Protein AF-0000000074530455 (afdb_homodimer)

Structure (mmCIF, N/CA/C/O backbone):
data_AF-0000000074530455-model_v1
#
loop_
_entity.id
_entity.type
_entity.pdbx_description
1 polymer 'Cytoplasmic tRNA 2-thiolation protein 2'
#
loop_
_atom_site.group_PDB
_atom_site.id
_atom_site.type_symbol
_atom_site.label_atom_id
_atom_site.label_alt_id
_atom_site.label_comp_id
_atom_site.label_asym_id
_atom_site.label_entity_id
_atom_site.label_seq_id
_atom_site.pdbx_PDB_ins_code
_atom_site.Cartn_x
_atom_site.Cartn_y
_atom_site.Cartn_z
_atom_site.occupancy
_atom_site.B_iso_or_equiv
_atom_site.auth_seq_id
_atom_site.auth_comp_id
_atom_site.auth_asym_id
_atom_site.auth_atom_id
_atom_site.pdbx_PDB_model_num
ATOM 1 N N . MET A 1 1 ? -19.016 72.25 1.535 1 17.72 1 MET A N 1
ATOM 2 C CA . MET A 1 1 ? -19.047 72.75 2.885 1 17.72 1 MET A CA 1
ATOM 3 C C . MET A 1 1 ? -20.047 72 3.752 1 17.72 1 MET A C 1
ATOM 5 O O . MET A 1 1 ? -19.984 72.062 4.98 1 17.72 1 MET A O 1
ATOM 9 N N . SER A 1 2 ? -21.234 71.875 3.287 1 18.17 2 SER A N 1
ATOM 10 C CA . SER A 1 2 ? -22.469 72.062 4.035 1 18.17 2 SER A CA 1
ATOM 11 C C . SER A 1 2 ? -22.672 70.938 5.051 1 18.17 2 SER A C 1
ATOM 13 O O . SER A 1 2 ? -22.328 69.75 4.781 1 18.17 2 SER A O 1
ATOM 15 N N . SER A 1 3 ? -23.609 71 6.074 1 16.72 3 SER A N 1
ATOM 16 C CA . SER A 1 3 ? -23.766 71 7.523 1 16.72 3 SER A CA 1
ATOM 17 C C . SER A 1 3 ? -24.312 69.688 8.016 1 16.72 3 SER A C 1
ATOM 19 O O . SER A 1 3 ? -23.766 69.062 8.945 1 16.72 3 SER A O 1
ATOM 21 N N . ASP A 1 4 ? -25.703 69.375 8.023 1 17.3 4 ASP A N 1
ATOM 22 C CA . ASP A 1 4 ? -26.578 69.438 9.18 1 17.3 4 ASP A CA 1
ATOM 23 C C . ASP A 1 4 ? -26.625 68.125 9.93 1 17.3 4 ASP A C 1
ATOM 25 O O . ASP A 1 4 ? -26.438 67.062 9.328 1 17.3 4 ASP A O 1
ATOM 29 N N . ASN A 1 5 ? -27.234 67.938 11.188 1 17.58 5 ASN A N 1
ATOM 30 C CA . ASN A 1 5 ? -27.062 67.562 12.586 1 17.58 5 ASN A CA 1
ATOM 31 C C . ASN A 1 5 ? -27.609 66.125 12.859 1 17.58 5 ASN A C 1
ATOM 33 O O . ASN A 1 5 ? -28.281 65.562 12 1 17.58 5 ASN A O 1
ATOM 37 N N . ASN A 1 6 ? -28.562 65.875 14.047 1 16.3 6 ASN A N 1
ATOM 38 C CA . ASN A 1 6 ? -28.453 65.438 15.43 1 16.3 6 ASN A CA 1
ATOM 39 C C . ASN A 1 6 ? -29.312 64.188 15.688 1 16.3 6 ASN A C 1
ATOM 41 O O . ASN A 1 6 ? -29.094 63.438 16.656 1 16.3 6 ASN A O 1
ATOM 45 N N . ASN A 1 7 ? -30.547 63.906 15.156 1 16.56 7 ASN A N 1
ATOM 46 C CA . ASN A 1 7 ? -31.625 63.719 16.125 1 16.56 7 ASN A CA 1
ATOM 47 C C . ASN A 1 7 ? -31.547 62.375 16.812 1 16.56 7 ASN A C 1
ATOM 49 O O . ASN A 1 7 ? -30.984 61.406 16.266 1 16.56 7 ASN A O 1
ATOM 53 N N . ASN A 1 8 ? -32.406 61.969 18.016 1 15.85 8 ASN A N 1
ATOM 54 C CA . ASN A 1 8 ? -32.531 61.594 19.422 1 15.85 8 ASN A CA 1
ATOM 55 C C . ASN A 1 8 ? -33 60.156 19.578 1 15.85 8 ASN A C 1
ATOM 57 O O . ASN A 1 8 ? -32.594 59.469 20.5 1 15.85 8 ASN A O 1
ATOM 61 N N . ILE A 1 9 ? -34.094 59.594 18.875 1 17.72 9 ILE A N 1
ATOM 62 C CA . ILE A 1 9 ? -35.188 59.125 19.703 1 17.72 9 ILE A CA 1
ATOM 63 C C . ILE A 1 9 ? -34.781 57.812 20.359 1 17.72 9 ILE A C 1
ATOM 65 O O . ILE A 1 9 ? -34.062 57 19.781 1 17.72 9 ILE A O 1
ATOM 69 N N . SER A 1 10 ? -35.5 57.344 21.516 1 16.91 10 SER A N 1
ATOM 70 C CA . SER A 1 10 ? -35.562 56.75 22.844 1 16.91 10 SER A CA 1
ATOM 71 C C . SER A 1 10 ? -35.719 55.219 22.766 1 16.91 10 SER A C 1
ATOM 73 O O . SER A 1 10 ? -36.188 54.688 21.766 1 16.91 10 SER A O 1
ATOM 75 N N . CYS A 1 11 ? -35.406 54.344 23.938 1 17.41 11 CYS A N 1
ATOM 76 C CA . CYS A 1 11 ? -34.875 53.125 24.531 1 17.41 11 CYS A CA 1
ATOM 77 C C . CYS A 1 11 ? -35.969 52.156 24.859 1 17.41 11 CYS A C 1
ATOM 79 O O . CYS A 1 11 ? -35.719 51.094 25.422 1 17.41 11 CYS A O 1
ATOM 81 N N . SER A 1 12 ? -37.219 52.094 24.234 1 16.12 12 SER A N 1
ATOM 82 C CA . SER A 1 12 ? -38.219 51.625 25.188 1 16.12 12 SER A CA 1
ATOM 83 C C . SER A 1 12 ? -37.906 50.219 25.672 1 16.12 12 SER A C 1
ATOM 85 O O . SER A 1 12 ? -37.438 49.375 24.906 1 16.12 12 SER A O 1
ATOM 87 N N . ASP A 1 13 ? -38.188 49.719 27.094 1 15.91 13 ASP A N 1
ATOM 88 C CA . ASP A 1 13 ? -37.812 49.062 28.328 1 15.91 13 ASP A CA 1
ATOM 89 C C . ASP A 1 13 ? -38.344 47.625 28.359 1 15.91 13 ASP A C 1
ATOM 91 O O . ASP A 1 13 ? -37.656 46.719 28.844 1 15.91 13 ASP A O 1
ATOM 95 N N . SER A 1 14 ? -39.719 47.156 28.047 1 16.2 14 SER A N 1
ATOM 96 C CA . SER A 1 14 ? -40.5 46.562 29.125 1 16.2 14 SER A CA 1
ATOM 97 C C . SER A 1 14 ? -40.188 45.062 29.266 1 16.2 14 SER A C 1
ATOM 99 O O . SER A 1 14 ? -40.281 44.312 28.297 1 16.2 14 SER A O 1
ATOM 101 N N . CYS A 1 15 ? -39.5 44.406 30.438 1 16.7 15 CYS A N 1
ATOM 102 C CA . CYS A 1 15 ? -38.844 43.25 31.047 1 16.7 15 CYS A CA 1
ATOM 103 C C . CYS A 1 15 ? -39.844 42.219 31.531 1 16.7 15 CYS A C 1
ATOM 105 O O . CYS A 1 15 ? -39.469 41.188 32.094 1 16.7 15 CYS A O 1
ATOM 107 N N . ASP A 1 16 ? -41.219 42.156 31.266 1 15.82 16 ASP A N 1
ATOM 108 C CA . ASP A 1 16 ? -41.969 41.688 32.406 1 15.82 16 ASP A CA 1
ATOM 109 C C . ASP A 1 16 ? -41.688 40.219 32.719 1 15.82 16 ASP A C 1
ATOM 111 O O . ASP A 1 16 ? -41.906 39.344 31.844 1 15.82 16 ASP A O 1
ATOM 115 N N . CYS A 1 17 ? -41 39.656 33.906 1 16.2 17 CYS A N 1
ATOM 116 C CA . CYS A 1 17 ? -40.406 38.531 34.562 1 16.2 17 CYS A CA 1
ATOM 117 C C . CYS A 1 17 ? -41.469 37.625 35.219 1 16.2 17 CYS A C 1
ATOM 119 O O . CYS A 1 17 ? -41.125 36.594 35.812 1 16.2 17 CYS A O 1
ATOM 121 N N . HIS A 1 18 ? -42.781 37.719 35.156 1 15.94 18 HIS A N 1
ATOM 122 C CA . HIS A 1 18 ? -43.375 37.406 36.438 1 15.94 18 HIS A CA 1
ATOM 123 C C . HIS A 1 18 ? -43.125 35.969 36.844 1 15.94 18 HIS A C 1
ATOM 125 O O . HIS A 1 18 ? -43 35.094 36 1 15.94 18 HIS A O 1
ATOM 131 N N . HIS A 1 19 ? -42.906 35.594 38.281 1 16.12 19 HIS A N 1
ATOM 132 C CA . HIS A 1 19 ? -42.406 34.75 39.344 1 16.12 19 HIS A CA 1
ATOM 133 C C . HIS A 1 19 ? -43.406 33.656 39.688 1 16.12 19 HIS A C 1
ATOM 135 O O . HIS A 1 19 ? -43.094 32.719 40.406 1 16.12 19 HIS A O 1
ATOM 141 N N . GLN A 1 20 ? -44.719 33.531 39.25 1 15.1 20 GLN A N 1
ATOM 142 C CA . GLN A 1 20 ? -45.562 33.219 40.406 1 15.1 20 GLN A CA 1
ATOM 143 C C . GLN A 1 20 ? -45.219 31.859 41 1 15.1 20 GLN A C 1
ATOM 145 O O . GLN A 1 20 ? -44.781 30.969 40.281 1 15.1 20 GLN A O 1
ATOM 150 N N . ASN A 1 21 ? -45.5 31.656 42.406 1 15.41 21 ASN A N 1
ATOM 151 C CA . ASN A 1 21 ? -45.25 31.094 43.719 1 15.41 21 ASN A CA 1
ATOM 152 C C . ASN A 1 21 ? -45.781 29.672 43.844 1 15.41 21 ASN A C 1
ATOM 154 O O . ASN A 1 21 ? -45.062 28.75 44.188 1 15.41 21 ASN A O 1
ATOM 158 N N . SER A 1 22 ? -47.094 29.5 44.344 1 14.84 22 SER A N 1
ATOM 159 C CA . SER A 1 22 ? -47.344 29.047 45.719 1 14.84 22 SER A CA 1
ATOM 160 C C . SER A 1 22 ? -47.469 27.531 45.781 1 14.84 22 SER A C 1
ATOM 162 O O . SER A 1 22 ? -46.75 26.875 46.531 1 14.84 22 SER A O 1
ATOM 164 N N . GLY A 1 23 ? -48.75 27.031 46.219 1 14.63 23 GLY A N 1
ATOM 165 C CA . GLY A 1 23 ? -49.219 26.469 47.469 1 14.63 23 GLY A CA 1
ATOM 166 C C . GLY A 1 23 ? -49.188 24.953 47.5 1 14.63 23 GLY A C 1
ATOM 167 O O . GLY A 1 23 ? -48.875 24.312 46.469 1 14.63 23 GLY A O 1
ATOM 168 N N . GLY A 1 24 ? -50.406 24.297 47.969 1 14.81 24 GLY A N 1
ATOM 169 C CA . GLY A 1 24 ? -50.688 23.594 49.188 1 14.81 24 GLY A CA 1
ATOM 170 C C . GLY A 1 24 ? -50.688 22.078 49.062 1 14.81 24 GLY A C 1
ATOM 171 O O . GLY A 1 24 ? -49.938 21.391 49.75 1 14.81 24 GLY A O 1
ATOM 172 N N . ASN A 1 25 ? -51.875 21.438 48.656 1 15.11 25 ASN A N 1
ATOM 173 C CA . ASN A 1 25 ? -52.625 20.625 49.594 1 15.11 25 ASN A CA 1
ATOM 174 C C . ASN A 1 25 ? -52.188 19.156 49.531 1 15.11 25 ASN A C 1
ATOM 176 O O . ASN A 1 25 ? -51.719 18.688 48.5 1 15.11 25 ASN A O 1
ATOM 180 N N . SER A 1 26 ? -52.5 18.297 50.656 1 15.19 26 SER A N 1
ATOM 181 C CA . SER A 1 26 ? -52.094 17.281 51.625 1 15.19 26 SER A CA 1
ATOM 182 C C . SER A 1 26 ? -52.406 15.875 51.125 1 15.19 26 SER A C 1
ATOM 184 O O . SER A 1 26 ? -51.562 14.977 51.188 1 15.19 26 SER A O 1
ATOM 186 N N . GLU A 1 27 ? -53.75 15.523 50.844 1 14.72 27 GLU A N 1
ATOM 187 C CA . GLU A 1 27 ? -54.312 14.562 51.781 1 14.72 27 GLU A CA 1
ATOM 188 C C . GLU A 1 27 ? -53.875 13.141 51.438 1 14.72 27 GLU A C 1
ATOM 190 O O . GLU A 1 27 ? -53.344 12.43 52.281 1 14.72 27 GLU A O 1
ATOM 195 N N . GLU A 1 28 ? -54.938 12.289 50.969 1 15.6 28 GLU A N 1
ATOM 196 C CA . GLU A 1 28 ? -55.531 11.188 51.719 1 15.6 28 GLU A CA 1
ATOM 197 C C . GLU A 1 28 ? -54.812 9.875 51.438 1 15.6 28 GLU A C 1
ATOM 199 O O . GLU A 1 28 ? -54.25 9.688 50.344 1 15.6 28 GLU A O 1
ATOM 204 N N . VAL A 1 29 ? -54.969 8.93 52.375 1 15.63 29 VAL A N 1
ATOM 205 C CA . VAL A 1 29 ? -54.281 7.914 53.156 1 15.63 29 VAL A CA 1
ATOM 206 C C . VAL A 1 29 ? -54.281 6.586 52.406 1 15.63 29 VAL A C 1
ATOM 208 O O . VAL A 1 29 ? -53.219 5.969 52.219 1 15.63 29 VAL A O 1
ATOM 211 N N . GLN A 1 30 ? -55.5 5.906 52.188 1 15.43 30 GLN A N 1
ATOM 212 C CA . GLN A 1 30 ? -55.688 4.699 52.969 1 15.43 30 GLN A CA 1
ATOM 213 C C . GLN A 1 30 ? -55.125 3.475 52.25 1 15.43 30 GLN A C 1
ATOM 215 O O . GLN A 1 30 ? -55 3.461 51.031 1 15.43 30 GLN A O 1
ATOM 220 N N . SER A 1 31 ? -54.656 2.344 53.031 1 15.71 31 SER A N 1
ATOM 221 C CA . SER A 1 31 ? -53.781 1.204 53.188 1 15.71 31 SER A CA 1
ATOM 222 C C . SER A 1 31 ? -54.344 -0.036 52.5 1 15.71 31 SER A C 1
ATOM 224 O O . SER A 1 31 ? -53.656 -1.059 52.375 1 15.71 31 SER A O 1
ATOM 226 N N . SER A 1 32 ? -55.562 0.072 51.781 1 15.1 32 SER A N 1
ATOM 227 C CA . SER A 1 32 ? -56.312 -1.105 52.188 1 15.1 32 SER A CA 1
ATOM 228 C C . SER A 1 32 ? -55.594 -2.391 51.781 1 15.1 32 SER A C 1
ATOM 230 O O . SER A 1 32 ? -54.719 -2.379 50.938 1 15.1 32 SER A O 1
ATOM 232 N N . ASN A 1 33 ? -56.375 -3.609 52.062 1 15.75 33 ASN A N 1
ATOM 233 C CA . ASN A 1 33 ? -56.375 -4.934 52.688 1 15.75 33 ASN A CA 1
ATOM 234 C C . ASN A 1 33 ? -55.875 -6.004 51.688 1 15.75 33 ASN A C 1
ATOM 236 O O . ASN A 1 33 ? -55.938 -5.801 50.5 1 15.75 33 ASN A O 1
ATOM 240 N N . HIS A 1 34 ? -55.656 -7.277 52.25 1 16.09 34 HIS A N 1
ATOM 241 C CA . HIS A 1 34 ? -54.719 -8.383 52.312 1 16.09 34 HIS A CA 1
ATOM 242 C C . HIS A 1 34 ? -55 -9.422 51.219 1 16.09 34 HIS A C 1
ATOM 244 O O . HIS A 1 34 ? -54.094 -9.922 50.594 1 16.09 34 HIS A O 1
ATOM 250 N N . PRO A 1 35 ? -56.375 -9.789 50.906 1 15.79 35 PRO A N 1
ATOM 251 C CA . PRO A 1 35 ? -56.531 -11.203 51.281 1 15.79 35 PRO A CA 1
ATOM 252 C C . PRO A 1 35 ? -55.906 -12.156 50.25 1 15.79 35 PRO A C 1
ATOM 254 O O . PRO A 1 35 ? -55.656 -11.766 49.125 1 15.79 35 PRO A O 1
ATOM 257 N N . ALA A 1 36 ? -55.938 -13.578 50.656 1 17.23 36 ALA A N 1
ATOM 258 C CA . ALA A 1 36 ? -55.188 -14.852 50.656 1 17.23 36 ALA A CA 1
ATOM 259 C C . ALA A 1 36 ? -55.562 -15.664 49.406 1 17.23 36 ALA A C 1
ATOM 261 O O . ALA A 1 36 ? -54.969 -16.719 49.156 1 17.23 36 ALA A O 1
ATOM 262 N N . THR A 1 37 ? -56.344 -15.047 48.406 1 16.34 37 THR A N 1
ATOM 263 C CA . THR A 1 37 ? -57.188 -16.125 47.875 1 16.34 37 THR A CA 1
ATOM 264 C C . THR A 1 37 ? -56.344 -17.281 47.375 1 16.34 37 THR A C 1
ATOM 266 O O . THR A 1 37 ? -55.219 -17.062 46.875 1 16.34 37 THR A O 1
ATOM 269 N N . THR A 1 38 ? -57 -18.547 47.469 1 16.92 38 THR A N 1
ATOM 270 C CA . THR A 1 38 ? -56.844 -20 47.562 1 16.92 38 THR A CA 1
ATOM 271 C C . THR A 1 38 ? -56.312 -20.594 46.281 1 16.92 38 THR A C 1
ATOM 273 O O . THR A 1 38 ? -56.719 -20.172 45.188 1 16.92 38 THR A O 1
ATOM 276 N N . THR A 1 39 ? -55.156 -21.328 46.344 1 18.03 39 THR A N 1
ATOM 277 C CA . THR A 1 39 ? -54.156 -22.016 45.531 1 18.03 39 THR A CA 1
ATOM 278 C C . THR A 1 39 ? -54.781 -23.203 44.812 1 18.03 39 THR A C 1
ATOM 280 O O . THR A 1 39 ? -54.094 -23.922 44.094 1 18.03 39 THR A O 1
ATOM 283 N N . GLU A 1 40 ? -56.219 -23.156 44.5 1 17.75 40 GLU A N 1
ATOM 284 C CA . GLU A 1 40 ? -56.656 -24.531 44.344 1 17.75 40 GLU A CA 1
ATOM 285 C C . GLU A 1 40 ? -55.844 -25.25 43.25 1 17.75 40 GLU A C 1
ATOM 287 O O . GLU A 1 40 ? -55.594 -24.688 42.188 1 17.75 40 GLU A O 1
ATOM 292 N N . CYS A 1 41 ? -55.125 -26.375 43.688 1 18.31 41 CYS A N 1
ATOM 293 C CA . CYS A 1 41 ? -54.156 -27.359 43.219 1 18.31 41 CYS A CA 1
ATOM 294 C C . CYS A 1 41 ? -54.75 -28.234 42.125 1 18.31 41 CYS A C 1
ATOM 296 O O . CYS A 1 41 ? -55.125 -29.375 42.375 1 18.31 41 CYS A O 1
ATOM 298 N N . CYS A 1 42 ? -55.688 -27.688 41.219 1 17.42 42 CYS A N 1
ATOM 299 C CA . CYS A 1 42 ? -56.469 -28.719 40.562 1 17.42 42 CYS A CA 1
ATOM 300 C C . CYS A 1 42 ? -55.531 -29.75 39.906 1 17.42 42 CYS A C 1
ATOM 302 O O . CYS A 1 42 ? -54.594 -29.391 39.219 1 17.42 42 CYS A O 1
ATOM 304 N N . SER A 1 43 ? -55.5 -30.984 40.469 1 18.14 43 SER A N 1
ATOM 305 C CA . SER A 1 43 ? -54.812 -32.25 40.344 1 18.14 43 SER A CA 1
ATOM 306 C C . SER A 1 43 ? -54.906 -32.844 38.938 1 18.14 43 SER A C 1
ATOM 308 O O . SER A 1 43 ? -54.344 -33.906 38.656 1 18.14 43 SER A O 1
ATOM 310 N N . GLY A 1 44 ? -55.875 -32.344 38.062 1 18.5 44 GLY A N 1
ATOM 311 C CA . GLY A 1 44 ? -56.438 -33.375 37.219 1 18.5 44 GLY A CA 1
ATOM 312 C C . GLY A 1 44 ? -55.406 -34.094 36.375 1 18.5 44 GLY A C 1
ATOM 313 O O . GLY A 1 44 ? -54.438 -33.5 35.938 1 18.5 44 GLY A O 1
ATOM 314 N N . ASN A 1 45 ? -55.312 -35.5 36.469 1 19.8 45 ASN A N 1
ATOM 315 C CA . ASN A 1 45 ? -54.5 -36.656 36.094 1 19.8 45 ASN A CA 1
ATOM 316 C C . ASN A 1 45 ? -54.406 -36.844 34.594 1 19.8 45 ASN A C 1
ATOM 318 O O . ASN A 1 45 ? -53.875 -37.812 34.094 1 19.8 45 ASN A O 1
ATOM 322 N N . ASN A 1 46 ? -55.125 -35.969 33.75 1 19.69 46 ASN A N 1
ATOM 323 C CA . ASN A 1 46 ? -55.5 -36.656 32.5 1 19.69 46 ASN A CA 1
ATOM 324 C C . ASN A 1 46 ? -54.281 -37.125 31.734 1 19.69 46 ASN A C 1
ATOM 326 O O . ASN A 1 46 ? -53.281 -36.438 31.672 1 19.69 46 ASN A O 1
ATOM 330 N N . HIS A 1 47 ? -54.156 -38.469 31.5 1 21.88 47 HIS A N 1
ATOM 331 C CA . HIS A 1 47 ? -53.219 -39.438 30.938 1 21.88 47 HIS A CA 1
ATOM 332 C C . HIS A 1 47 ? -52.906 -39.094 29.484 1 21.88 47 HIS A C 1
ATOM 334 O O . HIS A 1 47 ? -52.281 -39.906 28.781 1 21.88 47 HIS A O 1
ATOM 340 N N . CYS A 1 48 ? -52.719 -37.75 29.125 1 19.78 48 CYS A N 1
ATOM 341 C CA . CYS A 1 48 ? -52.719 -37.594 27.672 1 19.78 48 CYS A CA 1
ATOM 342 C C . CYS A 1 48 ? -51.594 -38.406 27.031 1 19.78 48 CYS A C 1
ATOM 344 O O . CYS A 1 48 ? -50.438 -38.344 27.469 1 19.78 48 CYS A O 1
ATOM 346 N N . ASP A 1 49 ? -51.969 -39.5 26.406 1 22.47 49 ASP A N 1
ATOM 347 C CA . ASP A 1 49 ? -51.281 -40.562 25.672 1 22.47 49 ASP A CA 1
ATOM 348 C C . ASP A 1 49 ? -50.375 -39.938 24.594 1 22.47 49 ASP A C 1
ATOM 350 O O . ASP A 1 49 ? -50.844 -39.344 23.641 1 22.47 49 ASP A O 1
ATOM 354 N N . ASN A 1 50 ? -49.281 -39.156 24.969 1 20.67 50 ASN A N 1
ATOM 355 C CA . ASN A 1 50 ? -48.438 -38.406 24.031 1 20.67 50 ASN A CA 1
ATOM 356 C C . ASN A 1 50 ? -47.688 -39.344 23.094 1 20.67 50 ASN A C 1
ATOM 358 O O . ASN A 1 50 ? -46.656 -39.906 23.469 1 20.67 50 ASN A O 1
ATOM 362 N N . SER A 1 51 ? -48.406 -40.219 22.375 1 23.72 51 SER A N 1
ATOM 363 C CA . SER A 1 51 ? -47.688 -41.094 21.438 1 23.72 51 SER A CA 1
ATOM 364 C C . SER A 1 51 ? -46.781 -40.281 20.531 1 23.72 51 SER A C 1
ATOM 366 O O . SER A 1 51 ? -47.25 -39.469 19.734 1 23.72 51 SER A O 1
ATOM 368 N N . THR A 1 52 ? -45.625 -39.844 21.047 1 23.77 52 THR A N 1
ATOM 369 C CA . THR A 1 52 ? -44.656 -39 20.344 1 23.77 52 THR A CA 1
ATOM 370 C C . THR A 1 52 ? -44.125 -39.719 19.109 1 23.77 52 THR A C 1
ATOM 372 O O . THR A 1 52 ? -43.469 -40.75 19.203 1 23.77 52 THR A O 1
ATOM 375 N N . THR A 1 53 ? -45 -39.812 18.062 1 26.06 53 THR A N 1
ATOM 376 C CA . THR A 1 53 ? -44.531 -40.344 16.781 1 26.06 53 THR A CA 1
ATOM 377 C C . THR A 1 53 ? -43.219 -39.656 16.359 1 26.06 53 THR A C 1
ATOM 379 O O . THR A 1 53 ? -43.125 -38.438 16.391 1 26.06 53 THR A O 1
ATOM 382 N N . THR A 1 54 ? -42.125 -40.375 16.438 1 25.02 54 THR A N 1
ATOM 383 C CA . THR A 1 54 ? -40.719 -40.031 16.125 1 25.02 54 THR A CA 1
ATOM 384 C C . THR A 1 54 ? -40.594 -39.562 14.688 1 25.02 54 THR A C 1
ATOM 386 O O . THR A 1 54 ? -40.625 -40.344 13.75 1 25.02 54 THR A O 1
ATOM 389 N N . THR A 1 55 ? -41.406 -38.5 14.32 1 25.64 55 THR A N 1
ATOM 390 C CA . THR A 1 55 ? -41.281 -38.062 12.922 1 25.64 55 THR A CA 1
ATOM 391 C C . THR A 1 55 ? -39.844 -37.688 12.602 1 25.64 55 THR A C 1
ATOM 393 O O . THR A 1 55 ? -39.25 -36.844 13.305 1 25.64 55 THR A O 1
ATOM 396 N N . LYS A 1 56 ? -39.094 -38.562 11.805 1 30.05 56 LYS A N 1
ATOM 397 C CA . LYS A 1 56 ? -37.75 -38.406 11.25 1 30.05 56 LYS A CA 1
ATOM 398 C C . LYS A 1 56 ? -37.594 -37.031 10.625 1 30.05 56 LYS A C 1
ATOM 400 O O . LYS A 1 56 ? -38.375 -36.594 9.781 1 30.05 56 LYS A O 1
ATOM 405 N N . PRO A 1 57 ? -36.969 -36.062 11.352 1 26.25 57 PRO A N 1
ATOM 406 C CA . PRO A 1 57 ? -36.906 -34.719 10.789 1 26.25 57 PRO A CA 1
ATOM 407 C C . PRO A 1 57 ? -36.375 -34.719 9.359 1 26.25 57 PRO A C 1
ATOM 409 O O . PRO A 1 57 ? -35.406 -35.406 9.055 1 26.25 57 PRO A O 1
ATOM 412 N N . LYS A 1 58 ? -37.281 -34.469 8.359 1 27.69 58 LYS A N 1
ATOM 413 C CA . LYS A 1 58 ? -36.969 -34.219 6.949 1 27.69 58 LYS A CA 1
ATOM 414 C C . LYS A 1 58 ? -35.719 -33.344 6.805 1 27.69 58 LYS A C 1
ATOM 416 O O . LYS A 1 58 ? -35.5 -32.438 7.605 1 27.69 58 LYS A O 1
ATOM 421 N N . LYS A 1 59 ? -34.938 -33.812 5.883 1 30.88 59 LYS A N 1
ATOM 422 C CA . LYS A 1 59 ? -33.719 -33.281 5.277 1 30.88 59 LYS A CA 1
ATOM 423 C C . LYS A 1 59 ? -33.906 -31.828 4.883 1 30.88 59 LYS A C 1
ATOM 425 O O . LYS A 1 59 ? -34.875 -31.469 4.203 1 30.88 59 LYS A O 1
ATOM 430 N N . ASN A 1 60 ? -33.344 -30.953 5.746 1 30.58 60 ASN A N 1
ATOM 431 C CA . ASN A 1 60 ? -33.281 -29.5 5.699 1 30.58 60 ASN A CA 1
ATOM 432 C C . ASN A 1 60 ? -33.156 -28.984 4.27 1 30.58 60 ASN A C 1
ATOM 434 O O . ASN A 1 60 ? -32.094 -29.141 3.637 1 30.58 60 ASN A O 1
ATOM 438 N N . GLN A 1 61 ? -34.281 -29.188 3.473 1 32.38 61 GLN A N 1
ATOM 439 C CA . GLN A 1 61 ? -34.25 -28.625 2.125 1 32.38 61 GLN A CA 1
ATOM 440 C C . GLN A 1 61 ? -33.844 -27.156 2.143 1 32.38 61 GLN A C 1
ATOM 442 O O . GLN A 1 61 ? -34.25 -26.406 3.041 1 32.38 61 GLN A O 1
ATOM 447 N N . PRO A 1 62 ? -32.781 -26.844 1.407 1 37.19 62 PRO A N 1
ATOM 448 C CA . PRO A 1 62 ? -32.344 -25.438 1.363 1 37.19 62 PRO A CA 1
ATOM 449 C C . PRO A 1 62 ? -33.5 -24.484 1.069 1 37.19 62 PRO A C 1
ATOM 451 O O . PRO A 1 62 ? -34.438 -24.859 0.398 1 37.19 62 PRO A O 1
ATOM 454 N N . PRO A 1 63 ? -33.844 -23.609 1.87 1 39.12 63 PRO A N 1
ATOM 455 C CA . PRO A 1 63 ? -34.969 -22.703 1.707 1 39.12 63 PRO A CA 1
ATOM 456 C C . PRO A 1 63 ? -35.125 -22.203 0.272 1 39.12 63 PRO A C 1
ATOM 458 O O . PRO A 1 63 ? -34.125 -22.062 -0.448 1 39.12 63 PRO A O 1
ATOM 461 N N . LYS A 1 64 ? -36.406 -22.25 -0.232 1 37.09 64 LYS A N 1
ATOM 462 C CA . LYS A 1 64 ? -36.906 -21.891 -1.556 1 37.09 64 LYS A CA 1
ATOM 463 C C . LYS A 1 64 ? -36.625 -20.422 -1.862 1 37.09 64 LYS A C 1
ATOM 465 O O . LYS A 1 64 ? -36.656 -19.578 -0.966 1 37.09 64 LYS A O 1
ATOM 470 N N . LYS A 1 65 ? -36.344 -20.094 -3.164 1 42.97 65 LYS A N 1
ATOM 471 C CA . LYS A 1 65 ? -36.125 -18.828 -3.867 1 42.97 65 LYS A CA 1
ATOM 472 C C . LYS A 1 65 ? -37.312 -17.906 -3.73 1 42.97 65 LYS A C 1
ATOM 474 O O . LYS A 1 65 ? -38.438 -18.312 -3.969 1 42.97 65 LYS A O 1
ATOM 479 N N . PRO A 1 66 ? -37.25 -16.828 -3.059 1 44.84 66 PRO A N 1
ATOM 480 C CA . PRO A 1 66 ? -38.469 -16 -3.15 1 44.84 66 PRO A CA 1
ATOM 481 C C . PRO A 1 66 ? -38.969 -15.844 -4.586 1 44.84 66 PRO A C 1
ATOM 483 O O . PRO A 1 66 ? -38.156 -15.914 -5.527 1 44.84 66 PRO A O 1
ATOM 486 N N . SER A 1 67 ? -40.312 -15.734 -4.855 1 44.53 67 SER A N 1
ATOM 487 C CA . SER A 1 67 ? -40.969 -15.695 -6.148 1 44.53 67 SER A CA 1
ATOM 488 C C . SER A 1 67 ? -40.594 -14.445 -6.934 1 44.53 67 SER A C 1
ATOM 490 O O . SER A 1 67 ? -40.094 -13.477 -6.363 1 44.53 67 SER A O 1
ATOM 492 N N . LYS A 1 68 ? -40.75 -14.367 -8.352 1 44.53 68 LYS A N 1
ATOM 493 C CA . LYS A 1 68 ? -40.5 -13.258 -9.266 1 44.53 68 LYS A CA 1
ATOM 494 C C . LYS A 1 68 ? -41.25 -12.008 -8.828 1 44.53 68 LYS A C 1
ATOM 496 O O . LYS A 1 68 ? -40.719 -10.891 -8.953 1 44.53 68 LYS A O 1
ATOM 501 N N . GLU A 1 69 ? -42.469 -12.234 -8.352 1 50 69 GLU A N 1
ATOM 502 C CA . GLU A 1 69 ? -43.375 -11.133 -8.023 1 50 69 GLU A CA 1
ATOM 503 C C . GLU A 1 69 ? -42.875 -10.375 -6.789 1 50 69 GLU A C 1
ATOM 505 O O . GLU A 1 69 ? -42.938 -9.141 -6.742 1 50 69 GLU A O 1
ATOM 510 N N . GLU A 1 70 ? -42.375 -11.055 -5.781 1 48.41 70 GLU A N 1
ATOM 511 C CA . GLU A 1 70 ? -41.906 -10.414 -4.555 1 48.41 70 GLU A CA 1
ATOM 512 C C . GLU A 1 70 ? -40.562 -9.711 -4.781 1 48.41 70 GLU A C 1
ATOM 514 O O . GLU A 1 70 ? -40.281 -8.68 -4.172 1 48.41 70 GLU A O 1
ATOM 519 N N . ARG A 1 71 ? -39.844 -10.227 -5.844 1 43.72 71 ARG A N 1
ATOM 520 C CA . ARG A 1 71 ? -38.562 -9.641 -6.27 1 43.72 71 ARG A CA 1
ATOM 521 C C . ARG A 1 71 ? -38.812 -8.359 -7.07 1 43.72 71 ARG A C 1
ATOM 523 O O . ARG A 1 71 ? -38.094 -7.375 -6.898 1 43.72 71 ARG A O 1
ATOM 530 N N . GLU A 1 72 ? -39.781 -8.312 -7.934 1 49.12 72 GLU A N 1
ATOM 531 C CA . GLU A 1 72 ? -40.156 -7.152 -8.742 1 49.12 72 GLU A CA 1
ATOM 532 C C . GLU A 1 72 ? -40.75 -6.043 -7.879 1 49.12 72 GLU A C 1
ATOM 534 O O . GLU A 1 72 ? -40.5 -4.863 -8.109 1 49.12 72 GLU A O 1
ATOM 539 N N . ALA A 1 73 ? -41.594 -6.367 -6.887 1 45.22 73 ALA A N 1
ATOM 540 C CA . ALA A 1 73 ? -42.188 -5.387 -5.988 1 45.22 73 ALA A CA 1
ATOM 541 C C . ALA A 1 73 ? -41.125 -4.73 -5.105 1 45.22 73 ALA A C 1
ATOM 543 O O . ALA A 1 73 ? -41.156 -3.523 -4.859 1 45.22 73 ALA A O 1
ATOM 544 N N . ALA A 1 74 ? -40.062 -5.469 -4.695 1 40.72 74 ALA A N 1
ATOM 545 C CA . ALA A 1 74 ? -38.969 -4.914 -3.893 1 40.72 74 ALA A CA 1
ATOM 546 C C . ALA A 1 74 ? -38.094 -3.994 -4.73 1 40.72 74 ALA A C 1
ATOM 548 O O . ALA A 1 74 ? -37.625 -2.957 -4.246 1 40.72 74 ALA A O 1
ATOM 549 N N . LYS A 1 75 ? -37.969 -4.281 -6.066 1 40.31 75 LYS A N 1
ATOM 550 C CA . LYS A 1 75 ? -37.312 -3.4 -7.023 1 40.31 75 LYS A CA 1
ATOM 551 C C . LYS A 1 75 ? -38.094 -2.119 -7.238 1 40.31 75 LYS A C 1
ATOM 553 O O . LYS A 1 75 ? -37.531 -1.038 -7.379 1 40.31 75 LYS A O 1
ATOM 558 N N . GLN A 1 76 ? -39.344 -2.195 -7.461 1 40.66 76 GLN A N 1
ATOM 559 C CA . GLN A 1 76 ? -40.188 -1.058 -7.77 1 40.66 76 GLN A CA 1
ATOM 560 C C . GLN A 1 76 ? -40.312 -0.103 -6.586 1 40.66 76 GLN A C 1
ATOM 562 O O . GLN A 1 76 ? -40.438 1.106 -6.766 1 40.66 76 GLN A O 1
ATOM 567 N N . GLN A 1 77 ? -40.469 -0.563 -5.34 1 36.5 77 GLN A N 1
ATOM 568 C CA . GLN A 1 77 ? -40.5 0.335 -4.191 1 36.5 77 GLN A CA 1
ATOM 569 C C . GLN A 1 77 ? -39.125 0.995 -3.988 1 36.5 77 GLN A C 1
ATOM 571 O O . GLN A 1 77 ? -39.031 2.102 -3.453 1 36.5 77 GLN A O 1
ATOM 576 N N . ALA A 1 78 ? -38.031 0.334 -4.41 1 37 78 ALA A N 1
ATOM 577 C CA . ALA A 1 78 ? -36.688 0.927 -4.32 1 37 78 ALA A CA 1
ATOM 578 C C . ALA A 1 78 ? -36.531 2.051 -5.34 1 37 78 ALA A C 1
ATOM 580 O O . ALA A 1 78 ? -35.781 3.002 -5.102 1 37 78 ALA A O 1
ATOM 581 N N . VAL A 1 79 ? -37.125 2.014 -6.582 1 37.88 79 VAL A N 1
ATOM 582 C CA . VAL A 1 79 ? -37 2.996 -7.652 1 37.88 79 VAL A CA 1
ATOM 583 C C . VAL A 1 79 ? -37.875 4.223 -7.332 1 37.88 79 VAL A C 1
ATOM 585 O O . VAL A 1 79 ? -37.688 5.281 -7.934 1 37.88 79 VAL A O 1
ATOM 588 N N . LYS A 1 80 ? -39.031 4.137 -6.934 1 36.31 80 LYS A N 1
ATOM 589 C CA . LYS A 1 80 ? -39.875 5.32 -6.918 1 36.31 80 LYS A CA 1
ATOM 590 C C . LYS A 1 80 ? -39.344 6.355 -5.918 1 36.31 80 LYS A C 1
ATOM 592 O O . LYS A 1 80 ? -39.906 7.461 -5.832 1 36.31 80 LYS A O 1
ATOM 597 N N . GLY A 1 81 ? -38.688 6.039 -4.793 1 34.72 81 GLY A N 1
ATOM 598 C CA . GLY A 1 81 ? -38.312 7.102 -3.881 1 34.72 81 GLY A CA 1
ATOM 599 C C . GLY A 1 81 ? -37.031 7.809 -4.301 1 34.72 81 GLY A C 1
ATOM 600 O O . GLY A 1 81 ? -36.344 7.363 -5.223 1 34.72 81 GLY A O 1
ATOM 601 N N . GLN A 1 82 ? -36.562 9.117 -3.721 1 37.59 82 GLN A N 1
ATOM 602 C CA . GLN A 1 82 ? -35.406 9.977 -3.953 1 37.59 82 GLN A CA 1
ATOM 603 C C . GLN A 1 82 ? -34.125 9.148 -4.105 1 37.59 82 GLN A C 1
ATOM 605 O O . GLN A 1 82 ? -34 8.094 -3.486 1 37.59 82 GLN A O 1
ATOM 610 N N . PRO A 1 83 ? -33.375 9.438 -5.152 1 41.44 83 PRO A N 1
ATOM 611 C CA . PRO A 1 83 ? -32.125 8.727 -5.387 1 41.44 83 PRO A CA 1
ATOM 612 C C . PRO A 1 83 ? -31.391 8.352 -4.094 1 41.44 83 PRO A C 1
ATOM 614 O O . PRO A 1 83 ? -31.156 9.219 -3.246 1 41.44 83 PRO A O 1
ATOM 617 N N . ALA A 1 84 ? -31.656 7.34 -3.57 1 45.06 84 ALA A N 1
ATOM 618 C CA . ALA A 1 84 ? -31.031 6.812 -2.361 1 45.06 84 ALA A CA 1
ATOM 619 C C . ALA A 1 84 ? -29.5 6.898 -2.451 1 45.06 84 ALA A C 1
ATOM 621 O O . ALA A 1 84 ? -28.922 6.578 -3.49 1 45.06 84 ALA A O 1
ATOM 622 N N . ILE A 1 85 ? -28.891 7.953 -1.837 1 50.53 85 ILE A N 1
ATOM 623 C CA . ILE A 1 85 ? -27.453 8.164 -1.699 1 50.53 85 ILE A CA 1
ATOM 624 C C . ILE A 1 85 ? -26.812 6.973 -0.989 1 50.53 85 ILE A C 1
ATOM 626 O O . ILE A 1 85 ? -27.438 6.371 -0.104 1 50.53 85 ILE A O 1
ATOM 630 N N . LYS A 1 86 ? -25.891 6.469 -1.533 1 51.75 86 LYS A N 1
ATOM 631 C CA . LYS A 1 86 ? -25.188 5.355 -0.893 1 51.75 86 LYS A CA 1
ATOM 632 C C . LYS A 1 86 ? -24.562 5.793 0.426 1 51.75 86 LYS A C 1
ATOM 634 O O . LYS A 1 86 ? -23.797 6.758 0.462 1 51.75 86 LYS A O 1
ATOM 639 N N . GLY A 1 87 ? -25.062 5.387 1.52 1 48.06 87 GLY A N 1
ATOM 640 C CA . GLY A 1 87 ? -24.516 5.695 2.826 1 48.06 87 GLY A CA 1
ATOM 641 C C . GLY A 1 87 ? -23.172 5.023 3.082 1 48.06 87 GLY A C 1
ATOM 642 O O . GLY A 1 87 ? -22.547 4.512 2.156 1 48.06 87 GLY A O 1
ATOM 643 N N . ARG A 1 88 ? -22.578 5.082 4.27 1 48.62 88 ARG A N 1
ATOM 644 C CA . ARG A 1 88 ? -21.266 4.621 4.707 1 48.62 88 ARG A CA 1
ATOM 645 C C . ARG A 1 88 ? -21.062 3.146 4.371 1 48.62 88 ARG A C 1
ATOM 647 O O . ARG A 1 88 ? -19.938 2.719 4.086 1 48.62 88 ARG A O 1
ATOM 654 N N . ARG A 1 89 ? -22.125 2.465 4.402 1 52.12 89 ARG A N 1
ATOM 655 C CA . ARG A 1 89 ? -21.969 1.041 4.121 1 52.12 89 ARG A CA 1
ATOM 656 C C . ARG A 1 89 ? -22.547 0.685 2.756 1 52.12 89 ARG A C 1
ATOM 658 O O . ARG A 1 89 ? -22.828 -0.482 2.482 1 52.12 89 ARG A O 1
ATOM 665 N N . GLY A 1 90 ? -22.766 1.807 1.988 1 55.88 90 GLY A N 1
ATOM 666 C CA . GLY A 1 90 ? -23.25 1.564 0.639 1 55.88 90 GLY A CA 1
ATOM 667 C C . GLY A 1 90 ? -24.766 1.444 0.562 1 55.88 90 GLY A C 1
ATOM 668 O O . GLY A 1 90 ? -25.312 1.2 -0.511 1 55.88 90 GLY A O 1
ATOM 669 N N . VAL A 1 91 ? -25.422 1.621 1.702 1 57.09 91 VAL A N 1
ATOM 670 C CA . VAL A 1 91 ? -26.875 1.5 1.745 1 57.09 91 VAL A CA 1
ATOM 671 C C . VAL A 1 91 ? -27.516 2.826 1.341 1 57.09 91 VAL A C 1
ATOM 673 O O . VAL A 1 91 ? -27.078 3.893 1.774 1 57.09 91 VAL A O 1
ATOM 676 N N . PRO A 1 92 ? -28.375 2.723 0.473 1 66.88 92 PRO A N 1
ATOM 677 C CA . PRO A 1 92 ? -29.062 3.963 0.096 1 66.88 92 PRO A CA 1
ATOM 678 C C . PRO A 1 92 ? -29.812 4.598 1.261 1 66.88 92 PRO A C 1
ATOM 680 O O . PRO A 1 92 ? -30.484 3.895 2.025 1 66.88 92 PRO A O 1
ATOM 683 N N . VAL A 1 93 ? -29.516 5.793 1.554 1 77.25 93 VAL A N 1
ATOM 684 C CA . VAL A 1 93 ? -30.188 6.531 2.623 1 77.25 93 VAL A CA 1
ATOM 685 C C . VAL A 1 93 ? -30.703 7.867 2.086 1 77.25 93 VAL A C 1
ATOM 687 O O . VAL A 1 93 ? -30.203 8.367 1.075 1 77.25 93 VAL A O 1
ATOM 690 N N . ASP A 1 94 ? -31.812 8.289 2.682 1 84.06 94 ASP A N 1
ATOM 691 C CA . ASP A 1 94 ? -32.312 9.609 2.301 1 84.06 94 ASP A CA 1
ATOM 692 C C . ASP A 1 94 ? -31.422 10.711 2.887 1 84.06 94 ASP A C 1
ATOM 694 O O . ASP A 1 94 ? -30.562 10.438 3.734 1 84.06 94 ASP A O 1
ATOM 698 N N . LYS A 1 95 ? -31.734 11.953 2.447 1 88.69 95 LYS A N 1
ATOM 699 C CA . LYS A 1 95 ? -30.906 13.109 2.805 1 88.69 95 LYS A CA 1
ATOM 700 C C . LYS A 1 95 ? -30.891 1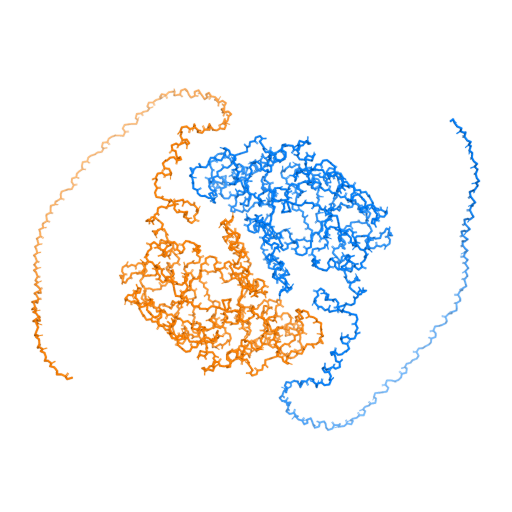3.32 4.316 1 88.69 95 LYS A C 1
ATOM 702 O O . LYS A 1 95 ? -29.812 13.469 4.91 1 88.69 95 LYS A O 1
ATOM 707 N N . GLN A 1 96 ? -32 13.383 4.895 1 91.25 96 GLN A N 1
ATOM 708 C CA . GLN A 1 96 ? -32.094 13.648 6.328 1 91.25 96 GLN A CA 1
ATOM 709 C C . GLN A 1 96 ? -31.375 12.578 7.137 1 91.25 96 GLN A C 1
ATOM 711 O O . GLN A 1 96 ? -30.641 12.891 8.07 1 91.25 96 GLN A O 1
ATOM 716 N N . THR A 1 97 ? -31.609 11.406 6.773 1 90.12 97 THR A N 1
ATOM 717 C CA . THR A 1 97 ? -30.953 10.297 7.457 1 90.12 97 THR A CA 1
ATOM 718 C C . THR A 1 97 ? -29.438 10.367 7.266 1 90.12 97 THR A C 1
ATOM 720 O O . THR A 1 97 ? -28.672 10.07 8.188 1 90.12 97 THR A O 1
ATOM 723 N N . PHE A 1 98 ? -29.078 10.773 6.113 1 91.12 98 PHE A N 1
ATOM 724 C CA . PHE A 1 98 ? -27.656 10.906 5.812 1 91.12 98 PHE A CA 1
ATOM 725 C C . PHE A 1 98 ? -27 11.953 6.703 1 91.12 98 PHE A C 1
ATOM 727 O O . PHE A 1 98 ? -25.969 11.695 7.332 1 91.12 98 PHE A O 1
ATOM 734 N N . ILE A 1 99 ? -27.609 13.055 6.766 1 93.94 99 ILE A N 1
ATOM 735 C CA . ILE A 1 99 ? -27.062 14.164 7.551 1 93.94 99 ILE A CA 1
ATOM 736 C C . ILE A 1 99 ? -27.031 13.781 9.031 1 93.94 99 ILE A C 1
ATOM 738 O O . ILE A 1 99 ? -26.031 13.984 9.703 1 93.94 99 ILE A O 1
ATOM 742 N N . GLN A 1 100 ? -28.031 13.125 9.477 1 92.62 100 GLN A N 1
ATOM 743 C CA . GLN A 1 100 ? -28.125 12.75 10.883 1 92.62 100 GLN A CA 1
ATOM 744 C C . GLN A 1 100 ? -27.094 11.688 11.234 1 92.62 100 GLN A C 1
ATOM 746 O O . GLN A 1 100 ? -26.5 11.727 12.32 1 92.62 100 GLN A O 1
ATOM 751 N N . SER A 1 101 ? -26.906 10.805 10.328 1 91.75 101 SER A N 1
ATOM 752 C CA . SER A 1 101 ? -25.922 9.758 10.562 1 91.75 101 SER A CA 1
ATOM 753 C C . SER A 1 101 ? -24.516 10.328 10.625 1 91.75 101 SER A C 1
ATOM 755 O O . SER A 1 101 ? -23.688 9.891 11.43 1 91.75 101 SER A O 1
ATOM 757 N N . ASN A 1 102 ? -24.234 11.312 9.797 1 94 102 ASN A N 1
ATOM 758 C CA . ASN A 1 102 ? -22.922 11.961 9.812 1 94 102 ASN A CA 1
ATOM 759 C C . ASN A 1 102 ? -22.719 12.758 11.094 1 94 102 ASN A C 1
ATOM 761 O O . ASN A 1 102 ? -21.641 12.727 11.688 1 94 102 ASN A O 1
ATOM 765 N N . HIS A 1 103 ? -23.766 13.438 11.547 1 94.88 103 HIS A N 1
ATOM 766 C CA . HIS A 1 103 ? -23.688 14.164 12.805 1 94.88 103 HIS A CA 1
ATOM 767 C C . HIS A 1 103 ? -23.422 13.227 13.977 1 94.88 103 HIS A C 1
ATOM 769 O O . HIS A 1 103 ? -22.578 13.523 14.836 1 94.88 103 HIS A O 1
ATOM 775 N N . LYS A 1 104 ? -24.094 12.156 13.922 1 93.25 104 LYS A N 1
ATOM 776 C CA . LYS A 1 104 ? -23.938 11.18 14.992 1 93.25 104 LYS A CA 1
ATOM 777 C C . LYS A 1 104 ? -22.516 10.648 15.039 1 93.25 104 LYS A C 1
ATOM 779 O O . LYS A 1 104 ? -21.906 10.586 16.109 1 93.25 104 LYS A O 1
ATOM 784 N N . GLN A 1 105 ? -22.016 10.281 13.891 1 93.88 105 GLN A N 1
ATOM 785 C CA . GLN A 1 105 ? -20.656 9.758 13.828 1 93.88 105 GLN A CA 1
ATOM 786 C C . GLN A 1 105 ? -19.625 10.797 14.273 1 93.88 105 GLN A C 1
ATOM 788 O O . GLN A 1 105 ? -18.672 10.477 14.992 1 93.88 105 GLN A O 1
ATOM 793 N N . PHE A 1 106 ? -19.828 12.023 13.867 1 95.88 106 PHE A N 1
ATOM 794 C CA . PHE A 1 106 ? -18.938 13.109 14.234 1 95.88 106 PHE A CA 1
ATOM 795 C C . PHE A 1 106 ? -18.922 13.328 15.742 1 95.88 106 PHE A C 1
ATOM 797 O O . PHE A 1 106 ? -17.859 13.484 16.359 1 95.88 106 PHE A O 1
ATOM 804 N N . LYS A 1 107 ? -20.047 13.25 16.312 1 93.69 107 LYS A N 1
ATOM 805 C CA . LYS A 1 107 ? -20.188 13.43 17.766 1 93.69 107 LYS A CA 1
ATOM 806 C C . LYS A 1 107 ? -19.547 12.273 18.531 1 93.69 107 LYS A C 1
ATOM 808 O O . LYS A 1 107 ? -18.906 12.484 19.562 1 93.69 107 LYS A O 1
ATOM 813 N N . ILE A 1 108 ? -19.672 11.125 17.984 1 92.94 108 ILE A N 1
ATOM 814 C CA . ILE A 1 108 ? -19.062 9.953 18.594 1 92.94 108 ILE A CA 1
ATOM 815 C C . ILE A 1 108 ? -17.531 10.102 18.578 1 92.94 108 ILE A C 1
ATOM 817 O O . ILE A 1 108 ? -16.875 9.812 19.578 1 92.94 108 ILE A O 1
ATOM 821 N N . ASN A 1 109 ? -17.031 10.617 17.516 1 94.5 109 ASN A N 1
ATOM 822 C CA . ASN A 1 109 ? -15.578 10.773 17.375 1 94.5 109 ASN A CA 1
ATOM 823 C C . ASN A 1 109 ? -15.031 11.805 18.359 1 94.5 109 ASN A C 1
ATOM 825 O O . ASN A 1 109 ? -13.883 11.688 18.797 1 94.5 109 ASN A O 1
ATOM 829 N N . LEU A 1 110 ? -15.805 12.773 18.688 1 94.19 110 LEU A N 1
ATOM 830 C CA . LEU A 1 110 ? -15.312 13.859 19.531 1 94.19 110 LEU A CA 1
ATOM 831 C C . LEU A 1 110 ? -15.734 13.672 20.984 1 94.19 110 LEU A C 1
ATOM 833 O O . LEU A 1 110 ? -15.266 14.383 21.875 1 94.19 110 LEU A O 1
ATOM 837 N N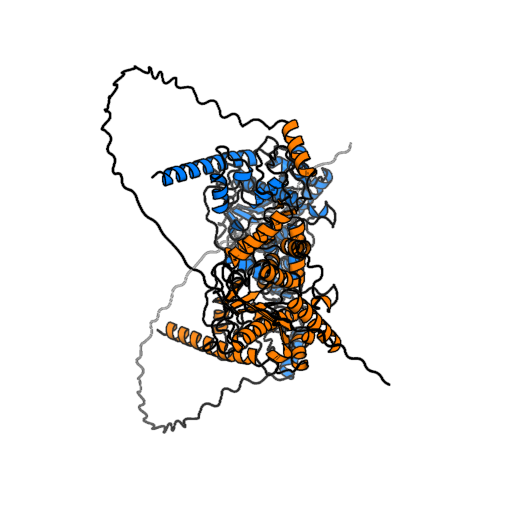 . ASN A 1 111 ? -16.5 12.672 21.172 1 86.75 111 ASN A N 1
ATOM 838 C CA . ASN A 1 111 ? -17.062 12.477 22.516 1 86.75 111 ASN A CA 1
ATOM 839 C C . ASN A 1 111 ? -15.961 12.281 23.547 1 86.75 111 ASN A C 1
ATOM 841 O O . ASN A 1 111 ? -15.062 11.453 23.375 1 86.75 111 ASN A O 1
ATOM 845 N N . GLU A 1 112 ? -15.977 13.031 24.578 1 85.62 112 GLU A N 1
ATOM 846 C CA . GLU A 1 112 ? -15.117 12.969 25.75 1 85.62 112 GLU A CA 1
ATOM 847 C C . GLU A 1 112 ? -13.664 13.266 25.391 1 85.62 112 GLU A C 1
ATOM 849 O O . GLU A 1 112 ? -12.75 12.977 26.172 1 85.62 112 GLU A O 1
ATOM 854 N N . LYS A 1 113 ? -13.469 13.859 24.234 1 91 113 LYS A N 1
ATOM 855 C CA . LYS A 1 113 ? -12.102 14.172 23.844 1 91 113 LYS A CA 1
ATOM 856 C C . LYS A 1 113 ? -11.75 15.625 24.141 1 91 113 LYS A C 1
ATOM 858 O O . LYS A 1 113 ? -10.578 15.977 24.25 1 91 113 LYS A O 1
ATOM 863 N N . ILE A 1 114 ? -12.797 16.422 24.172 1 91.94 114 ILE A N 1
ATOM 864 C CA . ILE A 1 114 ? -12.617 17.844 24.438 1 91.94 114 ILE A CA 1
ATOM 865 C C . ILE A 1 114 ? -13.422 18.25 25.672 1 91.94 114 ILE A C 1
ATOM 867 O O . ILE A 1 114 ? -14.602 17.922 25.781 1 91.94 114 ILE A O 1
ATOM 871 N N . ALA A 1 115 ? -12.711 18.891 26.547 1 87.75 115 ALA A N 1
ATOM 872 C CA . ALA A 1 115 ? -13.375 19.328 27.766 1 87.75 115 ALA A CA 1
ATOM 873 C C . ALA A 1 115 ? -14.328 20.484 27.5 1 87.75 115 ALA A C 1
ATOM 875 O O . ALA A 1 115 ? -14.086 21.297 26.609 1 87.75 115 ALA A O 1
ATOM 876 N N . LYS A 1 116 ? -15.328 20.531 28.375 1 87.69 116 LYS A N 1
ATOM 877 C CA . LYS A 1 116 ? -16.312 21.609 28.266 1 87.69 116 LYS A CA 1
ATOM 878 C C . LYS A 1 116 ? -15.656 22.969 28.484 1 87.69 116 LYS A C 1
ATOM 880 O O . LYS A 1 116 ? -14.867 23.141 29.406 1 87.69 116 LYS A O 1
ATOM 885 N N . GLY A 1 117 ? -15.906 23.812 27.547 1 86.88 117 GLY A N 1
ATOM 886 C CA . GLY A 1 117 ? -15.438 25.188 27.703 1 86.88 117 GLY A CA 1
ATOM 887 C C . GLY A 1 117 ? -14.062 25.406 27.094 1 86.88 117 GLY A C 1
ATOM 888 O O . GLY A 1 117 ? -13.633 26.562 26.953 1 86.88 117 GLY A O 1
ATOM 889 N N . ASP A 1 118 ? -13.398 24.375 26.719 1 90.06 118 ASP A N 1
ATOM 890 C CA . ASP A 1 118 ? -12.078 24.516 26.109 1 90.06 118 ASP A CA 1
ATOM 891 C C . ASP A 1 118 ? -12.172 25.219 24.75 1 90.06 118 ASP A C 1
ATOM 893 O O . ASP A 1 118 ? -13.227 25.219 24.125 1 90.06 118 ASP A O 1
ATOM 897 N N . THR A 1 119 ? -11.125 25.922 24.469 1 94.5 119 THR A N 1
ATOM 898 C CA . THR A 1 119 ? -10.977 26.453 23.125 1 94.5 119 THR A CA 1
ATOM 899 C C . THR A 1 119 ? -9.969 25.641 22.312 1 94.5 119 THR A C 1
ATOM 901 O O . THR A 1 119 ? -8.797 25.547 22.688 1 94.5 119 THR A O 1
ATOM 904 N N . VAL A 1 120 ? -10.477 25.094 21.281 1 96.44 120 VAL A N 1
ATOM 905 C CA . VAL A 1 120 ? -9.625 24.203 20.5 1 96.44 120 VAL A CA 1
ATOM 906 C C . VAL A 1 120 ? -9.188 24.906 19.203 1 96.44 120 VAL A C 1
ATOM 908 O O . VAL A 1 120 ? -9.867 25.812 18.734 1 96.44 120 VAL A O 1
ATOM 911 N N . LEU A 1 121 ? -7.992 24.547 18.734 1 98.44 121 LEU A N 1
ATOM 912 C CA . LEU A 1 121 ? -7.48 25.062 17.484 1 98.44 121 LEU A CA 1
ATOM 913 C C . LEU A 1 121 ? -7.945 24.188 16.312 1 98.44 121 LEU A C 1
ATOM 915 O O . LEU A 1 121 ? -7.742 22.984 16.312 1 98.44 121 LEU A O 1
ATOM 919 N N . VAL A 1 122 ? -8.602 24.781 15.328 1 98.31 122 VAL A N 1
ATOM 920 C CA . VAL A 1 122 ? -9.086 24.078 14.148 1 98.31 122 VAL A CA 1
ATOM 921 C C . VAL A 1 122 ? -8.258 24.484 12.93 1 98.31 122 VAL A C 1
ATOM 923 O O . VAL A 1 122 ? -8.242 25.672 12.555 1 98.31 122 VAL A O 1
ATOM 926 N N . CYS A 1 123 ? -7.586 23.516 12.352 1 98.44 123 CYS A N 1
ATOM 927 C CA . CYS A 1 123 ? -6.805 23.797 11.156 1 98.44 123 CYS A CA 1
ATOM 928 C C . CYS A 1 123 ? -7.699 23.875 9.922 1 98.44 123 CYS A C 1
ATOM 930 O O . CYS A 1 123 ? -8.414 22.922 9.609 1 98.44 123 CYS A O 1
ATOM 932 N N . PHE A 1 124 ? -7.641 25.031 9.258 1 97.56 124 PHE A N 1
ATOM 933 C CA . PHE A 1 124 ? -8.461 25.266 8.078 1 97.56 124 PHE A CA 1
ATOM 934 C C . PHE A 1 124 ? -7.582 25.578 6.867 1 97.56 124 PHE A C 1
ATOM 936 O O . PHE A 1 124 ? -6.887 26.609 6.844 1 97.56 124 PHE A O 1
ATOM 943 N N . SER A 1 125 ? -7.621 24.703 5.859 1 95.12 125 SER A N 1
ATOM 944 C CA . SER A 1 125 ? -6.777 24.859 4.68 1 95.12 125 SER A CA 1
ATOM 945 C C . SER A 1 125 ? -7.559 25.469 3.521 1 95.12 125 SER A C 1
ATOM 947 O O . SER A 1 125 ? -6.969 25.938 2.547 1 95.12 125 SER A O 1
ATOM 949 N N . GLY A 1 126 ? -8.883 25.547 3.602 1 93.5 126 GLY A N 1
ATOM 950 C CA . GLY A 1 126 ? -9.711 26.031 2.512 1 93.5 126 GLY A CA 1
ATOM 951 C C . GLY A 1 126 ? -10.266 24.938 1.634 1 93.5 126 GLY A C 1
ATOM 952 O O . GLY A 1 126 ? -11.25 25.141 0.916 1 93.5 126 GLY A O 1
ATOM 953 N N . GLY A 1 127 ? -9.703 23.766 1.716 1 93 127 GLY A N 1
ATOM 954 C CA . GLY A 1 127 ? -10.133 22.656 0.874 1 93 127 GLY A CA 1
ATOM 955 C C . GLY A 1 127 ? -11.391 21.984 1.374 1 93 127 GLY A C 1
ATOM 956 O O . GLY A 1 127 ? -11.992 22.422 2.359 1 93 127 GLY A O 1
ATOM 957 N N . MET A 1 128 ? -11.781 20.969 0.707 1 94.12 128 MET A N 1
ATOM 958 C CA . MET A 1 128 ? -13.047 20.281 0.961 1 94.12 128 MET A CA 1
ATOM 959 C C . MET A 1 128 ? -13.055 19.672 2.355 1 94.12 128 MET A C 1
ATOM 961 O O . MET A 1 128 ? -14.039 19.797 3.086 1 94.12 128 MET A O 1
ATOM 965 N N . ASN A 1 129 ? -11.969 19.062 2.756 1 95.56 129 ASN A N 1
ATOM 966 C CA . ASN A 1 129 ? -11.914 18.359 4.027 1 95.56 129 ASN A CA 1
ATOM 967 C C . ASN A 1 129 ? -11.977 19.312 5.211 1 95.56 129 ASN A C 1
ATOM 969 O O . ASN A 1 129 ? -12.758 19.109 6.141 1 95.56 129 ASN A O 1
ATOM 973 N N . SER A 1 130 ? -11.148 20.328 5.195 1 96.88 130 SER A N 1
ATOM 974 C CA . SER A 1 130 ? -11.148 21.297 6.293 1 96.88 130 SER A CA 1
ATOM 975 C C . SER A 1 130 ? -12.461 22.062 6.348 1 96.88 130 SER A C 1
ATOM 977 O O . SER A 1 130 ? -12.945 22.406 7.43 1 96.88 130 SER A O 1
ATOM 979 N N . THR A 1 131 ? -13.055 22.297 5.18 1 96.94 131 THR A N 1
ATOM 980 C CA . THR A 1 131 ? -14.367 22.938 5.121 1 96.94 131 THR A CA 1
ATOM 981 C C . THR A 1 131 ? -15.438 22.047 5.746 1 96.94 131 THR A C 1
ATOM 983 O O . THR A 1 131 ? -16.297 22.531 6.473 1 96.94 131 THR A O 1
ATOM 986 N N . SER A 1 132 ? -15.336 20.766 5.441 1 97.38 132 SER A N 1
ATOM 987 C CA . SER A 1 132 ? -16.281 19.828 6.027 1 97.38 132 SER A CA 1
ATOM 988 C C . SER A 1 132 ? -16.156 19.781 7.547 1 97.38 132 SER A C 1
ATOM 990 O O . SER A 1 132 ? -17.172 19.719 8.258 1 97.38 132 SER A O 1
ATOM 992 N N . LEU A 1 133 ? -14.953 19.797 8.023 1 97.88 133 LEU A N 1
ATOM 993 C CA . LEU A 1 133 ? -14.719 19.828 9.461 1 97.88 133 LEU A CA 1
ATOM 994 C C . LEU A 1 133 ? -15.344 21.062 10.102 1 97.88 133 LEU A C 1
ATOM 996 O O . LEU A 1 133 ? -16.047 20.953 11.102 1 97.88 133 LEU A O 1
ATOM 1000 N N . ALA A 1 134 ? -15.109 22.203 9.508 1 96.81 134 ALA A N 1
ATOM 1001 C CA . ALA A 1 134 ? -15.672 23.453 10.016 1 96.81 134 ALA A CA 1
ATOM 1002 C C . ALA A 1 134 ? -17.203 23.406 10.008 1 96.81 134 ALA A C 1
ATOM 1004 O O . ALA A 1 134 ? -17.844 23.844 10.961 1 96.81 134 ALA A O 1
ATOM 1005 N N . ASN A 1 135 ? -17.734 22.891 8.938 1 96.62 135 ASN A N 1
ATOM 1006 C CA . ASN A 1 135 ? -19.188 22.797 8.781 1 96.62 135 ASN A CA 1
ATOM 1007 C C . ASN A 1 135 ? -19.797 21.859 9.82 1 96.62 135 ASN A C 1
ATOM 1009 O O . ASN A 1 135 ? -20.859 22.156 10.383 1 96.62 135 ASN A O 1
ATOM 1013 N N . LEU A 1 136 ? -19.172 20.734 10.039 1 97.06 136 LEU A N 1
ATOM 1014 C CA . LEU A 1 136 ? -19.625 19.766 11.039 1 97.06 136 LEU A CA 1
ATOM 1015 C C . LEU A 1 136 ? -19.562 20.375 12.438 1 97.06 136 LEU A C 1
ATOM 1017 O O . LEU A 1 136 ? -20.453 20.156 13.258 1 97.06 136 LEU A O 1
ATOM 1021 N N . LEU A 1 137 ? -18.5 21.094 12.727 1 96.12 137 LEU A N 1
ATOM 1022 C CA . LEU A 1 137 ? -18.375 21.781 14.016 1 96.12 137 LEU A CA 1
ATOM 1023 C C . LEU A 1 137 ? -19.531 22.766 14.211 1 96.12 137 LEU A C 1
ATOM 1025 O O . LEU A 1 137 ? -20.156 22.781 15.266 1 96.12 137 LEU A O 1
ATOM 1029 N N . HIS A 1 138 ? -19.828 23.5 13.188 1 94.81 138 HIS A N 1
ATOM 1030 C CA . HIS A 1 138 ? -20.875 24.516 13.234 1 94.81 138 HIS A CA 1
ATOM 1031 C C . HIS A 1 138 ? -22.234 23.875 13.523 1 94.81 138 HIS A C 1
ATOM 1033 O O . HIS A 1 138 ? -23.016 24.406 14.305 1 94.81 138 HIS A O 1
ATOM 1039 N N . ASN A 1 139 ? -22.469 22.703 12.93 1 93.88 139 ASN A N 1
ATOM 1040 C CA . ASN A 1 139 ? -23.781 22.078 13.008 1 93.88 139 ASN A CA 1
ATOM 1041 C C . ASN A 1 139 ? -23.906 21.188 14.242 1 93.88 139 ASN A C 1
ATOM 1043 O O . ASN A 1 139 ? -25.016 20.906 14.703 1 93.88 139 ASN A O 1
ATOM 1047 N N . CYS A 1 140 ? -22.766 20.75 14.734 1 93.44 140 CYS A N 1
ATOM 1048 C CA . CYS A 1 140 ? -22.859 19.703 15.758 1 93.44 140 CYS A CA 1
ATOM 1049 C C . CYS A 1 140 ? -22.438 20.25 17.125 1 93.44 140 CYS A C 1
ATOM 1051 O O . CYS A 1 140 ? -22.734 19.641 18.156 1 93.44 140 CYS A O 1
ATOM 1053 N N . VAL A 1 141 ? -21.781 21.359 17.156 1 88.88 141 VAL A N 1
ATOM 1054 C CA . VAL A 1 141 ? -21.281 21.906 18.422 1 88.88 141 VAL A CA 1
ATOM 1055 C C . VAL A 1 141 ? -22.094 23.141 18.797 1 88.88 141 VAL A C 1
ATOM 1057 O O . VAL A 1 141 ? -22.344 24 17.953 1 88.88 141 VAL A O 1
ATOM 1060 N N . SER A 1 142 ? -22.688 23.031 19.859 1 73.19 142 SER A N 1
ATOM 1061 C CA . SER A 1 142 ? -23.625 24.078 20.266 1 73.19 142 SER A CA 1
ATOM 1062 C C . SER A 1 142 ? -22.984 25.016 21.281 1 73.19 142 SER A C 1
ATOM 1064 O O . SER A 1 142 ? -22.219 24.594 22.141 1 73.19 142 SER A O 1
ATOM 1066 N N . PRO A 1 143 ? -23.391 26.203 21.047 1 68.25 143 PRO A N 1
ATOM 1067 C CA . PRO A 1 143 ? -22.969 27.125 22.109 1 68.25 143 PRO A CA 1
ATOM 1068 C C . PRO A 1 143 ? -23.734 26.922 23.406 1 68.25 143 PRO A C 1
ATOM 1070 O O . PRO A 1 143 ? -23.297 27.391 24.469 1 68.25 143 PRO A O 1
ATOM 1073 N N . ASN A 1 144 ? -24.75 26.078 23.281 1 67.69 144 ASN A N 1
ATOM 1074 C CA . ASN A 1 144 ? -25.547 25.781 24.453 1 67.69 144 ASN A CA 1
ATOM 1075 C C . ASN A 1 144 ? -24.797 24.859 25.422 1 67.69 144 ASN A C 1
ATOM 1077 O O . ASN A 1 144 ? -24.453 23.734 25.078 1 67.69 144 ASN A O 1
ATOM 1081 N N . PRO A 1 145 ? -24.641 25.312 26.578 1 69.69 145 PRO A N 1
ATOM 1082 C CA . PRO A 1 145 ? -23.844 24.578 27.562 1 69.69 145 PRO A CA 1
ATOM 1083 C C . PRO A 1 145 ? -24.453 23.219 27.906 1 69.69 145 PRO A C 1
ATOM 1085 O O . PRO A 1 145 ? -23.766 22.328 28.422 1 69.69 145 PRO A O 1
ATOM 1088 N N . ASN A 1 146 ? -25.641 23.078 27.562 1 71 146 ASN A N 1
ATOM 1089 C CA . ASN A 1 146 ? -26.297 21.828 27.922 1 71 146 ASN A CA 1
ATOM 1090 C C . ASN A 1 146 ? -26.047 20.75 26.875 1 71 146 ASN A C 1
ATOM 1092 O O . ASN A 1 146 ? -26.359 19.578 27.109 1 71 146 ASN A O 1
ATOM 1096 N N . TRP A 1 147 ? -25.359 21.234 25.938 1 74.69 147 TRP A N 1
ATOM 1097 C CA . TRP A 1 147 ? -25.031 20.25 24.922 1 74.69 147 TRP A CA 1
ATOM 1098 C C . TRP A 1 147 ? -23.812 19.422 25.344 1 74.69 147 TRP A C 1
ATOM 1100 O O . TRP A 1 147 ? -22.969 19.891 26.094 1 74.69 147 TRP A O 1
ATOM 1110 N N . LYS A 1 148 ? -23.797 18.281 24.875 1 75.5 148 LYS A N 1
ATOM 1111 C CA . LYS A 1 148 ? -22.688 17.375 25.156 1 75.5 148 LYS A CA 1
ATOM 1112 C C . LYS A 1 148 ? -21.391 17.906 24.578 1 75.5 148 LYS A C 1
ATOM 1114 O O . LYS A 1 148 ? -20.344 17.828 25.234 1 75.5 148 LYS A O 1
ATOM 1119 N N . LEU A 1 149 ? -21.5 18.438 23.453 1 83.06 149 LEU A N 1
ATOM 1120 C CA . LEU A 1 149 ? -20.344 19.078 22.812 1 83.06 149 LEU A CA 1
ATOM 1121 C C . LEU A 1 149 ? -20.438 20.594 22.953 1 83.06 149 LEU A C 1
ATOM 1123 O O . LEU A 1 149 ? -21.156 21.25 22.188 1 83.06 149 LEU A O 1
ATOM 1127 N N . HIS A 1 150 ? -19.734 21 24.047 1 86.75 150 HIS A N 1
ATOM 1128 C CA . HIS A 1 150 ? -19.75 22.438 24.328 1 86.75 150 HIS A CA 1
ATOM 1129 C C . HIS A 1 150 ? -18.344 22.984 24.5 1 86.75 150 HIS A C 1
ATOM 1131 O O . HIS A 1 150 ? -17.797 22.984 25.594 1 86.75 150 HIS A O 1
ATOM 1137 N N . PHE A 1 151 ? -17.766 23.359 23.438 1 91.88 151 PHE A N 1
ATOM 1138 C CA . PHE A 1 151 ? -16.438 24 23.422 1 91.88 151 PHE A CA 1
ATOM 1139 C C . PHE A 1 151 ? -16.359 25.062 22.344 1 91.88 151 PHE A C 1
ATOM 1141 O O . PHE A 1 151 ? -17.266 25.188 21.516 1 91.88 151 PHE A O 1
ATOM 1148 N N . LYS A 1 152 ? -15.414 25.844 22.422 1 93 152 LYS A N 1
ATOM 1149 C CA . LYS A 1 152 ? -15.156 26.875 21.422 1 93 152 LYS A CA 1
ATOM 1150 C C . LYS A 1 152 ? -13.969 26.5 20.531 1 93 152 LYS A C 1
ATOM 1152 O O . LYS A 1 152 ? -13.25 25.547 20.828 1 93 152 LYS A O 1
ATOM 1157 N N . TRP A 1 153 ? -13.93 27.141 19.406 1 95.81 153 TRP A N 1
ATOM 1158 C CA . TRP A 1 153 ? -12.766 26.875 18.562 1 95.81 153 TRP A CA 1
ATOM 1159 C C . TRP A 1 153 ? -12.312 28.141 17.859 1 95.81 153 TRP A C 1
ATOM 1161 O O . TRP A 1 153 ? -13.07 29.109 17.75 1 95.81 153 TRP A O 1
ATOM 1171 N N . GLU A 1 154 ? -11.07 28.219 17.594 1 97.38 154 GLU A N 1
ATOM 1172 C CA . GLU A 1 154 ? -10.445 29.219 16.719 1 97.38 154 GLU A CA 1
ATOM 1173 C C . GLU A 1 154 ? -9.773 28.562 15.523 1 97.38 154 GLU A C 1
ATOM 1175 O O . GLU A 1 154 ? -9.336 27.422 15.602 1 97.38 154 GLU A O 1
ATOM 1180 N N . TYR A 1 155 ? -9.758 29.328 14.391 1 98.12 155 TYR A N 1
ATOM 1181 C CA . TYR A 1 155 ? -9.219 28.766 13.164 1 98.12 155 TYR A CA 1
ATOM 1182 C C . TYR A 1 155 ? -7.758 29.156 12.977 1 98.12 155 TYR A C 1
ATOM 1184 O O . TYR A 1 155 ? -7.344 30.25 13.375 1 98.12 155 TYR A O 1
ATOM 1192 N N . LEU A 1 156 ? -7 28.25 12.438 1 98.62 156 LEU A N 1
ATOM 1193 C CA . LEU A 1 156 ? -5.648 28.547 11.969 1 98.62 156 LEU A CA 1
ATOM 1194 C C . LEU A 1 156 ? -5.508 28.219 10.484 1 98.62 156 LEU A C 1
ATOM 1196 O O . LEU A 1 156 ? -5.844 27.109 10.055 1 98.62 156 LEU A O 1
ATOM 1200 N N . PHE A 1 157 ? -5.145 29.172 9.727 1 98.12 157 PHE A N 1
ATOM 1201 C CA . PHE A 1 157 ? -4.77 29 8.328 1 98.12 157 PHE A CA 1
ATOM 1202 C C . PHE A 1 157 ? -3.273 29.219 8.141 1 98.12 157 PHE A C 1
ATOM 1204 O O . PHE A 1 157 ? -2.768 30.312 8.391 1 98.12 157 PHE A O 1
ATOM 1211 N N . VAL A 1 158 ? -2.564 28.141 7.77 1 97.5 158 VAL A N 1
ATOM 1212 C CA . VAL A 1 158 ? -1.15 28.266 7.43 1 97.5 158 VAL A CA 1
ATOM 1213 C C . VAL A 1 158 ? -1 28.578 5.945 1 97.5 158 VAL A C 1
ATOM 1215 O O . VAL A 1 158 ? -1.246 27.734 5.09 1 97.5 158 VAL A O 1
ATOM 1218 N N . ASP A 1 159 ? -0.579 29.766 5.668 1 96 159 ASP A N 1
ATOM 1219 C CA . ASP A 1 159 ? -0.445 30.25 4.301 1 96 159 ASP A CA 1
ATOM 1220 C C . ASP A 1 159 ? 0.823 29.719 3.645 1 96 159 ASP A C 1
ATOM 1222 O O . ASP A 1 159 ? 1.933 30.109 4.004 1 96 159 ASP A O 1
ATOM 1226 N N . VAL A 1 160 ? 0.656 28.875 2.66 1 93.69 160 VAL A N 1
ATOM 1227 C CA . VAL A 1 160 ? 1.778 28.234 1.975 1 93.69 160 VAL A CA 1
ATOM 1228 C C . VAL A 1 160 ? 2.057 28.969 0.659 1 93.69 160 VAL A C 1
ATOM 1230 O O . VAL A 1 160 ? 3.002 28.625 -0.055 1 93.69 160 VAL A O 1
ATOM 1233 N N . THR A 1 161 ? 1.285 29.984 0.326 1 91.75 161 THR A N 1
ATOM 1234 C CA . THR A 1 161 ? 1.303 30.594 -1.001 1 91.75 161 THR A CA 1
ATOM 1235 C C . THR A 1 161 ? 2.613 31.344 -1.237 1 91.75 161 THR A C 1
ATOM 1237 O O . THR A 1 161 ? 3.033 31.516 -2.383 1 91.75 161 THR A O 1
ATOM 1240 N N . GLY A 1 162 ? 3.234 31.781 -0.187 1 89.75 162 GLY A N 1
ATOM 1241 C CA . GLY A 1 162 ? 4.551 32.375 -0.333 1 89.75 162 GLY A CA 1
ATOM 1242 C C . GLY A 1 162 ? 5.57 31.453 -0.947 1 89.75 162 GLY A C 1
ATOM 1243 O O . GLY A 1 162 ? 6.398 31.859 -1.761 1 89.75 162 GLY A O 1
ATOM 1244 N N . ALA A 1 163 ? 5.48 30.234 -0.535 1 89.19 163 ALA A N 1
ATOM 1245 C CA . ALA A 1 163 ? 6.387 29.219 -1.066 1 89.19 163 ALA A CA 1
ATOM 1246 C C . ALA A 1 163 ? 6.074 28.906 -2.527 1 89.19 163 ALA A C 1
ATOM 1248 O O . ALA A 1 163 ? 6.953 28.5 -3.285 1 89.19 163 ALA A O 1
ATOM 1249 N N . LEU A 1 164 ? 4.879 29.125 -2.924 1 87.62 164 LEU A N 1
ATOM 1250 C CA . LEU A 1 164 ? 4.434 28.734 -4.258 1 87.62 164 LEU A CA 1
ATOM 1251 C C . LEU A 1 164 ? 4.621 29.875 -5.25 1 87.62 164 LEU A C 1
ATOM 1253 O O . LEU A 1 164 ? 4.312 29.719 -6.434 1 87.62 164 LEU A O 1
ATOM 1257 N N . GLY A 1 165 ? 5.035 30.984 -4.828 1 82.38 165 GLY A N 1
ATOM 1258 C CA . GLY A 1 165 ? 5.422 32.062 -5.719 1 82.38 165 GLY A CA 1
ATOM 1259 C C . GLY A 1 165 ? 4.273 33 -6.059 1 82.38 165 GLY A C 1
ATOM 1260 O O . GLY A 1 165 ? 4.32 33.719 -7.059 1 82.38 165 GLY A O 1
ATOM 1261 N N . LEU A 1 166 ? 3.227 32.906 -5.336 1 86.94 166 LEU A N 1
ATOM 1262 C CA . LEU A 1 166 ? 2.143 33.875 -5.551 1 86.94 166 LEU A CA 1
ATOM 1263 C C . LEU A 1 166 ? 2.564 35.281 -5.145 1 86.94 166 LEU A C 1
ATOM 1265 O O . LEU A 1 166 ? 3.33 35.438 -4.191 1 8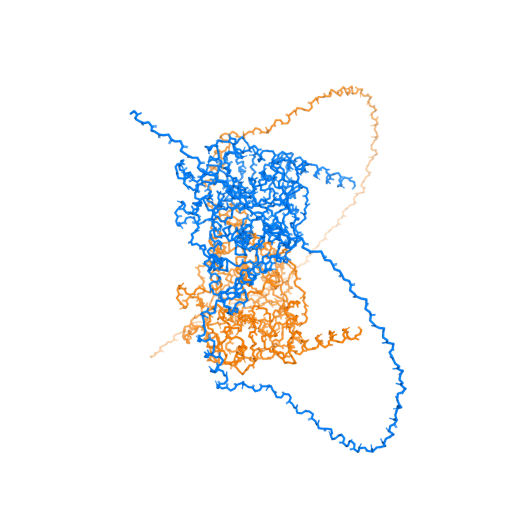6.94 166 LEU A O 1
ATOM 1269 N N . ASN A 1 167 ? 2.002 36.219 -5.852 1 89.38 167 ASN A N 1
ATOM 1270 C CA . ASN A 1 167 ? 2.314 37.594 -5.504 1 89.38 167 ASN A CA 1
ATOM 1271 C C . ASN A 1 167 ? 1.46 38.094 -4.34 1 89.38 167 ASN A C 1
ATOM 1273 O O . ASN A 1 167 ? 0.57 37.375 -3.871 1 89.38 167 ASN A O 1
ATOM 1277 N N . SER A 1 168 ? 1.771 39.281 -3.881 1 91.25 168 SER A N 1
ATOM 1278 C CA . SER A 1 168 ? 1.15 39.812 -2.678 1 91.25 168 SER A CA 1
ATOM 1279 C C . SER A 1 168 ? -0.359 39.969 -2.848 1 91.25 168 SER A C 1
ATOM 1281 O O . SER A 1 168 ? -1.12 39.719 -1.913 1 91.25 168 SER A O 1
ATOM 1283 N N . GLU A 1 169 ? -0.84 40.344 -4.008 1 93.94 169 GLU A N 1
ATOM 1284 C CA . GLU A 1 169 ? -2.268 40.531 -4.258 1 93.94 169 GLU A CA 1
ATOM 1285 C C . GLU A 1 169 ? -3.002 39.188 -4.25 1 93.94 169 GLU A C 1
ATOM 1287 O O . GLU A 1 169 ? -4.086 39.094 -3.676 1 93.94 169 GLU A O 1
ATOM 1292 N N . GLU A 1 170 ? -2.406 38.25 -4.934 1 92.56 170 GLU A N 1
ATOM 1293 C CA . GLU A 1 170 ? -2.988 36.938 -4.973 1 92.56 170 GLU A CA 1
ATOM 1294 C C . GLU A 1 170 ? -3.053 36.312 -3.578 1 92.56 170 GLU A C 1
ATOM 1296 O O . GLU A 1 170 ? -4.051 35.688 -3.213 1 92.56 170 GLU A O 1
ATOM 1301 N N . ARG A 1 171 ? -2.002 36.5 -2.859 1 94 171 ARG A N 1
ATOM 1302 C CA . ARG A 1 171 ? -1.937 35.969 -1.5 1 94 171 ARG A CA 1
ATOM 1303 C C . ARG A 1 171 ? -3.004 36.594 -0.614 1 94 171 ARG A C 1
ATOM 1305 O O . ARG A 1 171 ? -3.688 35.906 0.137 1 94 171 ARG A O 1
ATOM 1312 N N . GLU A 1 172 ? -3.139 37.875 -0.758 1 95 172 GLU A N 1
ATOM 1313 C CA . GLU A 1 172 ? -4.133 38.562 0.055 1 95 172 GLU A CA 1
ATOM 1314 C C . GLU A 1 172 ? -5.551 38.156 -0.336 1 95 172 GLU A C 1
ATOM 1316 O O . GLU A 1 172 ? -6.441 38.094 0.515 1 95 172 GLU A O 1
ATOM 1321 N N . SER A 1 173 ? -5.766 37.938 -1.581 1 95.19 173 SER A N 1
ATOM 1322 C CA . SER A 1 173 ? -7.066 37.469 -2.037 1 95.19 173 SER A CA 1
ATOM 1323 C C . SER A 1 173 ? -7.434 36.156 -1.387 1 95.19 173 SER A C 1
ATOM 1325 O O . SER A 1 173 ? -8.57 35.938 -0.944 1 95.19 173 SER A O 1
ATOM 1327 N N . VAL A 1 174 ? -6.473 35.219 -1.35 1 94.56 174 VAL A N 1
ATOM 1328 C CA . VAL A 1 174 ? -6.699 33.938 -0.721 1 94.56 174 VAL A CA 1
ATOM 1329 C C . VAL A 1 174 ? -6.98 34.125 0.768 1 94.56 174 VAL A C 1
ATOM 1331 O O . VAL A 1 174 ? -7.918 33.531 1.308 1 94.56 174 VAL A O 1
ATOM 1334 N N . ARG A 1 175 ? -6.211 35 1.423 1 96.25 175 ARG A N 1
ATOM 1335 C CA . ARG A 1 175 ? -6.379 35.281 2.848 1 96.25 175 ARG A CA 1
ATOM 1336 C C . ARG A 1 175 ? -7.766 35.844 3.141 1 96.25 175 ARG A C 1
ATOM 1338 O O . ARG A 1 175 ? -8.406 35.438 4.121 1 96.25 175 ARG A O 1
ATOM 1345 N N . GLN A 1 176 ? -8.188 36.625 2.281 1 96.56 176 GLN A N 1
ATOM 1346 C CA . GLN A 1 176 ? -9.492 37.25 2.463 1 96.56 176 GLN A CA 1
ATOM 1347 C C . GLN A 1 176 ? -10.609 36.219 2.291 1 96.56 176 GLN A C 1
ATOM 1349 O O . GLN A 1 176 ? -11.594 36.25 3.033 1 96.56 176 GLN A O 1
ATOM 1354 N N . GLN A 1 177 ? -10.484 35.406 1.311 1 95.5 177 GLN A N 1
ATOM 1355 C CA . GLN A 1 177 ? -11.477 34.375 1.098 1 95.5 177 GLN A CA 1
ATOM 1356 C C . GLN A 1 177 ? -11.578 33.438 2.309 1 95.5 177 GLN A C 1
ATOM 1358 O O . GLN A 1 177 ? -12.672 33.062 2.707 1 95.5 177 GLN A O 1
ATOM 1363 N N . VAL A 1 178 ? -10.445 33.125 2.848 1 96 178 VAL A N 1
ATOM 1364 C CA . VAL A 1 178 ? -10.398 32.25 4.023 1 96 178 VAL A CA 1
ATOM 1365 C C . VAL A 1 178 ? -11.062 32.969 5.207 1 96 178 VAL A C 1
ATOM 1367 O O . VAL A 1 178 ? -11.867 32.344 5.922 1 96 178 VAL A O 1
ATOM 1370 N N . ARG A 1 179 ? -10.75 34.25 5.414 1 95.94 179 ARG A N 1
ATOM 1371 C CA . ARG A 1 179 ? -11.359 35.031 6.484 1 95.94 179 ARG A CA 1
ATOM 1372 C C . ARG A 1 179 ? -12.875 35.094 6.324 1 95.94 179 ARG A C 1
ATOM 1374 O O . ARG A 1 179 ? -13.609 34.875 7.285 1 95.94 179 ARG A O 1
ATOM 1381 N N . ASP A 1 180 ? -13.273 35.344 5.125 1 95.06 180 ASP A N 1
ATOM 1382 C CA . ASP A 1 180 ? -14.695 35.469 4.848 1 95.06 180 ASP A CA 1
ATOM 1383 C C . ASP A 1 180 ? -15.438 34.156 5.152 1 95.06 180 ASP A C 1
ATOM 1385 O O . ASP A 1 180 ? -16.516 34.188 5.754 1 95.06 180 ASP A O 1
ATOM 1389 N N . PHE A 1 181 ? -14.867 33.125 4.734 1 94.56 181 PHE A N 1
ATOM 1390 C CA . PHE A 1 181 ? -15.516 31.844 4.949 1 94.56 181 PHE A CA 1
ATOM 1391 C C . PHE A 1 181 ? -15.664 31.547 6.441 1 94.56 181 PHE A C 1
ATOM 1393 O O . PHE A 1 181 ? -16.766 31.25 6.91 1 94.56 181 PHE A O 1
ATOM 1400 N N . CYS A 1 182 ? -14.562 31.656 7.211 1 93.94 182 CYS A N 1
ATOM 1401 C CA . CYS A 1 182 ? -14.547 31.297 8.617 1 93.94 182 CYS A CA 1
ATOM 1402 C C . CYS A 1 182 ? -15.414 32.219 9.445 1 93.94 182 CYS A C 1
ATOM 1404 O O . CYS A 1 182 ? -16.094 31.797 10.383 1 93.94 182 CYS A O 1
ATOM 1406 N N . THR A 1 183 ? -15.414 33.469 9.07 1 92.69 183 THR A N 1
ATOM 1407 C CA . THR A 1 183 ? -16.172 34.469 9.828 1 92.69 183 THR A CA 1
ATOM 1408 C C . THR A 1 183 ? -17.672 34.312 9.547 1 92.69 183 THR A C 1
ATOM 1410 O O . THR A 1 183 ? -18.5 34.562 10.43 1 92.69 183 THR A O 1
ATOM 1413 N N . ASN A 1 184 ? -18.016 33.875 8.398 1 91.56 184 ASN A N 1
ATOM 1414 C CA . ASN A 1 184 ? -19.422 33.812 8 1 91.56 184 ASN A CA 1
ATOM 1415 C C . ASN A 1 184 ? -20.062 32.469 8.406 1 91.56 184 ASN A C 1
ATOM 1417 O O . ASN A 1 184 ? -21.281 32.375 8.5 1 91.56 184 ASN A O 1
ATOM 1421 N N . LEU A 1 185 ? -19.25 31.5 8.586 1 92.06 185 LEU A N 1
ATOM 1422 C CA . LEU A 1 185 ? -19.797 30.172 8.859 1 92.06 185 LEU A CA 1
ATOM 1423 C C . LEU A 1 185 ? -20.422 30.125 10.25 1 92.06 185 LEU A C 1
ATOM 1425 O O . LEU A 1 185 ? -21.516 29.562 10.422 1 92.06 185 LEU A O 1
ATOM 1429 N N . ASP A 1 186 ? -19.672 30.625 11.195 1 87.56 186 ASP A N 1
ATOM 1430 C CA . ASP A 1 186 ? -20.125 30.562 12.578 1 87.56 186 ASP A CA 1
ATOM 1431 C C . ASP A 1 186 ? -19.875 31.891 13.305 1 87.56 186 ASP A C 1
ATOM 1433 O O . ASP A 1 186 ? -18.734 32.281 13.508 1 87.56 186 ASP A O 1
ATOM 1437 N N . GLU A 1 187 ? -20.891 32.5 13.859 1 85.06 187 GLU A N 1
ATOM 1438 C CA . GLU A 1 187 ? -20.797 33.812 14.484 1 85.06 187 GLU A CA 1
ATOM 1439 C C . GLU A 1 187 ? -20.141 33.75 15.859 1 85.06 187 GLU A C 1
ATOM 1441 O O . GLU A 1 187 ? -19.5 34.688 16.312 1 85.06 187 GLU A O 1
ATOM 1446 N N . SER A 1 188 ? -20.328 32.625 16.484 1 85.94 188 SER A N 1
ATOM 1447 C CA . SER A 1 188 ? -19.812 32.469 17.828 1 85.94 188 SER A CA 1
ATOM 1448 C C . SER A 1 188 ? -18.328 32.094 17.812 1 85.94 188 SER A C 1
ATOM 1450 O O . SER A 1 188 ? -17.609 32.344 18.797 1 85.94 188 SER A O 1
ATOM 1452 N N . ASN A 1 189 ? -17.891 31.484 16.812 1 88.81 189 ASN A N 1
ATOM 1453 C CA . ASN A 1 189 ? -16.516 31.047 16.625 1 88.81 189 ASN A CA 1
ATOM 1454 C C . ASN A 1 189 ? -15.93 31.578 15.32 1 88.81 189 ASN A C 1
ATOM 1456 O O . ASN A 1 189 ? -15.883 30.844 14.32 1 88.81 189 ASN A O 1
ATOM 1460 N N . ASN A 1 190 ? -15.453 32.812 15.398 1 86 190 ASN A N 1
ATOM 1461 C CA . ASN A 1 190 ? -15.094 33.438 14.141 1 86 190 ASN A CA 1
ATOM 1462 C C . ASN A 1 190 ? -13.664 33.969 14.18 1 86 190 ASN A C 1
ATOM 1464 O O . ASN A 1 190 ? -13.281 34.781 13.32 1 86 190 ASN A O 1
ATOM 1468 N N . ILE A 1 191 ? -12.906 33.594 15.227 1 95 191 ILE A N 1
ATOM 1469 C CA . ILE A 1 191 ? -11.516 34.031 15.305 1 95 191 ILE A CA 1
ATOM 1470 C C . ILE A 1 191 ? -10.664 33.188 14.359 1 95 191 ILE A C 1
ATOM 1472 O O . ILE A 1 191 ? -10.688 31.938 14.422 1 95 191 ILE A O 1
ATOM 1476 N N . ILE A 1 192 ? -9.977 33.875 13.477 1 97 192 ILE A N 1
ATOM 1477 C CA . ILE A 1 192 ? -9.117 33.188 12.523 1 97 192 ILE A CA 1
ATOM 1478 C C . ILE A 1 192 ? -7.703 33.75 12.602 1 97 192 ILE A C 1
ATOM 1480 O O . ILE A 1 192 ? -7.516 34.969 12.617 1 97 192 ILE A O 1
ATOM 1484 N N . HIS A 1 193 ? -6.734 32.875 12.805 1 98.25 193 HIS A N 1
ATOM 1485 C CA . HIS A 1 193 ? -5.316 33.219 12.75 1 98.25 193 HIS A CA 1
ATOM 1486 C C . HIS A 1 193 ? -4.707 32.812 11.406 1 98.25 193 HIS A C 1
ATOM 1488 O O . HIS A 1 193 ? -4.812 31.672 10.984 1 98.25 193 HIS A O 1
ATOM 1494 N N . ILE A 1 194 ? -4.156 33.781 10.703 1 97.5 194 ILE A N 1
ATOM 1495 C CA . ILE A 1 194 ? -3.455 33.531 9.445 1 97.5 194 ILE A CA 1
ATOM 1496 C C . ILE A 1 194 ? -1.95 33.656 9.656 1 97.5 194 ILE A C 1
ATOM 1498 O O . ILE A 1 194 ? -1.474 34.719 10.086 1 97.5 194 ILE A O 1
ATOM 1502 N N . ARG A 1 195 ? -1.216 32.594 9.484 1 97.31 195 ARG A N 1
ATOM 1503 C CA . ARG A 1 195 ? 0.237 32.562 9.625 1 97.31 195 ARG A CA 1
ATOM 1504 C C . ARG A 1 195 ? 0.897 32.031 8.367 1 97.31 195 ARG A C 1
ATOM 1506 O O . ARG A 1 195 ? 0.379 31.109 7.734 1 97.31 195 ARG A O 1
ATOM 1513 N N . SER A 1 196 ? 1.995 32.625 8.008 1 96.75 196 SER A N 1
ATOM 1514 C CA . SER A 1 196 ? 2.723 32.156 6.836 1 96.75 196 SER A CA 1
ATOM 1515 C C . SER A 1 196 ? 3.953 31.344 7.246 1 96.75 196 SER A C 1
ATOM 1517 O O . SER A 1 196 ? 4.516 31.562 8.32 1 96.75 196 SER A O 1
ATOM 1519 N N . ILE A 1 197 ? 4.414 30.453 6.406 1 96.88 197 ILE A N 1
ATOM 1520 C CA . ILE A 1 197 ? 5.574 29.625 6.691 1 96.88 197 ILE A CA 1
ATOM 1521 C C . ILE A 1 197 ? 6.812 30.5 6.855 1 96.88 197 ILE A C 1
ATOM 1523 O O . ILE A 1 197 ? 7.613 30.297 7.773 1 96.88 197 ILE A O 1
ATOM 1527 N N . GLU A 1 198 ? 6.992 31.5 5.98 1 96.44 198 GLU A N 1
ATOM 1528 C CA . GLU A 1 198 ? 8.172 32.344 6.02 1 96.44 198 GLU A CA 1
ATOM 1529 C C . GLU A 1 198 ? 8.25 33.125 7.328 1 96.44 198 GLU A C 1
ATOM 1531 O O . GLU A 1 198 ? 9.336 33.344 7.863 1 96.44 198 GLU A O 1
ATOM 1536 N N . ASP A 1 199 ? 7.117 33.469 7.836 1 96.19 199 ASP A N 1
ATOM 1537 C CA . ASP A 1 199 ? 7.094 34.25 9.086 1 96.19 199 ASP A CA 1
ATOM 1538 C C . ASP A 1 199 ? 7.371 33.344 10.281 1 96.19 199 ASP A C 1
ATOM 1540 O O . ASP A 1 199 ? 8.047 33.75 11.234 1 96.19 199 ASP A O 1
ATOM 1544 N N . MET A 1 200 ? 6.91 32.125 10.203 1 96.88 200 MET A N 1
ATOM 1545 C CA . MET A 1 200 ? 6.961 31.234 11.359 1 96.88 200 MET A CA 1
ATOM 1546 C C . MET A 1 200 ? 8.289 30.5 11.422 1 96.88 200 MET A C 1
ATOM 1548 O O . MET A 1 200 ? 8.789 30.188 12.508 1 96.88 200 MET A O 1
ATOM 1552 N N . LEU A 1 201 ? 8.875 30.203 10.234 1 96.75 201 LEU A N 1
ATOM 1553 C CA . LEU A 1 201 ? 10 29.281 10.242 1 96.75 201 LEU A CA 1
ATOM 1554 C C . LEU A 1 201 ? 11.242 29.906 9.625 1 96.75 201 LEU A C 1
ATOM 1556 O O . LEU A 1 201 ? 12.344 29.375 9.773 1 96.75 201 LEU A O 1
ATOM 1560 N N . PHE A 1 202 ? 11.078 31.062 8.977 1 96.62 202 PHE A N 1
ATOM 1561 C CA . PHE A 1 202 ? 12.203 31.656 8.273 1 96.62 202 PHE A CA 1
ATOM 1562 C C . PHE A 1 202 ? 12.359 33.125 8.641 1 96.62 202 PHE A C 1
ATOM 1564 O O . PHE A 1 202 ? 12.852 33.938 7.836 1 96.62 202 PHE A O 1
ATOM 1571 N N . ASP A 1 203 ? 11.875 33.531 9.773 1 94.38 203 ASP A N 1
ATOM 1572 C CA . ASP A 1 203 ? 12.008 34.875 10.312 1 94.38 203 ASP A CA 1
ATOM 1573 C C . ASP A 1 203 ? 11.555 35.938 9.289 1 94.38 203 ASP A C 1
ATOM 1575 O O . ASP A 1 203 ? 12.18 36.969 9.148 1 94.38 203 ASP A O 1
ATOM 1579 N N . GLY A 1 204 ? 10.609 35.531 8.508 1 94.5 204 GLY A N 1
ATOM 1580 C CA . GLY A 1 204 ? 10.008 36.469 7.566 1 94.5 204 GLY A CA 1
ATOM 1581 C C . GLY A 1 204 ? 10.727 36.5 6.23 1 94.5 204 GLY A C 1
ATOM 1582 O O . GLY A 1 204 ? 10.328 37.25 5.332 1 94.5 204 GLY A O 1
ATOM 1583 N N . ASP A 1 205 ? 11.781 35.75 6.059 1 95 205 ASP A N 1
ATOM 1584 C CA . ASP A 1 205 ? 12.586 35.75 4.844 1 95 205 ASP A CA 1
ATOM 1585 C C . ASP A 1 205 ? 12 34.781 3.801 1 95 205 ASP A C 1
ATOM 1587 O O . ASP A 1 205 ? 12.398 33.625 3.729 1 95 205 ASP A O 1
ATOM 1591 N N . GLU A 1 206 ? 11.195 35.312 2.936 1 94.12 206 GLU A N 1
ATOM 1592 C CA . GLU A 1 206 ? 10.508 34.531 1.92 1 94.12 206 GLU A CA 1
ATOM 1593 C C . GLU A 1 206 ? 11.5 33.938 0.925 1 94.12 206 GLU A C 1
ATOM 1595 O O . GLU A 1 206 ? 11.336 32.781 0.487 1 94.12 206 GLU A O 1
ATOM 1600 N N . GLN A 1 207 ? 12.469 34.688 0.558 1 93.75 207 GLN A N 1
ATOM 1601 C CA . GLN A 1 207 ? 13.453 34.219 -0.417 1 93.75 207 GLN A CA 1
ATOM 1602 C C . GLN A 1 207 ? 14.266 33.031 0.139 1 93.75 207 GLN A C 1
ATOM 1604 O O . GLN A 1 207 ? 14.547 32.062 -0.575 1 93.75 207 GLN A O 1
ATOM 1609 N N . ARG A 1 208 ? 14.648 33.188 1.354 1 94.25 208 ARG A N 1
ATOM 1610 C CA . ARG A 1 208 ? 15.391 32.094 1.989 1 94.25 208 ARG A CA 1
ATOM 1611 C C . ARG A 1 208 ? 14.562 30.828 2.018 1 94.25 208 ARG A C 1
ATOM 1613 O O . ARG A 1 208 ? 15.094 29.734 1.799 1 94.25 208 ARG A O 1
ATOM 1620 N N . MET A 1 209 ? 13.32 30.953 2.318 1 95.31 209 MET A N 1
ATOM 1621 C CA . MET A 1 209 ? 12.406 29.812 2.311 1 95.31 209 MET A CA 1
ATOM 1622 C C . MET A 1 209 ? 12.359 29.172 0.93 1 95.31 209 MET A C 1
ATOM 1624 O O . MET A 1 209 ? 12.5 27.953 0.803 1 95.31 209 MET A O 1
ATOM 1628 N N . LYS A 1 210 ? 12.188 30 -0.088 1 93 210 LYS A N 1
ATOM 1629 C CA . LYS A 1 210 ? 12.094 29.5 -1.459 1 93 210 LYS A CA 1
ATOM 1630 C C . LYS A 1 210 ? 13.391 28.812 -1.887 1 93 210 LYS A C 1
ATOM 1632 O O . LYS A 1 210 ? 13.359 27.781 -2.559 1 93 210 LYS A O 1
ATOM 1637 N N . ASP A 1 211 ? 14.492 29.406 -1.479 1 92.06 211 ASP A N 1
ATOM 1638 C CA . ASP A 1 211 ? 15.789 28.812 -1.808 1 92.06 211 ASP A CA 1
ATOM 1639 C C . ASP A 1 211 ? 15.945 27.438 -1.157 1 92.06 211 ASP A C 1
ATOM 1641 O O . ASP A 1 211 ? 16.438 26.5 -1.791 1 92.06 211 ASP A O 1
ATOM 1645 N N . PHE A 1 212 ? 15.523 27.359 0.045 1 92.44 212 PHE A N 1
ATOM 1646 C CA . PHE A 1 212 ? 15.648 26.094 0.765 1 92.44 212 PHE A CA 1
ATOM 1647 C C . PHE A 1 212 ? 14.766 25.031 0.136 1 92.44 212 PHE A C 1
ATOM 1649 O O . PHE A 1 212 ? 15.203 23.891 -0.058 1 92.44 212 PHE A O 1
ATOM 1656 N N . ILE A 1 213 ? 13.594 25.375 -0.233 1 91.06 213 ILE A N 1
ATOM 1657 C CA . ILE A 1 213 ? 12.625 24.406 -0.733 1 91.06 213 ILE A CA 1
ATOM 1658 C C . ILE A 1 213 ? 12.961 24.031 -2.176 1 91.06 213 ILE A C 1
ATOM 1660 O O . ILE A 1 213 ? 12.984 22.844 -2.529 1 91.06 213 ILE A O 1
ATOM 1664 N N . PHE A 1 214 ? 13.289 25 -3.039 1 88.31 214 PHE A N 1
ATOM 1665 C CA . PHE A 1 214 ? 13.258 24.75 -4.477 1 88.31 214 PHE A CA 1
ATOM 1666 C C . PHE A 1 214 ? 14.672 24.719 -5.051 1 88.31 214 PHE A C 1
ATOM 1668 O O . PHE A 1 214 ? 14.898 24.156 -6.125 1 88.31 214 PHE A O 1
ATOM 1675 N N . ARG A 1 215 ? 15.633 25.312 -4.387 1 84.44 215 ARG A N 1
ATOM 1676 C CA . ARG A 1 215 ? 16.984 25.328 -4.938 1 84.44 215 ARG A CA 1
ATOM 1677 C C . ARG A 1 215 ? 17.844 24.234 -4.328 1 84.44 215 ARG A C 1
ATOM 1679 O O . ARG A 1 215 ? 18.703 23.672 -5 1 84.44 215 ARG A O 1
ATOM 1686 N N . GLN A 1 216 ? 17.562 23.984 -3.137 1 81 216 GLN A N 1
ATOM 1687 C CA . GLN A 1 216 ? 18.375 23 -2.432 1 81 216 GLN A CA 1
ATOM 1688 C C . GLN A 1 216 ? 18.047 21.578 -2.871 1 81 216 GLN A C 1
ATOM 1690 O O . GLN A 1 216 ? 18.875 20.688 -2.785 1 81 216 GLN A O 1
ATOM 1695 N N . PHE A 1 217 ? 16.828 21.359 -3.326 1 81.56 217 PHE A N 1
ATOM 1696 C CA . PHE A 1 217 ? 16.375 20.031 -3.705 1 81.56 217 PHE A CA 1
ATOM 1697 C C . PHE A 1 217 ? 15.883 20.016 -5.145 1 81.56 217 PHE A C 1
ATOM 1699 O O . PHE A 1 217 ? 15.383 21.016 -5.645 1 81.56 217 PHE A O 1
ATOM 1706 N N . ASN A 1 218 ? 15.922 18.812 -5.812 1 75.81 218 ASN A N 1
ATOM 1707 C CA . ASN A 1 218 ? 15.758 18.781 -7.266 1 75.81 218 ASN A CA 1
ATOM 1708 C C . ASN A 1 218 ? 14.477 18.078 -7.672 1 75.81 218 ASN A C 1
ATOM 1710 O O . ASN A 1 218 ? 14.164 17.969 -8.859 1 75.81 218 ASN A O 1
ATOM 1714 N N . THR A 1 219 ? 13.695 17.594 -6.781 1 78.88 219 THR A N 1
ATOM 1715 C CA . THR A 1 219 ? 12.5 16.859 -7.203 1 78.88 219 THR A CA 1
ATOM 1716 C C . THR A 1 219 ? 11.242 17.469 -6.59 1 78.88 219 THR A C 1
ATOM 1718 O O . THR A 1 219 ? 11.266 17.938 -5.449 1 78.88 219 THR A O 1
ATOM 1721 N N . MET A 1 220 ? 10.164 17.438 -7.328 1 83.69 220 MET A N 1
ATOM 1722 C CA . MET A 1 220 ? 8.875 18 -6.914 1 83.69 220 MET A CA 1
ATOM 1723 C C . MET A 1 220 ? 8.336 17.25 -5.699 1 83.69 220 MET A C 1
ATOM 1725 O O . MET A 1 220 ? 7.672 17.844 -4.848 1 83.69 220 MET A O 1
ATOM 1729 N N . SER A 1 221 ? 8.617 15.969 -5.645 1 85.12 221 SER A N 1
ATOM 1730 C CA . SER A 1 221 ? 8.156 15.18 -4.508 1 85.12 221 SER A CA 1
ATOM 1731 C C . SER A 1 221 ? 8.773 15.672 -3.205 1 85.12 221 SER A C 1
ATOM 1733 O O . SER A 1 221 ? 8.109 15.711 -2.17 1 85.12 221 SER A O 1
ATOM 1735 N N . VAL A 1 222 ? 10.016 16.047 -3.309 1 88 222 VAL A N 1
ATOM 1736 C CA . VAL A 1 222 ? 10.703 16.547 -2.119 1 88 222 VAL A CA 1
ATOM 1737 C C . VAL A 1 222 ? 10.164 17.922 -1.745 1 88 222 VAL A C 1
ATOM 1739 O O . VAL A 1 222 ? 9.984 18.234 -0.564 1 88 222 VAL A O 1
ATOM 1742 N N . HIS A 1 223 ? 9.914 18.75 -2.742 1 90.19 223 HIS A N 1
ATOM 1743 C CA . HIS A 1 223 ? 9.336 20.062 -2.482 1 90.19 223 HIS A CA 1
ATOM 1744 C C . HIS A 1 223 ? 8.016 19.938 -1.736 1 90.19 223 HIS A C 1
ATOM 1746 O O . HIS A 1 223 ? 7.801 20.625 -0.729 1 90.19 223 HIS A O 1
ATOM 1752 N N . GLU A 1 224 ? 7.207 19.078 -2.262 1 90.94 224 GLU A N 1
ATOM 1753 C CA . GLU A 1 224 ? 5.898 18.859 -1.644 1 90.94 224 GLU A CA 1
ATOM 1754 C C . GLU A 1 224 ? 6.043 18.312 -0.225 1 90.94 224 GLU A C 1
ATOM 1756 O O . GLU A 1 224 ? 5.309 18.719 0.678 1 90.94 224 GLU A O 1
ATOM 1761 N N . ASP A 1 225 ? 6.945 17.469 -0.074 1 91.69 225 ASP A N 1
ATOM 1762 C CA . ASP A 1 225 ? 7.184 16.859 1.231 1 91.69 225 ASP A CA 1
ATOM 1763 C C . ASP A 1 225 ? 7.68 17.891 2.238 1 91.69 225 ASP A C 1
ATOM 1765 O O . ASP A 1 225 ? 7.227 17.922 3.383 1 91.69 225 ASP A O 1
ATOM 1769 N N . LEU A 1 226 ? 8.578 18.75 1.831 1 93.44 226 LEU A N 1
ATOM 1770 C CA . LEU A 1 226 ? 9.117 19.797 2.691 1 93.44 226 LEU A CA 1
ATOM 1771 C C . LEU A 1 226 ? 8.023 20.766 3.115 1 93.44 226 LEU A C 1
ATOM 1773 O O . LEU A 1 226 ? 7.926 21.125 4.289 1 93.44 226 LEU A O 1
ATOM 1777 N N . ILE A 1 227 ? 7.215 21.141 2.191 1 94.19 227 ILE A N 1
ATOM 1778 C CA . ILE A 1 227 ? 6.133 22.078 2.486 1 94.19 227 ILE A CA 1
ATOM 1779 C C . ILE A 1 227 ? 5.164 21.438 3.484 1 94.19 227 ILE A C 1
ATOM 1781 O O . ILE A 1 227 ? 4.75 22.094 4.449 1 94.19 227 ILE A O 1
ATOM 1785 N N . SER A 1 228 ? 4.836 20.188 3.23 1 94.25 228 SER A N 1
ATOM 1786 C CA . SER A 1 228 ? 3.936 19.469 4.129 1 94.25 228 SER A CA 1
ATOM 1787 C C . SER A 1 228 ? 4.504 19.406 5.543 1 94.25 228 SER A C 1
ATOM 1789 O O . SER A 1 228 ? 3.781 19.609 6.52 1 94.25 228 SER A O 1
ATOM 1791 N N . GLN A 1 229 ? 5.773 19.156 5.664 1 95.12 229 GLN A N 1
ATOM 1792 C CA . GLN A 1 229 ? 6.43 19.109 6.965 1 95.12 229 GLN A CA 1
ATOM 1793 C C . GLN A 1 229 ? 6.441 20.469 7.633 1 95.12 229 GLN A C 1
ATOM 1795 O O . GLN A 1 229 ? 6.254 20.578 8.844 1 95.12 229 GLN A O 1
ATOM 1800 N N . MET A 1 230 ? 6.648 21.469 6.871 1 96.75 230 MET A N 1
ATOM 1801 C CA . MET A 1 230 ? 6.688 22.812 7.406 1 96.75 230 MET A CA 1
ATOM 1802 C C . MET A 1 230 ? 5.316 23.25 7.918 1 96.75 230 MET A C 1
ATOM 1804 O O . MET A 1 230 ? 5.215 23.922 8.938 1 96.75 230 MET A O 1
ATOM 1808 N N . VAL A 1 231 ? 4.277 22.859 7.188 1 96.75 231 VAL A N 1
ATOM 1809 C CA . VAL A 1 231 ? 2.926 23.156 7.637 1 96.75 231 VAL A CA 1
ATOM 1810 C C . VAL A 1 231 ? 2.672 22.516 8.992 1 96.75 231 VAL A C 1
ATOM 1812 O O . VAL A 1 231 ? 2.17 23.156 9.914 1 96.75 231 VAL A O 1
ATOM 1815 N N . LYS A 1 232 ? 3.045 21.281 9.141 1 96.31 232 LYS A N 1
ATOM 1816 C CA . LYS A 1 232 ? 2.883 20.578 10.414 1 96.31 232 LYS A CA 1
ATOM 1817 C C . LYS A 1 232 ? 3.66 21.266 11.523 1 96.31 232 LYS A C 1
ATOM 1819 O O . LYS A 1 232 ? 3.164 21.406 12.648 1 96.31 232 LYS A O 1
ATOM 1824 N N . THR A 1 233 ? 4.828 21.672 11.172 1 96.56 233 THR A N 1
ATOM 1825 C CA . THR A 1 233 ? 5.684 22.359 12.141 1 96.56 233 THR A CA 1
ATOM 1826 C C . THR A 1 233 ? 5.074 23.688 12.555 1 96.56 233 THR A C 1
ATOM 1828 O O . THR A 1 233 ? 5.109 24.062 13.727 1 96.56 233 THR A O 1
ATOM 1831 N N . CYS A 1 234 ? 4.52 24.391 11.586 1 97.75 234 CYS A N 1
ATOM 1832 C CA . CYS A 1 234 ? 3.875 25.672 11.867 1 97.75 234 CYS A CA 1
ATOM 1833 C C . CYS A 1 234 ? 2.678 25.484 12.797 1 97.75 234 CYS A C 1
ATOM 1835 O O . CYS A 1 234 ? 2.479 26.281 13.719 1 97.75 234 CYS A O 1
ATOM 1837 N N . ILE A 1 235 ? 1.898 24.469 12.555 1 98.12 235 ILE A N 1
ATOM 1838 C CA . ILE A 1 235 ? 0.725 24.188 13.375 1 98.12 235 ILE A CA 1
ATOM 1839 C C . ILE A 1 235 ? 1.155 23.922 14.812 1 98.12 235 ILE A C 1
ATOM 1841 O O . ILE A 1 235 ? 0.597 24.5 15.758 1 98.12 235 ILE A O 1
ATOM 1845 N N . TYR A 1 236 ? 2.162 23.141 14.961 1 97.56 236 TYR A N 1
ATOM 1846 C CA . TYR A 1 236 ? 2.662 22.797 16.297 1 97.56 236 TYR A CA 1
ATOM 1847 C C . TYR A 1 236 ? 3.189 24.047 17 1 97.56 236 TYR A C 1
ATOM 1849 O O . TYR A 1 236 ? 2.838 24.312 18.156 1 97.56 236 TYR A O 1
ATOM 1857 N N . LYS A 1 237 ? 4.043 24.75 16.297 1 96.88 237 LYS A N 1
ATOM 1858 C CA . LYS A 1 237 ? 4.637 25.953 16.875 1 96.88 237 LYS A CA 1
ATOM 1859 C C . LYS A 1 237 ? 3.559 26.938 17.344 1 96.88 237 LYS A C 1
ATOM 1861 O O . LYS A 1 237 ? 3.639 27.469 18.438 1 96.88 237 LYS A O 1
ATOM 1866 N N . PHE A 1 238 ? 2.555 27.141 16.516 1 98 238 PHE A N 1
ATOM 1867 C CA . PHE A 1 238 ? 1.479 28.062 16.844 1 98 238 PHE A CA 1
ATOM 1868 C C . PHE A 1 238 ? 0.696 27.578 18.062 1 98 238 PHE A C 1
ATOM 1870 O O . PHE A 1 238 ? 0.379 28.359 18.953 1 98 238 PHE A O 1
ATOM 1877 N N . ALA A 1 239 ? 0.321 26.297 18.062 1 98.12 239 ALA A N 1
ATOM 1878 C CA . ALA A 1 239 ? -0.443 25.719 19.156 1 98.12 239 ALA A CA 1
ATOM 1879 C C . ALA A 1 239 ? 0.3 25.875 20.484 1 98.12 239 ALA A C 1
ATOM 1881 O O . ALA A 1 239 ? -0.306 26.203 21.516 1 98.12 239 ALA A O 1
ATOM 1882 N N . VAL A 1 240 ? 1.613 25.703 20.453 1 96.56 240 VAL A N 1
ATOM 1883 C CA . VAL A 1 240 ? 2.443 25.828 21.641 1 96.56 240 VAL A CA 1
ATOM 1884 C C . VAL A 1 240 ? 2.482 27.281 22.094 1 96.56 240 VAL A C 1
ATOM 1886 O O . VAL A 1 240 ? 2.26 27.578 23.266 1 96.56 240 VAL A O 1
ATOM 1889 N N . GLU A 1 241 ? 2.775 28.156 21.141 1 95.75 241 GLU A N 1
ATOM 1890 C CA . GLU A 1 241 ? 2.922 29.578 21.438 1 95.75 241 GLU A CA 1
ATOM 1891 C C . GLU A 1 241 ? 1.633 30.156 22.016 1 95.75 241 GLU A C 1
ATOM 1893 O O . GLU A 1 241 ? 1.672 31.031 22.891 1 95.75 241 GLU A O 1
ATOM 1898 N N . LYS A 1 242 ? 0.508 29.672 21.531 1 96.62 242 LYS A N 1
ATOM 1899 C CA . LYS A 1 242 ? -0.774 30.234 21.953 1 96.62 242 LYS A CA 1
ATOM 1900 C C . LYS A 1 242 ? -1.446 29.344 23 1 96.62 242 LYS A C 1
ATOM 1902 O O . LYS A 1 242 ? -2.576 29.609 23.406 1 96.62 242 LYS A O 1
ATOM 1907 N N . ASN A 1 243 ? -0.845 28.281 23.453 1 95.25 243 ASN A N 1
ATOM 1908 C CA . ASN A 1 243 ? -1.225 27.391 24.547 1 95.25 243 ASN A CA 1
ATOM 1909 C C . ASN A 1 243 ? -2.531 26.672 24.25 1 95.25 243 ASN A C 1
ATOM 1911 O O . ASN A 1 243 ? -3.424 26.625 25.109 1 95.25 243 ASN A O 1
ATOM 1915 N N . PHE A 1 244 ? -2.74 26.266 23.062 1 97.31 244 PHE A N 1
ATOM 1916 C CA . PHE A 1 244 ? -3.832 25.359 22.75 1 97.31 244 PHE A CA 1
ATOM 1917 C C . PHE A 1 244 ? -3.5 23.938 23.219 1 97.31 244 PHE A C 1
ATOM 1919 O O . PHE A 1 244 ? -2.373 23.469 23.047 1 97.31 244 PHE A O 1
ATOM 1926 N N . LYS A 1 245 ? -4.449 23.25 23.734 1 96.06 245 LYS A N 1
ATOM 1927 C CA . LYS A 1 245 ? -4.234 21.875 24.188 1 96.06 245 LYS A CA 1
ATOM 1928 C C . LYS A 1 245 ? -4.633 20.859 23.125 1 96.06 245 LYS A C 1
ATOM 1930 O O . LYS A 1 245 ? -4.09 19.766 23.078 1 96.06 245 LYS A O 1
ATOM 1935 N N . GLN A 1 246 ? -5.566 21.297 22.328 1 97.44 246 GLN A N 1
ATOM 1936 C CA . GLN A 1 246 ? -6.082 20.406 21.281 1 97.44 246 GLN A CA 1
ATOM 1937 C C . GLN A 1 246 ? -6.074 21.094 19.922 1 97.44 246 GLN A C 1
ATOM 1939 O O . GLN A 1 246 ? -6.367 22.281 19.828 1 97.44 246 GLN A O 1
ATOM 1944 N N . VAL A 1 247 ? -5.695 20.312 18.938 1 98.44 247 VAL A N 1
ATOM 1945 C CA . VAL A 1 247 ? -5.711 20.766 17.547 1 98.44 247 VAL A CA 1
ATOM 1946 C C . VAL A 1 247 ? -6.566 19.812 16.703 1 98.44 247 VAL A C 1
ATOM 1948 O O . VAL A 1 247 ? -6.348 18.594 16.719 1 98.44 247 VAL A O 1
ATOM 1951 N N . LEU A 1 248 ? -7.582 20.312 16.016 1 98.44 248 LEU A N 1
ATOM 1952 C CA . LEU A 1 248 ? -8.414 19.516 15.133 1 98.44 248 LEU A CA 1
ATOM 1953 C C . LEU A 1 248 ? -7.961 19.656 13.68 1 98.44 248 LEU A C 1
ATOM 1955 O O . LEU A 1 248 ? -7.719 20.766 13.211 1 98.44 248 LEU A O 1
ATOM 1959 N N . THR A 1 249 ? -7.777 18.547 13.031 1 98.12 249 THR A N 1
ATOM 1960 C CA . THR A 1 249 ? -7.418 18.547 11.617 1 98.12 249 THR A CA 1
ATOM 1961 C C . THR A 1 249 ? -8.461 17.797 10.797 1 98.12 249 THR A C 1
ATOM 1963 O O . THR A 1 249 ? -9.211 16.969 11.336 1 98.12 249 THR A O 1
ATOM 1966 N N . GLY A 1 250 ? -8.531 18.125 9.508 1 97.56 250 GLY A N 1
ATOM 1967 C CA . GLY A 1 250 ? -9.625 17.641 8.68 1 97.56 250 GLY A CA 1
ATOM 1968 C C . GLY A 1 250 ? -9.234 16.484 7.785 1 97.56 250 GLY A C 1
ATOM 1969 O O . GLY A 1 250 ? -9.719 16.375 6.656 1 97.56 250 GLY A O 1
ATOM 1970 N N . GLU A 1 251 ? -8.391 15.602 8.188 1 96.69 251 GLU A N 1
ATOM 1971 C CA . GLU A 1 251 ? -8 14.461 7.363 1 96.69 251 GLU A CA 1
ATOM 1972 C C . GLU A 1 251 ? -9.125 13.438 7.281 1 96.69 251 GLU A C 1
ATOM 1974 O O . GLU A 1 251 ? -9.57 12.914 8.305 1 96.69 251 GLU A O 1
ATOM 1979 N N . SER A 1 252 ? -9.609 13.18 6.074 1 96.69 252 SER A N 1
ATOM 1980 C CA . SER A 1 252 ? -10.594 12.141 5.82 1 96.69 252 SER A CA 1
ATOM 1981 C C . SER A 1 252 ? -9.93 10.773 5.688 1 96.69 252 SER A C 1
ATOM 1983 O O . SER A 1 252 ? -8.703 10.664 5.715 1 96.69 252 SER A O 1
ATOM 1985 N N . ALA A 1 253 ? -10.758 9.766 5.535 1 95.38 253 ALA A N 1
ATOM 1986 C CA . ALA A 1 253 ? -10.234 8.414 5.312 1 95.38 253 ALA A CA 1
ATOM 1987 C C . ALA A 1 253 ? -9.414 8.352 4.031 1 95.38 253 ALA A C 1
ATOM 1989 O O . ALA A 1 253 ? -8.352 7.719 3.998 1 95.38 253 ALA A O 1
ATOM 1990 N N . ASN A 1 254 ? -9.906 9 2.986 1 94.06 254 ASN A N 1
ATOM 1991 C CA . ASN A 1 254 ? -9.164 9.055 1.73 1 94.06 254 ASN A CA 1
ATOM 1992 C C . ASN A 1 254 ? -7.801 9.719 1.91 1 94.06 254 ASN A C 1
ATOM 1994 O O . ASN A 1 254 ? -6.789 9.211 1.431 1 94.06 254 ASN A O 1
ATOM 1998 N N . HIS A 1 255 ? -7.887 10.766 2.586 1 95.31 255 HIS A N 1
ATOM 1999 C CA . HIS A 1 255 ? -6.656 11.516 2.812 1 95.31 255 HIS A CA 1
ATOM 2000 C C . HIS A 1 255 ? -5.652 10.695 3.617 1 95.31 255 HIS A C 1
ATOM 2002 O O . HIS A 1 255 ? -4.453 10.727 3.34 1 95.31 255 HIS A O 1
ATOM 2008 N N . MET A 1 256 ? -6.137 10.062 4.555 1 96.19 256 MET A N 1
ATOM 2009 C CA . MET A 1 256 ? -5.266 9.227 5.375 1 96.19 256 MET A CA 1
ATOM 2010 C C . MET A 1 256 ? -4.66 8.094 4.551 1 96.19 256 MET A C 1
ATOM 2012 O O . MET A 1 256 ? -3.469 7.805 4.668 1 96.19 256 MET A O 1
ATOM 2016 N N . ALA A 1 257 ? -5.477 7.465 3.752 1 94.5 257 ALA A N 1
ATOM 2017 C CA . ALA A 1 257 ? -4.984 6.387 2.896 1 94.5 257 ALA A CA 1
ATOM 2018 C C . ALA A 1 257 ? -3.902 6.895 1.944 1 94.5 257 ALA A C 1
ATOM 2020 O O . ALA A 1 257 ? -2.879 6.234 1.752 1 94.5 257 ALA A O 1
ATOM 2021 N N . ILE A 1 258 ? -4.133 8.055 1.378 1 94 258 ILE A N 1
ATOM 2022 C CA . ILE A 1 258 ? -3.172 8.672 0.472 1 94 258 ILE A CA 1
ATOM 2023 C C . ILE A 1 258 ? -1.874 8.969 1.221 1 94 258 ILE A C 1
ATOM 2025 O O . ILE A 1 258 ? -0.784 8.656 0.734 1 94 258 ILE A O 1
ATOM 2029 N N . ASN A 1 259 ? -2.027 9.492 2.363 1 95.12 259 ASN A N 1
ATOM 2030 C CA . ASN A 1 259 ? -0.854 9.867 3.146 1 95.12 259 ASN A CA 1
ATOM 2031 C C . ASN A 1 259 ? -0.035 8.648 3.549 1 95.12 259 ASN A C 1
ATOM 2033 O O . ASN A 1 259 ? 1.191 8.648 3.424 1 95.12 259 ASN A O 1
ATOM 2037 N N . VAL A 1 260 ? -0.675 7.641 4.02 1 94.5 260 VAL A N 1
ATOM 2038 C CA . VAL A 1 260 ? 0.057 6.484 4.523 1 94.5 260 VAL A CA 1
ATOM 2039 C C . VAL A 1 260 ? 0.769 5.781 3.371 1 94.5 260 VAL A C 1
ATOM 2041 O O . VAL A 1 260 ? 1.925 5.371 3.504 1 94.5 260 VAL A O 1
ATOM 2044 N N . LEU A 1 261 ? 0.095 5.652 2.258 1 91.81 261 LEU A N 1
ATOM 2045 C CA . LEU A 1 261 ? 0.741 5.02 1.112 1 91.81 261 LEU A CA 1
ATOM 2046 C C . LEU A 1 261 ? 1.892 5.879 0.597 1 91.81 261 LEU A C 1
ATOM 2048 O O . LEU A 1 261 ? 2.908 5.352 0.139 1 91.81 261 LEU A O 1
ATOM 2052 N N . SER A 1 262 ? 1.721 7.164 0.626 1 92 262 SER A N 1
ATOM 2053 C CA . SER A 1 262 ? 2.793 8.07 0.236 1 92 262 SER A CA 1
ATOM 2054 C C . SER A 1 262 ? 3.998 7.938 1.159 1 92 262 SER A C 1
ATOM 2056 O O . SER A 1 262 ? 5.137 7.859 0.694 1 92 262 SER A O 1
ATOM 2058 N N . GLU A 1 263 ? 3.732 7.883 2.447 1 93.62 263 GLU A N 1
ATOM 2059 C CA . GLU A 1 263 ? 4.809 7.758 3.426 1 93.62 263 GLU A CA 1
ATOM 2060 C C . GLU A 1 263 ? 5.566 6.445 3.25 1 93.62 263 GLU A C 1
ATOM 2062 O O . GLU A 1 263 ? 6.793 6.414 3.326 1 93.62 263 GLU A O 1
ATOM 2067 N N . ILE A 1 264 ? 4.844 5.438 3.037 1 90.75 264 ILE A N 1
ATOM 2068 C CA . ILE A 1 264 ? 5.465 4.141 2.803 1 90.75 264 ILE A CA 1
ATOM 2069 C C . ILE A 1 264 ? 6.359 4.215 1.567 1 90.75 264 ILE A C 1
ATOM 2071 O O . ILE A 1 264 ? 7.5 3.74 1.589 1 90.75 264 ILE A O 1
ATOM 2075 N N . SER A 1 265 ? 5.844 4.832 0.559 1 87.38 265 SER A N 1
ATOM 2076 C CA . SER A 1 265 ? 6.582 4.957 -0.693 1 87.38 265 SER A CA 1
ATOM 2077 C C . SER A 1 265 ? 7.848 5.793 -0.508 1 87.38 265 SER A C 1
ATOM 2079 O O . SER A 1 265 ? 8.859 5.559 -1.175 1 87.38 265 SER A O 1
ATOM 2081 N N . LYS A 1 266 ? 7.766 6.684 0.393 1 87.31 266 LYS A N 1
ATOM 2082 C CA . LYS A 1 266 ? 8.898 7.562 0.656 1 87.31 266 LYS A CA 1
ATOM 2083 C C . LYS A 1 266 ? 9.891 6.918 1.623 1 87.31 266 LYS A C 1
ATOM 2085 O O . LYS A 1 266 ? 10.977 7.445 1.849 1 87.31 266 LYS A O 1
ATOM 2090 N N . GLY A 1 267 ? 9.492 5.875 2.24 1 86.56 267 GLY A N 1
ATOM 2091 C CA . GLY A 1 267 ? 10.391 5.156 3.133 1 86.56 267 GLY A CA 1
ATOM 2092 C C . GLY A 1 267 ? 10.109 5.434 4.602 1 86.56 267 GLY A C 1
ATOM 2093 O O . GLY A 1 267 ? 10.961 5.176 5.453 1 86.56 267 GLY A O 1
ATOM 2094 N N . ARG A 1 268 ? 8.977 5.945 4.898 1 91.69 268 ARG A N 1
ATOM 2095 C CA . ARG A 1 268 ? 8.617 6.25 6.281 1 91.69 268 ARG A CA 1
ATOM 2096 C C . ARG A 1 268 ? 7.504 5.328 6.773 1 91.69 268 ARG A C 1
ATOM 2098 O O . ARG A 1 268 ? 6.648 5.742 7.559 1 91.69 268 ARG A O 1
ATOM 2105 N N . GLY A 1 269 ? 7.578 4.133 6.355 1 90.31 269 GLY A N 1
ATOM 2106 C CA . GLY A 1 269 ? 6.559 3.158 6.715 1 90.31 269 GLY A CA 1
ATOM 2107 C C . GLY A 1 269 ? 6.508 2.875 8.203 1 90.31 269 GLY A C 1
ATOM 2108 O O . GLY A 1 269 ? 5.461 2.494 8.734 1 90.31 269 GLY A O 1
ATOM 2109 N N . TYR A 1 270 ? 7.559 3.17 8.945 1 90.69 270 TYR A N 1
ATOM 2110 C CA . TYR A 1 270 ? 7.668 2.846 10.367 1 90.69 270 TYR A CA 1
ATOM 2111 C C . TYR A 1 270 ? 6.645 3.627 11.18 1 90.69 270 TYR A C 1
ATOM 2113 O O . TYR A 1 270 ? 6.078 3.102 12.148 1 90.69 270 TYR A O 1
ATOM 2121 N N . ILE A 1 271 ? 6.297 4.785 10.773 1 93.31 271 ILE A N 1
ATOM 2122 C CA . ILE A 1 271 ? 5.531 5.68 11.633 1 93.31 271 ILE A CA 1
ATOM 2123 C C . ILE A 1 271 ? 4.066 5.684 11.195 1 93.31 271 ILE A C 1
ATOM 2125 O O . ILE A 1 271 ? 3.219 6.289 11.859 1 93.31 271 ILE A O 1
ATOM 2129 N N . VAL A 1 272 ? 3.658 5 10.148 1 94.12 272 VAL A N 1
ATOM 2130 C CA . VAL A 1 272 ? 2.365 5.164 9.492 1 94.12 272 VAL A CA 1
ATOM 2131 C C . VAL A 1 272 ? 1.247 4.73 10.438 1 94.12 272 VAL A C 1
ATOM 2133 O O . VAL A 1 272 ? 0.152 5.297 10.414 1 94.12 272 VAL A O 1
ATOM 2136 N N . PRO A 1 273 ? 1.467 3.744 11.375 1 93.31 273 PRO A N 1
ATOM 2137 C CA . PRO A 1 273 ? 0.373 3.402 12.289 1 93.31 273 PRO A CA 1
ATOM 2138 C C . PRO A 1 273 ? -0.037 4.57 13.18 1 93.31 273 PRO A C 1
ATOM 2140 O O . PRO A 1 273 ? -1.192 4.652 13.602 1 93.31 273 PRO A O 1
ATOM 2143 N N . LEU A 1 274 ? 0.857 5.457 13.406 1 94.12 274 LEU A N 1
ATOM 2144 C CA . LEU A 1 274 ? 0.589 6.605 14.266 1 94.12 274 LEU A CA 1
ATOM 2145 C C . LEU A 1 274 ? -0.103 7.719 13.492 1 94.12 274 LEU A C 1
ATOM 2147 O O . LEU A 1 274 ? -0.642 8.656 14.086 1 94.12 274 LEU A O 1
ATOM 2151 N N . GLN A 1 275 ? -0.166 7.574 12.195 1 94.19 275 GLN A N 1
ATOM 2152 C CA . GLN A 1 275 ? -0.671 8.648 11.352 1 94.19 275 GLN A CA 1
ATOM 2153 C C . GLN A 1 275 ? -2.15 8.453 11.031 1 94.19 275 GLN A C 1
ATOM 2155 O O . GLN A 1 275 ? -2.771 9.305 10.398 1 94.19 275 GLN A O 1
ATOM 2160 N N . ILE A 1 276 ? -2.764 7.344 11.531 1 95.69 276 ILE A N 1
ATOM 2161 C CA . ILE A 1 276 ? -4.152 7.086 11.164 1 95.69 276 ILE A CA 1
ATOM 2162 C C . ILE A 1 276 ? -5.016 7.047 12.422 1 95.69 276 ILE A C 1
ATOM 2164 O O . ILE A 1 276 ? -6.191 6.672 12.367 1 95.69 276 ILE A O 1
ATOM 2168 N N . VAL A 1 277 ? -4.484 7.402 13.57 1 95.44 277 VAL A N 1
ATOM 2169 C CA . VAL A 1 277 ? -5.207 7.336 14.836 1 95.44 277 VAL A CA 1
ATOM 2170 C C . VAL A 1 277 ? -6.09 8.57 14.992 1 95.44 277 VAL A C 1
ATOM 2172 O O . VAL A 1 277 ? -5.852 9.602 14.359 1 95.44 277 VAL A O 1
ATOM 2175 N N . LEU A 1 278 ? -7.137 8.445 15.797 1 96.75 278 LEU A N 1
ATOM 2176 C CA . LEU A 1 278 ? -8.039 9.555 16.094 1 96.75 278 LEU A CA 1
ATOM 2177 C C . LEU A 1 278 ? -7.324 10.633 16.906 1 96.75 278 LEU A C 1
ATOM 2179 O O . LEU A 1 278 ? -7.434 11.82 16.594 1 96.75 278 LEU A O 1
ATOM 2183 N N . GLU A 1 279 ? -6.637 10.242 17.906 1 96.88 279 GLU A N 1
ATOM 2184 C CA . GLU A 1 279 ? -5.832 11.133 18.734 1 96.88 279 GLU A CA 1
ATOM 2185 C C . GLU A 1 279 ? -4.344 10.891 18.516 1 96.88 279 GLU A C 1
ATOM 2187 O O . GLU A 1 279 ? -3.85 9.781 18.719 1 96.88 279 GLU A O 1
ATOM 2192 N N . ASP A 1 280 ? -3.717 11.891 18.109 1 95.75 280 ASP A N 1
ATOM 2193 C CA . ASP A 1 280 ? -2.299 11.828 17.766 1 95.75 280 ASP A CA 1
ATOM 2194 C C . ASP A 1 280 ? -1.48 12.758 18.656 1 95.75 280 ASP A C 1
ATOM 2196 O O . ASP A 1 280 ? -1.687 13.977 18.656 1 95.75 280 ASP A O 1
ATOM 2200 N N . LYS A 1 281 ? -0.487 12.281 19.391 1 94.44 281 LYS A N 1
ATOM 2201 C CA . LYS A 1 281 ? 0.382 13.07 20.266 1 94.44 281 LYS A CA 1
ATOM 2202 C C . LYS A 1 281 ? 1.839 12.977 19.812 1 94.44 281 LYS A C 1
ATOM 2204 O O . LYS A 1 281 ? 2.752 13.273 20.594 1 94.44 281 LYS A O 1
ATOM 2209 N N . THR A 1 282 ? 1.989 12.602 18.547 1 93.06 282 THR A N 1
ATOM 2210 C CA . THR A 1 282 ? 3.322 12.266 18.047 1 93.06 282 THR A CA 1
ATOM 2211 C C . THR A 1 282 ? 4.18 13.523 17.906 1 93.06 282 THR A C 1
ATOM 2213 O O . THR A 1 282 ? 5.41 13.445 17.922 1 93.06 282 THR A O 1
ATOM 2216 N N . MET A 1 283 ? 3.613 14.68 17.828 1 93.31 283 MET A N 1
ATOM 2217 C CA . MET A 1 283 ? 4.371 15.914 17.625 1 93.31 283 MET A CA 1
ATOM 2218 C C . MET A 1 283 ? 4.977 16.391 18.938 1 93.31 283 MET A C 1
ATOM 2220 O O . MET A 1 283 ? 5.848 17.266 18.938 1 93.31 283 MET A O 1
ATOM 2224 N N . ASN A 1 284 ? 4.512 15.812 20 1 93.5 284 ASN A N 1
ATOM 2225 C CA . ASN A 1 284 ? 5.043 16.25 21.281 1 93.5 284 ASN A CA 1
ATOM 2226 C C . ASN A 1 284 ? 6.508 15.852 21.453 1 93.5 284 ASN A C 1
ATOM 2228 O O . ASN A 1 284 ? 6.91 14.766 21.031 1 93.5 284 ASN A O 1
ATOM 2232 N N . ASN A 1 285 ? 7.32 16.719 21.984 1 90.12 285 ASN A N 1
ATOM 2233 C CA . ASN A 1 285 ? 8.734 16.531 22.281 1 90.12 285 ASN A CA 1
ATOM 2234 C C . ASN A 1 285 ? 9.578 16.484 21 1 90.12 285 ASN A C 1
ATOM 2236 O O . ASN A 1 285 ? 10.625 15.844 20.969 1 90.12 285 ASN A O 1
ATOM 2240 N N . VAL A 1 286 ? 9.055 17.062 19.938 1 91.69 286 VAL A N 1
ATOM 2241 C CA . VAL A 1 286 ? 9.875 17.172 18.734 1 91.69 286 VAL A CA 1
ATOM 2242 C C . VAL A 1 286 ? 11.086 18.047 19.016 1 91.69 286 VAL A C 1
ATOM 2244 O O . VAL A 1 286 ? 10.984 19.047 19.719 1 91.69 286 VAL A O 1
ATOM 2247 N N . PRO A 1 287 ? 12.203 17.734 18.438 1 91.19 287 PRO A N 1
ATOM 2248 C CA . PRO A 1 287 ? 13.445 18.422 18.781 1 91.19 287 PRO A CA 1
ATOM 2249 C C . PRO A 1 287 ? 13.547 19.812 18.125 1 91.19 287 PRO A C 1
ATOM 2251 O O . PRO A 1 287 ? 14.43 20.594 18.484 1 91.19 287 PRO A O 1
ATOM 2254 N N . SER A 1 288 ? 12.68 20.125 17.266 1 88.88 288 SER A N 1
ATOM 2255 C CA . SER A 1 288 ? 12.734 21.391 16.531 1 88.88 288 SER A CA 1
ATOM 2256 C C . SER A 1 288 ? 12.523 22.578 17.469 1 88.88 288 SER A C 1
ATOM 2258 O O . SER A 1 288 ? 12.938 23.688 17.156 1 88.88 288 SER A O 1
ATOM 2260 N N . PHE A 1 289 ? 11.867 22.312 18.672 1 90.38 289 PHE A N 1
ATOM 2261 C CA . PHE A 1 289 ? 11.531 23.406 19.562 1 90.38 289 PHE A CA 1
ATOM 2262 C C . PHE A 1 289 ? 11.961 23.094 20.984 1 90.38 289 PHE A C 1
ATOM 2264 O O . PHE A 1 289 ? 13.148 22.891 21.25 1 90.38 289 PHE A O 1
ATOM 2271 N N . ASN A 1 290 ? 11.047 23.234 21.859 1 87.94 290 ASN A N 1
ATOM 2272 C CA . ASN A 1 290 ? 11.445 23 23.25 1 87.94 290 ASN A CA 1
ATOM 2273 C C . ASN A 1 290 ? 10.766 21.766 23.828 1 87.94 290 ASN A C 1
ATOM 2275 O O . ASN A 1 290 ? 9.836 21.875 24.625 1 87.94 290 ASN A O 1
ATOM 2279 N N . PRO A 1 291 ? 11.352 20.594 23.578 1 85.06 291 PRO A N 1
ATOM 2280 C CA . PRO A 1 291 ? 10.703 19.328 23.953 1 85.06 291 PRO A CA 1
ATOM 2281 C C . PRO A 1 291 ? 10.5 19.188 25.469 1 85.06 291 PRO A C 1
ATOM 2283 O O . PRO A 1 291 ? 9.516 18.594 25.906 1 85.06 291 PRO A O 1
ATOM 2286 N N . GLU A 1 292 ? 11.281 19.75 26.234 1 83.81 292 GLU A N 1
ATOM 2287 C CA . GLU A 1 292 ? 11.188 19.578 27.672 1 83.81 292 GLU A CA 1
ATOM 2288 C C . GLU A 1 292 ? 10.156 20.516 28.281 1 83.81 292 GLU A C 1
ATOM 2290 O O . GLU A 1 292 ? 9.562 20.219 29.328 1 83.81 292 GLU A O 1
ATOM 2295 N N . THR A 1 293 ? 9.883 21.594 27.594 1 88.81 293 THR A N 1
ATOM 2296 C CA . THR A 1 293 ? 9.062 22.625 28.234 1 88.81 293 THR A CA 1
ATOM 2297 C C . THR A 1 293 ? 7.758 22.828 27.469 1 88.81 293 THR A C 1
ATOM 2299 O O . THR A 1 293 ? 6.797 23.375 28 1 88.81 293 THR A O 1
ATOM 2302 N N . ASP A 1 294 ? 7.66 22.391 26.281 1 91.19 294 ASP A N 1
ATOM 2303 C CA . ASP A 1 294 ? 6.453 22.562 25.484 1 91.19 294 ASP A CA 1
ATOM 2304 C C . ASP A 1 294 ? 5.273 21.812 26.094 1 91.19 294 ASP A C 1
ATOM 2306 O O . ASP A 1 294 ? 5.434 20.719 26.625 1 91.19 294 ASP A O 1
ATOM 2310 N N . PRO A 1 295 ? 4.152 22.484 26.141 1 92.88 295 PRO A N 1
ATOM 2311 C CA . PRO A 1 295 ? 2.965 21.766 26.625 1 92.88 295 PRO A CA 1
ATOM 2312 C C . PRO A 1 295 ? 2.57 20.594 25.719 1 92.88 295 PRO A C 1
ATOM 2314 O O . PRO A 1 295 ? 2.943 20.578 24.547 1 92.88 295 PRO A O 1
ATOM 2317 N N . VAL A 1 296 ? 1.801 19.734 26.312 1 94.44 296 VAL A N 1
ATOM 2318 C CA . VAL A 1 296 ? 1.332 18.578 25.562 1 94.44 296 VAL A CA 1
ATOM 2319 C C . VAL A 1 296 ? 0.167 18.984 24.656 1 94.44 296 VAL A C 1
ATOM 2321 O O . VAL A 1 296 ? -0.804 19.578 25.125 1 94.44 296 VAL A O 1
ATOM 2324 N N . ILE A 1 297 ? 0.351 18.719 23.406 1 96.5 297 ILE A N 1
ATOM 2325 C CA . ILE A 1 297 ? -0.689 19.016 22.438 1 96.5 297 ILE A CA 1
ATOM 2326 C C . ILE A 1 297 ? -1.248 17.719 21.859 1 96.5 297 ILE A C 1
ATOM 2328 O O . ILE A 1 297 ? -0.49 16.812 21.484 1 96.5 297 ILE A O 1
ATOM 2332 N N . THR A 1 298 ? -2.574 17.594 21.812 1 97.5 298 THR A N 1
ATOM 2333 C CA . THR A 1 298 ? -3.24 16.438 21.219 1 97.5 298 THR A CA 1
ATOM 2334 C C . THR A 1 298 ? -3.893 16.812 19.891 1 97.5 298 THR A C 1
ATOM 2336 O O . THR A 1 298 ? -4.758 17.688 19.844 1 97.5 298 THR A O 1
ATOM 2339 N N . TYR A 1 299 ? -3.463 16.172 18.844 1 98 299 TYR A N 1
ATOM 2340 C CA . TYR A 1 299 ? -4.129 16.312 17.547 1 98 299 TYR A CA 1
ATOM 2341 C C . TYR A 1 299 ? -5.301 15.344 17.438 1 98 299 TYR A C 1
ATOM 2343 O O . TYR A 1 299 ? -5.176 14.172 17.766 1 98 299 TYR A O 1
ATOM 2351 N N . ILE A 1 300 ? -6.426 15.852 17.062 1 98.12 300 ILE A N 1
ATOM 2352 C CA . ILE A 1 300 ? -7.617 15.023 16.891 1 98.12 300 ILE A CA 1
ATOM 2353 C C . ILE A 1 300 ? -8.102 15.094 15.453 1 98.12 300 ILE A C 1
ATOM 2355 O O . ILE A 1 300 ? -8.172 16.172 14.867 1 98.12 300 ILE A O 1
ATOM 2359 N N . ARG A 1 301 ? -8.406 13.93 14.891 1 97.69 301 ARG A N 1
ATOM 2360 C CA . ARG A 1 301 ? -8.906 13.836 13.523 1 97.69 301 ARG A CA 1
ATOM 2361 C C . ARG A 1 301 ? -10.352 13.352 13.508 1 97.69 301 ARG A C 1
ATOM 2363 O O . ARG A 1 301 ? -10.633 12.211 13.133 1 97.69 301 ARG A O 1
ATOM 2370 N N . PRO A 1 302 ? -11.242 14.266 13.664 1 97.12 302 PRO A N 1
ATOM 2371 C CA . PRO A 1 302 ? -12.625 13.836 13.883 1 97.12 302 PRO A CA 1
ATOM 2372 C C . PRO A 1 302 ? -13.289 13.32 12.602 1 97.12 302 PRO A C 1
ATOM 2374 O O . PRO A 1 302 ? -14.312 12.633 12.672 1 97.12 302 PRO A O 1
ATOM 2377 N N . VAL A 1 303 ? -12.742 13.648 11.453 1 97.38 303 VAL A N 1
ATOM 2378 C CA . VAL A 1 303 ? -13.414 13.242 10.219 1 97.38 303 VAL A CA 1
ATOM 2379 C C . VAL A 1 303 ? -12.664 12.078 9.578 1 97.38 303 VAL A C 1
ATOM 2381 O O . VAL A 1 303 ? -12.891 11.75 8.414 1 97.38 303 VAL A O 1
ATOM 2384 N N . ARG A 1 304 ? -11.82 11.398 10.312 1 95.69 304 ARG A N 1
ATOM 2385 C CA . ARG A 1 304 ? -10.969 10.336 9.781 1 95.69 304 ARG A CA 1
ATOM 2386 C C . ARG A 1 304 ? -11.805 9.156 9.297 1 95.69 304 ARG A C 1
ATOM 2388 O O . ARG A 1 304 ? -11.352 8.375 8.461 1 95.69 304 ARG A O 1
ATOM 2395 N N . SER A 1 305 ? -13.023 8.992 9.852 1 92.94 305 SER A N 1
ATOM 2396 C CA . SER A 1 305 ? -13.867 7.848 9.523 1 92.94 305 SER A CA 1
ATOM 2397 C C . SER A 1 305 ? -14.742 8.133 8.305 1 92.94 305 SER A C 1
ATOM 2399 O O . SER A 1 305 ? -15.469 7.262 7.828 1 92.94 305 SER A O 1
ATOM 2401 N N . PHE A 1 306 ? -14.648 9.336 7.77 1 94.62 306 PHE A N 1
ATOM 2402 C CA . PHE A 1 306 ? -15.492 9.742 6.652 1 94.62 306 PHE A CA 1
ATOM 2403 C C . PHE A 1 306 ? -14.742 9.609 5.332 1 94.62 306 PHE A C 1
ATOM 2405 O O . PHE A 1 306 ? -13.555 9.93 5.254 1 94.62 306 PHE A O 1
ATOM 2412 N N . LEU A 1 307 ? -15.461 9.125 4.324 1 91.5 307 LEU A N 1
ATOM 2413 C CA . LEU A 1 307 ? -14.922 9.156 2.971 1 91.5 307 LEU A CA 1
ATOM 2414 C C . LEU A 1 307 ? -15.039 10.555 2.369 1 91.5 307 LEU A C 1
ATOM 2416 O O . LEU A 1 307 ? -15.922 11.328 2.75 1 91.5 307 LEU A O 1
ATOM 2420 N N . SER A 1 308 ? -14.172 10.867 1.417 1 91.75 308 SER A N 1
ATOM 2421 C CA . SER A 1 308 ? -14.188 12.172 0.767 1 91.75 308 SER A CA 1
ATOM 2422 C C . SER A 1 308 ? -15.523 12.445 0.093 1 91.75 308 SER A C 1
ATOM 2424 O O . SER A 1 308 ? -16.016 13.57 0.119 1 91.75 308 SER A O 1
ATOM 2426 N N . ASN A 1 309 ? -16.094 11.43 -0.49 1 88.12 309 ASN A N 1
ATOM 2427 C CA . ASN A 1 309 ? -17.375 11.609 -1.157 1 88.12 309 ASN A CA 1
ATOM 2428 C C . ASN A 1 309 ? -18.5 11.891 -0.156 1 88.12 309 ASN A C 1
ATOM 2430 O O . ASN A 1 309 ? -19.406 12.664 -0.444 1 88.12 309 ASN A O 1
ATOM 2434 N N . GLU A 1 310 ? -18.406 11.242 0.963 1 90.56 310 GLU A N 1
ATOM 2435 C CA . GLU A 1 310 ? -19.375 11.508 2.025 1 90.56 310 GLU A CA 1
ATOM 2436 C C . GLU A 1 310 ? -19.297 12.953 2.504 1 90.56 310 GLU A C 1
ATOM 2438 O O . GLU A 1 310 ? -20.312 13.617 2.699 1 90.56 310 GLU A O 1
ATOM 2443 N N . LEU A 1 311 ? -18.109 13.453 2.646 1 95.19 311 LEU A N 1
ATOM 2444 C CA . LEU A 1 311 ? -17.891 14.82 3.109 1 95.19 311 LEU A CA 1
ATOM 2445 C C . LEU A 1 311 ? -18.359 15.82 2.061 1 95.19 311 LEU A C 1
ATOM 2447 O O . LEU A 1 311 ? -18.953 16.844 2.396 1 95.19 311 LEU A O 1
ATOM 2451 N N . ALA A 1 312 ? -18.109 15.531 0.834 1 93.75 312 ALA A N 1
ATOM 2452 C CA . ALA A 1 312 ? -18.547 16.391 -0.252 1 93.75 312 ALA A CA 1
ATOM 2453 C C . ALA A 1 312 ? -20.078 16.469 -0.298 1 93.75 312 ALA A C 1
ATOM 2455 O O . ALA A 1 312 ? -20.641 17.562 -0.462 1 93.75 312 ALA A O 1
ATOM 2456 N N . MET A 1 313 ? -20.703 15.359 -0.162 1 92.81 313 MET A N 1
ATOM 2457 C CA . MET A 1 313 ? -22.156 15.297 -0.16 1 92.81 313 MET A CA 1
ATOM 2458 C C . MET A 1 313 ? -22.734 16.031 1.048 1 92.81 313 MET A C 1
ATOM 2460 O O . MET A 1 313 ? -23.75 16.734 0.937 1 92.81 313 MET A O 1
ATOM 2464 N N . TYR A 1 314 ? -22.094 15.766 2.146 1 94.94 314 TYR A N 1
ATOM 2465 C CA . TYR A 1 314 ? -22.531 16.469 3.352 1 94.94 314 TYR A CA 1
ATOM 2466 C C . TYR A 1 314 ? -22.484 17.969 3.154 1 94.94 314 TYR A C 1
ATOM 2468 O O . TYR A 1 314 ? -23.453 18.672 3.463 1 94.94 314 TYR A O 1
ATOM 2476 N N . ASN A 1 315 ? -21.375 18.5 2.666 1 96.25 315 ASN A N 1
ATOM 2477 C CA . ASN A 1 315 ? -21.234 19.922 2.398 1 96.25 315 ASN A CA 1
ATOM 2478 C C . ASN A 1 315 ? -22.297 20.422 1.43 1 96.25 315 ASN A C 1
ATOM 2480 O O . ASN A 1 315 ? -22.922 21.453 1.671 1 96.25 315 ASN A O 1
ATOM 2484 N N . HIS A 1 316 ? -22.531 19.703 0.442 1 94.06 316 HIS A N 1
ATOM 2485 C CA . HIS A 1 316 ? -23.516 20.078 -0.568 1 94.06 316 HIS A CA 1
ATOM 2486 C C . HIS A 1 316 ? -24.922 20.172 0.032 1 94.06 316 HIS A C 1
ATOM 2488 O O . HIS A 1 316 ? -25.609 21.156 -0.172 1 94.06 316 HIS A O 1
ATOM 2494 N N . TRP A 1 317 ? -25.281 19.234 0.781 1 94.12 317 TRP A N 1
ATOM 2495 C CA . TRP A 1 317 ? -26.641 19.141 1.316 1 94.12 317 TRP A CA 1
ATOM 2496 C C . TRP A 1 317 ? -26.844 20.125 2.455 1 94.12 317 TRP A C 1
ATOM 2498 O O . TRP A 1 317 ? -27.984 20.469 2.791 1 94.12 317 TRP A O 1
ATOM 2508 N N . THR A 1 318 ? -25.797 20.469 3.047 1 94.69 318 THR A N 1
ATOM 2509 C CA . THR A 1 318 ? -25.922 21.438 4.145 1 94.69 318 THR A CA 1
ATOM 2510 C C . THR A 1 318 ? -25.656 22.859 3.652 1 94.69 318 THR A C 1
ATOM 2512 O O . THR A 1 318 ? -25.531 23.781 4.457 1 94.69 318 THR A O 1
ATOM 2515 N N . GLY A 1 319 ? -25.438 23.047 2.361 1 92.75 319 GLY A N 1
ATOM 2516 C CA . GLY A 1 319 ? -25.516 24.375 1.778 1 92.75 319 GLY A CA 1
ATOM 2517 C C . GLY A 1 319 ? -24.141 24.953 1.474 1 92.75 319 GLY A C 1
ATOM 2518 O O . GLY A 1 319 ? -24.031 26.125 1.113 1 92.75 319 GLY A O 1
ATOM 2519 N N . ILE A 1 320 ? -23.078 24.234 1.688 1 93.75 320 ILE A N 1
ATOM 2520 C CA . ILE A 1 320 ? -21.75 24.719 1.306 1 93.75 320 ILE A CA 1
ATOM 2521 C C . ILE A 1 320 ? -21.562 24.578 -0.203 1 93.75 320 ILE A C 1
ATOM 2523 O O . ILE A 1 320 ? -21.594 23.469 -0.733 1 93.75 320 ILE A O 1
ATOM 2527 N N . LYS A 1 321 ? -21.359 25.641 -0.904 1 84.88 321 LYS A N 1
ATOM 2528 C CA . LYS A 1 321 ? -21.359 25.609 -2.363 1 84.88 321 LYS A CA 1
ATOM 2529 C C . LYS A 1 321 ? -19.953 25.797 -2.93 1 84.88 321 LYS A C 1
ATOM 2531 O O . LYS A 1 321 ? -19.688 25.422 -4.07 1 84.88 321 LYS A O 1
ATOM 2536 N N . LYS A 1 322 ? -19.125 26.422 -2.16 1 87.88 322 LYS A N 1
ATOM 2537 C CA . LYS A 1 322 ? -17.797 26.734 -2.699 1 87.88 322 LYS A CA 1
ATOM 2538 C C . LYS A 1 322 ? -16.719 26.531 -1.642 1 87.88 322 LYS A C 1
ATOM 2540 O O . LYS A 1 322 ? -16.969 26.734 -0.45 1 87.88 322 LYS A O 1
ATOM 2545 N N . TYR A 1 323 ? -15.648 26.078 -2.186 1 90.19 323 TYR A N 1
ATOM 2546 C CA . TYR A 1 323 ? -14.445 25.969 -1.366 1 90.19 323 TYR A CA 1
ATOM 2547 C C . TYR A 1 323 ? -13.438 27.047 -1.722 1 90.19 323 TYR A C 1
ATOM 2549 O O . TYR A 1 323 ? -13.531 27.672 -2.781 1 90.19 323 TYR A O 1
ATOM 2557 N N . VAL A 1 324 ? -12.562 27.297 -0.79 1 87.38 324 VAL A N 1
ATOM 2558 C CA . VAL A 1 324 ? -11.477 28.234 -1.086 1 87.38 324 VAL A CA 1
ATOM 2559 C C . VAL A 1 324 ? -10.391 27.516 -1.884 1 87.38 324 VAL A C 1
ATOM 2561 O O . VAL A 1 324 ? -9.906 26.453 -1.475 1 87.38 324 VAL A O 1
ATOM 2564 N N . PHE A 1 325 ? -10.109 28.016 -2.973 1 82.88 325 PHE A N 1
ATOM 2565 C CA . PHE A 1 325 ? -9.078 27.406 -3.803 1 82.88 325 PHE A CA 1
ATOM 2566 C C . PHE A 1 325 ? -7.699 27.938 -3.432 1 82.88 325 PHE A C 1
ATOM 2568 O O . PHE A 1 325 ? -7.418 29.125 -3.621 1 82.88 325 PHE A O 1
ATOM 2575 N N . VAL A 1 326 ? -6.953 27.156 -2.883 1 80.25 326 VAL A N 1
ATOM 2576 C CA . VAL A 1 326 ? -5.566 27.5 -2.586 1 80.25 326 VAL A CA 1
ATOM 2577 C C . VAL A 1 326 ? -4.633 26.703 -3.492 1 80.25 326 VAL A C 1
ATOM 2579 O O . VAL A 1 326 ? -4.688 25.469 -3.523 1 80.25 326 VAL A O 1
ATOM 2582 N N . LYS A 1 327 ? -3.867 27.344 -4.266 1 75.31 327 LYS A N 1
ATOM 2583 C CA . LYS A 1 327 ? -2.938 26.688 -5.184 1 75.31 327 LYS A CA 1
ATOM 2584 C C . LYS A 1 327 ? -1.965 25.781 -4.434 1 75.31 327 LYS A C 1
ATOM 2586 O O . LYS A 1 327 ? -1.521 26.125 -3.332 1 75.31 327 LYS A O 1
ATOM 2591 N N . ASN A 1 328 ? -1.821 24.562 -4.969 1 73.44 328 ASN A N 1
ATOM 2592 C CA . ASN A 1 328 ? -0.816 23.656 -4.418 1 73.44 328 ASN A CA 1
ATOM 2593 C C . ASN A 1 328 ? 0.309 23.391 -5.414 1 73.44 328 ASN A C 1
ATOM 2595 O O . ASN A 1 328 ? 0.277 23.891 -6.539 1 73.44 328 ASN A O 1
ATOM 2599 N N . LEU A 1 329 ? 1.398 22.859 -4.992 1 70.12 329 LEU A N 1
ATOM 2600 C CA . LEU A 1 329 ? 2.578 22.609 -5.816 1 70.12 329 LEU A CA 1
ATOM 2601 C C . LEU A 1 329 ? 2.197 21.922 -7.117 1 70.12 329 LEU A C 1
ATOM 2603 O O . LEU A 1 329 ? 2.771 22.203 -8.172 1 70.12 329 LEU A O 1
ATOM 2607 N N . THR A 1 330 ? 1.288 21.016 -7.078 1 59.09 330 THR A N 1
ATOM 2608 C CA . THR A 1 330 ? 0.961 20.219 -8.258 1 59.09 330 THR A CA 1
ATOM 2609 C C . THR A 1 330 ? 0.244 21.078 -9.297 1 59.09 330 THR A C 1
ATOM 2611 O O . THR A 1 330 ? 0.364 20.828 -10.5 1 59.09 330 THR A O 1
ATOM 2614 N N . THR A 1 331 ? -0.481 21.953 -8.875 1 50.66 331 THR A N 1
ATOM 2615 C CA . THR A 1 331 ? -1.195 22.797 -9.82 1 50.66 331 THR A CA 1
ATOM 2616 C C . THR A 1 331 ? -0.228 23.719 -10.547 1 50.66 331 THR A C 1
ATOM 2618 O O . THR A 1 331 ? -0.518 24.188 -11.656 1 50.66 331 THR A O 1
ATOM 2621 N N . LYS A 1 332 ? 0.839 24.062 -9.969 1 47.97 332 LYS A N 1
ATOM 2622 C CA . LYS A 1 332 ? 1.815 24.969 -10.562 1 47.97 332 LYS A CA 1
ATOM 2623 C C . LYS A 1 332 ? 2.641 24.266 -11.633 1 47.97 332 LYS A C 1
ATOM 2625 O O . LYS A 1 332 ? 2.924 24.844 -12.68 1 47.97 332 LYS A O 1
ATOM 2630 N N . ALA A 1 333 ? 3.389 23.062 -11.258 1 48.31 333 ALA A N 1
ATOM 2631 C CA . ALA A 1 333 ? 4.43 22.438 -12.078 1 48.31 333 ALA A CA 1
ATOM 2632 C C . ALA A 1 333 ? 3.832 21.797 -13.328 1 48.31 333 ALA A C 1
ATOM 2634 O O . ALA A 1 333 ? 4.555 21.469 -14.266 1 48.31 333 ALA A O 1
ATOM 2635 N N . GLY A 1 334 ? 2.648 22.125 -13.875 1 45.28 334 GLY A N 1
ATOM 2636 C CA . GLY A 1 334 ? 2.031 21.469 -15.016 1 45.28 334 GLY A CA 1
ATOM 2637 C C . GLY A 1 334 ? 1.852 19.969 -14.805 1 45.28 334 GLY A C 1
ATOM 2638 O O . GLY A 1 334 ? 2.422 19.391 -13.875 1 45.28 334 GLY A O 1
ATOM 2639 N N . ALA A 1 335 ? 0.872 19.188 -15.609 1 42.34 335 ALA A N 1
ATOM 2640 C CA . ALA A 1 335 ? 0.313 17.844 -15.594 1 42.34 335 ALA A CA 1
ATOM 2641 C C . ALA A 1 335 ? 1.417 16.797 -15.492 1 42.34 335 ALA A C 1
ATOM 2643 O O . ALA A 1 335 ? 1.165 15.648 -15.094 1 42.34 335 ALA A O 1
ATOM 2644 N N . ARG A 1 336 ? 2.568 17.094 -15.984 1 44.59 336 ARG A N 1
ATOM 2645 C CA . ARG A 1 336 ? 3.416 15.969 -16.391 1 44.59 336 ARG A CA 1
ATOM 2646 C C . ARG A 1 336 ? 4.238 15.461 -15.203 1 44.59 336 ARG A C 1
ATOM 2648 O O . ARG A 1 336 ? 4.789 14.359 -15.25 1 44.59 336 ARG A O 1
ATOM 2655 N N . GLN A 1 337 ? 4.852 16.391 -14.32 1 55.03 337 GLN A N 1
ATOM 2656 C CA . GLN A 1 337 ? 5.762 15.812 -13.336 1 55.03 337 GLN A CA 1
ATOM 2657 C C . GLN A 1 337 ? 5.043 15.516 -12.031 1 55.03 337 GLN A C 1
ATOM 2659 O O . GLN A 1 337 ? 4.609 16.438 -11.328 1 55.03 337 GLN A O 1
ATOM 2664 N N . SER A 1 338 ? 4.543 14.273 -11.898 1 69.94 338 SER A N 1
ATOM 2665 C CA . SER A 1 338 ? 3.648 13.922 -10.805 1 69.94 338 SER A CA 1
ATOM 2666 C C . SER A 1 338 ? 4.43 13.609 -9.531 1 69.94 338 SER A C 1
ATOM 2668 O O . SER A 1 338 ? 5.605 13.242 -9.586 1 69.94 338 SER A O 1
ATOM 2670 N N . THR A 1 339 ? 4.141 14.344 -8.414 1 83.25 339 THR A N 1
ATOM 2671 C CA . THR A 1 339 ? 4.641 14.031 -7.086 1 83.25 339 THR A CA 1
ATOM 2672 C C . THR A 1 339 ? 4.137 12.664 -6.629 1 83.25 339 THR A C 1
ATOM 2674 O O . THR A 1 339 ? 3.182 12.125 -7.195 1 83.25 339 THR A O 1
ATOM 2677 N N . ILE A 1 340 ? 4.875 12.094 -5.723 1 86 340 ILE A N 1
ATOM 2678 C CA . ILE A 1 340 ? 4.457 10.828 -5.141 1 86 340 ILE A CA 1
ATOM 2679 C C . ILE A 1 340 ? 3.033 10.945 -4.602 1 86 340 ILE A C 1
ATOM 2681 O O . ILE A 1 340 ? 2.191 10.086 -4.852 1 86 340 ILE A O 1
ATOM 2685 N N . ASN A 1 341 ? 2.738 12.031 -3.959 1 87.75 341 ASN A N 1
ATOM 2686 C CA . ASN A 1 341 ? 1.407 12.234 -3.396 1 87.75 341 ASN A CA 1
ATOM 2687 C C . ASN A 1 341 ? 0.336 12.258 -4.484 1 87.75 341 ASN A C 1
ATOM 2689 O O . ASN A 1 341 ? -0.736 11.672 -4.316 1 87.75 341 ASN A O 1
ATOM 2693 N N . ARG A 1 342 ? 0.665 12.906 -5.504 1 87 342 ARG A N 1
ATOM 2694 C CA . ARG A 1 342 ? -0.294 12.984 -6.602 1 87 342 ARG A CA 1
ATOM 2695 C C . ARG A 1 342 ? -0.496 11.625 -7.25 1 87 342 ARG A C 1
ATOM 2697 O O . ARG A 1 342 ? -1.62 11.258 -7.598 1 87 342 ARG A O 1
ATOM 2704 N N . LEU A 1 343 ? 0.587 10.938 -7.453 1 84.94 343 LEU A N 1
ATOM 2705 C CA . LEU A 1 343 ? 0.501 9.602 -8.031 1 84.94 343 LEU A CA 1
ATOM 2706 C C . LEU A 1 343 ? -0.346 8.68 -7.152 1 84.94 343 LEU A C 1
ATOM 2708 O O . LEU A 1 343 ? -1.194 7.945 -7.656 1 84.94 343 LEU A O 1
ATOM 2712 N N . VAL A 1 344 ? -0.16 8.773 -5.867 1 89.56 344 VAL A N 1
ATOM 2713 C CA . VAL A 1 344 ? -0.91 7.953 -4.922 1 89.56 344 VAL A CA 1
ATOM 2714 C C . VAL A 1 344 ? -2.379 8.367 -4.934 1 89.56 344 VAL A C 1
ATOM 2716 O O . VAL A 1 344 ? -3.271 7.52 -4.895 1 89.56 344 VAL A O 1
ATOM 2719 N N . GLU A 1 345 ? -2.584 9.617 -4.949 1 89.62 345 GLU A N 1
ATOM 2720 C CA . GLU A 1 345 ? -3.953 10.125 -4.988 1 89.62 345 GLU A CA 1
ATOM 2721 C C . GLU A 1 345 ? -4.695 9.609 -6.215 1 89.62 345 GLU A C 1
ATOM 2723 O O . GLU A 1 345 ? -5.844 9.172 -6.117 1 89.62 345 GLU A O 1
ATOM 2728 N N . ASP A 1 346 ? -4.055 9.695 -7.316 1 84.38 346 ASP A N 1
ATOM 2729 C CA . ASP A 1 346 ? -4.652 9.188 -8.547 1 84.38 346 ASP A CA 1
ATOM 2730 C C . ASP A 1 346 ? -4.918 7.691 -8.453 1 84.38 346 ASP A C 1
ATOM 2732 O O . ASP A 1 346 ? -5.969 7.215 -8.891 1 84.38 346 ASP A O 1
ATOM 2736 N N . PHE A 1 347 ? -4.008 7.055 -7.941 1 86 347 PHE A N 1
ATOM 2737 C CA . PHE A 1 347 ? -4.102 5.609 -7.781 1 86 347 PHE A CA 1
ATOM 2738 C C . PHE A 1 347 ? -5.301 5.238 -6.914 1 86 347 PHE A C 1
ATOM 2740 O O . PHE A 1 347 ? -6.121 4.406 -7.305 1 86 347 PHE A O 1
ATOM 2747 N N . ILE A 1 348 ? -5.438 5.863 -5.777 1 88.38 348 ILE A N 1
ATOM 2748 C CA . ILE A 1 348 ? -6.527 5.59 -4.848 1 88.38 348 ILE A CA 1
ATOM 2749 C C . ILE A 1 348 ? -7.859 5.965 -5.488 1 88.38 348 ILE A C 1
ATOM 2751 O O . ILE A 1 348 ? -8.844 5.238 -5.355 1 88.38 348 ILE A O 1
ATOM 2755 N N . SER A 1 349 ? -7.844 7.094 -6.152 1 85.25 349 SER A N 1
ATOM 2756 C CA . SER A 1 349 ? -9.07 7.535 -6.82 1 85.25 349 SER A CA 1
ATOM 2757 C C . SER A 1 349 ? -9.516 6.527 -7.871 1 85.25 349 SER A C 1
ATOM 2759 O O . SER A 1 349 ? -10.711 6.246 -7.996 1 85.25 349 SER A O 1
ATOM 2761 N N . MET A 1 350 ? -8.594 5.957 -8.586 1 82 350 MET A N 1
ATOM 2762 C CA . MET A 1 350 ? -8.898 4.98 -9.625 1 82 350 MET A CA 1
ATOM 2763 C C . MET A 1 350 ? -9.422 3.682 -9.016 1 82 350 MET A C 1
ATOM 2765 O O . MET A 1 350 ? -10.367 3.084 -9.539 1 82 350 MET A O 1
ATOM 2769 N N . LEU A 1 351 ? -8.789 3.27 -7.992 1 81.88 351 LEU A N 1
ATOM 2770 C CA . LEU A 1 351 ? -9.203 2.033 -7.336 1 81.88 351 LEU A CA 1
ATOM 2771 C C . LEU A 1 351 ? -10.609 2.174 -6.75 1 81.88 351 LEU A C 1
ATOM 2773 O O . LEU A 1 351 ? -11.414 1.244 -6.828 1 81.88 351 LEU A O 1
ATOM 2777 N N . GLN A 1 352 ? -10.852 3.297 -6.164 1 78.31 352 GLN A N 1
ATOM 2778 C CA . GLN A 1 352 ? -12.125 3.525 -5.48 1 78.31 352 GLN A CA 1
ATOM 2779 C C . GLN A 1 352 ? -13.289 3.51 -6.465 1 78.31 352 GLN A C 1
ATOM 2781 O O . GLN A 1 352 ? -14.43 3.229 -6.086 1 78.31 352 GLN A O 1
ATOM 2786 N N . LYS A 1 353 ? -13.062 3.877 -7.645 1 73.06 353 LYS A N 1
ATOM 2787 C CA . LYS A 1 353 ? -14.109 3.879 -8.656 1 73.06 353 LYS A CA 1
ATOM 2788 C C . LYS A 1 353 ? -14.703 2.482 -8.836 1 73.06 353 LYS A C 1
ATOM 2790 O O . LYS A 1 353 ? -15.922 2.326 -8.93 1 73.06 353 LYS A O 1
ATOM 2795 N N . ASP A 1 354 ? -13.891 1.523 -8.828 1 66.88 354 ASP A N 1
ATOM 2796 C CA . ASP A 1 354 ? -14.336 0.162 -9.102 1 66.88 354 ASP A CA 1
ATOM 2797 C C . ASP A 1 354 ? -14.438 -0.653 -7.812 1 66.88 354 ASP A C 1
ATOM 2799 O O . ASP A 1 354 ? -15.164 -1.65 -7.758 1 66.88 354 ASP A O 1
ATOM 2803 N N . PHE A 1 355 ? -13.719 -0.131 -6.824 1 72.75 355 PHE A N 1
ATOM 2804 C CA . PHE A 1 355 ? -13.68 -0.86 -5.562 1 72.75 355 PHE A CA 1
ATOM 2805 C C . PHE A 1 355 ? -13.828 0.092 -4.379 1 72.75 355 PHE A C 1
ATOM 2807 O O . PHE A 1 355 ? -12.844 0.39 -3.689 1 72.75 355 PHE A O 1
ATOM 2814 N N . PRO A 1 356 ? -14.992 0.417 -4.023 1 72.81 356 PRO A N 1
ATOM 2815 C CA . PRO A 1 356 ? -15.266 1.46 -3.033 1 72.81 356 PRO A CA 1
ATOM 2816 C C . PRO A 1 356 ? -14.727 1.112 -1.646 1 72.81 356 PRO A C 1
ATOM 2818 O O . PRO A 1 356 ? -14.523 2.004 -0.819 1 72.81 356 PRO A O 1
ATOM 2821 N N . SER A 1 357 ? -14.414 -0.109 -1.368 1 78.06 357 SER A N 1
ATOM 2822 C CA . SER A 1 357 ? -13.961 -0.481 -0.032 1 78.06 357 SER A CA 1
ATOM 2823 C C . SER A 1 357 ? -12.438 -0.448 0.068 1 78.06 357 SER A C 1
ATOM 2825 O O . SER A 1 357 ? -11.875 -0.754 1.12 1 78.06 357 SER A O 1
ATOM 2827 N N . THR A 1 358 ? -11.875 0.03 -0.957 1 82.81 358 THR A N 1
ATOM 2828 C CA . THR A 1 358 ? -10.422 -0.021 -1.033 1 82.81 358 THR A CA 1
ATOM 2829 C C . THR A 1 358 ? -9.789 0.819 0.074 1 82.81 358 THR A C 1
ATOM 2831 O O . THR A 1 358 ? -8.859 0.373 0.743 1 82.81 358 THR A O 1
ATOM 2834 N N . VAL A 1 359 ? -10.312 2.027 0.267 1 89.94 359 VAL A N 1
ATOM 2835 C CA . VAL A 1 359 ? -9.766 2.947 1.256 1 89.94 359 VAL A CA 1
ATOM 2836 C C . VAL A 1 359 ? -9.812 2.305 2.641 1 89.94 359 VAL A C 1
ATOM 2838 O O . VAL A 1 359 ? -8.797 2.262 3.346 1 89.94 359 VAL A O 1
ATOM 2841 N N . HIS A 1 360 ? -10.875 1.728 2.928 1 87.25 360 HIS A N 1
ATOM 2842 C CA . HIS A 1 360 ? -11.023 1.091 4.23 1 87.25 360 HIS A CA 1
ATOM 2843 C C . HIS A 1 360 ? -10.141 -0.144 4.348 1 87.25 360 HIS A C 1
ATOM 2845 O O . HIS A 1 360 ? -9.594 -0.424 5.414 1 87.25 360 HIS A O 1
ATOM 2851 N N . ALA A 1 361 ? -10.062 -0.846 3.297 1 86.31 361 ALA A N 1
ATOM 2852 C CA . ALA A 1 361 ? -9.203 -2.029 3.293 1 86.31 361 ALA A CA 1
ATOM 2853 C C . ALA A 1 361 ? -7.75 -1.656 3.582 1 86.31 361 ALA A C 1
ATOM 2855 O O . ALA A 1 361 ? -7.074 -2.324 4.367 1 86.31 361 ALA A O 1
ATOM 2856 N N . ILE A 1 362 ? -7.277 -0.598 2.979 1 89.19 362 ILE A N 1
ATOM 2857 C CA . ILE A 1 362 ? -5.918 -0.115 3.18 1 89.19 362 ILE A CA 1
ATOM 2858 C C . ILE A 1 362 ? -5.727 0.299 4.637 1 89.19 362 ILE A C 1
ATOM 2860 O O . ILE A 1 362 ? -4.777 -0.139 5.297 1 89.19 362 ILE A O 1
ATOM 2864 N N . LEU A 1 363 ? -6.637 1.073 5.141 1 92.38 363 LEU A N 1
ATOM 2865 C CA . LEU A 1 363 ? -6.5 1.602 6.496 1 92.38 363 LEU A CA 1
ATOM 2866 C C . LEU A 1 363 ? -6.594 0.483 7.527 1 92.38 363 LEU A C 1
ATOM 2868 O O . LEU A 1 363 ? -5.879 0.497 8.531 1 92.38 363 LEU A O 1
ATOM 2872 N N . ARG A 1 364 ? -7.422 -0.459 7.246 1 88.25 364 ARG A N 1
ATOM 2873 C CA . ARG A 1 364 ? -7.535 -1.6 8.148 1 88.25 364 ARG A CA 1
ATOM 2874 C C . ARG A 1 364 ? -6.234 -2.398 8.188 1 88.25 364 ARG A C 1
ATOM 2876 O O . ARG A 1 364 ? -5.852 -2.914 9.242 1 88.25 364 ARG A O 1
ATOM 2883 N N . THR A 1 365 ? -5.645 -2.57 7.074 1 88.88 365 THR A N 1
ATOM 2884 C CA . THR A 1 365 ? -4.363 -3.264 7.004 1 88.88 365 THR A CA 1
ATOM 2885 C C . THR A 1 365 ? -3.301 -2.518 7.809 1 88.88 365 THR A C 1
ATOM 2887 O O . THR A 1 365 ? -2.521 -3.133 8.539 1 88.88 365 THR A O 1
ATOM 2890 N N . ILE A 1 366 ? -3.281 -1.209 7.664 1 91.12 366 ILE A N 1
ATOM 2891 C CA . ILE A 1 366 ? -2.303 -0.381 8.359 1 91.12 366 ILE A CA 1
ATOM 2892 C C . ILE A 1 366 ? -2.523 -0.481 9.867 1 91.12 366 ILE A C 1
ATOM 2894 O O . ILE A 1 366 ? -1.564 -0.472 10.648 1 91.12 366 ILE A O 1
ATOM 2898 N N . GLU A 1 367 ? -3.76 -0.586 10.281 1 90.31 367 GLU A N 1
ATOM 2899 C CA . GLU A 1 367 ? -4.094 -0.688 11.695 1 90.31 367 GLU A CA 1
ATOM 2900 C C . GLU A 1 367 ? -3.494 -1.947 12.32 1 90.31 367 GLU A C 1
ATOM 2902 O O . GLU A 1 367 ? -3.312 -2.021 13.531 1 90.31 367 GLU A O 1
ATOM 2907 N N . LYS A 1 368 ? -3.139 -2.865 11.531 1 87.5 368 LYS A N 1
ATOM 2908 C CA . LYS A 1 368 ? -2.621 -4.141 12.023 1 87.5 368 LYS A CA 1
ATOM 2909 C C . LYS A 1 368 ? -1.099 -4.117 12.117 1 87.5 368 LYS A C 1
ATOM 2911 O O . LYS A 1 368 ? -0.489 -5.059 12.625 1 87.5 368 LYS A O 1
ATOM 2916 N N . LEU A 1 369 ? -0.53 -3.076 11.711 1 89 369 LEU A N 1
ATOM 2917 C CA . LEU A 1 369 ? 0.915 -2.924 11.844 1 89 369 LEU A CA 1
ATOM 2918 C C . LEU A 1 369 ? 1.304 -2.67 13.297 1 89 369 LEU A C 1
ATOM 2920 O O . LEU A 1 369 ? 0.525 -2.096 14.062 1 89 369 LEU A O 1
ATOM 2924 N N . LYS A 1 370 ? 2.516 -3.086 13.562 1 85.94 370 LYS A N 1
ATOM 2925 C CA . LYS A 1 370 ? 3.039 -2.816 14.906 1 85.94 370 LYS A CA 1
ATOM 2926 C C . LYS A 1 370 ? 3.195 -1.317 15.141 1 85.94 370 LYS A C 1
ATOM 2928 O O . LYS A 1 370 ? 3.723 -0.601 14.289 1 85.94 370 LYS A O 1
ATOM 2933 N N . VAL A 1 371 ? 2.711 -0.887 16.25 1 89.69 371 VAL A N 1
ATOM 2934 C CA . VAL A 1 371 ? 2.867 0.515 16.625 1 89.69 371 VAL A CA 1
ATOM 2935 C C . VAL A 1 371 ? 4.32 0.794 17 1 89.69 371 VAL A C 1
ATOM 2937 O O . VAL A 1 371 ? 4.93 0.048 17.766 1 89.69 371 VAL A O 1
ATOM 2940 N N . PRO A 1 372 ? 4.875 1.817 16.438 1 90 372 PRO A N 1
ATOM 2941 C CA . PRO A 1 372 ? 6.277 2.146 16.703 1 90 372 PRO A CA 1
ATOM 2942 C C . PRO A 1 372 ? 6.531 2.445 18.188 1 90 372 PRO A C 1
ATOM 2944 O O . PRO A 1 372 ? 5.672 3.016 18.859 1 90 372 PRO A O 1
ATOM 2947 N N . ASP A 1 373 ? 7.754 2.074 18.516 1 86.81 373 ASP A N 1
ATOM 2948 C CA . ASP A 1 373 ? 8.203 2.502 19.828 1 86.81 373 ASP A CA 1
ATOM 2949 C C . ASP A 1 373 ? 8.383 4.016 19.891 1 86.81 373 ASP A C 1
ATOM 2951 O O . ASP A 1 373 ? 8.93 4.617 18.953 1 86.81 373 ASP A O 1
ATOM 2955 N N . GLN A 1 374 ? 7.801 4.574 20.859 1 83.38 374 GLN A N 1
ATOM 2956 C CA . GLN A 1 374 ? 7.914 6.023 21 1 83.38 374 GLN A CA 1
ATOM 2957 C C . GLN A 1 374 ? 9.117 6.402 21.859 1 83.38 374 GLN A C 1
ATOM 2959 O O . GLN A 1 374 ? 8.961 6.879 22.984 1 83.38 374 GLN A O 1
ATOM 2964 N N . ASN A 1 375 ? 10.289 6.234 21.141 1 77.12 375 ASN A N 1
ATOM 2965 C CA . ASN A 1 375 ? 11.562 6.512 21.797 1 77.12 375 ASN A CA 1
ATOM 2966 C C . ASN A 1 375 ? 11.867 8.008 21.828 1 77.12 375 ASN A C 1
ATOM 2968 O O . ASN A 1 375 ? 11.133 8.805 21.234 1 77.12 375 ASN A O 1
ATOM 2972 N N . LYS A 1 376 ? 12.922 8.305 22.531 1 81.31 376 LYS A N 1
ATOM 2973 C CA . LYS A 1 376 ? 13.32 9.695 22.719 1 81.31 376 LYS A CA 1
ATOM 2974 C C . LYS A 1 376 ? 13.984 10.258 21.469 1 81.31 376 LYS A C 1
ATOM 2976 O O . LYS A 1 376 ? 13.938 11.461 21.219 1 81.31 376 LYS A O 1
ATOM 2981 N N . ILE A 1 377 ? 14.508 9.438 20.656 1 90.19 377 ILE A N 1
ATOM 2982 C CA . ILE A 1 377 ? 15.281 9.93 19.516 1 90.19 377 ILE A CA 1
ATOM 2983 C C . ILE A 1 377 ? 14.352 10.156 18.328 1 90.19 377 ILE A C 1
ATOM 2985 O O . ILE A 1 377 ? 13.633 9.242 17.922 1 90.19 377 ILE A O 1
ATOM 2989 N N . ARG A 1 378 ? 14.359 11.367 17.797 1 94.38 378 ARG A N 1
ATOM 2990 C CA . ARG A 1 378 ? 13.484 11.789 16.703 1 94.38 378 ARG A CA 1
ATOM 2991 C C . ARG A 1 378 ? 14.289 12.195 15.477 1 94.38 378 ARG A C 1
ATOM 2993 O O . ARG A 1 378 ? 15.453 12.586 15.594 1 94.38 378 ARG A O 1
ATOM 3000 N N . CYS A 1 379 ? 13.695 12.016 14.367 1 95.31 379 CYS A N 1
ATOM 3001 C CA . CYS A 1 379 ? 14.305 12.461 13.125 1 95.31 379 CYS A CA 1
ATOM 3002 C C . CYS A 1 379 ? 14.562 13.961 13.141 1 95.31 379 CYS A C 1
ATOM 3004 O O . CYS A 1 379 ? 13.688 14.742 13.516 1 95.31 379 CYS A O 1
ATOM 3006 N N . SER A 1 380 ? 15.688 14.422 12.664 1 94.5 380 SER A N 1
ATOM 3007 C CA . SER A 1 380 ? 16.109 15.82 12.703 1 94.5 380 SER A CA 1
ATOM 3008 C C . SER A 1 380 ? 15.32 16.656 11.703 1 94.5 380 SER A C 1
ATOM 3010 O O . SER A 1 380 ? 15.266 17.891 11.828 1 94.5 380 SER A O 1
ATOM 3012 N N . MET A 1 381 ? 14.703 16.016 10.758 1 94.38 381 MET A N 1
ATOM 3013 C CA . MET A 1 381 ? 14.031 16.75 9.695 1 94.38 381 MET A CA 1
ATOM 3014 C C . MET A 1 381 ? 12.523 16.766 9.898 1 94.38 381 MET A C 1
ATOM 3016 O O . MET A 1 381 ? 11.914 17.828 10 1 94.38 381 MET A O 1
ATOM 3020 N N . CYS A 1 382 ? 11.977 15.578 10.039 1 94.31 382 CYS A N 1
ATOM 3021 C CA . CYS A 1 382 ? 10.523 15.516 10.055 1 94.31 382 CYS A CA 1
ATOM 3022 C C . CYS A 1 382 ? 10 15.32 11.469 1 94.31 382 CYS A C 1
ATOM 3024 O O . CYS A 1 382 ? 8.789 15.422 11.711 1 94.31 382 CYS A O 1
ATOM 3026 N N . GLY A 1 383 ? 10.867 15.023 12.406 1 93.88 383 GLY A N 1
ATOM 3027 C CA . GLY A 1 383 ? 10.469 14.883 13.797 1 93.88 383 GLY A CA 1
ATOM 3028 C C . GLY A 1 383 ? 9.859 13.531 14.109 1 93.88 383 GLY A C 1
ATOM 3029 O O . GLY A 1 383 ? 9.406 13.289 15.234 1 93.88 383 GLY A O 1
ATOM 3030 N N . SER A 1 384 ? 9.875 12.555 13.195 1 93.69 384 SER A N 1
ATOM 3031 C CA . SER A 1 384 ? 9.297 11.234 13.422 1 93.69 384 SER A CA 1
ATOM 3032 C C . SER A 1 384 ? 10.195 10.375 14.305 1 93.69 384 SER A C 1
ATOM 3034 O O . SER A 1 384 ? 11.398 10.633 14.406 1 93.69 384 SER A O 1
ATOM 3036 N N . PHE A 1 385 ? 9.602 9.414 14.906 1 93.94 385 PHE A N 1
ATOM 3037 C CA . PHE A 1 385 ? 10.367 8.453 15.688 1 93.94 385 PHE A CA 1
ATOM 3038 C C . PHE A 1 385 ? 11.297 7.648 14.789 1 93.94 385 PHE A C 1
ATOM 3040 O O . PHE A 1 385 ? 10.93 7.277 13.672 1 93.94 385 PHE A O 1
ATOM 3047 N N . LEU A 1 386 ? 12.469 7.418 15.281 1 92.44 386 LEU A N 1
ATOM 3048 C CA . LEU A 1 386 ? 13.422 6.605 14.531 1 92.44 386 LEU A CA 1
ATOM 3049 C C . LEU A 1 386 ? 13.305 5.133 14.914 1 92.44 386 LEU A C 1
ATOM 3051 O O . LEU A 1 386 ? 13.117 4.809 16.094 1 92.44 386 LEU A O 1
ATOM 3055 N N . SER A 1 387 ? 13.367 4.301 13.891 1 88.25 387 SER A N 1
ATOM 3056 C CA . SER A 1 387 ? 13.344 2.859 14.117 1 88.25 387 SER A CA 1
ATOM 3057 C C . SER A 1 387 ? 14.703 2.355 14.609 1 88.25 387 SER A C 1
ATOM 3059 O O . SER A 1 387 ? 15.695 3.082 14.547 1 88.25 387 SER A O 1
ATOM 3061 N N . LYS A 1 388 ? 14.742 1.09 15.039 1 83.88 388 LYS A N 1
ATOM 3062 C CA . LYS A 1 388 ? 16 0.461 15.422 1 83.88 388 LYS A CA 1
ATOM 3063 C C . LYS A 1 388 ? 16.969 0.373 14.242 1 83.88 388 LYS A C 1
ATOM 3065 O O . LYS A 1 388 ? 18.172 0.505 14.406 1 83.88 388 LYS A O 1
ATOM 3070 N N . GLU A 1 389 ? 16.422 0.171 13.109 1 81.88 389 GLU A N 1
ATOM 3071 C CA . GLU A 1 389 ? 17.219 0.093 11.898 1 81.88 389 GLU A CA 1
ATOM 3072 C C . GLU A 1 389 ? 17.859 1.44 11.57 1 81.88 389 GLU A C 1
ATOM 3074 O O . GLU A 1 389 ? 19.016 1.498 11.125 1 81.88 389 GLU A O 1
ATOM 3079 N N . ASP A 1 390 ? 17.141 2.531 11.805 1 83.31 390 ASP A N 1
ATOM 3080 C CA . ASP A 1 390 ? 17.672 3.873 11.602 1 83.31 390 ASP A CA 1
ATOM 3081 C C . ASP A 1 390 ? 18.859 4.141 12.539 1 83.31 390 ASP A C 1
ATOM 3083 O O . ASP A 1 390 ? 19.828 4.773 12.148 1 83.31 390 ASP A O 1
ATOM 3087 N N . LEU A 1 391 ? 18.766 3.619 13.719 1 83.06 391 LEU A N 1
ATOM 3088 C CA . LEU A 1 391 ? 19.75 3.881 14.758 1 83.06 391 LEU A CA 1
ATOM 3089 C C . LEU A 1 391 ? 20.984 3.006 14.555 1 83.06 391 LEU A C 1
ATOM 3091 O O . LEU A 1 391 ? 22.094 3.404 14.914 1 83.06 391 LEU A O 1
ATOM 3095 N N . LYS A 1 392 ? 20.797 1.783 14.039 1 76 392 LYS A N 1
ATOM 3096 C CA . LYS A 1 392 ? 21.922 0.889 13.773 1 76 392 LYS A CA 1
ATOM 3097 C C . LYS A 1 392 ? 22.844 1.46 12.695 1 76 392 LYS A C 1
ATOM 3099 O O . LYS A 1 392 ? 24.062 1.317 12.766 1 76 392 LYS A O 1
ATOM 3104 N N . ASP A 1 393 ? 22.359 2.074 11.805 1 69 393 ASP A N 1
ATOM 3105 C CA . ASP A 1 393 ? 23.125 2.715 10.734 1 69 393 ASP A CA 1
ATOM 3106 C C . ASP A 1 393 ? 24.031 3.816 11.289 1 69 393 ASP A C 1
ATOM 3108 O O . ASP A 1 393 ? 25.141 4.027 10.797 1 69 393 ASP A O 1
ATOM 3112 N N . ALA A 1 394 ? 23.656 4.461 12.328 1 64.75 394 ALA A N 1
ATOM 3113 C CA . ALA A 1 394 ? 24.391 5.555 12.961 1 64.75 394 ALA A CA 1
ATOM 3114 C C . ALA A 1 394 ? 25.594 5.031 13.742 1 64.75 394 ALA A C 1
ATOM 3116 O O . ALA A 1 394 ? 26.625 5.691 13.812 1 64.75 394 ALA A O 1
ATOM 3117 N N . LYS A 1 395 ? 25.422 3.877 14.281 1 61.88 395 LYS A N 1
ATOM 3118 C CA . LYS A 1 395 ? 26.469 3.285 15.109 1 61.88 395 LYS A CA 1
ATOM 3119 C C . LYS A 1 395 ? 27.688 2.918 14.273 1 61.88 395 LYS A C 1
ATOM 3121 O O . LYS A 1 395 ? 28.828 2.959 14.766 1 61.88 395 LYS A O 1
ATOM 3126 N N . SER A 1 396 ? 27.359 2.465 13.117 1 58.06 396 SER A N 1
ATOM 3127 C CA . SER A 1 396 ? 28.453 1.965 12.281 1 58.06 396 SER A CA 1
ATOM 3128 C C . SER A 1 396 ? 29.312 3.107 11.742 1 58.06 396 SER A C 1
ATOM 3130 O O . SER A 1 396 ? 30.406 2.881 11.234 1 58.06 396 SER A O 1
ATOM 3132 N N . THR A 1 397 ? 28.688 4.191 11.773 1 55.94 397 THR A N 1
ATOM 3133 C CA . THR A 1 397 ? 29.422 5.312 11.188 1 55.94 397 THR A CA 1
ATOM 3134 C C . THR A 1 397 ? 30.25 6.027 12.25 1 55.94 397 THR A C 1
ATOM 3136 O O . THR A 1 397 ? 29.969 5.906 13.445 1 55.94 397 THR A O 1
ATOM 3139 N N . SER A 1 398 ? 31.375 6.711 11.805 1 53.72 398 SER A N 1
ATOM 3140 C CA . SER A 1 398 ? 32.469 7.418 12.477 1 53.72 398 SER A CA 1
ATOM 3141 C C . SER A 1 398 ? 31.922 8.398 13.516 1 53.72 398 SER A C 1
ATOM 3143 O O . SER A 1 398 ? 30.719 8.664 13.562 1 53.72 398 SER A O 1
ATOM 3145 N N . GLU A 1 399 ? 32.688 8.992 14.414 1 56.78 399 GLU A N 1
ATOM 3146 C CA . GLU A 1 399 ? 32.688 9.969 15.5 1 56.78 399 GLU A CA 1
ATOM 3147 C C . GLU A 1 399 ? 31.812 11.172 15.148 1 56.78 399 GLU A C 1
ATOM 3149 O O . GLU A 1 399 ? 31.219 11.797 16.031 1 56.78 399 GLU A O 1
ATOM 3154 N N . ASP A 1 400 ? 31.469 11.453 13.828 1 70.56 400 ASP A N 1
ATOM 3155 C CA . ASP A 1 400 ? 30.703 12.656 13.531 1 70.56 400 ASP A CA 1
ATOM 3156 C C . ASP A 1 400 ? 29.391 12.305 12.844 1 70.56 400 ASP A C 1
ATOM 3158 O O . ASP A 1 400 ? 29.375 11.891 11.68 1 70.56 400 ASP A O 1
ATOM 3162 N N . LEU A 1 401 ? 28.312 12.406 13.664 1 84.94 401 LEU A N 1
ATOM 3163 C CA . LEU A 1 401 ? 26.969 12.094 13.148 1 84.94 401 LEU A CA 1
ATOM 3164 C C . LEU A 1 401 ? 26.516 13.164 12.156 1 84.94 401 LEU A C 1
ATOM 3166 O O . LEU A 1 401 ? 26.328 14.328 12.531 1 84.94 401 LEU A O 1
ATOM 3170 N N . SER A 1 402 ? 26.438 12.82 10.906 1 87.62 402 SER A N 1
ATOM 3171 C CA . SER A 1 402 ? 25.938 13.719 9.867 1 87.62 402 SER A CA 1
ATOM 3172 C C . SER A 1 402 ? 24.438 13.93 10 1 87.62 402 SER A C 1
ATOM 3174 O O . SER A 1 402 ? 23.766 13.242 10.781 1 87.62 402 SER A O 1
ATOM 3176 N N . LEU A 1 403 ? 23.922 14.984 9.312 1 90.38 403 LEU A N 1
ATOM 3177 C CA . LEU A 1 403 ? 22.484 15.211 9.297 1 90.38 403 LEU A CA 1
ATOM 3178 C C . LEU A 1 403 ? 21.75 13.984 8.781 1 90.38 403 LEU A C 1
ATOM 3180 O O . LEU A 1 403 ? 20.719 13.594 9.336 1 90.38 403 LEU A O 1
ATOM 3184 N N . SER A 1 404 ? 22.297 13.359 7.719 1 88.88 404 SER A N 1
ATOM 3185 C CA . SER A 1 404 ? 21.656 12.195 7.113 1 88.88 404 SER A CA 1
ATOM 3186 C C . SER A 1 404 ? 21.578 11.039 8.102 1 88.88 404 SER A C 1
ATOM 3188 O O . SER A 1 404 ? 20.609 10.273 8.094 1 88.88 404 SER A O 1
ATOM 3190 N N . THR A 1 405 ? 22.531 10.938 8.969 1 87.75 405 THR A N 1
ATOM 3191 C CA . THR A 1 405 ? 22.547 9.844 9.938 1 87.75 405 THR A CA 1
ATOM 3192 C C . THR A 1 405 ? 21.531 10.086 11.047 1 87.75 405 THR A C 1
ATOM 3194 O O . THR A 1 405 ? 21.094 9.141 11.711 1 87.75 405 THR A O 1
ATOM 3197 N N . CYS A 1 406 ? 21.156 11.367 11.203 1 92 406 CYS A N 1
ATOM 3198 C CA . CYS A 1 406 ? 20.219 11.727 12.266 1 92 406 CYS A CA 1
ATOM 3199 C C . CYS A 1 406 ? 18.797 11.773 11.734 1 92 406 CYS A C 1
ATOM 3201 O O . CYS A 1 406 ? 17.922 12.367 12.359 1 92 406 CYS A O 1
ATOM 3203 N N . CYS A 1 407 ? 18.625 11.148 10.594 1 93.38 407 CYS A N 1
ATOM 3204 C CA . CYS A 1 407 ? 17.312 11.211 9.969 1 93.38 407 CYS A CA 1
ATOM 3205 C C . CYS A 1 407 ? 16.719 9.82 9.812 1 93.38 407 CYS A C 1
ATOM 3207 O O . CYS A 1 407 ? 17.438 8.82 9.844 1 93.38 407 CYS A O 1
ATOM 3209 N N . CYS A 1 408 ? 15.383 9.773 9.758 1 91.88 408 CYS A N 1
ATOM 3210 C CA . CYS A 1 408 ? 14.719 8.539 9.359 1 91.88 408 CYS A CA 1
ATOM 3211 C C . CYS A 1 408 ? 15.047 8.188 7.914 1 91.88 408 CYS A C 1
ATOM 3213 O O . CYS A 1 408 ? 15.586 9.008 7.176 1 91.88 408 CYS A O 1
ATOM 3215 N N . PHE A 1 409 ? 14.711 7.059 7.488 1 87.56 409 PHE A N 1
ATOM 3216 C CA . PHE A 1 409 ? 15.07 6.594 6.156 1 87.56 409 PHE A CA 1
ATOM 3217 C C . PHE A 1 409 ? 14.477 7.504 5.086 1 87.56 409 PHE A C 1
ATOM 3219 O O . PHE A 1 409 ? 15.125 7.805 4.086 1 87.56 409 PHE A O 1
ATOM 3226 N N . GLY A 1 410 ? 13.172 7.926 5.262 1 87.69 410 GLY A N 1
ATOM 3227 C CA . GLY A 1 410 ? 12.523 8.805 4.301 1 87.69 410 GLY A CA 1
ATOM 3228 C C . GLY A 1 410 ? 13.242 10.133 4.137 1 87.69 410 GLY A C 1
ATOM 3229 O O . GLY A 1 410 ? 13.461 10.594 3.012 1 87.69 410 GLY A O 1
ATOM 3230 N N . CYS A 1 411 ? 13.617 10.703 5.215 1 91.94 411 CYS A N 1
ATOM 3231 C CA . CYS A 1 411 ? 14.312 11.992 5.164 1 91.94 411 CYS A CA 1
ATOM 3232 C C . CYS A 1 411 ? 15.734 11.82 4.645 1 91.94 411 CYS A C 1
ATOM 3234 O O . CYS A 1 411 ? 16.25 12.703 3.963 1 91.94 411 CYS A O 1
ATOM 3236 N N . LYS A 1 412 ? 16.375 10.727 5.004 1 88.81 412 LYS A N 1
ATOM 3237 C CA . LYS A 1 412 ? 17.688 10.422 4.441 1 88.81 412 LYS A CA 1
ATOM 3238 C C . LYS A 1 412 ? 17.625 10.359 2.916 1 88.81 412 LYS A C 1
ATOM 3240 O O . LYS A 1 412 ? 18.5 10.898 2.236 1 88.81 412 LYS A O 1
ATOM 3245 N N . ARG A 1 413 ? 16.656 9.758 2.475 1 82.81 413 ARG A N 1
ATOM 3246 C CA . ARG A 1 413 ? 16.469 9.648 1.032 1 82.81 413 ARG A CA 1
ATOM 3247 C C . ARG A 1 413 ? 16.219 11.016 0.407 1 82.81 413 ARG A C 1
ATOM 3249 O O . ARG A 1 413 ? 16.75 11.32 -0.662 1 82.81 413 ARG A O 1
ATOM 3256 N N . MET A 1 414 ? 15.406 11.773 1.049 1 84.62 414 MET A N 1
ATOM 3257 C CA . MET A 1 414 ? 15.133 13.125 0.57 1 84.62 414 MET A CA 1
ATOM 3258 C C . MET A 1 414 ? 16.422 13.93 0.469 1 84.62 414 MET A C 1
ATOM 3260 O O . MET A 1 414 ? 16.625 14.68 -0.492 1 84.62 414 MET A O 1
ATOM 3264 N N . LEU A 1 415 ? 17.266 13.75 1.423 1 87.06 415 LEU A N 1
ATOM 3265 C CA . LEU A 1 415 ? 18.516 14.5 1.484 1 87.06 415 LEU A CA 1
ATOM 3266 C C . LEU A 1 415 ? 19.453 14.094 0.346 1 87.06 415 LEU A C 1
ATOM 3268 O O . LEU A 1 415 ? 20.312 14.875 -0.061 1 87.06 415 LEU A O 1
ATOM 3272 N N . THR A 1 416 ? 19.266 12.867 -0.156 1 79.5 416 THR A N 1
ATOM 3273 C CA . THR A 1 416 ? 20.109 12.43 -1.271 1 79.5 416 THR A CA 1
ATOM 3274 C C . THR A 1 416 ? 19.797 13.242 -2.525 1 79.5 416 THR A C 1
ATOM 3276 O O . THR A 1 416 ? 20.609 13.297 -3.451 1 79.5 416 THR A O 1
ATOM 3279 N N . TYR A 1 417 ? 18.641 13.883 -2.551 1 76.25 417 TYR A N 1
ATOM 3280 C CA . TYR A 1 417 ? 18.25 14.703 -3.693 1 76.25 417 TYR A CA 1
ATOM 3281 C C . TYR A 1 417 ? 18.719 16.141 -3.512 1 76.25 417 TYR A C 1
ATOM 3283 O O . TYR A 1 417 ? 18.375 17.016 -4.316 1 76.25 417 TYR A O 1
ATOM 3291 N N . SER A 1 418 ? 19.406 16.344 -2.479 1 75.19 418 SER A N 1
ATOM 3292 C CA . SER A 1 418 ? 19.906 17.688 -2.207 1 75.19 418 SER A CA 1
ATOM 3293 C C . SER A 1 418 ? 21.062 18.047 -3.133 1 75.19 418 SER A C 1
ATOM 3295 O O . SER A 1 418 ? 21.891 17.188 -3.461 1 75.19 418 SER A O 1
ATOM 3297 N N . ASN A 1 419 ? 20.938 19.141 -3.771 1 63.41 419 ASN A N 1
ATOM 3298 C CA . ASN A 1 419 ? 22 19.672 -4.625 1 63.41 419 ASN A CA 1
ATOM 3299 C C . ASN A 1 419 ? 23.203 20.125 -3.807 1 63.41 419 ASN A C 1
ATOM 3301 O O . ASN A 1 419 ? 24.172 20.672 -4.359 1 63.41 419 ASN A O 1
ATOM 3305 N N . SER A 1 420 ? 23.109 20.047 -2.516 1 54.31 420 SER A N 1
ATOM 3306 C CA . SER A 1 420 ? 24.141 20.672 -1.711 1 54.31 420 SER A CA 1
ATOM 3307 C C . SER A 1 420 ? 25.516 20.078 -2.02 1 54.31 420 SER A C 1
ATOM 3309 O O . SER A 1 420 ? 25.625 18.875 -2.316 1 54.31 420 SER A O 1
ATOM 3311 N N . GLN A 1 421 ? 26.422 20.906 -2.494 1 48.91 421 GLN A N 1
ATOM 3312 C CA . GLN A 1 421 ? 27.859 20.641 -2.602 1 48.91 421 GLN A CA 1
ATOM 3313 C C . GLN A 1 421 ? 28.344 19.781 -1.438 1 48.91 421 GLN A C 1
ATOM 3315 O O . GLN A 1 421 ? 29.453 19.234 -1.486 1 48.91 421 GLN A O 1
ATOM 3320 N N . ASN A 1 422 ? 27.547 19.781 -0.447 1 44.06 422 ASN A N 1
ATOM 3321 C CA . ASN A 1 422 ? 28.016 19.125 0.77 1 44.06 422 ASN A CA 1
ATOM 3322 C C . ASN A 1 422 ? 27.625 17.641 0.776 1 44.06 422 ASN A C 1
ATOM 3324 O O . ASN A 1 422 ? 27.422 17.047 1.84 1 44.06 422 ASN A O 1
ATOM 3328 N N . THR A 1 423 ? 27.156 17.312 -0.345 1 46.59 423 THR A N 1
ATOM 3329 C CA . THR A 1 423 ? 26.938 15.875 -0.493 1 46.59 423 THR A CA 1
ATOM 3330 C C . THR A 1 423 ? 28.266 15.148 -0.732 1 46.59 423 THR A C 1
ATOM 3332 O O . THR A 1 423 ? 29.016 15.492 -1.653 1 46.59 423 THR A O 1
ATOM 3335 N N . GLN A 1 424 ? 29.062 14.867 0.268 1 40.09 424 GLN A N 1
ATOM 3336 C CA . GLN A 1 424 ? 30.203 14 0.029 1 40.09 424 GLN A CA 1
ATOM 3337 C C . GLN A 1 424 ? 29.781 12.648 -0.518 1 40.09 424 GLN A C 1
ATOM 3339 O O . GLN A 1 424 ? 29.203 11.836 0.208 1 40.09 424 GLN A O 1
ATOM 3344 N N . SER A 1 425 ? 29.281 12.883 -1.706 1 37.16 425 SER A N 1
ATOM 3345 C CA . SER A 1 425 ? 28.969 11.586 -2.297 1 37.16 425 SER A CA 1
ATOM 3346 C C . SER A 1 425 ? 30.188 10.664 -2.275 1 37.16 425 SER A C 1
ATOM 3348 O O . SER A 1 425 ? 31.281 11.055 -2.707 1 37.16 425 SER A O 1
ATOM 3350 N N . ILE A 1 426 ? 30.547 10.086 -1.357 1 31.83 426 ILE A N 1
ATOM 3351 C CA . ILE A 1 426 ? 31.641 9.156 -1.644 1 31.83 426 ILE A CA 1
ATOM 3352 C C . ILE A 1 426 ? 31.469 8.578 -3.049 1 31.83 426 ILE A C 1
ATOM 3354 O O . ILE A 1 426 ? 32.438 8.523 -3.82 1 31.83 426 ILE A O 1
ATOM 3358 N N . GLY A 1 427 ? 30.953 7.535 -3.332 1 29.7 427 GLY A N 1
ATOM 3359 C CA . GLY A 1 427 ? 30.891 6.863 -4.621 1 29.7 427 GLY A CA 1
ATOM 3360 C C . GLY A 1 427 ? 29.812 7.426 -5.531 1 29.7 427 GLY A C 1
ATOM 3361 O O . GLY A 1 427 ? 28.828 8.008 -5.062 1 29.7 427 GLY A O 1
ATOM 3362 N N . LYS A 1 428 ? 30.234 8.164 -6.664 1 29.52 428 LYS A N 1
ATOM 3363 C CA . LYS A 1 428 ? 29.469 8.609 -7.828 1 29.52 428 LYS A CA 1
ATOM 3364 C C . LYS A 1 428 ? 28.234 7.73 -8.047 1 29.52 428 LYS A C 1
ATOM 3366 O O . LYS A 1 428 ? 27.844 7.48 -9.188 1 29.52 428 LYS A O 1
ATOM 3371 N N . VAL A 1 429 ? 27.953 6.895 -7.199 1 29.39 429 VAL A N 1
ATOM 3372 C CA . VAL A 1 429 ? 27 5.82 -7.465 1 29.39 429 VAL A CA 1
ATOM 3373 C C . VAL A 1 429 ? 25.594 6.391 -7.613 1 29.39 429 VAL A C 1
ATOM 3375 O O . VAL A 1 429 ? 25.25 7.395 -6.98 1 29.39 429 VAL A O 1
ATOM 3378 N N . ALA A 1 430 ? 24.781 6.082 -8.508 1 30.78 430 ALA A N 1
ATOM 3379 C CA . ALA A 1 430 ? 23.391 6.328 -8.898 1 30.78 430 ALA A CA 1
ATOM 3380 C C . ALA A 1 430 ? 22.547 6.715 -7.688 1 30.78 430 ALA A C 1
ATOM 3382 O O . ALA A 1 430 ? 22.938 6.457 -6.547 1 30.78 430 ALA A O 1
ATOM 3383 N N . ILE A 1 431 ? 21.266 7.152 -7.898 1 35.34 431 ILE A N 1
ATOM 3384 C CA . ILE A 1 431 ? 20.234 7.844 -7.117 1 35.34 431 ILE A CA 1
ATOM 3385 C C . ILE A 1 431 ? 20.266 7.34 -5.676 1 35.34 431 ILE A C 1
ATOM 3387 O O . ILE A 1 431 ? 20.141 8.133 -4.734 1 35.34 431 ILE A O 1
ATOM 3391 N N . THR A 1 432 ? 19.891 6.039 -5.375 1 41.12 432 THR A N 1
ATOM 3392 C CA . THR A 1 432 ? 19.641 5.66 -3.988 1 41.12 432 THR A CA 1
ATOM 3393 C C . THR A 1 432 ? 20.969 5.492 -3.236 1 41.12 432 THR A C 1
ATOM 3395 O O . THR A 1 432 ? 21.328 4.379 -2.85 1 41.12 432 THR A O 1
ATOM 3398 N N . ASP A 1 433 ? 21.922 6.113 -3.656 1 46.19 433 ASP A N 1
ATOM 3399 C CA . ASP A 1 433 ? 23.094 5.934 -2.809 1 46.19 433 ASP A CA 1
ATOM 3400 C C . ASP A 1 433 ? 22.812 6.402 -1.382 1 46.19 433 ASP A C 1
ATOM 3402 O O . ASP A 1 433 ? 22.891 7.598 -1.091 1 46.19 433 ASP A O 1
ATOM 3406 N N . LEU A 1 434 ? 22.031 5.613 -0.734 1 55.62 434 LEU A N 1
ATOM 3407 C CA . LEU A 1 434 ? 21.766 5.871 0.676 1 55.62 434 LEU A CA 1
ATOM 3408 C C . LEU A 1 434 ? 23.062 5.934 1.476 1 55.62 434 LEU A C 1
ATOM 3410 O O . LEU A 1 434 ? 23.031 6.09 2.697 1 55.62 434 LEU A O 1
ATOM 3414 N N . THR A 1 435 ? 24.172 5.871 0.627 1 57.72 435 THR A N 1
ATOM 3415 C CA . THR A 1 435 ? 25.438 5.879 1.366 1 57.72 435 THR A CA 1
ATOM 3416 C C . THR A 1 435 ? 25.984 7.297 1.468 1 57.72 435 THR A C 1
ATOM 3418 O O . THR A 1 435 ? 26.938 7.543 2.211 1 57.72 435 THR A O 1
ATOM 3421 N N . SER A 1 436 ? 25.375 8.188 0.689 1 63.75 436 SER A N 1
ATOM 3422 C CA . SER A 1 436 ? 25.875 9.555 0.768 1 63.75 436 SER A CA 1
ATOM 3423 C C . SER A 1 436 ? 25.438 10.234 2.062 1 63.75 436 SER A C 1
ATOM 3425 O O . SER A 1 436 ? 24.312 10.047 2.518 1 63.75 436 SER A O 1
ATOM 3427 N N . GLU A 1 437 ? 26.469 10.844 2.711 1 76.94 437 GLU A N 1
ATOM 3428 C CA . GLU A 1 437 ? 26.172 11.562 3.947 1 76.94 437 GLU A CA 1
ATOM 3429 C C . GLU A 1 437 ? 25.984 13.055 3.68 1 76.94 437 GLU A C 1
ATOM 3431 O O . GLU A 1 437 ? 26.703 13.656 2.893 1 76.94 437 GLU A O 1
ATOM 3436 N N . VAL A 1 438 ? 24.969 13.578 4.148 1 83.06 438 VAL A N 1
ATOM 3437 C CA . VAL A 1 438 ? 24.672 15.008 4.055 1 83.06 438 VAL A CA 1
ATOM 3438 C C . VAL A 1 438 ? 24.875 15.672 5.414 1 83.06 438 VAL A C 1
ATOM 3440 O O . VAL A 1 438 ? 24.359 15.195 6.426 1 83.06 438 VAL A O 1
ATOM 3443 N N . PHE A 1 439 ? 25.672 16.75 5.387 1 84.56 439 PHE A N 1
ATOM 3444 C CA . PHE A 1 439 ? 25.953 17.484 6.625 1 84.56 439 PHE A CA 1
ATOM 3445 C C . PHE A 1 439 ? 25.156 18.766 6.68 1 84.56 439 PHE A C 1
ATOM 3447 O O . PHE A 1 439 ? 24.828 19.359 5.641 1 84.56 439 PHE A O 1
ATOM 3454 N N . ILE A 1 440 ? 24.891 19.141 7.895 1 87.94 440 ILE A N 1
ATOM 3455 C CA . ILE A 1 440 ? 24.109 20.344 8.125 1 87.94 440 ILE A CA 1
ATOM 3456 C C . ILE A 1 440 ? 24.953 21.578 7.789 1 87.94 440 ILE A C 1
ATOM 3458 O O . ILE A 1 440 ? 26.172 21.578 7.973 1 87.94 440 ILE A O 1
ATOM 3462 N N . ASP A 1 441 ? 24.312 22.547 7.195 1 87.25 441 ASP A N 1
ATOM 3463 C CA . ASP A 1 441 ? 24.969 23.828 6.957 1 87.25 441 ASP A CA 1
ATOM 3464 C C . ASP A 1 441 ? 24.016 25 7.184 1 87.25 441 ASP A C 1
ATOM 3466 O O . ASP A 1 441 ? 22.922 24.812 7.711 1 87.25 441 ASP A O 1
ATOM 3470 N N . ASP A 1 442 ? 24.375 26.219 6.852 1 87.5 442 ASP A N 1
ATOM 3471 C CA . ASP A 1 442 ? 23.641 27.422 7.188 1 87.5 442 ASP A CA 1
ATOM 3472 C C . ASP A 1 442 ? 22.406 27.594 6.289 1 87.5 442 ASP A C 1
ATOM 3474 O O . ASP A 1 442 ? 21.531 28.406 6.57 1 87.5 442 ASP A O 1
ATOM 3478 N N . SER A 1 443 ? 22.297 26.766 5.293 1 87.69 443 SER A N 1
ATOM 3479 C CA . SER A 1 443 ? 21.156 26.875 4.41 1 87.69 443 SER A CA 1
ATOM 3480 C C . SER A 1 443 ? 19.906 26.266 5.051 1 87.69 443 SER A C 1
ATOM 3482 O O . SER A 1 443 ? 18.781 26.578 4.648 1 87.69 443 SER A O 1
ATOM 3484 N N . PHE A 1 444 ? 20.141 25.453 6.043 1 92.44 444 PHE A N 1
ATOM 3485 C CA . PHE A 1 444 ? 19 24.859 6.734 1 92.44 444 PHE A CA 1
ATOM 3486 C C . PHE A 1 444 ? 18.406 25.828 7.746 1 92.44 444 PHE A C 1
ATOM 3488 O O . PHE A 1 444 ? 19.125 26.547 8.422 1 92.44 444 PHE A O 1
ATOM 3495 N N . PRO A 1 445 ? 17.109 25.938 7.781 1 94.12 445 PRO A N 1
ATOM 3496 C CA . PRO A 1 445 ? 16.484 26.844 8.734 1 94.12 445 PRO A CA 1
ATOM 3497 C C . PRO A 1 445 ? 16.797 26.5 10.188 1 94.12 445 PRO A C 1
ATOM 3499 O O . PRO A 1 445 ? 17.188 25.359 10.477 1 94.12 445 PRO A O 1
ATOM 3502 N N . SER A 1 446 ? 16.609 27.438 11.055 1 93.94 446 SER A N 1
ATOM 3503 C CA . SER A 1 446 ? 17.031 27.328 12.453 1 93.94 446 SER A CA 1
ATOM 3504 C C . SER A 1 446 ? 16.344 26.156 13.148 1 93.94 446 SER A C 1
ATOM 3506 O O . SER A 1 446 ? 16.938 25.484 13.984 1 93.94 446 SER A O 1
ATOM 3508 N N . TYR A 1 447 ? 15.078 25.906 12.859 1 94.5 447 TYR A N 1
ATOM 3509 C CA . TYR A 1 447 ? 14.359 24.844 13.57 1 94.5 447 TYR A CA 1
ATOM 3510 C C . TYR A 1 447 ? 14.938 23.484 13.234 1 94.5 447 TYR A C 1
ATOM 3512 O O . TYR A 1 447 ? 14.938 22.578 14.078 1 94.5 447 TYR A O 1
ATOM 3520 N N . ILE A 1 448 ? 15.461 23.281 12.023 1 95.19 448 ILE A N 1
ATOM 3521 C CA . ILE A 1 448 ? 16.094 22.016 11.641 1 95.19 448 ILE A CA 1
ATOM 3522 C C . ILE A 1 448 ? 17.469 21.922 12.289 1 95.19 448 ILE A C 1
ATOM 3524 O O . ILE A 1 448 ? 17.891 20.844 12.711 1 95.19 448 ILE A O 1
ATOM 3528 N N . GLN A 1 449 ? 18.188 23.078 12.328 1 94.12 449 GLN A N 1
ATOM 3529 C CA . GLN A 1 449 ? 19.484 23.109 12.992 1 94.12 449 GLN A CA 1
ATOM 3530 C C . GLN A 1 449 ? 19.359 22.734 14.469 1 94.12 449 GLN A C 1
ATOM 3532 O O . GLN A 1 449 ? 20.172 21.969 14.984 1 94.12 449 GLN A O 1
ATOM 3537 N N . ASN A 1 450 ? 18.375 23.297 15.039 1 93.56 450 ASN A N 1
ATOM 3538 C CA . ASN A 1 450 ? 18.109 22.969 16.438 1 93.56 450 ASN A CA 1
ATOM 3539 C C . ASN A 1 450 ? 17.781 21.484 16.594 1 93.56 450 ASN A C 1
ATOM 3541 O O . ASN A 1 450 ? 18.266 20.844 17.531 1 93.56 450 ASN A O 1
ATOM 3545 N N . SER A 1 451 ? 16.953 21 15.711 1 95.44 451 SER A N 1
ATOM 3546 C CA . SER A 1 451 ? 16.547 19.609 15.742 1 95.44 451 SER A CA 1
ATOM 3547 C C . SER A 1 451 ? 17.75 18.672 15.602 1 95.44 451 SER A C 1
ATOM 3549 O O . SER A 1 451 ? 17.859 17.672 16.312 1 95.44 451 SER A O 1
ATOM 3551 N N . TYR A 1 452 ? 18.578 19.047 14.703 1 94.25 452 TYR A N 1
ATOM 3552 C CA . TYR A 1 452 ? 19.781 18.25 14.469 1 94.25 452 TYR A CA 1
ATOM 3553 C C . TYR A 1 452 ? 20.656 18.203 15.719 1 94.25 452 TYR A C 1
ATOM 3555 O O . TYR A 1 452 ? 21.156 17.141 16.094 1 94.25 452 TYR A O 1
ATOM 3563 N N . GLN A 1 453 ? 20.859 19.312 16.359 1 92.94 453 GLN A N 1
ATOM 3564 C CA . GLN A 1 453 ? 21.703 19.391 17.547 1 92.94 453 GLN A CA 1
ATOM 3565 C C . GLN A 1 453 ? 21.156 18.5 18.672 1 92.94 453 GLN A C 1
ATOM 3567 O O . GLN A 1 453 ? 21.906 17.781 19.328 1 92.94 453 GLN A O 1
ATOM 3572 N N . LEU A 1 454 ? 19.922 18.562 18.812 1 92.88 454 LEU A N 1
ATOM 3573 C CA . LEU A 1 454 ? 19.297 17.797 19.891 1 92.88 454 LEU A CA 1
ATOM 3574 C C . LEU A 1 454 ? 19.297 16.297 19.562 1 92.88 454 LEU A C 1
ATOM 3576 O O . LEU A 1 454 ? 19.609 15.477 20.438 1 92.88 454 LEU A O 1
ATOM 3580 N N . THR A 1 455 ? 18.922 15.938 18.359 1 93.19 455 THR A N 1
ATOM 3581 C CA . THR A 1 455 ? 18.906 14.539 17.938 1 93.19 455 THR A CA 1
ATOM 3582 C C . THR A 1 455 ? 20.312 13.938 18.016 1 93.19 455 THR A C 1
ATOM 3584 O O . THR A 1 455 ? 20.484 12.812 18.469 1 93.19 455 THR A O 1
ATOM 3587 N N . ARG A 1 456 ? 21.234 14.734 17.594 1 90.5 456 ARG A N 1
ATOM 3588 C CA . ARG A 1 456 ? 22.625 14.297 17.641 1 90.5 456 ARG A CA 1
ATOM 3589 C C . ARG A 1 456 ? 23.062 14.031 19.078 1 90.5 456 ARG A C 1
ATOM 3591 O O . ARG A 1 456 ? 23.734 13.031 19.359 1 90.5 456 ARG A O 1
ATOM 3598 N N . LYS A 1 457 ? 22.734 14.922 19.906 1 89.25 457 LYS A N 1
ATOM 3599 C CA . LYS A 1 457 ? 23.078 14.766 21.312 1 89.25 457 LYS A CA 1
ATOM 3600 C C . LYS A 1 457 ? 22.453 13.5 21.891 1 89.25 457 LYS A C 1
ATOM 3602 O O . LYS A 1 457 ? 23.125 12.734 22.578 1 89.25 457 LYS A O 1
ATOM 3607 N N . GLU A 1 458 ? 21.172 13.289 21.609 1 89 458 GLU A N 1
ATOM 3608 C CA . GLU A 1 458 ? 20.469 12.117 22.125 1 89 458 GLU A CA 1
ATOM 3609 C C . GLU A 1 458 ? 21.062 10.828 21.578 1 89 458 GLU A C 1
ATOM 3611 O O . GLU A 1 458 ? 21.172 9.828 22.281 1 89 458 GLU A O 1
ATOM 3616 N N . MET A 1 459 ? 21.344 10.836 20.312 1 88.31 459 MET A N 1
ATOM 3617 C CA . MET A 1 459 ? 21.922 9.656 19.672 1 88.31 459 MET A CA 1
ATOM 3618 C C . MET A 1 459 ? 23.281 9.328 20.25 1 88.31 459 MET A C 1
ATOM 3620 O O . MET A 1 459 ? 23.609 8.164 20.469 1 88.31 459 MET A O 1
ATOM 3624 N N . LYS A 1 460 ? 24.109 10.328 20.5 1 85 460 LYS A N 1
ATOM 3625 C CA . LYS A 1 460 ? 25.422 10.125 21.109 1 85 460 LYS A CA 1
ATOM 3626 C C . LYS A 1 460 ? 25.297 9.539 22.516 1 85 460 LYS A C 1
ATOM 3628 O O . LYS A 1 460 ? 26.094 8.68 22.906 1 85 460 LYS A O 1
ATOM 3633 N N . GLU A 1 461 ? 24.328 10.008 23.188 1 83.75 461 GLU A N 1
ATOM 3634 C CA . GLU A 1 461 ? 24.094 9.484 24.531 1 83.75 461 GLU A CA 1
ATOM 3635 C C . GLU A 1 461 ? 23.688 8.016 24.484 1 83.75 461 GLU A C 1
ATOM 3637 O O . GLU A 1 461 ? 24.109 7.219 25.312 1 83.75 461 GLU A O 1
ATOM 3642 N N . GLN A 1 462 ? 22.875 7.656 23.562 1 81.19 462 GLN A N 1
ATOM 3643 C CA . GLN A 1 462 ? 22.422 6.281 23.422 1 81.19 462 GLN A CA 1
ATOM 3644 C C . GLN A 1 462 ? 23.547 5.359 22.969 1 81.19 462 GLN A C 1
ATOM 3646 O O . GLN A 1 462 ? 23.641 4.211 23.422 1 81.19 462 GLN A O 1
ATOM 3651 N N . ILE A 1 463 ? 24.297 5.844 22.031 1 75.06 463 ILE A N 1
ATOM 3652 C CA . ILE A 1 463 ? 25.438 5.066 21.531 1 75.06 463 ILE A CA 1
ATOM 3653 C C . ILE A 1 463 ? 26.438 4.84 22.656 1 75.06 463 ILE A C 1
ATOM 3655 O O . ILE A 1 463 ? 26.984 3.746 22.797 1 75.06 463 ILE A O 1
ATOM 3659 N N . ALA A 1 464 ? 26.656 5.859 23.422 1 73.44 464 ALA A N 1
ATOM 3660 C CA . ALA A 1 464 ? 27.562 5.758 24.562 1 73.44 464 ALA A CA 1
ATOM 3661 C C . ALA A 1 464 ? 27.062 4.73 25.578 1 73.44 464 ALA A C 1
ATOM 3663 O O . ALA A 1 464 ? 27.859 3.986 26.156 1 73.44 464 ALA A O 1
ATOM 3664 N N . GLU A 1 465 ? 25.766 4.703 25.656 1 70.19 465 GLU A N 1
ATOM 3665 C CA . GLU A 1 465 ? 25.156 3.738 26.578 1 70.19 465 GLU A CA 1
ATOM 3666 C C . GLU A 1 465 ? 25.328 2.311 26.062 1 70.19 465 GLU A C 1
ATOM 3668 O O . GLU A 1 465 ? 25.547 1.387 26.844 1 70.19 465 GLU A O 1
ATOM 3673 N N . PHE A 1 466 ? 25.188 2.186 24.781 1 64.12 466 PHE A N 1
ATOM 3674 C CA . PHE A 1 466 ? 25.359 0.866 24.188 1 64.12 466 PHE A CA 1
ATOM 3675 C C . PHE A 1 466 ? 26.812 0.391 24.312 1 64.12 466 PHE A C 1
ATOM 3677 O O . PHE A 1 466 ? 27.047 -0.789 24.578 1 64.12 466 PHE A O 1
ATOM 3684 N N . LEU A 1 467 ? 27.688 1.28 24.062 1 55.03 467 LEU A N 1
ATOM 3685 C CA . LEU A 1 467 ? 29.094 0.945 24.188 1 55.03 467 LEU A CA 1
ATOM 3686 C C . LEU A 1 467 ? 29.453 0.614 25.641 1 55.03 467 LEU A C 1
ATOM 3688 O O . LEU A 1 467 ? 30.281 -0.254 25.891 1 55.03 467 LEU A O 1
ATOM 3692 N N . LEU A 1 468 ? 28.812 1.258 26.453 1 51.09 468 LEU A N 1
ATOM 3693 C CA . LEU A 1 468 ? 29.016 0.968 27.875 1 51.09 468 LEU A CA 1
ATOM 3694 C C . LEU A 1 468 ? 28.391 -0.373 28.25 1 51.09 468 LEU A C 1
ATOM 3696 O O . LEU A 1 468 ? 28.922 -1.102 29.078 1 51.09 468 LEU A O 1
ATOM 3700 N N . GLU A 1 469 ? 27.297 -0.639 27.656 1 52.03 469 GLU A N 1
ATOM 3701 C CA . GLU A 1 469 ? 26.656 -1.922 27.938 1 52.03 469 GLU A CA 1
ATOM 3702 C C . GLU A 1 469 ? 27.453 -3.078 27.344 1 52.03 469 GLU A C 1
ATOM 3704 O O . GLU A 1 469 ? 27.484 -4.172 27.906 1 52.03 469 GLU A O 1
ATOM 3709 N N . ASP A 1 470 ? 27.953 -2.945 26.234 1 47.38 470 ASP A N 1
ATOM 3710 C CA . ASP A 1 470 ? 28.781 -3.98 25.625 1 47.38 470 ASP A CA 1
ATOM 3711 C C . ASP A 1 470 ? 30.078 -4.164 26.422 1 47.38 470 ASP A C 1
ATOM 3713 O O . ASP A 1 470 ? 30.672 -5.242 26.391 1 47.38 470 ASP A O 1
ATOM 3717 N N . THR A 1 471 ? 30.531 -3.201 27.078 1 41.19 471 THR A N 1
ATOM 3718 C CA . THR A 1 471 ? 31.734 -3.326 27.891 1 41.19 471 THR A CA 1
ATOM 3719 C C . THR A 1 471 ? 31.391 -3.93 29.25 1 41.19 471 THR A C 1
ATOM 3721 O O . THR A 1 471 ? 32.281 -4.379 29.984 1 41.19 471 THR A O 1
ATOM 3724 N N . GLU A 1 472 ? 30.234 -3.902 29.625 1 36.78 472 GLU A N 1
ATOM 3725 C CA . GLU A 1 472 ? 29.953 -4.625 30.859 1 36.78 472 GLU A CA 1
ATOM 3726 C C . GLU A 1 472 ? 29.562 -6.074 30.578 1 36.78 472 GLU A C 1
ATOM 3728 O O . GLU A 1 472 ? 28.797 -6.348 29.656 1 36.78 472 GLU A O 1
ATOM 3733 N N . MET B 1 1 ? 9.984 -40.438 -58 1 16.47 1 MET B N 1
ATOM 3734 C CA . MET B 1 1 ? 10.742 -41.594 -58.469 1 16.47 1 MET B CA 1
ATOM 3735 C C . MET B 1 1 ? 11.766 -42 -57.406 1 16.47 1 MET B C 1
ATOM 3737 O O . MET B 1 1 ? 12.008 -41.281 -56.438 1 16.47 1 MET B O 1
ATOM 3741 N N . SER B 1 2 ? 13.047 -42.188 -57.844 1 16.33 2 SER B N 1
ATOM 3742 C CA . SER B 1 2 ? 14.07 -43.25 -57.875 1 16.33 2 SER B CA 1
ATOM 3743 C C . SER B 1 2 ? 14.93 -43.188 -56.594 1 16.33 2 SER B C 1
ATOM 3745 O O . SER B 1 2 ? 15.078 -44.188 -55.906 1 16.33 2 SER B O 1
ATOM 3747 N N . SER B 1 3 ? 16.219 -42.844 -56.781 1 16.53 3 SER B N 1
ATOM 3748 C CA . SER B 1 3 ? 17.422 -43.656 -56.656 1 16.53 3 SER B CA 1
ATOM 3749 C C . SER B 1 3 ? 17.938 -43.656 -55.219 1 16.53 3 SER B C 1
ATOM 3751 O O . SER B 1 3 ? 17.609 -42.75 -54.438 1 16.53 3 SER B O 1
ATOM 3753 N N . ASP B 1 4 ? 19.297 -43.969 -54.906 1 16.08 4 ASP B N 1
ATOM 3754 C CA . ASP B 1 4 ? 20.156 -45.062 -54.469 1 16.08 4 ASP B CA 1
ATOM 3755 C C . ASP B 1 4 ? 20.828 -44.781 -53.125 1 16.08 4 ASP B C 1
ATOM 3757 O O . ASP B 1 4 ? 20.797 -45.594 -52.219 1 16.08 4 ASP B O 1
ATOM 3761 N N . ASN B 1 5 ? 22 -44.062 -53.094 1 16.11 5 ASN B N 1
ATOM 3762 C CA . ASN B 1 5 ? 23.266 -44.75 -52.781 1 16.11 5 ASN B CA 1
ATOM 3763 C C . ASN B 1 5 ? 23.5 -44.812 -51.281 1 16.11 5 ASN B C 1
ATOM 3765 O O . ASN B 1 5 ? 22.938 -44.031 -50.5 1 16.11 5 ASN B O 1
ATOM 3769 N N . ASN B 1 6 ? 24.734 -45.406 -50.625 1 16.12 6 ASN B N 1
ATOM 3770 C CA . ASN B 1 6 ? 25.359 -46.5 -49.906 1 16.12 6 ASN B CA 1
ATOM 3771 C C . ASN B 1 6 ? 25.938 -46.062 -48.562 1 16.12 6 ASN B C 1
ATOM 3773 O O . ASN B 1 6 ? 25.75 -46.719 -47.562 1 16.12 6 ASN B O 1
ATOM 3777 N N . ASN B 1 7 ? 26.938 -45.062 -48.438 1 16.55 7 ASN B N 1
ATOM 3778 C CA . ASN B 1 7 ? 28.25 -45.5 -47.938 1 16.55 7 ASN B CA 1
ATOM 3779 C C . ASN B 1 7 ? 28.25 -45.656 -46.438 1 16.55 7 ASN B C 1
ATOM 3781 O O . ASN B 1 7 ? 27.5 -44.938 -45.719 1 16.55 7 ASN B O 1
ATOM 3785 N N . ASN B 1 8 ? 29.234 -46.5 -45.656 1 16.11 8 ASN B N 1
ATOM 3786 C CA . ASN B 1 8 ? 29.609 -47.531 -44.656 1 16.11 8 ASN B CA 1
ATOM 3787 C C . ASN B 1 8 ? 30.281 -46.906 -43.469 1 16.11 8 ASN B C 1
ATOM 3789 O O . ASN B 1 8 ? 30.562 -47.594 -42.469 1 16.11 8 ASN B O 1
ATOM 3793 N N . ILE B 1 9 ? 30.656 -45.594 -43.312 1 17.75 9 ILE B N 1
ATOM 3794 C CA . ILE B 1 9 ? 31.969 -45.469 -42.688 1 17.75 9 ILE B CA 1
ATOM 3795 C C . ILE B 1 9 ? 31.938 -46.031 -41.281 1 17.75 9 ILE B C 1
ATOM 3797 O O . ILE B 1 9 ? 30.953 -45.844 -40.562 1 17.75 9 ILE B O 1
ATOM 3801 N N . SER B 1 10 ? 33.156 -46.5 -40.688 1 16.33 10 SER B N 1
ATOM 3802 C CA . SER B 1 10 ? 33.906 -47.438 -39.875 1 16.33 10 SER B CA 1
ATOM 3803 C C . SER B 1 10 ? 33.906 -47 -38.406 1 16.33 10 SER B C 1
ATOM 3805 O O . SER B 1 10 ? 33.969 -45.812 -38.094 1 16.33 10 SER B O 1
ATOM 3807 N N . CYS B 1 11 ? 33.688 -47.969 -37.281 1 17.69 11 CYS B N 1
ATOM 3808 C CA . CYS B 1 11 ? 33.375 -48.219 -35.875 1 17.69 11 CYS B CA 1
ATOM 3809 C C . CYS B 1 11 ? 34.625 -48.156 -35.031 1 17.69 11 CYS B C 1
ATOM 3811 O O . CYS B 1 11 ? 34.594 -48.438 -33.844 1 17.69 11 CYS B O 1
ATOM 3813 N N . SER B 1 12 ? 35.812 -47.5 -35.531 1 15.23 12 SER B N 1
ATOM 3814 C CA . SER B 1 12 ? 36.938 -48.219 -34.969 1 15.23 12 SER B CA 1
ATOM 3815 C C . SER B 1 12 ? 36.844 -48.281 -33.438 1 15.23 12 SER B C 1
ATOM 3817 O O . SER B 1 12 ? 36.156 -47.469 -32.812 1 15.23 12 SER B O 1
ATOM 3819 N N . ASP B 1 13 ? 38.094 -48.75 -32.688 1 15.57 13 ASP B N 1
ATOM 3820 C CA . ASP B 1 13 ? 38.594 -49.844 -31.844 1 15.57 13 ASP B CA 1
ATOM 3821 C C . ASP B 1 13 ? 38.625 -49.438 -30.375 1 15.57 13 ASP B C 1
ATOM 3823 O O . ASP B 1 13 ? 37.969 -50.094 -29.547 1 15.57 13 ASP B O 1
ATOM 3827 N N . SER B 1 14 ? 39.938 -49.031 -29.75 1 15.66 14 SER B N 1
ATOM 3828 C CA . SER B 1 14 ? 40.781 -49.812 -28.859 1 15.66 14 SER B CA 1
ATOM 3829 C C . SER B 1 14 ? 40.469 -49.5 -27.406 1 15.66 14 SER B C 1
ATOM 3831 O O . SER B 1 14 ? 40.125 -48.375 -27.062 1 15.66 14 SER B O 1
ATOM 3833 N N . CYS B 1 15 ? 40.688 -50.5 -26.312 1 16.55 15 CYS B N 1
ATOM 3834 C CA . CYS B 1 15 ? 40.344 -51.125 -25.016 1 16.55 15 CYS B CA 1
ATOM 3835 C C . CYS B 1 15 ? 41.188 -50.5 -23.906 1 16.55 15 CYS B C 1
ATOM 3837 O O . CYS B 1 15 ? 40.781 -50.5 -22.75 1 16.55 15 CYS B O 1
ATOM 3839 N N . ASP B 1 16 ? 42.469 -49.906 -24 1 15.36 16 ASP B N 1
ATOM 3840 C CA . ASP B 1 16 ? 43.438 -50.562 -23.156 1 15.36 16 ASP B CA 1
ATOM 3841 C C . ASP B 1 16 ? 43.312 -50.125 -21.703 1 15.36 16 ASP B C 1
ATOM 3843 O O . ASP B 1 16 ? 43.156 -48.938 -21.422 1 15.36 16 ASP B O 1
ATOM 3847 N N . CYS B 1 17 ? 43.25 -51.094 -20.547 1 16.38 17 CYS B N 1
ATOM 3848 C CA . CYS B 1 17 ? 43 -51.344 -19.141 1 16.38 17 CYS B CA 1
ATOM 3849 C C . CYS B 1 17 ? 44.188 -50.938 -18.281 1 16.38 17 CYS B C 1
ATOM 3851 O O . CYS B 1 17 ? 44.125 -51 -17.062 1 16.38 17 CYS B O 1
ATOM 3853 N N . HIS B 1 18 ? 45.438 -50.562 -18.797 1 15.27 18 HIS B N 1
ATOM 3854 C CA . HIS B 1 18 ? 46.5 -51.25 -18.062 1 15.27 18 HIS B CA 1
ATOM 3855 C C . HIS B 1 18 ? 46.5 -50.844 -16.594 1 15.27 18 HIS B C 1
ATOM 3857 O O . HIS B 1 18 ? 45.938 -49.781 -16.234 1 15.27 18 HIS B O 1
ATOM 3863 N N . HIS B 1 19 ? 47.625 -51.406 -15.805 1 15.15 19 HIS B N 1
ATOM 3864 C CA . HIS B 1 19 ? 48.094 -52.125 -14.641 1 15.15 19 HIS B CA 1
ATOM 3865 C C . HIS B 1 19 ? 48.594 -51.188 -13.547 1 15.15 19 HIS B C 1
ATOM 3867 O O . HIS B 1 19 ? 48.219 -51.344 -12.383 1 15.15 19 HIS B O 1
ATOM 3873 N N . GLN B 1 20 ? 49.781 -50.344 -13.688 1 14.38 20 GLN B N 1
ATOM 3874 C CA . GLN B 1 20 ? 50.969 -50.781 -12.984 1 14.38 20 GLN B CA 1
ATOM 3875 C C . GLN B 1 20 ? 50.938 -50.375 -11.516 1 14.38 20 GLN B C 1
ATOM 3877 O O . GLN B 1 20 ? 50.219 -49.469 -11.148 1 14.38 20 GLN B O 1
ATOM 3882 N N . ASN B 1 21 ? 52.25 -50.562 -10.828 1 14.55 21 ASN B N 1
ATOM 3883 C CA . ASN B 1 21 ? 52.938 -51.219 -9.734 1 14.55 21 ASN B CA 1
ATOM 3884 C C . ASN B 1 21 ? 53.156 -50.281 -8.562 1 14.55 21 ASN B C 1
ATOM 3886 O O . ASN B 1 21 ? 52.781 -50.594 -7.426 1 14.55 21 ASN B O 1
ATOM 3890 N N . SER B 1 22 ? 54.469 -49.594 -8.461 1 14.31 22 SER B N 1
ATOM 3891 C CA . SER B 1 22 ? 55.5 -50.062 -7.547 1 14.31 22 SER B CA 1
ATOM 3892 C C . SER B 1 22 ? 55.438 -49.312 -6.219 1 14.31 22 SER B C 1
ATOM 3894 O O . SER B 1 22 ? 54.688 -48.344 -6.074 1 14.31 22 SER B O 1
ATOM 3896 N N . GLY B 1 23 ? 56.719 -48.688 -5.816 1 14.22 23 GLY B N 1
ATOM 3897 C CA . GLY B 1 23 ? 57.719 -49.031 -4.832 1 14.22 23 GLY B CA 1
ATOM 3898 C C . GLY B 1 23 ? 57.594 -48.25 -3.543 1 14.22 23 GLY B C 1
ATOM 3899 O O . GLY B 1 23 ? 56.781 -47.344 -3.439 1 14.22 23 GLY B O 1
ATOM 3900 N N . GLY B 1 24 ? 58.844 -47.688 -3.043 1 14.48 24 GLY B N 1
ATOM 3901 C CA . GLY B 1 24 ? 59.719 -48.062 -1.931 1 14.48 24 GLY B CA 1
ATOM 3902 C C . GLY B 1 24 ? 59.531 -47.188 -0.712 1 14.48 24 GLY B C 1
ATOM 3903 O O . GLY B 1 24 ? 58.625 -47.375 0.082 1 14.48 24 GLY B O 1
ATOM 3904 N N . ASN B 1 25 ? 60.594 -46.281 -0.455 1 14.77 25 ASN B N 1
ATOM 3905 C CA . ASN B 1 25 ? 61.594 -46.438 0.594 1 14.77 25 ASN B CA 1
ATOM 3906 C C . ASN B 1 25 ? 61.25 -45.625 1.839 1 14.77 25 ASN B C 1
ATOM 3908 O O . ASN B 1 25 ? 60.438 -44.719 1.773 1 14.77 25 ASN B O 1
ATOM 3912 N N . SER B 1 26 ? 62.344 -45.344 2.682 1 14.62 26 SER B N 1
ATOM 3913 C CA . SER B 1 26 ? 62.812 -45.688 4.027 1 14.62 26 SER B CA 1
ATOM 3914 C C . SER B 1 26 ? 62.531 -44.531 4.992 1 14.62 26 SER B C 1
ATOM 3916 O O . SER B 1 26 ? 61.906 -44.719 6.023 1 14.62 26 SER B O 1
ATOM 3918 N N . GLU B 1 27 ? 63.688 -43.719 5.324 1 14.46 27 GLU B N 1
ATOM 3919 C CA . GLU B 1 27 ? 64.438 -43.844 6.57 1 14.46 27 GLU B CA 1
ATOM 3920 C C . GLU B 1 27 ? 64 -42.781 7.578 1 14.46 27 GLU B C 1
ATOM 3922 O O . GLU B 1 27 ? 63.594 -43.094 8.695 1 14.46 27 GLU B O 1
ATOM 3927 N N . GLU B 1 28 ? 64.938 -41.75 7.793 1 15.27 28 GLU B N 1
ATOM 3928 C CA . GLU B 1 28 ? 65.75 -41.625 8.977 1 15.27 28 GLU B CA 1
ATOM 3929 C C . GLU B 1 28 ? 65.125 -40.719 10.023 1 15.27 28 GLU B C 1
ATOM 3931 O O . GLU B 1 28 ? 64.25 -39.906 9.703 1 15.27 28 GLU B O 1
ATOM 3936 N N . VAL B 1 29 ? 65.938 -40.406 11.062 1 15.24 29 VAL B N 1
ATOM 3937 C CA . VAL B 1 29 ? 66.062 -40.594 12.5 1 15.24 29 VAL B CA 1
ATOM 3938 C C . VAL B 1 29 ? 65.688 -39.281 13.227 1 15.24 29 VAL B C 1
ATOM 3940 O O . VAL B 1 29 ? 64.812 -39.281 14.117 1 15.24 29 VAL B O 1
ATOM 3943 N N . GLN B 1 30 ? 66.625 -38.25 13.297 1 14.73 30 GLN B N 1
ATOM 3944 C CA . GLN B 1 30 ? 67.312 -37.969 14.562 1 14.73 30 GLN B CA 1
ATOM 3945 C C . GLN B 1 30 ? 66.625 -36.844 15.305 1 14.73 30 GLN B C 1
ATOM 3947 O O . GLN B 1 30 ? 66.062 -35.969 14.688 1 14.73 30 GLN B O 1
ATOM 3952 N N . SER B 1 31 ? 66.625 -36.844 16.719 1 15.65 31 SER B N 1
ATOM 3953 C CA . SER B 1 31 ? 66 -36.469 17.969 1 15.65 31 SER B CA 1
ATOM 3954 C C . SER B 1 31 ? 66.375 -35.031 18.375 1 15.65 31 SER B C 1
ATOM 3956 O O . SER B 1 31 ? 65.812 -34.469 19.281 1 15.65 31 SER B O 1
ATOM 3958 N N . SER B 1 32 ? 67.312 -34.312 17.562 1 14.89 32 SER B N 1
ATOM 3959 C CA . SER B 1 32 ? 68.25 -33.719 18.469 1 14.89 32 SER B CA 1
ATOM 3960 C C . SER B 1 32 ? 67.562 -32.688 19.359 1 14.89 32 SER B C 1
ATOM 3962 O O . SER B 1 32 ? 66.5 -32.156 19.031 1 14.89 32 SER B O 1
ATOM 3964 N N . ASN B 1 33 ? 68.438 -32.031 20.297 1 15.19 33 ASN B N 1
ATOM 3965 C CA . ASN B 1 33 ? 68.688 -31.703 21.703 1 15.19 33 ASN B CA 1
ATOM 3966 C C . ASN B 1 33 ? 68.25 -30.281 22.031 1 15.19 33 ASN B C 1
ATOM 3968 O O . ASN B 1 33 ? 67.625 -30.047 23.047 1 15.19 33 ASN B O 1
ATOM 3972 N N . HIS B 1 34 ? 68.875 -29.188 21.344 1 15.57 34 HIS B N 1
ATOM 3973 C CA . HIS B 1 34 ? 69.688 -28.359 22.234 1 15.57 34 HIS B CA 1
ATOM 3974 C C . HIS B 1 34 ? 68.812 -27.422 23.062 1 15.57 34 HIS B C 1
ATOM 3976 O O . HIS B 1 34 ? 67.688 -27.094 22.672 1 15.57 34 HIS B O 1
ATOM 3982 N N . PRO B 1 35 ? 69.562 -26.5 23.922 1 15.95 35 PRO B N 1
ATOM 3983 C CA . PRO B 1 35 ? 69.625 -26.016 25.297 1 15.95 35 PRO B CA 1
ATOM 3984 C C . PRO B 1 35 ? 68.812 -24.734 25.5 1 15.95 35 PRO B C 1
ATOM 3986 O O . PRO B 1 35 ? 68.438 -24.078 24.516 1 15.95 35 PRO B O 1
ATOM 3989 N N . ALA B 1 36 ? 68.875 -24.172 26.828 1 16.84 36 ALA B N 1
ATOM 3990 C CA . ALA B 1 36 ? 68.125 -23.531 27.906 1 16.84 36 ALA B CA 1
ATOM 3991 C C . ALA B 1 36 ? 68.25 -22 27.797 1 16.84 36 ALA B C 1
ATOM 3993 O O . ALA B 1 36 ? 67.625 -21.281 28.578 1 16.84 36 ALA B O 1
ATOM 3994 N N . THR B 1 37 ? 68.688 -21.422 26.562 1 16.06 37 THR B N 1
ATOM 3995 C CA . THR B 1 37 ? 69.375 -20.188 26.969 1 16.06 37 THR B CA 1
ATOM 3996 C C . THR B 1 37 ? 68.438 -19.281 27.734 1 16.06 37 THR B C 1
ATOM 3998 O O . THR B 1 37 ? 67.25 -19.234 27.453 1 16.06 37 THR B O 1
ATOM 4001 N N . THR B 1 38 ? 69.062 -18.453 28.719 1 16.72 38 THR B N 1
ATOM 4002 C CA . THR B 1 38 ? 69 -17.75 29.984 1 16.72 38 THR B CA 1
ATOM 4003 C C . THR B 1 38 ? 68.188 -16.453 29.828 1 16.72 38 THR B C 1
ATOM 4005 O O . THR B 1 38 ? 68.125 -15.867 28.75 1 16.72 38 THR B O 1
ATOM 4008 N N . THR B 1 39 ? 67.438 -15.992 30.984 1 17.52 39 THR B N 1
ATOM 4009 C CA . THR B 1 39 ? 66.312 -15.242 31.531 1 17.52 39 THR B CA 1
ATOM 4010 C C . THR B 1 39 ? 66.688 -13.758 31.625 1 17.52 39 THR B C 1
ATOM 4012 O O . THR B 1 39 ? 65.812 -12.93 31.906 1 17.52 39 THR B O 1
ATOM 4015 N N . GLU B 1 40 ? 67.875 -13.195 31.031 1 17.92 40 GLU B N 1
ATOM 4016 C CA . GLU B 1 40 ? 68.312 -12.094 31.891 1 17.92 40 GLU B CA 1
ATOM 4017 C C . GLU B 1 40 ? 67.312 -10.953 31.891 1 17.92 40 GLU B C 1
ATOM 4019 O O . GLU B 1 40 ? 66.812 -10.578 30.844 1 17.92 40 GLU B O 1
ATOM 4024 N N . CYS B 1 41 ? 66.812 -10.57 33.156 1 18.25 41 CYS B N 1
ATOM 4025 C CA . CYS B 1 41 ? 65.75 -9.75 33.781 1 18.25 41 CYS B CA 1
ATOM 4026 C C . CYS B 1 41 ? 66.125 -8.273 33.656 1 18.25 41 CYS B C 1
ATOM 4028 O O . CYS B 1 41 ? 66.625 -7.672 34.594 1 18.25 41 CYS B O 1
ATOM 4030 N N . CYS B 1 42 ? 66.75 -7.766 32.5 1 17.38 42 CYS B N 1
ATOM 4031 C CA . CYS B 1 42 ? 67.375 -6.465 32.719 1 17.38 42 CYS B CA 1
ATOM 4032 C C . CYS B 1 42 ? 66.375 -5.449 33.219 1 17.38 42 CYS B C 1
ATOM 4034 O O . CYS B 1 42 ? 65.25 -5.328 32.656 1 17.38 42 CYS B O 1
ATOM 4036 N N . SER B 1 43 ? 66.438 -5.02 34.469 1 18.5 43 SER B N 1
ATOM 4037 C CA . SER B 1 43 ? 65.75 -4.211 35.469 1 18.5 43 SER B CA 1
ATOM 4038 C C . SER B 1 43 ? 65.625 -2.754 35.031 1 18.5 43 SER B C 1
ATOM 4040 O O . SER B 1 43 ? 65.125 -1.905 35.781 1 18.5 43 SER B O 1
ATOM 4042 N N . GLY B 1 44 ? 66.25 -2.303 33.844 1 18.39 44 GLY B N 1
ATOM 4043 C CA . GLY B 1 44 ? 66.625 -0.909 33.906 1 18.39 44 GLY B CA 1
ATOM 4044 C C . GLY B 1 44 ? 65.5 0.039 34.188 1 18.39 44 GLY B C 1
ATOM 4045 O O . GLY B 1 44 ? 64.375 -0.218 33.781 1 18.39 44 GLY B O 1
ATOM 4046 N N . ASN B 1 45 ? 65.562 0.957 35.219 1 20.11 45 ASN B N 1
ATOM 4047 C CA . ASN B 1 45 ? 64.875 1.899 36.094 1 20.11 45 ASN B CA 1
ATOM 4048 C C . ASN B 1 45 ? 64.375 3.104 35.312 1 20.11 45 ASN B C 1
ATOM 4050 O O . ASN B 1 45 ? 63.875 4.062 35.906 1 20.11 45 ASN B O 1
ATOM 4054 N N . ASN B 1 46 ? 64.625 3.229 33.969 1 19.53 46 ASN B N 1
ATOM 4055 C CA . ASN B 1 46 ? 64.625 4.629 33.562 1 19.53 46 ASN B CA 1
ATOM 4056 C C . ASN B 1 46 ? 63.312 5.336 33.812 1 19.53 46 ASN B C 1
ATOM 4058 O O . ASN B 1 46 ? 62.25 4.746 33.625 1 19.53 46 ASN B O 1
ATOM 4062 N N . HIS B 1 47 ? 63.344 6.402 34.688 1 22.2 47 HIS B N 1
ATOM 4063 C CA . HIS B 1 47 ? 62.469 7.352 35.312 1 22.2 47 HIS B CA 1
ATOM 4064 C C . HIS B 1 47 ? 61.656 8.133 34.281 1 22.2 47 HIS B C 1
ATOM 4066 O O . HIS B 1 47 ? 62.188 9.016 33.625 1 22.2 47 HIS B O 1
ATOM 4072 N N . CYS B 1 48 ? 60.875 7.434 33.406 1 19.53 48 CYS B N 1
ATOM 4073 C CA . CYS B 1 48 ? 60.188 8.188 32.344 1 19.53 48 CYS B CA 1
ATOM 4074 C C . CYS B 1 48 ? 59.25 9.227 32.938 1 19.53 48 CYS B C 1
ATOM 4076 O O . CYS B 1 48 ? 58.375 8.891 33.75 1 19.53 48 CYS B O 1
ATOM 4078 N N . ASP B 1 49 ? 59.844 10.43 33.188 1 22.52 49 ASP B N 1
ATOM 4079 C CA . ASP B 1 49 ? 59.156 11.641 33.656 1 22.52 49 ASP B CA 1
ATOM 4080 C C . ASP B 1 49 ? 57.906 11.906 32.875 1 22.52 49 ASP B C 1
ATOM 4082 O O . ASP B 1 49 ? 57.938 12.062 31.641 1 22.52 49 ASP B O 1
ATOM 4086 N N . ASN B 1 50 ? 56.75 11.195 33.156 1 20.84 50 ASN B N 1
ATOM 4087 C CA . ASN B 1 50 ? 55.469 11.234 32.469 1 20.84 50 ASN B CA 1
ATOM 4088 C C . ASN B 1 50 ? 54.812 12.602 32.625 1 20.84 50 ASN B C 1
ATOM 4090 O O . ASN B 1 50 ? 54.156 12.875 33.625 1 20.84 50 ASN B O 1
ATOM 4094 N N . SER B 1 51 ? 55.625 13.703 32.406 1 23.44 51 SER B N 1
ATOM 4095 C CA . SER B 1 51 ? 54.906 14.969 32.562 1 23.44 51 SER B CA 1
ATOM 4096 C C . SER B 1 51 ? 53.656 14.984 31.688 1 23.44 51 SER B C 1
ATOM 4098 O O . SER B 1 51 ? 53.719 14.828 30.469 1 23.44 51 SER B O 1
ATOM 4100 N N . THR B 1 52 ? 52.531 14.492 32.219 1 23.83 52 THR B N 1
ATOM 4101 C CA . THR B 1 52 ? 51.219 14.375 31.641 1 23.83 52 THR B CA 1
ATOM 4102 C C . THR B 1 52 ? 50.688 15.75 31.234 1 23.83 52 THR B C 1
ATOM 4104 O O . THR B 1 52 ? 50.344 16.562 32.094 1 23.83 52 THR B O 1
ATOM 4107 N N . THR B 1 53 ? 51.438 16.484 30.359 1 25.53 53 THR B N 1
ATOM 4108 C CA . THR B 1 53 ? 50.844 17.766 29.938 1 25.53 53 THR B CA 1
ATOM 4109 C C . THR B 1 53 ? 49.438 17.562 29.438 1 25.53 53 THR B C 1
ATOM 4111 O O . THR B 1 53 ? 49.156 16.688 28.609 1 25.53 53 THR B O 1
ATOM 4114 N N . THR B 1 54 ? 48.438 17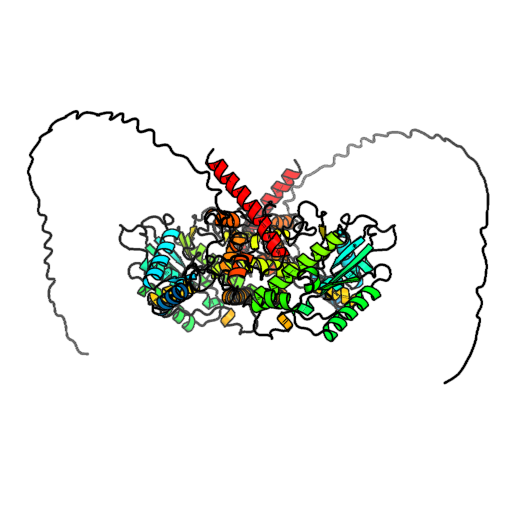.984 30.266 1 24.53 54 THR B N 1
ATOM 4115 C CA . THR B 1 54 ? 47 17.969 30.078 1 24.53 54 THR B CA 1
ATOM 4116 C C . THR B 1 54 ? 46.625 18.703 28.781 1 24.53 54 THR B C 1
ATOM 4118 O O . THR B 1 54 ? 46.656 19.922 28.719 1 24.53 54 THR B O 1
ATOM 4121 N N . THR B 1 55 ? 47.219 18.266 27.625 1 25.38 55 THR B N 1
ATOM 4122 C CA . THR B 1 55 ? 46.875 19.016 26.422 1 25.38 55 THR B CA 1
ATOM 4123 C C . THR B 1 55 ? 45.344 19 26.203 1 25.38 55 THR B C 1
ATOM 4125 O O . THR B 1 55 ? 44.719 17.953 26.25 1 25.38 55 THR B O 1
ATOM 4128 N N . LYS B 1 56 ? 44.688 20.25 26.422 1 28.39 56 LYS B N 1
ATOM 4129 C CA . LYS B 1 56 ? 43.281 20.547 26.188 1 28.39 56 LYS B CA 1
ATOM 4130 C C . LYS B 1 56 ? 42.812 20.047 24.812 1 28.39 56 LYS B C 1
ATOM 4132 O O . LYS B 1 56 ? 43.469 20.297 23.797 1 28.39 56 LYS B O 1
ATOM 4137 N N . PRO B 1 57 ? 42.031 18.938 24.781 1 26.36 57 PRO B N 1
ATOM 4138 C CA . PRO B 1 57 ? 41.656 18.359 23.5 1 26.36 57 PRO B CA 1
ATOM 4139 C C . PRO B 1 57 ? 41.156 19.391 22.5 1 26.36 57 PRO B C 1
ATOM 4141 O O . PRO B 1 57 ? 40.375 20.281 22.875 1 26.36 57 PRO B O 1
ATOM 4144 N N . LYS B 1 58 ? 41.969 19.703 21.484 1 29.33 58 LYS B N 1
ATOM 4145 C CA . LYS B 1 58 ? 41.625 20.562 20.344 1 29.33 58 LYS B CA 1
ATOM 4146 C C . LYS B 1 58 ? 40.219 20.297 19.875 1 29.33 58 LYS B C 1
ATOM 4148 O O . LYS B 1 58 ? 39.781 19.141 19.734 1 29.33 58 LYS B O 1
ATOM 4153 N N . LYS B 1 59 ? 39.406 21.359 20.016 1 29.88 59 LYS B N 1
ATOM 4154 C CA . LYS B 1 59 ? 38.062 21.562 19.469 1 29.88 59 LYS B CA 1
ATOM 4155 C C . LYS B 1 59 ? 37.938 20.984 18.062 1 29.88 59 LYS B C 1
ATOM 4157 O O . LYS B 1 59 ? 38.719 21.281 17.188 1 29.88 59 LYS B O 1
ATOM 4162 N N . ASN B 1 60 ? 37.375 19.75 18 1 29.67 60 ASN B N 1
ATOM 4163 C CA . ASN B 1 60 ? 37.125 18.875 16.875 1 29.67 60 ASN B CA 1
ATOM 4164 C C . ASN B 1 60 ? 36.656 19.641 15.641 1 29.67 60 ASN B C 1
ATOM 4166 O O . ASN B 1 60 ? 35.531 20.156 15.609 1 29.67 60 ASN B O 1
ATOM 4170 N N . GLN B 1 61 ? 37.656 20.469 15.039 1 31 61 GLN B N 1
ATOM 4171 C CA . GLN B 1 61 ? 37.312 21.109 13.781 1 31 61 GLN B CA 1
ATOM 4172 C C . GLN B 1 61 ? 36.719 20.109 12.781 1 31 61 GLN B C 1
ATOM 4174 O O . GLN B 1 61 ? 37.156 18.969 12.719 1 31 61 GLN B O 1
ATOM 4179 N N . PRO B 1 62 ? 35.5 20.422 12.281 1 35.22 62 PRO B N 1
ATOM 4180 C CA . PRO B 1 62 ? 34.906 19.516 11.297 1 35.22 62 PRO B CA 1
ATOM 4181 C C . PRO B 1 62 ? 35.875 19.172 10.148 1 35.22 62 PRO B C 1
ATOM 4183 O O . PRO B 1 62 ? 36.719 19.984 9.805 1 35.22 62 PRO B O 1
ATOM 4186 N N . PRO B 1 63 ? 36.281 18.031 9.93 1 38.06 63 PRO B N 1
ATOM 4187 C CA . PRO B 1 63 ? 37.219 17.625 8.898 1 38.06 63 PRO B CA 1
ATOM 4188 C C . PRO B 1 63 ? 37.031 18.375 7.578 1 38.06 63 PRO B C 1
ATOM 4190 O O . PRO B 1 63 ? 35.906 18.781 7.258 1 38.06 63 PRO B O 1
ATOM 4193 N N . LYS B 1 64 ? 38.188 18.828 6.957 1 38.38 64 LYS B N 1
ATOM 4194 C CA . LYS B 1 64 ? 38.375 19.641 5.762 1 38.38 64 LYS B CA 1
ATOM 4195 C C . LYS B 1 64 ? 37.719 19 4.543 1 38.38 64 LYS B C 1
ATOM 4197 O O . LYS B 1 64 ? 37.781 17.781 4.375 1 38.38 64 LYS B O 1
ATOM 4202 N N . LYS B 1 65 ? 37.031 19.812 3.67 1 40.69 65 LYS B N 1
ATOM 4203 C CA . LYS B 1 65 ? 36.406 19.578 2.361 1 40.69 65 LYS B CA 1
ATOM 4204 C C . LYS B 1 65 ? 37.438 19 1.385 1 40.69 65 LYS B C 1
ATOM 4206 O O . LYS B 1 65 ? 38.531 19.531 1.251 1 40.69 65 LYS B O 1
ATOM 4211 N N . PRO B 1 66 ? 37.344 17.75 1.033 1 43.97 66 PRO B N 1
ATOM 4212 C CA . PRO B 1 66 ? 38.344 17.375 0.016 1 43.97 66 PRO B CA 1
ATOM 4213 C C . PRO B 1 66 ? 38.438 18.391 -1.123 1 43.97 66 PRO B C 1
ATOM 4215 O O . PRO B 1 66 ? 37.438 19.062 -1.421 1 43.97 66 PRO B O 1
ATOM 4218 N N . SER B 1 67 ? 39.656 18.641 -1.701 1 44.78 67 SER B N 1
ATOM 4219 C CA . SER B 1 67 ? 39.969 19.672 -2.699 1 44.78 67 SER B CA 1
ATOM 4220 C C . SER B 1 67 ? 39.219 19.406 -4.008 1 44.78 67 SER B C 1
ATOM 4222 O O . SER B 1 67 ? 38.781 18.281 -4.254 1 44.78 67 SER B O 1
ATOM 4224 N N . LYS B 1 68 ? 39 20.453 -4.934 1 44.94 68 LYS B N 1
ATOM 4225 C CA . LYS B 1 68 ? 38.375 20.422 -6.254 1 44.94 68 LYS B CA 1
ATOM 4226 C C . LYS B 1 68 ? 39.031 19.359 -7.137 1 44.94 68 LYS B C 1
ATOM 4228 O O . LYS B 1 68 ? 38.344 18.672 -7.902 1 44.94 68 LYS B O 1
ATOM 4233 N N . GLU B 1 69 ? 40.375 19.25 -7.07 1 51.06 69 GLU B N 1
ATOM 4234 C CA . GLU B 1 69 ? 41.156 18.359 -7.934 1 51.06 69 GLU B CA 1
ATOM 4235 C C . GLU B 1 69 ? 40.875 16.891 -7.609 1 51.06 69 GLU B C 1
ATOM 4237 O O . GLU B 1 69 ? 40.781 16.062 -8.516 1 51.06 69 GLU B O 1
ATOM 4242 N N . GLU B 1 70 ? 40.719 16.531 -6.363 1 48.72 70 GLU B N 1
ATOM 4243 C CA . GLU B 1 70 ? 40.469 15.141 -5.961 1 48.72 70 GLU B CA 1
ATOM 4244 C C . GLU B 1 70 ? 39.031 14.727 -6.266 1 48.72 70 GLU B C 1
ATOM 4246 O O . GLU B 1 70 ? 38.781 13.562 -6.598 1 48.72 70 GLU B O 1
ATOM 4251 N N . ARG B 1 71 ? 38.125 15.789 -6.32 1 43.62 71 ARG B N 1
ATOM 4252 C CA . ARG B 1 71 ? 36.719 15.609 -6.684 1 43.62 71 ARG B CA 1
ATOM 4253 C C . ARG B 1 71 ? 36.562 15.406 -8.188 1 43.62 71 ARG B C 1
ATOM 4255 O O . ARG B 1 71 ? 35.781 14.562 -8.625 1 43.62 71 ARG B O 1
ATOM 4262 N N . GLU B 1 72 ? 37.281 16.094 -9.047 1 49.84 72 GLU B N 1
ATOM 4263 C CA . GLU B 1 72 ? 37.25 15.984 -10.5 1 49.84 72 GLU B CA 1
ATOM 4264 C C . GLU B 1 72 ? 37.875 14.672 -10.969 1 49.84 72 GLU B C 1
ATOM 4266 O O . GLU B 1 72 ? 37.406 14.07 -11.938 1 49.84 72 GLU B O 1
ATOM 4271 N N . ALA B 1 73 ? 38.938 14.203 -10.336 1 44.5 73 ALA B N 1
ATOM 4272 C CA . ALA B 1 73 ? 39.594 12.945 -10.703 1 44.5 73 ALA B CA 1
ATOM 4273 C C . ALA B 1 73 ? 38.688 11.758 -10.383 1 44.5 73 ALA B C 1
ATOM 4275 O O . ALA B 1 73 ? 38.625 10.805 -11.164 1 44.5 73 ALA B O 1
ATOM 4276 N N . ALA B 1 74 ? 37.938 11.812 -9.297 1 40.19 74 ALA B N 1
ATOM 4277 C CA . ALA B 1 74 ? 37 10.742 -8.945 1 40.19 74 ALA B CA 1
ATOM 4278 C C . ALA B 1 74 ? 35.812 10.695 -9.914 1 40.19 74 ALA B C 1
ATOM 4280 O O . ALA B 1 74 ? 35.344 9.617 -10.281 1 40.19 74 ALA B O 1
ATOM 4281 N N . LYS B 1 75 ? 35.406 11.906 -10.516 1 39.78 75 LYS B N 1
ATOM 4282 C CA . LYS B 1 75 ? 34.438 12 -11.578 1 39.78 75 LYS B CA 1
ATOM 4283 C C . LYS B 1 75 ? 34.969 11.414 -12.883 1 39.78 75 LYS B C 1
ATOM 4285 O O . LYS B 1 75 ? 34.25 10.75 -13.625 1 39.78 75 LYS B O 1
ATOM 4290 N N . GLN B 1 76 ? 36.156 11.758 -13.297 1 40.25 76 GLN B N 1
ATOM 4291 C CA . GLN B 1 76 ? 36.719 11.336 -14.562 1 40.25 76 GLN B CA 1
ATOM 4292 C C . GLN B 1 76 ? 37 9.828 -14.57 1 40.25 76 GLN B C 1
ATOM 4294 O O . GLN B 1 76 ? 36.938 9.195 -15.625 1 40.25 76 GLN B O 1
ATOM 4299 N N . GLN B 1 77 ? 37.531 9.234 -13.539 1 36.03 77 GLN B N 1
ATOM 4300 C CA . GLN B 1 77 ? 37.719 7.793 -13.523 1 36.03 77 GLN B CA 1
ATOM 4301 C C . GLN B 1 77 ? 36.375 7.062 -13.531 1 36.03 77 GLN B C 1
ATOM 4303 O O . GLN B 1 77 ? 36.281 5.934 -14.016 1 36.03 77 GLN B O 1
ATOM 4308 N N . ALA B 1 78 ? 35.312 7.664 -12.977 1 37.31 78 ALA B N 1
ATOM 4309 C CA . ALA B 1 78 ? 33.969 7.086 -13.016 1 37.31 78 ALA B CA 1
ATOM 4310 C C . ALA B 1 78 ? 33.375 7.117 -14.43 1 37.31 78 ALA B C 1
ATOM 4312 O O . ALA B 1 78 ? 32.594 6.238 -14.805 1 37.31 78 ALA B O 1
ATOM 4313 N N . VAL B 1 79 ? 33.656 8.156 -15.328 1 37.75 79 VAL B N 1
ATOM 4314 C CA . VAL B 1 79 ? 33.156 8.32 -16.688 1 37.75 79 VAL B CA 1
ATOM 4315 C C . VAL B 1 79 ? 33.906 7.379 -17.641 1 37.75 79 VAL B C 1
ATOM 4317 O O . VAL B 1 79 ? 33.438 7.117 -18.75 1 37.75 79 VAL B O 1
ATOM 4320 N N . LYS B 1 80 ? 35.125 7.285 -17.641 1 35.78 80 LYS B N 1
ATOM 4321 C CA . LYS B 1 80 ? 35.781 6.59 -18.734 1 35.78 80 LYS B CA 1
ATOM 4322 C C . LYS B 1 80 ? 35.438 5.109 -18.75 1 35.78 80 LYS B C 1
ATOM 4324 O O . LYS B 1 80 ? 35.812 4.371 -19.656 1 35.78 80 LYS B O 1
ATOM 4329 N N . GLY B 1 81 ? 35.125 4.426 -17.641 1 34.66 81 GLY B N 1
ATOM 4330 C CA . GLY B 1 81 ? 34.844 3.006 -17.75 1 34.66 81 GLY B CA 1
ATOM 4331 C C . GLY B 1 81 ? 33.406 2.717 -18.203 1 34.66 81 GLY B C 1
ATOM 4332 O O . GLY B 1 81 ? 32.594 3.621 -18.25 1 34.66 81 GLY B O 1
ATOM 4333 N N . GLN B 1 82 ? 32.969 1.385 -18.703 1 37.44 82 GLN B N 1
ATOM 4334 C CA . GLN B 1 82 ? 31.688 0.873 -19.188 1 37.44 82 GLN B CA 1
ATOM 4335 C C . GLN B 1 82 ? 30.531 1.375 -18.328 1 37.44 82 GLN B C 1
ATOM 4337 O O . GLN B 1 82 ? 30.688 1.588 -17.125 1 37.44 82 GLN B O 1
ATOM 4342 N N . PRO B 1 83 ? 29.484 1.878 -18.984 1 41.78 83 PRO B N 1
ATOM 4343 C CA . PRO B 1 83 ? 28.312 2.373 -18.266 1 41.78 83 PRO B CA 1
ATOM 4344 C C . PRO B 1 83 ? 28.016 1.569 -17 1 41.78 83 PRO B C 1
ATOM 4346 O O . PRO B 1 83 ? 27.891 0.342 -17.047 1 41.78 83 PRO B O 1
ATOM 4349 N N . ALA B 1 84 ? 28.531 1.882 -15.977 1 45.41 84 ALA B N 1
ATOM 4350 C CA . ALA B 1 84 ? 28.297 1.26 -14.68 1 45.41 84 ALA B CA 1
ATOM 4351 C C . ALA B 1 84 ? 26.812 1.092 -14.398 1 45.41 84 ALA B C 1
ATOM 4353 O O . ALA B 1 84 ? 26.016 2 -14.664 1 45.41 84 ALA B O 1
ATOM 4354 N N . ILE B 1 85 ? 26.25 -0.143 -14.633 1 50.66 85 ILE B N 1
ATOM 4355 C CA . ILE B 1 85 ? 24.891 -0.552 -14.336 1 50.66 85 ILE B CA 1
ATOM 4356 C C . ILE B 1 85 ? 24.609 -0.387 -12.836 1 50.66 85 ILE B C 1
ATOM 4358 O O . ILE B 1 85 ? 25.516 -0.591 -12.016 1 50.66 85 ILE B O 1
ATOM 4362 N N . LYS B 1 86 ? 23.641 0.233 -12.555 1 51.72 86 LYS B N 1
ATOM 4363 C CA . LYS B 1 86 ? 23.266 0.392 -11.148 1 51.72 86 LYS B CA 1
ATOM 4364 C C . LYS B 1 86 ? 22.969 -0.957 -10.508 1 51.72 86 LYS B C 1
ATOM 4366 O O . LYS B 1 86 ? 22.109 -1.707 -11 1 51.72 86 LYS B O 1
ATOM 4371 N N . GLY B 1 87 ? 23.797 -1.441 -9.672 1 47.88 87 GLY B N 1
ATOM 4372 C CA . GLY B 1 87 ? 23.578 -2.691 -8.961 1 47.88 87 GLY B CA 1
ATOM 4373 C C . GLY B 1 87 ? 22.453 -2.607 -7.949 1 47.88 87 GLY B C 1
ATOM 4374 O O . GLY B 1 87 ? 21.656 -1.662 -7.969 1 47.88 87 GLY B O 1
ATOM 4375 N N . ARG B 1 88 ? 22.172 -3.602 -7.113 1 48.53 88 ARG B N 1
ATOM 4376 C CA . ARG B 1 88 ? 21.094 -3.785 -6.148 1 48.53 88 ARG B CA 1
ATOM 4377 C C . ARG B 1 88 ? 21 -2.596 -5.195 1 48.53 88 ARG B C 1
ATOM 4379 O O . ARG B 1 88 ? 19.922 -2.23 -4.758 1 48.53 88 ARG B O 1
ATOM 4386 N N . ARG B 1 89 ? 22.109 -2.057 -4.938 1 52 89 ARG B N 1
ATOM 4387 C CA . ARG B 1 89 ? 22.078 -0.943 -3.994 1 52 89 ARG B CA 1
ATOM 4388 C C . ARG B 1 89 ? 22.312 0.384 -4.707 1 52 89 ARG B C 1
ATOM 4390 O O . ARG B 1 89 ? 22.672 1.378 -4.07 1 52 89 ARG B O 1
ATOM 4397 N N . GLY B 1 90 ? 22.172 0.266 -6.074 1 55.88 90 GLY B N 1
ATOM 4398 C CA . GLY B 1 90 ? 22.312 1.497 -6.836 1 55.88 90 GLY B CA 1
ATOM 4399 C C . GLY B 1 90 ? 23.75 1.815 -7.191 1 55.88 90 GLY B C 1
ATOM 4400 O O . GLY B 1 90 ? 24.031 2.854 -7.793 1 55.88 90 GLY B O 1
ATOM 4401 N N . VAL B 1 91 ? 24.672 0.916 -6.812 1 56.94 91 VAL B N 1
ATOM 4402 C CA . VAL B 1 91 ? 26.094 1.139 -7.082 1 56.94 91 VAL B CA 1
ATOM 4403 C C . VAL B 1 91 ? 26.422 0.664 -8.492 1 56.94 91 VAL B C 1
ATOM 4405 O O . VAL B 1 91 ? 25.984 -0.408 -8.914 1 56.94 91 VAL B O 1
ATOM 4408 N N . PRO B 1 92 ? 27.016 1.486 -9.164 1 66.94 92 PRO B N 1
ATOM 4409 C CA . PRO B 1 92 ? 27.422 1.05 -10.508 1 66.94 92 PRO B CA 1
ATOM 4410 C C . PRO B 1 92 ? 28.375 -0.141 -10.477 1 66.94 92 PRO B C 1
ATOM 4412 O O . PRO B 1 92 ? 29.297 -0.173 -9.664 1 66.94 92 PRO B O 1
ATOM 4415 N N . VAL B 1 93 ? 28.031 -1.187 -11.125 1 77.5 93 VAL B N 1
ATOM 4416 C CA . VAL B 1 93 ? 28.859 -2.385 -11.211 1 77.5 93 VAL B CA 1
ATOM 4417 C C . VAL B 1 93 ? 29.047 -2.789 -12.672 1 77.5 93 VAL B C 1
ATOM 4419 O O . VAL B 1 93 ? 28.234 -2.416 -13.523 1 77.5 93 VAL B O 1
ATOM 4422 N N . ASP B 1 94 ? 30.203 -3.371 -12.93 1 83.94 94 ASP B N 1
ATOM 4423 C CA . ASP B 1 94 ? 30.406 -3.887 -14.281 1 83.94 94 ASP B CA 1
ATOM 4424 C C . ASP B 1 94 ? 29.578 -5.148 -14.516 1 83.94 94 ASP B C 1
ATOM 4426 O O . ASP B 1 94 ? 29.016 -5.715 -13.57 1 83.94 94 ASP B O 1
ATOM 4430 N N . LYS B 1 95 ? 29.609 -5.598 -15.797 1 88.56 95 LYS B N 1
ATOM 4431 C CA . LYS B 1 95 ? 28.781 -6.723 -16.234 1 88.56 95 LYS B CA 1
ATOM 4432 C C . LYS B 1 95 ? 29.125 -7.992 -15.461 1 88.56 95 LYS B C 1
ATOM 4434 O O . LYS B 1 95 ? 28.25 -8.672 -14.93 1 88.56 95 LYS B O 1
ATOM 4439 N N . GLN B 1 96 ? 30.344 -8.32 -15.445 1 91.06 96 GLN B N 1
ATOM 4440 C CA . GLN B 1 96 ? 30.781 -9.555 -14.805 1 91.06 96 GLN B CA 1
ATOM 4441 C C . GLN B 1 96 ? 30.438 -9.547 -13.32 1 91.06 96 GLN B C 1
ATOM 4443 O O . GLN B 1 96 ? 29.938 -10.539 -12.789 1 91.06 96 GLN B O 1
ATOM 4448 N N . THR B 1 97 ? 30.703 -8.484 -12.711 1 90 97 THR B N 1
ATOM 4449 C CA . THR B 1 97 ? 30.391 -8.359 -11.297 1 90 97 THR B CA 1
ATOM 4450 C C . THR B 1 97 ? 28.891 -8.445 -11.062 1 90 97 THR B C 1
ATOM 4452 O O . THR B 1 97 ? 28.438 -9.047 -10.086 1 90 97 THR B O 1
ATOM 4455 N N . PHE B 1 98 ? 28.188 -7.891 -11.977 1 91.12 98 PHE B N 1
ATOM 4456 C CA . PHE B 1 98 ? 26.734 -7.926 -11.883 1 91.12 98 PHE B CA 1
ATOM 4457 C C . PHE B 1 98 ? 26.219 -9.359 -11.961 1 91.12 98 PHE B C 1
ATOM 4459 O O . PHE B 1 98 ? 25.438 -9.789 -11.102 1 91.12 98 PHE B O 1
ATOM 4466 N N . ILE B 1 99 ? 26.672 -10.039 -12.898 1 93.81 99 ILE B N 1
ATOM 4467 C CA . ILE B 1 99 ? 26.234 -11.414 -13.117 1 93.81 99 ILE B CA 1
ATOM 4468 C C . ILE B 1 99 ? 26.641 -12.281 -11.922 1 93.81 99 ILE B C 1
ATOM 4470 O O . ILE B 1 99 ? 25.812 -13.039 -11.398 1 93.81 99 ILE B O 1
ATOM 4474 N N . GLN B 1 100 ? 27.797 -12.07 -11.43 1 92.44 100 GLN B N 1
ATOM 4475 C CA . GLN B 1 100 ? 28.297 -12.859 -10.312 1 92.44 100 GLN B CA 1
ATOM 4476 C C . GLN B 1 100 ? 27.531 -12.57 -9.031 1 92.44 100 GLN B C 1
ATOM 4478 O O . GLN B 1 100 ? 27.25 -13.477 -8.242 1 92.44 100 GLN B O 1
ATOM 4483 N N . SER B 1 101 ? 27.219 -11.336 -8.867 1 91.62 101 SER B N 1
ATOM 4484 C CA . SER B 1 101 ? 26.469 -10.953 -7.684 1 91.62 101 SER B CA 1
ATOM 4485 C C . SER B 1 101 ? 25.062 -11.547 -7.707 1 91.62 101 SER B C 1
ATOM 4487 O O . SER B 1 101 ? 24.547 -11.961 -6.668 1 91.62 101 SER B O 1
ATOM 4489 N N . ASN B 1 102 ? 24.453 -11.586 -8.875 1 93.94 102 ASN B N 1
ATOM 4490 C CA . ASN B 1 102 ? 23.125 -12.188 -9 1 93.94 102 ASN B CA 1
ATOM 4491 C C . ASN B 1 102 ? 23.172 -13.688 -8.766 1 93.94 102 ASN B C 1
ATOM 4493 O O . ASN B 1 102 ? 22.297 -14.242 -8.102 1 93.94 102 ASN B O 1
ATOM 4497 N N . HIS B 1 103 ? 24.219 -14.336 -9.273 1 94.81 103 HIS B N 1
ATOM 4498 C CA . HIS B 1 103 ? 24.391 -15.766 -9.031 1 94.81 103 HIS B CA 1
ATOM 4499 C C . HIS B 1 103 ? 24.547 -16.062 -7.547 1 94.81 103 HIS B C 1
ATOM 4501 O O . HIS B 1 103 ? 23.938 -17 -7.027 1 94.81 103 HIS B O 1
ATOM 4507 N N . LYS B 1 104 ? 25.312 -15.242 -6.961 1 93.06 104 LYS B N 1
ATOM 4508 C CA . LYS B 1 104 ? 25.562 -15.422 -5.531 1 93.06 104 LYS B CA 1
ATOM 4509 C C . LYS B 1 104 ? 24.281 -15.289 -4.727 1 93.06 104 LYS B C 1
ATOM 4511 O O . LYS B 1 104 ? 23.984 -16.125 -3.875 1 93.06 104 LYS B O 1
ATOM 4516 N N . GLN B 1 105 ? 23.531 -14.25 -5.02 1 93.81 105 GLN B N 1
ATOM 4517 C CA . GLN B 1 105 ? 22.281 -14.023 -4.305 1 93.81 105 GLN B CA 1
ATOM 4518 C C . GLN B 1 105 ? 21.297 -15.172 -4.547 1 93.81 105 GLN B C 1
ATOM 4520 O O . GLN B 1 105 ? 20.609 -15.617 -3.621 1 93.81 105 GLN B O 1
ATOM 4525 N N . PHE B 1 106 ? 21.219 -15.648 -5.762 1 95.81 106 PHE B N 1
ATOM 4526 C CA . PHE B 1 106 ? 20.328 -16.734 -6.121 1 95.81 106 PHE B CA 1
ATOM 4527 C C . PHE B 1 106 ? 20.703 -18.016 -5.359 1 95.81 106 PHE B C 1
ATOM 4529 O O . PHE B 1 106 ? 19.828 -18.688 -4.824 1 95.81 106 PHE B O 1
ATOM 4536 N N . LYS B 1 107 ? 21.938 -18.25 -5.254 1 93.44 107 LYS B N 1
ATOM 4537 C CA . LYS B 1 107 ? 22.422 -19.438 -4.551 1 93.44 107 LYS B CA 1
ATOM 4538 C C . LYS B 1 107 ? 22.156 -19.328 -3.051 1 93.44 107 LYS B C 1
ATOM 4540 O O . LYS B 1 107 ? 21.797 -20.312 -2.412 1 93.44 107 LYS B O 1
ATOM 4545 N N . ILE B 1 108 ? 22.281 -18.141 -2.551 1 92.94 108 ILE B N 1
ATOM 4546 C CA . ILE B 1 108 ? 21.984 -17.922 -1.139 1 92.94 108 ILE B CA 1
ATOM 4547 C C . ILE B 1 108 ? 20.516 -18.203 -0.857 1 92.94 108 ILE B C 1
ATOM 4549 O O . ILE B 1 108 ? 20.172 -18.844 0.139 1 92.94 108 ILE B O 1
ATOM 4553 N N . ASN B 1 109 ? 19.672 -17.797 -1.765 1 94.5 109 ASN B N 1
ATOM 4554 C CA . ASN B 1 109 ? 18.234 -17.969 -1.586 1 94.5 109 ASN B CA 1
ATOM 4555 C C . ASN B 1 109 ? 17.844 -19.438 -1.62 1 94.5 109 ASN B C 1
ATOM 4557 O O . ASN B 1 109 ? 16.875 -19.844 -0.962 1 94.5 109 ASN B O 1
ATOM 4561 N N . LEU B 1 110 ? 18.562 -20.234 -2.338 1 94.12 110 LEU B N 1
ATOM 4562 C CA . LEU B 1 110 ? 18.172 -21.625 -2.516 1 94.12 110 LEU B CA 1
ATOM 4563 C C . LEU B 1 110 ? 18.984 -22.531 -1.594 1 94.12 110 LEU B C 1
ATOM 4565 O O . LEU B 1 110 ? 18.672 -23.719 -1.46 1 94.12 110 LEU B O 1
ATOM 4569 N N . ASN B 1 111 ? 19.891 -21.938 -0.928 1 86.69 111 ASN B N 1
ATOM 4570 C CA . ASN B 1 111 ? 20.797 -22.75 -0.116 1 86.69 111 ASN B CA 1
ATOM 4571 C C . ASN B 1 111 ? 20.047 -23.531 0.952 1 86.69 111 ASN B C 1
ATOM 4573 O O . ASN B 1 111 ? 19.25 -22.969 1.699 1 86.69 111 ASN B O 1
ATOM 4577 N N . GLU B 1 112 ? 20.234 -24.797 1.008 1 85.69 112 GLU B N 1
ATOM 4578 C CA . GLU B 1 112 ? 19.734 -25.75 1.995 1 85.69 112 GLU B CA 1
ATOM 4579 C C . GLU B 1 112 ? 18.203 -25.844 1.934 1 85.69 112 GLU B C 1
ATOM 4581 O O . GLU B 1 112 ? 17.578 -26.359 2.863 1 85.69 112 GLU B O 1
ATOM 4586 N N . LYS B 1 113 ? 17.656 -25.406 0.834 1 90.88 113 LYS B N 1
ATOM 4587 C CA . LYS B 1 113 ? 16.203 -25.469 0.717 1 90.88 113 LYS B CA 1
ATOM 4588 C C . LYS B 1 113 ? 15.766 -26.688 -0.101 1 90.88 113 LYS B C 1
ATOM 4590 O O . LYS B 1 113 ? 14.633 -27.141 0.012 1 90.88 113 LYS B O 1
ATOM 4595 N N . ILE B 1 114 ? 16.672 -27.109 -0.954 1 91.81 114 ILE B N 1
ATOM 4596 C CA . ILE B 1 114 ? 16.406 -28.25 -1.814 1 91.81 114 ILE B CA 1
ATOM 4597 C C . ILE B 1 114 ? 17.438 -29.344 -1.579 1 91.81 114 ILE B C 1
ATOM 4599 O O . ILE B 1 114 ? 18.641 -29.062 -1.572 1 91.81 114 ILE B O 1
ATOM 4603 N N . ALA B 1 115 ? 16.938 -30.5 -1.325 1 87.81 115 ALA B N 1
ATOM 4604 C CA . ALA B 1 115 ? 17.844 -31.609 -1.08 1 87.81 115 ALA B CA 1
ATOM 4605 C C . ALA B 1 115 ? 18.547 -32.031 -2.365 1 87.81 115 ALA B C 1
ATOM 4607 O O . ALA B 1 115 ? 17.969 -31.953 -3.453 1 87.81 115 ALA B O 1
ATOM 4608 N N . LYS B 1 116 ? 19.719 -32.625 -2.127 1 87.75 116 LYS B N 1
ATOM 4609 C CA . LYS B 1 116 ? 20.5 -33.094 -3.26 1 87.75 116 LYS B CA 1
ATOM 4610 C C . LYS B 1 116 ? 19.766 -34.25 -3.977 1 87.75 116 LYS B C 1
ATOM 4612 O O . LYS B 1 116 ? 19.234 -35.156 -3.334 1 87.75 116 LYS B O 1
ATOM 4617 N N . GLY B 1 117 ? 19.656 -34.062 -5.238 1 87 117 GLY B N 1
ATOM 4618 C CA . GLY B 1 117 ? 19.078 -35.125 -6.047 1 87 117 GLY B CA 1
ATOM 4619 C C . GLY B 1 117 ? 17.578 -35 -6.227 1 87 117 GLY B C 1
ATOM 4620 O O . GLY B 1 117 ? 16.984 -35.688 -7.055 1 87 117 GLY B O 1
ATOM 4621 N N . ASP B 1 118 ? 16.953 -34.125 -5.512 1 90.06 118 ASP B N 1
ATOM 4622 C CA . ASP B 1 118 ? 15.516 -33.938 -5.637 1 90.06 118 ASP B CA 1
ATOM 4623 C C . ASP B 1 118 ? 15.156 -33.344 -7.004 1 90.06 118 ASP B C 1
ATOM 4625 O O . ASP B 1 118 ? 16 -32.75 -7.676 1 90.06 118 ASP B O 1
ATOM 4629 N N . THR B 1 119 ? 13.992 -33.719 -7.418 1 94.56 119 THR B N 1
ATOM 4630 C CA . THR B 1 119 ? 13.422 -33.094 -8.602 1 94.56 119 THR B CA 1
ATOM 4631 C C . THR B 1 119 ? 12.359 -32.062 -8.211 1 94.56 119 THR B C 1
ATOM 4633 O O . THR B 1 119 ? 11.336 -32.438 -7.613 1 94.56 119 THR B O 1
ATOM 4636 N N . VAL B 1 120 ? 12.633 -30.859 -8.57 1 96.44 120 VAL B N 1
ATOM 4637 C CA . VAL B 1 120 ? 11.719 -29.812 -8.156 1 96.44 120 VAL B CA 1
ATOM 4638 C C . VAL B 1 120 ? 10.875 -29.344 -9.344 1 96.44 120 VAL B C 1
ATOM 4640 O O . VAL B 1 120 ? 11.281 -29.516 -10.5 1 96.44 120 VAL B O 1
ATOM 4643 N N . LEU B 1 121 ? 9.656 -28.906 -9.047 1 98.44 121 LEU B N 1
ATOM 4644 C CA . LEU B 1 121 ? 8.773 -28.359 -10.07 1 98.44 121 LEU B CA 1
ATOM 4645 C C . LEU B 1 121 ? 9.016 -26.859 -10.258 1 98.44 121 LEU B C 1
ATOM 4647 O O . LEU B 1 121 ? 8.969 -26.094 -9.297 1 98.44 121 LEU B O 1
ATOM 4651 N N . VAL B 1 122 ? 9.312 -26.438 -11.469 1 98.31 122 VAL B N 1
ATOM 4652 C CA . VAL B 1 122 ? 9.555 -25.031 -11.789 1 98.31 122 VAL B CA 1
ATOM 4653 C C . VAL B 1 122 ? 8.391 -24.484 -12.617 1 98.31 122 VAL B C 1
ATOM 4655 O O . VAL B 1 122 ? 8.141 -24.969 -13.727 1 98.31 122 VAL B O 1
ATOM 4658 N N . CYS B 1 123 ? 7.719 -23.5 -12.07 1 98.44 123 CYS B N 1
ATOM 4659 C CA . CYS B 1 123 ? 6.621 -22.891 -12.805 1 98.44 123 CYS B CA 1
ATOM 4660 C C . CYS B 1 123 ? 7.145 -21.906 -13.852 1 98.44 123 CYS B C 1
ATOM 4662 O O . CYS B 1 123 ? 7.859 -20.953 -13.516 1 98.44 123 CYS B O 1
ATOM 4664 N N . PHE B 1 124 ? 6.766 -22.172 -15.094 1 97.62 124 PHE B N 1
ATOM 4665 C CA . PHE B 1 124 ? 7.203 -21.344 -16.203 1 97.62 124 PHE B CA 1
ATOM 4666 C C . PHE B 1 124 ? 6.008 -20.75 -16.953 1 97.62 124 PHE B C 1
ATOM 4668 O O . PHE B 1 124 ? 5.215 -21.469 -17.547 1 97.62 124 PHE B O 1
ATOM 4675 N N . SER B 1 125 ? 5.891 -19.406 -16.906 1 95.25 125 SER B N 1
ATOM 4676 C CA . SER B 1 125 ? 4.75 -18.734 -17.516 1 95.25 125 SER B CA 1
ATOM 4677 C C . SER B 1 125 ? 5.117 -18.172 -18.891 1 95.25 125 SER B C 1
ATOM 4679 O O . SER B 1 125 ? 4.234 -17.812 -19.672 1 95.25 125 SER B O 1
ATOM 4681 N N . GLY B 1 126 ? 6.402 -18.125 -19.234 1 93.56 126 GLY B N 1
ATOM 4682 C CA . GLY B 1 126 ? 6.844 -17.531 -20.484 1 93.56 126 GLY B CA 1
ATOM 4683 C C . GLY B 1 126 ? 7.285 -16.078 -20.344 1 93.56 126 GLY B C 1
ATOM 4684 O O . GLY B 1 126 ? 8.016 -15.562 -21.188 1 93.56 126 GLY B O 1
ATOM 4685 N N . GLY B 1 127 ? 6.91 -15.453 -19.266 1 93.06 127 GLY B N 1
ATOM 4686 C CA . GLY B 1 127 ? 7.234 -14.047 -19.062 1 93.06 127 GLY B CA 1
ATOM 4687 C C . GLY B 1 127 ? 8.656 -13.82 -18.578 1 93.06 127 GLY B C 1
ATOM 4688 O O . GLY B 1 127 ? 9.43 -14.773 -18.469 1 93.06 127 GLY B O 1
ATOM 4689 N N . MET B 1 128 ? 8.977 -12.609 -18.344 1 94.25 128 MET B N 1
ATOM 4690 C CA . MET B 1 128 ? 10.336 -12.195 -18 1 94.25 128 MET B CA 1
ATOM 4691 C C . MET B 1 128 ? 10.789 -12.836 -16.703 1 94.25 128 MET B C 1
ATOM 4693 O O . MET B 1 128 ? 11.906 -13.344 -16.609 1 94.25 128 MET B O 1
ATOM 4697 N N . ASN B 1 129 ? 9.93 -12.883 -15.719 1 95.62 129 ASN B N 1
ATOM 4698 C CA . ASN B 1 129 ? 10.305 -13.383 -14.398 1 95.62 129 ASN B CA 1
ATOM 4699 C C . ASN B 1 129 ? 10.555 -14.891 -14.422 1 95.62 129 ASN B C 1
ATOM 4701 O O . ASN B 1 129 ? 11.57 -15.359 -13.906 1 95.62 129 ASN B O 1
ATOM 4705 N N . SER B 1 130 ? 9.633 -15.633 -14.969 1 96.94 130 SER B N 1
ATOM 4706 C CA . SER B 1 130 ? 9.805 -17.078 -15.023 1 96.94 130 SER B CA 1
ATOM 4707 C C . SER B 1 130 ? 10.977 -17.469 -15.914 1 96.94 130 SER B C 1
ATOM 4709 O O . SER B 1 130 ? 11.688 -18.438 -15.633 1 96.94 130 SER B O 1
ATOM 4711 N N . THR B 1 131 ? 11.211 -16.672 -16.938 1 96.94 131 THR B N 1
ATOM 4712 C CA . THR B 1 131 ? 12.367 -16.875 -17.812 1 96.94 131 THR B CA 1
ATOM 4713 C C . THR B 1 131 ? 13.664 -16.641 -17.047 1 96.94 131 THR B C 1
ATOM 4715 O O . THR B 1 131 ? 14.633 -17.391 -17.188 1 96.94 131 THR B O 1
ATOM 4718 N N . SER B 1 132 ? 13.648 -15.586 -16.25 1 97.38 132 SER B N 1
ATOM 4719 C CA . SER B 1 132 ? 14.828 -15.297 -15.438 1 97.38 132 SER B CA 1
ATOM 4720 C C . SER B 1 132 ? 15.109 -16.422 -14.453 1 97.38 132 SER B C 1
ATOM 4722 O O . SER B 1 132 ? 16.266 -16.797 -14.242 1 97.38 132 SER B O 1
ATOM 4724 N N . LEU B 1 133 ? 14.078 -16.938 -13.859 1 97.88 133 LEU B N 1
ATOM 4725 C CA . LEU B 1 133 ? 14.227 -18.062 -12.938 1 97.88 133 LEU B CA 1
ATOM 4726 C C . LEU B 1 133 ? 14.844 -19.266 -13.641 1 97.88 133 LEU B C 1
ATOM 4728 O O . LEU B 1 133 ? 15.797 -19.859 -13.133 1 97.88 133 LEU B O 1
ATOM 4732 N N . ALA B 1 134 ? 14.32 -19.594 -14.789 1 96.81 134 ALA B N 1
ATOM 4733 C CA . ALA B 1 134 ? 14.844 -20.719 -15.562 1 96.81 134 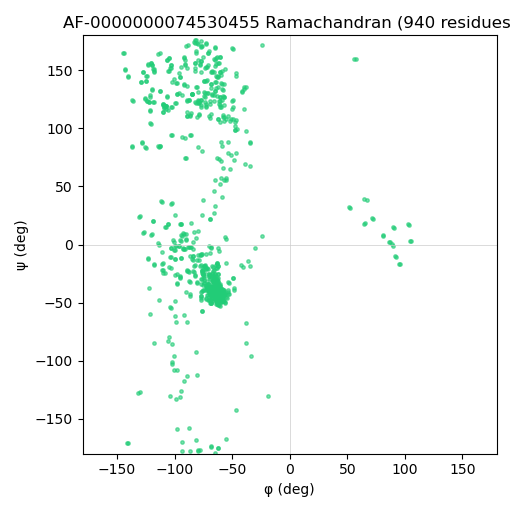ALA B CA 1
ATOM 4734 C C . ALA B 1 134 ? 16.297 -20.5 -15.938 1 96.81 134 ALA B C 1
ATOM 4736 O O . ALA B 1 134 ? 17.125 -21.422 -15.852 1 96.81 134 ALA B O 1
ATOM 4737 N N . ASN B 1 135 ? 16.609 -19.281 -16.344 1 96.56 135 ASN B N 1
ATOM 4738 C CA . ASN B 1 135 ? 17.969 -18.938 -16.75 1 96.56 135 ASN B CA 1
ATOM 4739 C C . ASN B 1 135 ? 18.938 -19.016 -15.578 1 96.56 135 ASN B C 1
ATOM 4741 O O . ASN B 1 135 ? 20.062 -19.516 -15.734 1 96.56 135 ASN B O 1
ATOM 4745 N N . LEU B 1 136 ? 18.516 -18.547 -14.438 1 96.94 136 LEU B N 1
ATOM 4746 C CA . LEU B 1 136 ? 19.344 -18.609 -13.242 1 96.94 136 LEU B CA 1
ATOM 4747 C C . LEU B 1 136 ? 19.578 -20.062 -12.82 1 96.94 136 LEU B C 1
ATOM 4749 O O . LEU B 1 136 ? 20.672 -20.422 -12.398 1 96.94 136 LEU B O 1
ATOM 4753 N N . LEU B 1 137 ? 18.547 -20.875 -12.906 1 96.12 137 LEU B N 1
ATOM 4754 C CA . LEU B 1 137 ? 18.688 -22.297 -12.602 1 96.12 137 LEU B CA 1
ATOM 4755 C C . LEU B 1 137 ? 19.719 -22.938 -13.523 1 96.12 137 LEU B C 1
ATOM 4757 O O . LEU B 1 137 ? 20.609 -23.656 -13.062 1 96.12 137 LEU B O 1
ATOM 4761 N N . HIS B 1 138 ? 19.641 -22.625 -14.773 1 94.81 138 HIS B N 1
ATOM 4762 C CA . HIS B 1 138 ? 20.547 -23.172 -15.781 1 94.81 138 HIS B CA 1
ATOM 4763 C C . HIS B 1 138 ? 22 -22.812 -15.477 1 94.81 138 HIS B C 1
ATOM 4765 O O . HIS B 1 138 ? 22.891 -23.656 -15.617 1 94.81 138 HIS B O 1
ATOM 4771 N N . ASN B 1 139 ? 22.203 -21.578 -15.023 1 93.81 139 ASN B N 1
ATOM 4772 C CA . ASN B 1 139 ? 23.562 -21.062 -14.852 1 93.81 139 ASN B CA 1
ATOM 4773 C C . ASN B 1 139 ? 24.125 -21.406 -13.469 1 93.81 139 ASN B C 1
ATOM 4775 O O . ASN B 1 139 ? 25.328 -21.438 -13.273 1 93.81 139 ASN B O 1
ATOM 4779 N N . CYS B 1 140 ? 23.219 -21.625 -12.539 1 93.31 140 CYS B N 1
ATOM 4780 C CA . CYS B 1 140 ? 23.703 -21.703 -11.164 1 93.31 140 CYS B CA 1
ATOM 4781 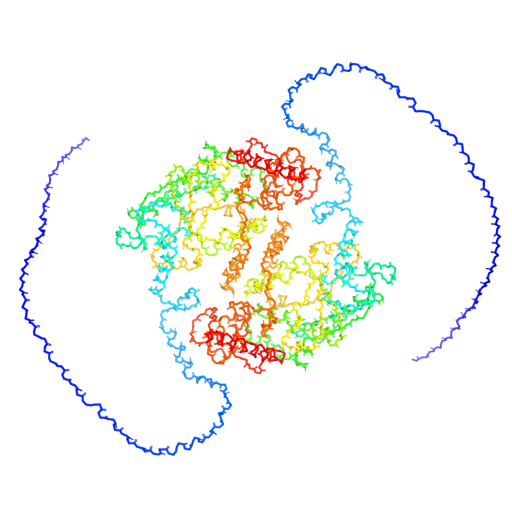C C . CYS B 1 140 ? 23.594 -23.125 -10.633 1 93.31 140 CYS B C 1
ATOM 4783 O O . CYS B 1 140 ? 24.219 -23.453 -9.625 1 93.31 140 CYS B O 1
ATOM 4785 N N . VAL B 1 141 ? 22.844 -23.953 -11.266 1 88.62 141 VAL B N 1
ATOM 4786 C CA . VAL B 1 141 ? 22.641 -25.312 -10.781 1 88.62 141 VAL B CA 1
ATOM 4787 C C . VAL B 1 141 ? 23.391 -26.297 -11.68 1 88.62 141 VAL B C 1
ATOM 4789 O O . VAL B 1 141 ? 23.312 -26.203 -12.906 1 88.62 141 VAL B O 1
ATOM 4792 N N . SER B 1 142 ? 24.281 -26.969 -11.094 1 73.31 142 SER B N 1
ATOM 4793 C CA . SER B 1 142 ? 25.172 -27.844 -11.852 1 73.31 142 SER B CA 1
ATOM 4794 C C . SER B 1 142 ? 24.75 -29.297 -11.734 1 73.31 142 SER B C 1
ATOM 4796 O O . SER B 1 142 ? 24.344 -29.75 -10.656 1 73.31 142 SER B O 1
ATOM 4798 N N . PRO B 1 143 ? 24.875 -29.859 -12.852 1 67.69 143 PRO B N 1
ATOM 4799 C CA . PRO B 1 143 ? 24.672 -31.312 -12.75 1 67.69 143 PRO B CA 1
ATOM 4800 C C . PRO B 1 143 ? 25.797 -32.031 -12 1 67.69 143 PRO B C 1
ATOM 4802 O O . PRO B 1 143 ? 25.625 -33.156 -11.578 1 67.69 143 PRO B O 1
ATOM 4805 N N . ASN B 1 144 ? 26.812 -31.203 -11.727 1 67.56 144 ASN B N 1
ATOM 4806 C CA . ASN B 1 144 ? 27.938 -31.766 -10.984 1 67.56 144 ASN B CA 1
ATOM 4807 C C . ASN B 1 144 ? 27.578 -32 -9.523 1 67.56 144 ASN B C 1
ATOM 4809 O O . ASN B 1 144 ? 27.266 -31.047 -8.797 1 67.56 144 ASN B O 1
ATOM 4813 N N . PRO B 1 145 ? 27.688 -33.188 -9.117 1 69.56 145 PRO B N 1
ATOM 4814 C CA . PRO B 1 145 ? 27.266 -33.562 -7.762 1 69.56 145 PRO B CA 1
ATOM 4815 C C . PRO B 1 145 ? 28.078 -32.844 -6.684 1 69.56 145 PRO B C 1
ATOM 4817 O O . PRO B 1 145 ? 27.625 -32.719 -5.539 1 69.56 145 PRO B O 1
ATOM 4820 N N . ASN B 1 146 ? 29.156 -32.312 -7.09 1 70.25 146 ASN B N 1
ATOM 4821 C CA . ASN B 1 146 ? 30 -31.672 -6.094 1 70.25 146 ASN B CA 1
ATOM 4822 C C . ASN B 1 146 ? 29.562 -30.219 -5.859 1 70.25 146 ASN B C 1
ATOM 4824 O O . ASN B 1 146 ? 30.047 -29.562 -4.93 1 70.25 146 ASN B O 1
ATOM 4828 N N . TRP B 1 147 ? 28.609 -29.938 -6.629 1 74.5 147 TRP B N 1
ATOM 4829 C CA . TRP B 1 147 ? 28.109 -28.594 -6.441 1 74.5 147 TRP B CA 1
ATOM 4830 C C . TRP B 1 147 ? 27.125 -28.516 -5.273 1 74.5 147 TRP B C 1
ATOM 4832 O O . TRP B 1 147 ? 26.453 -29.5 -4.969 1 74.5 147 TRP B O 1
ATOM 4842 N N . LYS B 1 148 ? 27.125 -27.438 -4.688 1 75.5 148 LYS B N 1
ATOM 4843 C CA . LYS B 1 148 ? 26.219 -27.203 -3.562 1 75.5 148 LYS B CA 1
ATOM 4844 C C . LYS B 1 148 ? 24.766 -27.281 -4.004 1 75.5 148 LYS B C 1
ATOM 4846 O O . LYS B 1 148 ? 23.922 -27.859 -3.299 1 75.5 148 LYS B O 1
ATOM 4851 N N . LEU B 1 149 ? 24.531 -26.781 -5.141 1 82.62 149 LEU B N 1
ATOM 4852 C CA . LEU B 1 149 ? 23.203 -26.875 -5.727 1 82.62 149 LEU B CA 1
ATOM 4853 C C . LEU B 1 149 ? 23.156 -27.953 -6.805 1 82.62 149 LEU B C 1
ATOM 4855 O O . LEU B 1 149 ? 23.594 -27.719 -7.938 1 82.62 149 LEU B O 1
ATOM 4859 N N . HIS B 1 150 ? 22.719 -29.125 -6.277 1 86.94 150 HIS B N 1
ATOM 4860 C CA . HIS B 1 150 ? 22.641 -30.266 -7.176 1 86.94 150 HIS B CA 1
ATOM 4861 C C . HIS B 1 150 ? 21.281 -30.922 -7.113 1 86.94 150 HIS B C 1
ATOM 4863 O O . HIS B 1 150 ? 21.047 -31.828 -6.301 1 86.94 150 HIS B O 1
ATOM 4869 N N . PHE B 1 151 ? 20.391 -30.453 -7.902 1 91.88 151 PHE B N 1
ATOM 4870 C CA . PHE B 1 151 ? 19.062 -31.016 -8.031 1 91.88 151 PHE B CA 1
ATOM 4871 C C . PHE B 1 151 ? 18.562 -30.906 -9.461 1 91.88 151 PHE B C 1
ATOM 4873 O O . PHE B 1 151 ? 19.188 -30.266 -10.305 1 91.88 151 PHE B O 1
ATOM 4880 N N . LYS B 1 152 ? 17.578 -31.609 -9.75 1 92.94 152 LYS B N 1
ATOM 4881 C CA . LYS B 1 152 ? 16.938 -31.562 -11.062 1 92.94 152 LYS B CA 1
ATOM 4882 C C . LYS B 1 152 ? 15.617 -30.797 -11.008 1 92.94 152 LYS B C 1
ATOM 4884 O O . LYS B 1 152 ? 15.125 -30.484 -9.922 1 92.94 152 LYS B O 1
ATOM 4889 N N . TRP B 1 153 ? 15.195 -30.375 -12.148 1 95.81 153 TRP B N 1
ATOM 4890 C CA . TRP B 1 153 ? 13.891 -29.719 -12.164 1 95.81 153 TRP B CA 1
ATOM 4891 C C . TRP B 1 153 ? 13.117 -30.062 -13.422 1 95.81 153 TRP B C 1
ATOM 4893 O O . TRP B 1 153 ? 13.695 -30.516 -14.414 1 95.81 153 TRP B O 1
ATOM 4903 N N . GLU B 1 154 ? 11.852 -30.062 -13.328 1 97.38 154 GLU B N 1
ATOM 4904 C CA . GLU B 1 154 ? 10.898 -30.156 -14.43 1 97.38 154 GLU B CA 1
ATOM 4905 C C . GLU B 1 154 ? 10.023 -28.906 -14.5 1 97.38 154 GLU B C 1
ATOM 4907 O O . GLU B 1 154 ? 9.766 -28.266 -13.477 1 97.38 154 GLU B O 1
ATOM 4912 N N . TYR B 1 155 ? 9.617 -28.562 -15.75 1 98.12 155 TYR B N 1
ATOM 4913 C CA . TYR B 1 155 ? 8.844 -27.328 -15.938 1 98.12 155 TYR B CA 1
ATOM 4914 C C . TYR B 1 155 ? 7.348 -27.625 -15.953 1 98.12 155 TYR B C 1
ATOM 4916 O O . TYR B 1 155 ? 6.926 -28.688 -16.422 1 98.12 155 TYR B O 1
ATOM 4924 N N . LEU B 1 156 ? 6.594 -26.734 -15.406 1 98.62 156 LEU B N 1
ATOM 4925 C CA . LEU B 1 156 ? 5.145 -26.734 -15.555 1 98.62 156 LEU B CA 1
ATOM 4926 C C . LEU B 1 156 ? 4.656 -25.422 -16.172 1 98.62 156 LEU B C 1
ATOM 4928 O O . LEU B 1 156 ? 4.996 -24.344 -15.695 1 98.62 156 LEU B O 1
ATOM 4932 N N . PHE B 1 157 ? 3.992 -25.516 -17.25 1 98.19 157 PHE B N 1
ATOM 4933 C CA . PHE B 1 157 ? 3.285 -24.406 -17.875 1 98.19 157 PHE B CA 1
ATOM 4934 C C . PHE B 1 157 ? 1.776 -24.594 -17.766 1 98.19 157 PHE B C 1
ATOM 4936 O O . PHE B 1 157 ? 1.227 -25.562 -18.297 1 98.19 157 PHE B O 1
ATOM 4943 N N . VAL B 1 158 ? 1.125 -23.703 -17 1 97.56 158 VAL B N 1
ATOM 4944 C CA . VAL B 1 158 ? -0.332 -23.703 -16.922 1 97.56 158 VAL B CA 1
ATOM 4945 C C . VAL B 1 158 ? -0.908 -22.812 -18.016 1 97.56 158 VAL B C 1
ATOM 4947 O O . VAL B 1 158 ? -0.79 -21.594 -17.969 1 97.56 158 VAL B O 1
ATOM 4950 N N . ASP B 1 159 ? -1.532 -23.422 -18.953 1 96.06 159 ASP B N 1
ATOM 4951 C CA . ASP B 1 159 ? -2.082 -22.734 -20.125 1 96.06 159 ASP B CA 1
ATOM 4952 C C . ASP B 1 159 ? -3.404 -22.047 -19.781 1 96.06 159 ASP B C 1
ATOM 4954 O O . ASP B 1 159 ? -4.418 -22.719 -19.578 1 96.06 159 ASP B O 1
ATOM 4958 N N . VAL B 1 160 ? -3.395 -20.75 -19.781 1 93.75 160 VAL B N 1
ATOM 4959 C CA . VAL B 1 160 ? -4.574 -19.953 -19.438 1 93.75 160 VAL B CA 1
ATOM 4960 C C . VAL B 1 160 ? -5.273 -19.484 -20.703 1 93.75 160 VAL B C 1
ATOM 4962 O O . VAL B 1 160 ? -6.324 -18.844 -20.641 1 93.75 160 VAL B O 1
ATOM 4965 N N . THR B 1 161 ? -4.75 -19.812 -21.875 1 91.88 161 THR B N 1
ATOM 4966 C CA . THR B 1 161 ? -5.191 -19.203 -23.125 1 91.88 161 THR B CA 1
ATOM 4967 C C . THR B 1 161 ? -6.594 -19.688 -23.484 1 91.88 161 THR B C 1
ATOM 4969 O O . THR B 1 161 ? -7.32 -19 -24.219 1 91.88 161 THR B O 1
ATOM 4972 N N . GLY B 1 162 ? -6.973 -20.828 -23.016 1 89.94 162 GLY B N 1
ATOM 4973 C CA . GLY B 1 162 ? -8.344 -21.266 -23.203 1 89.94 162 GLY B CA 1
ATOM 4974 C C . GLY B 1 162 ? -9.367 -20.328 -22.609 1 89.94 162 GLY B C 1
ATOM 4975 O O . GLY B 1 162 ? -10.422 -20.094 -23.203 1 89.94 162 GLY B O 1
ATOM 4976 N N . ALA B 1 163 ? -9.023 -19.844 -21.469 1 89.31 163 ALA B N 1
ATOM 4977 C CA . ALA B 1 163 ? -9.906 -18.891 -20.797 1 89.31 163 ALA B CA 1
ATOM 4978 C C . ALA B 1 163 ? -9.953 -17.562 -21.531 1 89.31 163 ALA B C 1
ATOM 4980 O O . ALA B 1 163 ? -10.945 -16.828 -21.453 1 89.31 163 ALA B O 1
ATOM 4981 N N . LEU B 1 164 ? -8.938 -17.25 -22.234 1 87.69 164 LEU B N 1
ATOM 4982 C CA . LEU B 1 164 ? -8.812 -15.938 -22.875 1 87.69 164 LEU B CA 1
ATOM 4983 C C . LEU B 1 164 ? -9.398 -15.961 -24.281 1 87.69 164 LEU B C 1
ATOM 4985 O O . LEU B 1 164 ? -9.398 -14.938 -24.984 1 87.69 164 LEU B O 1
ATOM 4989 N N . GLY B 1 165 ? -9.828 -17.062 -24.75 1 82.44 165 GLY B N 1
ATOM 4990 C CA . GLY B 1 165 ? -10.562 -17.141 -26 1 82.44 165 GLY B CA 1
ATOM 4991 C C . GLY B 1 165 ? -9.672 -17.344 -27.219 1 82.44 165 GLY B C 1
ATOM 4992 O O . GLY B 1 165 ? -10.07 -17.078 -28.344 1 82.44 165 GLY B O 1
ATOM 4993 N N . LEU B 1 166 ? -8.469 -17.719 -26.984 1 87.12 166 LEU B N 1
ATOM 4994 C CA . LEU B 1 166 ? -7.602 -18.047 -28.125 1 87.12 166 LEU B CA 1
ATOM 4995 C C . LEU B 1 166 ? -8.07 -19.312 -28.812 1 87.12 166 LEU B C 1
ATOM 4997 O O . LEU B 1 166 ? -8.57 -20.234 -28.172 1 87.12 166 LEU B O 1
ATOM 5001 N N . ASN B 1 167 ? -7.832 -19.328 -30.109 1 89.5 167 ASN B N 1
ATOM 5002 C CA . ASN B 1 167 ? -8.211 -20.531 -30.844 1 89.5 167 ASN B CA 1
ATOM 5003 C C . ASN B 1 167 ? -7.141 -21.609 -30.734 1 89.5 167 ASN B C 1
ATOM 5005 O O . ASN B 1 167 ? -6.078 -21.391 -30.156 1 89.5 167 ASN B O 1
ATOM 5009 N N . SER B 1 168 ? -7.469 -22.766 -31.266 1 91.31 168 SER B N 1
ATOM 5010 C CA . SER B 1 168 ? -6.625 -23.953 -31.109 1 91.31 168 SER B CA 1
ATOM 5011 C C . SER B 1 168 ? -5.242 -23.719 -31.719 1 91.31 168 SER B C 1
ATOM 5013 O O . SER B 1 168 ? -4.234 -24.156 -31.156 1 91.31 168 SER B O 1
ATOM 5015 N N . GLU B 1 169 ? -5.141 -23.062 -32.844 1 93.88 169 GLU B N 1
ATOM 5016 C CA . GLU B 1 169 ? -3.859 -22.812 -33.5 1 93.88 169 GLU B CA 1
ATOM 5017 C C . GLU B 1 169 ? -2.992 -21.859 -32.688 1 93.88 169 GLU B C 1
ATOM 5019 O O . GLU B 1 169 ? -1.788 -22.078 -32.531 1 93.88 169 GLU B O 1
ATOM 5024 N N . GLU B 1 170 ? -3.625 -20.812 -32.25 1 92.62 170 GLU B N 1
ATOM 5025 C CA . GLU B 1 170 ? -2.914 -19.844 -31.422 1 92.62 170 GLU B CA 1
ATOM 5026 C C . GLU B 1 170 ? -2.41 -20.469 -30.125 1 92.62 170 GLU B C 1
ATOM 5028 O O . GLU B 1 170 ? -1.282 -20.219 -29.703 1 92.62 170 GLU B O 1
ATOM 5033 N N . ARG B 1 171 ? -3.242 -21.266 -29.562 1 94 171 ARG B N 1
ATOM 5034 C CA . ARG B 1 171 ? -2.883 -21.953 -28.328 1 94 171 ARG B CA 1
ATOM 5035 C C . ARG B 1 171 ? -1.706 -22.891 -28.531 1 94 171 ARG B C 1
ATOM 5037 O O . ARG B 1 171 ? -0.767 -22.922 -27.734 1 94 171 ARG B O 1
ATOM 5044 N N . GLU B 1 172 ? -1.771 -23.594 -29.609 1 95.06 172 GLU B N 1
ATOM 5045 C CA . GLU B 1 172 ? -0.69 -24.531 -29.891 1 95.06 172 GLU B CA 1
ATOM 5046 C C . GLU B 1 172 ? 0.612 -23.797 -30.203 1 95.06 172 GLU B C 1
ATOM 5048 O O . GLU B 1 172 ? 1.696 -24.281 -29.859 1 95.06 172 GLU B O 1
ATOM 5053 N N . SER B 1 173 ? 0.514 -22.703 -30.859 1 95.25 173 SER B N 1
ATOM 5054 C CA . SER B 1 173 ? 1.698 -21.891 -31.125 1 95.25 173 SER B CA 1
ATOM 5055 C C . SER B 1 173 ? 2.381 -21.469 -29.828 1 95.25 173 SER B C 1
ATOM 5057 O O . SER B 1 173 ? 3.607 -21.547 -29.719 1 95.25 173 SER B O 1
ATOM 5059 N N . VAL B 1 174 ? 1.589 -21.031 -28.875 1 94.69 174 VAL B N 1
ATOM 5060 C CA . VAL B 1 174 ? 2.129 -20.625 -27.578 1 94.69 174 VAL B CA 1
ATOM 5061 C C . VAL B 1 174 ? 2.768 -21.828 -26.891 1 94.69 174 VAL B C 1
ATOM 5063 O O . VAL B 1 174 ? 3.883 -21.719 -26.375 1 94.69 174 VAL B O 1
ATOM 5066 N N . ARG B 1 175 ? 2.1 -22.984 -26.938 1 96.31 175 ARG B N 1
ATOM 5067 C CA . ARG B 1 175 ? 2.605 -24.203 -26.312 1 96.31 175 ARG B CA 1
ATOM 5068 C C . ARG B 1 175 ? 3.939 -24.609 -26.938 1 96.31 175 ARG B C 1
ATOM 5070 O O . ARG B 1 175 ? 4.855 -25.016 -26.219 1 96.31 175 ARG B O 1
ATOM 5077 N N . GLN B 1 176 ? 4.008 -24.453 -28.172 1 96.62 176 GLN B N 1
ATOM 5078 C CA . GLN B 1 176 ? 5.234 -24.828 -28.859 1 96.62 176 GLN B CA 1
ATOM 5079 C C . GLN B 1 176 ? 6.383 -23.891 -28.5 1 96.62 176 GLN B C 1
ATOM 5081 O O . GLN B 1 176 ? 7.52 -24.328 -28.312 1 96.62 176 GLN B O 1
ATOM 5086 N N . GLN B 1 177 ? 6.098 -22.641 -28.453 1 95.62 177 GLN B N 1
ATOM 5087 C CA . GLN B 1 177 ? 7.125 -21.672 -28.062 1 95.62 177 GLN B CA 1
ATOM 5088 C C . GLN B 1 177 ? 7.652 -21.969 -26.672 1 95.62 177 GLN B C 1
ATOM 5090 O O . GLN B 1 177 ? 8.859 -21.875 -26.422 1 95.62 177 GLN B O 1
ATOM 5095 N N . VAL B 1 178 ? 6.754 -22.281 -25.781 1 96.06 178 VAL B N 1
ATOM 5096 C CA . VAL B 1 178 ? 7.129 -22.609 -24.406 1 96.06 178 VAL B CA 1
ATOM 5097 C C . VAL B 1 178 ? 7.988 -23.875 -24.391 1 96.06 178 VAL B C 1
ATOM 5099 O O . VAL B 1 178 ? 9.023 -23.922 -23.734 1 96.06 178 VAL B O 1
ATOM 5102 N N . ARG B 1 179 ? 7.598 -24.906 -25.141 1 96 179 ARG B N 1
ATOM 5103 C CA . ARG B 1 179 ? 8.359 -26.141 -25.234 1 96 179 ARG B CA 1
ATOM 5104 C C . ARG B 1 179 ? 9.758 -25.875 -25.781 1 96 179 ARG B C 1
ATOM 5106 O O . ARG B 1 179 ? 10.75 -26.375 -25.25 1 96 179 ARG B O 1
ATOM 5113 N N . ASP B 1 180 ? 9.789 -25.109 -26.812 1 95.06 180 ASP B N 1
ATOM 5114 C CA . ASP B 1 180 ? 11.062 -24.812 -27.453 1 95.06 180 ASP B CA 1
ATOM 5115 C C . ASP B 1 180 ? 12.016 -24.094 -26.484 1 95.06 180 ASP B C 1
ATOM 5117 O O . ASP B 1 180 ? 13.203 -24.422 -26.422 1 95.06 180 ASP B O 1
ATOM 5121 N N . PHE B 1 181 ? 11.484 -23.172 -25.812 1 94.62 181 PHE B N 1
ATOM 5122 C CA . PHE B 1 181 ? 12.328 -22.406 -24.891 1 94.62 181 PHE B CA 1
ATOM 5123 C C . PHE B 1 181 ? 12.898 -23.312 -23.812 1 94.62 181 PHE B C 1
ATOM 5125 O O . PHE B 1 181 ? 14.109 -23.328 -23.594 1 94.62 181 PHE B O 1
ATOM 5132 N N . CYS B 1 182 ? 12.031 -24.094 -23.125 1 93.94 182 CYS B N 1
ATOM 5133 C CA . CYS B 1 182 ? 12.438 -24.922 -21.984 1 93.94 182 CYS B CA 1
ATOM 5134 C C . CYS B 1 182 ? 13.367 -26.031 -22.422 1 93.94 182 CYS B C 1
ATOM 5136 O O . CYS B 1 182 ? 14.32 -26.375 -21.719 1 93.94 182 CYS B O 1
ATOM 5138 N N . THR B 1 183 ? 13.117 -26.562 -23.578 1 92.62 183 THR B N 1
ATOM 5139 C CA . THR B 1 183 ? 13.93 -27.688 -24.062 1 92.62 183 THR B CA 1
ATOM 5140 C C . THR B 1 183 ? 15.297 -27.203 -24.516 1 92.62 183 THR B C 1
ATOM 5142 O O . THR B 1 183 ? 16.297 -27.906 -24.391 1 92.62 183 THR B O 1
ATOM 5145 N N . ASN B 1 184 ? 15.375 -25.984 -24.969 1 91.56 184 ASN B N 1
ATOM 5146 C CA . ASN B 1 184 ? 16.625 -25.469 -25.531 1 91.56 184 ASN B CA 1
ATOM 5147 C C . ASN B 1 184 ? 17.5 -24.828 -24.453 1 91.56 184 ASN B C 1
ATOM 5149 O O . ASN B 1 184 ? 18.703 -24.688 -24.641 1 91.56 184 ASN B O 1
ATOM 5153 N N . LEU B 1 185 ? 16.906 -24.438 -23.406 1 92 185 LEU B N 1
ATOM 5154 C CA . LEU B 1 185 ? 17.656 -23.703 -22.391 1 92 185 LEU B CA 1
ATOM 5155 C C . LEU B 1 185 ? 18.625 -24.641 -21.672 1 92 185 LEU B C 1
ATOM 5157 O O . LEU B 1 185 ? 19.781 -24.266 -21.438 1 92 185 LEU B O 1
ATOM 5161 N N . ASP B 1 186 ? 18.094 -25.781 -21.281 1 87.25 186 ASP B N 1
ATOM 5162 C CA . ASP B 1 186 ? 18.906 -26.719 -20.516 1 87.25 186 ASP B CA 1
ATOM 5163 C C . ASP B 1 186 ? 18.703 -28.156 -21.016 1 87.25 186 ASP B C 1
ATOM 5165 O O . ASP B 1 186 ? 17.609 -28.703 -20.891 1 87.25 186 ASP B O 1
ATOM 5169 N N . GLU B 1 187 ? 19.734 -28.844 -21.391 1 84.62 187 GLU B N 1
ATOM 5170 C CA . GLU B 1 187 ? 19.656 -30.188 -21.969 1 84.62 187 GLU B CA 1
ATOM 5171 C C . GLU B 1 187 ? 19.406 -31.234 -20.906 1 84.62 187 GLU B C 1
ATOM 5173 O O . GLU B 1 187 ? 18.797 -32.281 -21.172 1 84.62 187 GLU B O 1
ATOM 5178 N N . SER B 1 188 ? 19.875 -30.969 -19.75 1 85.56 188 SER B N 1
ATOM 5179 C CA . SER B 1 188 ? 19.75 -31.953 -18.672 1 85.56 188 SER B CA 1
ATOM 5180 C C . SER B 1 188 ? 18.375 -31.875 -18 1 85.56 188 SER B C 1
ATOM 5182 O O . SER B 1 188 ? 17.922 -32.875 -17.406 1 85.56 188 SER B O 1
ATOM 5184 N N . ASN B 1 189 ? 17.781 -30.781 -18.047 1 88.25 189 ASN B N 1
ATOM 5185 C CA . ASN B 1 189 ? 16.469 -30.531 -17.469 1 88.25 189 ASN B CA 1
ATOM 5186 C C . ASN B 1 189 ? 15.492 -29.953 -18.5 1 88.25 189 ASN B C 1
ATOM 5188 O O . ASN B 1 189 ? 15.281 -28.75 -18.547 1 88.25 189 ASN B O 1
ATOM 5192 N N . ASN B 1 190 ? 14.898 -30.875 -19.25 1 85.69 190 ASN B N 1
ATOM 5193 C CA . ASN B 1 190 ? 14.141 -30.391 -20.391 1 85.69 190 ASN B CA 1
ATOM 5194 C C . ASN B 1 190 ? 12.719 -30.938 -20.391 1 85.69 190 ASN B C 1
ATOM 5196 O O . ASN B 1 190 ? 12.023 -30.859 -21.406 1 85.69 190 ASN B O 1
ATOM 5200 N N . ILE B 1 191 ? 12.328 -31.578 -19.266 1 94.88 191 ILE B N 1
ATOM 5201 C CA . ILE B 1 191 ? 10.961 -32.094 -19.172 1 94.88 191 ILE B CA 1
ATOM 5202 C C . ILE B 1 191 ? 10 -30.922 -18.891 1 94.88 191 ILE B C 1
ATOM 5204 O O . ILE B 1 191 ? 10.188 -30.172 -17.938 1 94.88 191 ILE B O 1
ATOM 5208 N N . ILE B 1 192 ? 9.023 -30.797 -19.766 1 97 192 ILE B N 1
ATOM 5209 C CA . ILE B 1 192 ? 8.031 -29.75 -19.609 1 97 192 ILE B CA 1
ATOM 5210 C C . ILE B 1 192 ? 6.629 -30.344 -19.609 1 97 192 ILE B C 1
ATOM 5212 O O . ILE B 1 192 ? 6.309 -31.172 -20.469 1 97 192 ILE B O 1
ATOM 5216 N N . HIS B 1 193 ? 5.879 -30.047 -18.578 1 98.25 193 HIS B N 1
ATOM 5217 C CA . HIS B 1 193 ? 4.465 -30.406 -18.484 1 98.25 193 HIS B CA 1
ATOM 5218 C C . HIS B 1 193 ? 3.58 -29.219 -18.859 1 98.25 193 HIS B C 1
ATOM 5220 O O . HIS B 1 193 ? 3.711 -28.125 -18.281 1 98.25 193 HIS B O 1
ATOM 5226 N N . ILE B 1 194 ? 2.74 -29.375 -19.844 1 97.56 194 ILE B N 1
ATOM 5227 C CA . ILE B 1 194 ? 1.769 -28.359 -20.234 1 97.56 194 ILE B CA 1
ATOM 5228 C C . ILE B 1 194 ? 0.368 -28.797 -19.812 1 97.56 194 ILE B C 1
ATOM 5230 O O . ILE B 1 194 ? -0.107 -29.859 -20.219 1 97.56 194 ILE B O 1
ATOM 5234 N N . ARG B 1 195 ? -0.256 -28.062 -18.922 1 97.31 195 ARG B N 1
ATOM 5235 C CA . ARG B 1 195 ? -1.604 -28.328 -18.438 1 97.31 195 ARG B CA 1
ATOM 5236 C C . ARG B 1 195 ? -2.504 -27.109 -18.625 1 97.31 195 ARG B C 1
ATOM 5238 O O . ARG B 1 195 ? -2.062 -25.969 -18.438 1 97.31 195 ARG B O 1
ATOM 5245 N N . SER B 1 196 ? -3.723 -27.359 -19 1 96.75 196 SER B N 1
ATOM 5246 C CA . SER B 1 196 ? -4.668 -26.266 -19.156 1 96.75 196 SER B CA 1
ATOM 5247 C C . SER B 1 196 ? -5.641 -26.203 -17.984 1 96.75 196 SER B C 1
ATOM 5249 O O . SER B 1 196 ? -5.918 -27.219 -17.344 1 96.75 196 SER B O 1
ATOM 5251 N N . ILE B 1 197 ? -6.191 -25.047 -17.703 1 96.94 197 ILE B N 1
ATOM 5252 C CA . ILE B 1 197 ? -7.121 -24.859 -16.594 1 96.94 197 ILE B CA 1
ATOM 5253 C C . ILE B 1 197 ? -8.375 -25.719 -16.828 1 96.94 197 ILE B C 1
ATOM 5255 O O . ILE B 1 197 ? -8.859 -26.375 -15.906 1 96.94 197 ILE B O 1
ATOM 5259 N N . GLU B 1 198 ? -8.898 -25.734 -18.062 1 96.44 198 GLU B N 1
ATOM 5260 C CA . GLU B 1 198 ? -10.125 -26.469 -18.359 1 96.44 198 GLU B CA 1
ATOM 5261 C C . GLU B 1 198 ? -9.938 -27.969 -18.125 1 96.44 198 GLU B C 1
ATOM 5263 O O . GLU B 1 198 ? -10.867 -28.641 -17.672 1 96.44 198 GLU B O 1
ATOM 5268 N N . ASP B 1 199 ? -8.773 -28.422 -18.391 1 96.25 199 ASP B N 1
ATOM 5269 C CA . ASP B 1 199 ? -8.508 -29.844 -18.203 1 96.25 199 ASP B CA 1
ATOM 5270 C C . ASP B 1 199 ? -8.344 -30.188 -16.719 1 96.25 199 ASP B C 1
ATOM 5272 O O . ASP B 1 199 ? -8.789 -31.234 -16.266 1 96.25 199 ASP B O 1
ATOM 5276 N N . MET B 1 200 ? -7.781 -29.281 -15.992 1 96.94 200 MET B N 1
ATOM 5277 C CA . MET B 1 200 ? -7.414 -29.578 -14.609 1 96.94 200 MET B CA 1
ATOM 5278 C C . MET B 1 200 ? -8.578 -29.312 -13.664 1 96.94 200 MET B C 1
ATOM 5280 O O . MET B 1 200 ? -8.727 -29.984 -12.641 1 96.94 200 MET B O 1
ATOM 5284 N N . LEU B 1 201 ? -9.422 -28.312 -14.016 1 96.88 201 LEU B N 1
ATOM 5285 C CA . LEU B 1 201 ? -10.367 -27.844 -13.008 1 96.88 201 LEU B CA 1
ATOM 5286 C C . LEU B 1 201 ? -11.797 -27.953 -13.531 1 96.88 201 LEU B C 1
ATOM 5288 O O . LEU B 1 201 ? -12.758 -27.859 -12.758 1 96.88 201 LEU B O 1
ATOM 5292 N N . PHE B 1 202 ? -11.953 -28.188 -14.836 1 96.69 202 PHE B N 1
ATOM 5293 C CA . PHE B 1 202 ? -13.297 -28.188 -15.414 1 96.69 202 PHE B CA 1
ATOM 5294 C C . PHE B 1 202 ? -13.531 -29.438 -16.25 1 96.69 202 PHE B C 1
ATOM 5296 O O . PHE B 1 202 ? -14.305 -29.406 -17.203 1 96.69 202 PHE B O 1
ATOM 5303 N N . ASP B 1 203 ? -12.828 -30.5 -15.977 1 94.38 203 ASP B N 1
ATOM 5304 C CA . ASP B 1 203 ? -12.977 -31.797 -16.625 1 94.38 203 ASP B CA 1
ATOM 5305 C C . ASP B 1 203 ? -12.938 -31.656 -18.156 1 94.38 203 ASP B C 1
ATOM 5307 O O . ASP B 1 203 ? -13.703 -32.312 -18.859 1 94.38 203 ASP B O 1
ATOM 5311 N N . GLY B 1 204 ? -12.195 -30.703 -18.578 1 94.56 204 GLY B N 1
ATOM 5312 C CA . GLY B 1 204 ? -11.984 -30.531 -20 1 94.56 204 GLY B CA 1
ATOM 5313 C C . GLY B 1 204 ? -13.023 -29.656 -20.656 1 94.56 204 GLY B C 1
ATOM 5314 O O . GLY B 1 204 ? -12.969 -29.406 -21.875 1 94.56 204 GLY B O 1
ATOM 5315 N N . ASP B 1 205 ? -13.984 -29.141 -19.922 1 95.06 205 ASP B N 1
ATOM 5316 C CA . ASP B 1 205 ? -15.07 -28.328 -20.453 1 95.06 205 ASP B CA 1
ATOM 5317 C C . ASP B 1 205 ? -14.672 -26.859 -20.531 1 95.06 205 ASP B C 1
ATOM 5319 O O . ASP B 1 205 ? -14.922 -26.094 -19.594 1 95.06 205 ASP B O 1
ATOM 5323 N N . GLU B 1 206 ? -14.195 -26.469 -21.672 1 94.12 206 GLU B N 1
ATOM 5324 C CA . GLU B 1 206 ? -13.711 -25.094 -21.875 1 94.12 206 GLU B CA 1
ATOM 5325 C C . GLU B 1 206 ? -14.852 -24.094 -21.766 1 94.12 206 GLU B C 1
ATOM 5327 O O . GLU B 1 206 ? -14.672 -23 -21.234 1 94.12 206 GLU B O 1
ATOM 5332 N N . GLN B 1 207 ? -15.969 -24.406 -22.281 1 93.75 207 GLN B N 1
ATOM 5333 C CA . GLN B 1 207 ? -17.109 -23.5 -22.266 1 93.75 207 GLN B CA 1
ATOM 5334 C C . GLN B 1 207 ? -17.594 -23.25 -20.844 1 93.75 207 GLN B C 1
ATOM 5336 O O . GLN B 1 207 ? -17.938 -22.125 -20.484 1 93.75 207 GLN B O 1
ATOM 5341 N N . ARG B 1 208 ? -17.656 -24.312 -20.109 1 94.31 208 ARG B N 1
ATOM 5342 C CA . ARG B 1 208 ? -18.062 -24.172 -18.719 1 94.31 208 ARG B CA 1
ATOM 5343 C C . ARG B 1 208 ? -17.109 -23.25 -17.953 1 94.31 208 ARG B C 1
ATOM 5345 O O . ARG B 1 208 ? -17.547 -22.438 -17.141 1 94.31 208 ARG B O 1
ATOM 5352 N N . MET B 1 209 ? -15.859 -23.406 -18.203 1 95.44 209 MET B N 1
ATOM 5353 C CA . MET B 1 209 ? -14.852 -22.547 -17.609 1 95.44 209 MET B CA 1
ATOM 5354 C C . MET B 1 209 ? -15.086 -21.094 -17.969 1 95.44 209 MET B C 1
ATOM 5356 O O . MET B 1 209 ? -15.109 -20.219 -17.094 1 95.44 209 MET B O 1
ATOM 5360 N N . LYS B 1 210 ? -15.297 -20.844 -19.25 1 93 210 LYS B N 1
ATOM 5361 C CA . LYS B 1 210 ? -15.508 -19.484 -19.734 1 93 210 LYS B CA 1
ATOM 5362 C C . LYS B 1 210 ? -16.781 -18.875 -19.141 1 93 210 LYS B C 1
ATOM 5364 O O . LYS B 1 210 ? -16.797 -17.703 -18.781 1 93 210 LYS B O 1
ATOM 5369 N N . ASP B 1 211 ? -17.797 -19.703 -19.062 1 92.06 211 ASP B N 1
ATOM 5370 C CA . ASP B 1 211 ? -19.047 -19.234 -18.469 1 92.06 211 ASP B CA 1
ATOM 5371 C C . ASP B 1 211 ? -18.875 -18.844 -17.016 1 92.06 211 ASP B C 1
ATOM 5373 O O . ASP B 1 211 ? -19.375 -17.812 -16.562 1 92.06 211 ASP B O 1
ATOM 5377 N N . PHE B 1 212 ? -18.141 -19.641 -16.328 1 92.56 212 PHE B N 1
ATOM 5378 C CA . PHE B 1 212 ? -17.906 -19.375 -14.914 1 92.56 212 PHE B CA 1
ATOM 5379 C C . PHE B 1 212 ? -17.109 -18.094 -14.727 1 92.56 212 PHE B C 1
ATOM 5381 O O . PHE B 1 212 ? -17.438 -17.266 -13.875 1 92.56 212 PHE B O 1
ATOM 5388 N N . ILE B 1 213 ? -16.125 -17.891 -15.516 1 91.12 213 ILE B N 1
ATOM 5389 C CA . ILE B 1 213 ? -15.203 -16.781 -15.359 1 91.12 213 ILE B CA 1
ATOM 5390 C C . ILE B 1 213 ? -15.859 -15.492 -15.867 1 91.12 213 ILE B C 1
ATOM 5392 O O . ILE B 1 213 ? -15.836 -14.461 -15.188 1 91.12 213 ILE B O 1
ATOM 5396 N N . PHE B 1 214 ? -16.531 -15.516 -17.016 1 88.38 214 PHE B N 1
ATOM 5397 C CA . PHE B 1 214 ? -16.844 -14.273 -17.719 1 88.38 214 PHE B CA 1
ATOM 5398 C C . PHE B 1 214 ? -18.344 -14 -17.672 1 88.38 214 PHE B C 1
ATOM 5400 O O . PHE B 1 214 ? -18.766 -12.859 -17.844 1 88.38 214 PHE B O 1
ATOM 5407 N N . ARG B 1 215 ? -19.156 -15 -17.453 1 84.56 215 ARG B N 1
ATOM 5408 C CA . ARG B 1 215 ? -20.594 -14.766 -17.453 1 84.56 215 ARG B CA 1
ATOM 5409 C C . ARG B 1 215 ? -21.109 -14.609 -16.031 1 84.56 215 ARG B C 1
ATOM 5411 O O . ARG B 1 215 ? -22.047 -13.836 -15.789 1 84.56 215 ARG B O 1
ATOM 5418 N N . GLN B 1 216 ? -20.516 -15.305 -15.188 1 81.44 216 GLN B N 1
ATOM 5419 C CA . GLN B 1 216 ? -21 -15.297 -13.812 1 81.44 216 GLN B CA 1
ATOM 5420 C C . GLN B 1 216 ? -20.609 -14 -13.102 1 81.44 216 GLN B C 1
ATOM 5422 O O . GLN B 1 216 ? -21.281 -13.586 -12.156 1 81.44 216 GLN B O 1
ATOM 5427 N N . PHE B 1 217 ? -19.547 -13.375 -13.523 1 81.75 217 PHE B N 1
ATOM 5428 C CA . PHE B 1 217 ? -19.047 -12.172 -12.875 1 81.75 217 PHE B CA 1
ATOM 5429 C C . PHE B 1 217 ? -18.953 -11.023 -13.867 1 81.75 217 PHE B C 1
ATOM 5431 O O . PHE B 1 217 ? -18.719 -11.242 -15.062 1 81.75 217 PHE B O 1
ATOM 5438 N N . ASN B 1 218 ? -19.031 -9.734 -13.359 1 75.88 218 ASN B N 1
ATOM 5439 C CA . ASN B 1 218 ? -19.25 -8.617 -14.273 1 75.88 218 ASN B CA 1
ATOM 5440 C C . ASN B 1 218 ? -18.047 -7.688 -14.32 1 75.88 218 ASN B C 1
ATOM 5442 O O . ASN B 1 218 ? -18.047 -6.688 -15.039 1 75.88 218 ASN B O 1
ATOM 5446 N N . THR B 1 219 ? -17 -7.945 -13.633 1 79.06 219 THR B N 1
ATOM 5447 C CA . THR B 1 219 ? -15.883 -7.004 -13.648 1 79.06 219 THR B CA 1
ATOM 5448 C C . THR B 1 219 ? -14.594 -7.699 -14.062 1 79.06 219 THR B C 1
ATOM 5450 O O . THR B 1 219 ? -14.367 -8.859 -13.719 1 79.06 219 THR B O 1
ATOM 5453 N N . MET B 1 220 ? -13.758 -6.988 -14.773 1 83.81 220 MET B N 1
ATOM 5454 C CA . MET B 1 220 ? -12.484 -7.5 -15.281 1 83.81 220 MET B CA 1
ATOM 5455 C C . MET B 1 220 ? -11.555 -7.855 -14.125 1 83.81 220 MET B C 1
ATOM 5457 O O . MET B 1 220 ? -10.766 -8.797 -14.227 1 83.81 220 MET B O 1
ATOM 5461 N N . SER B 1 221 ? -11.641 -7.094 -13.062 1 85.12 221 SER B N 1
ATOM 5462 C CA . SER B 1 221 ? -10.797 -7.375 -11.906 1 85.12 221 SER B CA 1
ATOM 5463 C C . SER B 1 221 ? -11.102 -8.75 -11.32 1 85.12 221 SER B C 1
ATOM 5465 O O . SER B 1 221 ? -10.195 -9.469 -10.891 1 85.12 221 SER B O 1
ATOM 5467 N N . VAL B 1 222 ? -12.359 -9.078 -11.344 1 88.06 222 VAL B N 1
ATOM 5468 C CA . VAL B 1 222 ? -12.766 -10.375 -10.805 1 88.06 222 VAL B CA 1
ATOM 5469 C C . VAL B 1 222 ? -12.328 -11.492 -11.758 1 88.06 222 VAL B C 1
ATOM 5471 O O . VAL B 1 222 ? -11.875 -12.547 -11.312 1 88.06 222 VAL B O 1
ATOM 5474 N N . HIS B 1 223 ? -12.453 -11.234 -13.039 1 90.25 223 HIS B N 1
ATOM 5475 C CA . HIS B 1 223 ? -12 -12.219 -14.016 1 90.25 223 HIS B CA 1
ATOM 5476 C C . HIS B 1 223 ? -10.516 -12.539 -13.828 1 90.25 223 HIS B C 1
ATOM 5478 O O . HIS B 1 223 ? -10.133 -13.703 -13.781 1 90.25 223 HIS B O 1
ATOM 5484 N N . GLU B 1 224 ? -9.773 -11.484 -13.719 1 90.94 224 GLU B N 1
ATOM 5485 C CA . GLU B 1 224 ? -8.336 -11.641 -13.523 1 90.94 224 GLU B CA 1
ATOM 5486 C C . GLU B 1 224 ? -8.031 -12.367 -12.219 1 90.94 224 GLU B C 1
ATOM 5488 O O . GLU B 1 224 ? -7.141 -13.219 -12.172 1 90.94 224 GLU B O 1
ATOM 5493 N N . ASP B 1 225 ? -8.742 -12.047 -11.25 1 91.69 225 ASP B N 1
ATOM 5494 C CA . ASP B 1 225 ? -8.547 -12.664 -9.945 1 91.69 225 ASP B CA 1
ATOM 5495 C C . ASP B 1 225 ? -8.883 -14.148 -9.977 1 91.69 225 ASP B C 1
ATOM 5497 O O . ASP B 1 225 ? -8.148 -14.969 -9.43 1 91.69 225 ASP B O 1
ATOM 5501 N N . LEU B 1 226 ? -9.961 -14.508 -10.625 1 93.5 226 LEU B N 1
ATOM 5502 C CA . LEU B 1 226 ? -10.383 -15.898 -10.742 1 93.5 226 LEU B CA 1
ATOM 5503 C C . LEU B 1 226 ? -9.336 -16.719 -11.5 1 93.5 226 LEU B C 1
ATOM 5505 O O . LEU B 1 226 ? -8.977 -17.812 -11.086 1 93.5 226 LEU B O 1
ATOM 5509 N N . ILE B 1 227 ? -8.852 -16.172 -12.547 1 94.25 227 ILE B N 1
ATOM 5510 C CA . ILE B 1 227 ? -7.855 -16.859 -13.352 1 94.25 227 ILE B CA 1
ATOM 5511 C C . ILE B 1 227 ? -6.586 -17.078 -12.531 1 94.25 227 ILE B C 1
ATOM 5513 O O . ILE B 1 227 ? -6.02 -18.172 -12.539 1 94.25 227 ILE B O 1
ATOM 5517 N N . SER B 1 228 ? -6.184 -16.031 -11.844 1 94.25 228 SER B N 1
ATOM 5518 C CA . SER B 1 228 ? -4.996 -16.125 -11 1 94.25 228 SER B CA 1
ATOM 5519 C C . SER B 1 228 ? -5.16 -17.203 -9.938 1 94.25 228 SER B C 1
ATOM 5521 O O . SER B 1 228 ? -4.234 -17.984 -9.695 1 94.25 228 SER B O 1
ATOM 5523 N N . GLN B 1 229 ? -6.312 -17.297 -9.344 1 95.19 229 GLN B N 1
ATOM 5524 C CA . GLN B 1 229 ? -6.586 -18.312 -8.336 1 95.19 229 GLN B CA 1
ATOM 5525 C C . GLN B 1 229 ? -6.59 -19.703 -8.953 1 95.19 229 GLN B C 1
ATOM 5527 O O . GLN B 1 229 ? -6.105 -20.656 -8.344 1 95.19 229 GLN B O 1
ATOM 5532 N N . MET B 1 230 ? -7.105 -19.797 -10.102 1 96.81 230 MET B N 1
ATOM 5533 C CA . MET B 1 230 ? -7.172 -21.094 -10.781 1 96.81 230 MET B CA 1
ATOM 5534 C C . MET B 1 230 ? -5.773 -21.594 -11.148 1 96.81 230 MET B C 1
ATOM 5536 O O . MET B 1 230 ? -5.488 -22.781 -11.062 1 96.81 230 MET B O 1
ATOM 5540 N N . VAL B 1 231 ? -4.926 -20.656 -11.57 1 96.81 231 VAL B N 1
ATOM 5541 C CA . VAL B 1 231 ? -3.553 -21.031 -11.883 1 96.81 231 VAL B CA 1
ATOM 5542 C C . VAL B 1 231 ? -2.873 -21.594 -10.633 1 96.81 231 VAL B C 1
ATOM 5544 O O . VAL B 1 231 ? -2.229 -22.641 -10.695 1 96.81 231 VAL B O 1
ATOM 5547 N N . LYS B 1 232 ? -3.035 -20.938 -9.523 1 96.38 232 LYS B N 1
ATOM 5548 C CA . LYS B 1 232 ? -2.461 -21.422 -8.266 1 96.38 232 LYS B CA 1
ATOM 5549 C C . LYS B 1 232 ? -2.996 -22.797 -7.902 1 96.38 232 LYS B C 1
ATOM 5551 O O . LYS B 1 232 ? -2.242 -23.656 -7.453 1 96.38 232 LYS B O 1
ATOM 5556 N N . THR B 1 233 ? -4.262 -22.938 -8.117 1 96.62 233 THR B N 1
ATOM 5557 C CA . THR B 1 233 ? -4.906 -24.219 -7.82 1 96.62 233 THR B CA 1
ATOM 5558 C C . THR B 1 233 ? -4.379 -25.328 -8.734 1 96.62 233 THR B C 1
ATOM 5560 O O . THR B 1 233 ? -4.145 -26.438 -8.281 1 96.62 233 THR B O 1
ATOM 5563 N N . CYS B 1 234 ? -4.184 -24.984 -9.984 1 97.81 234 CYS B N 1
ATOM 5564 C CA . CYS B 1 234 ? -3.652 -25.953 -10.945 1 97.81 234 CYS B CA 1
ATOM 5565 C C . CYS B 1 234 ? -2.242 -26.391 -10.562 1 97.81 234 CYS B C 1
ATOM 5567 O O . CYS B 1 234 ? -1.904 -27.562 -10.641 1 97.81 234 CYS B O 1
ATOM 5569 N N . ILE B 1 235 ? -1.433 -25.438 -10.148 1 98.19 235 ILE B N 1
ATOM 5570 C CA . ILE B 1 235 ? -0.059 -25.734 -9.758 1 98.19 235 ILE B CA 1
ATOM 5571 C C . ILE B 1 235 ? -0.057 -26.688 -8.57 1 98.19 235 ILE B C 1
ATOM 5573 O O . ILE B 1 235 ? 0.656 -27.703 -8.57 1 98.19 235 ILE B O 1
ATOM 5577 N N . TYR B 1 236 ? -0.878 -26.406 -7.609 1 97.62 236 TYR B N 1
ATOM 5578 C CA . TYR B 1 236 ? -0.965 -27.25 -6.422 1 97.62 236 TYR B CA 1
ATOM 5579 C C . TYR B 1 236 ? -1.437 -28.656 -6.785 1 97.62 236 TYR B C 1
ATOM 5581 O O . TYR B 1 236 ? -0.829 -29.656 -6.375 1 97.62 236 TYR B O 1
ATOM 5589 N N . LYS B 1 237 ? -2.525 -28.703 -7.516 1 96.94 237 LYS B N 1
ATOM 5590 C CA . LYS B 1 237 ? -3.092 -29.984 -7.922 1 96.94 237 LYS B CA 1
ATOM 5591 C C . LYS B 1 237 ? -2.057 -30.844 -8.648 1 96.94 237 LYS B C 1
ATOM 5593 O O . LYS B 1 237 ? -1.906 -32.031 -8.359 1 96.94 237 LYS B O 1
ATOM 5598 N N . PHE B 1 238 ? -1.338 -30.234 -9.578 1 98.06 238 PHE B N 1
ATOM 5599 C CA . PHE B 1 238 ? -0.333 -30.953 -10.352 1 98.06 238 PHE B CA 1
ATOM 5600 C C . PHE B 1 238 ? 0.795 -31.438 -9.453 1 98.06 238 PHE B C 1
ATOM 5602 O O . PHE B 1 238 ? 1.239 -32.594 -9.57 1 98.06 238 PHE B O 1
ATOM 5609 N N . ALA B 1 239 ? 1.312 -30.562 -8.602 1 98.12 239 ALA B N 1
ATOM 5610 C CA . ALA B 1 239 ? 2.404 -30.922 -7.695 1 98.12 239 ALA B CA 1
ATOM 5611 C C . ALA B 1 239 ? 2.021 -32.094 -6.816 1 98.12 239 ALA B C 1
ATOM 5613 O O . ALA B 1 239 ? 2.832 -33 -6.594 1 98.12 239 ALA B O 1
ATOM 5614 N N . VAL B 1 240 ? 0.778 -32.125 -6.348 1 96.69 240 VAL B N 1
ATOM 5615 C CA . VAL B 1 240 ? 0.282 -33.188 -5.5 1 96.69 240 VAL B CA 1
ATOM 5616 C C . VAL B 1 240 ? 0.183 -34.5 -6.309 1 96.69 240 VAL B C 1
ATOM 5618 O O . VAL B 1 240 ? 0.671 -35.531 -5.879 1 96.69 240 VAL B O 1
ATOM 5621 N N . GLU B 1 241 ? -0.461 -34.375 -7.461 1 95.81 241 GLU B N 1
ATOM 5622 C CA . GLU B 1 241 ? -0.698 -35.562 -8.305 1 95.81 241 GLU B CA 1
ATOM 5623 C C . GLU B 1 241 ? 0.615 -36.219 -8.727 1 95.81 241 GLU B C 1
ATOM 5625 O O . GLU B 1 241 ? 0.7 -37.438 -8.836 1 95.81 241 GLU B O 1
ATOM 5630 N N . LYS B 1 242 ? 1.622 -35.375 -8.969 1 96.75 242 LYS B N 1
ATOM 5631 C CA . LYS B 1 242 ? 2.889 -35.906 -9.469 1 96.75 242 LYS B CA 1
ATOM 5632 C C . LYS B 1 242 ? 3.918 -36.031 -8.344 1 96.75 242 LYS B C 1
ATOM 5634 O O . LYS B 1 242 ? 5.078 -36.375 -8.594 1 96.75 242 LYS B O 1
ATOM 5639 N N . ASN B 1 243 ? 3.596 -35.719 -7.113 1 95.31 243 ASN B N 1
ATOM 5640 C CA . ASN B 1 243 ? 4.359 -35.938 -5.887 1 95.31 243 ASN B CA 1
ATOM 5641 C C . ASN B 1 243 ? 5.621 -35.094 -5.859 1 95.31 243 ASN B C 1
ATOM 5643 O O . ASN B 1 243 ? 6.707 -35.594 -5.547 1 95.31 243 ASN B O 1
ATOM 5647 N N . PHE B 1 244 ? 5.559 -33.906 -6.336 1 97.38 244 PHE B N 1
ATOM 5648 C CA . PHE B 1 244 ? 6.637 -32.938 -6.125 1 97.38 244 PHE B CA 1
ATOM 5649 C C . PHE B 1 244 ? 6.613 -32.406 -4.699 1 97.38 244 PHE B C 1
ATOM 5651 O O . PHE B 1 244 ? 5.547 -32.125 -4.16 1 97.38 244 PHE B O 1
ATOM 5658 N N . LYS B 1 245 ? 7.738 -32.219 -4.109 1 96.06 245 LYS B N 1
ATOM 5659 C CA . LYS B 1 245 ? 7.828 -31.703 -2.75 1 96.06 245 LYS B CA 1
ATOM 5660 C C . LYS B 1 245 ? 8.047 -30.203 -2.75 1 96.06 245 LYS B C 1
ATOM 5662 O O . LYS B 1 245 ? 7.648 -29.516 -1.812 1 96.06 245 LYS B O 1
ATOM 5667 N N . GLN B 1 246 ? 8.688 -29.766 -3.797 1 97.44 246 GLN B N 1
ATOM 5668 C CA . GLN B 1 246 ? 9.016 -28.359 -3.898 1 97.44 246 GLN B CA 1
ATOM 5669 C C . GLN B 1 246 ? 8.57 -27.781 -5.238 1 97.44 246 GLN B C 1
ATOM 5671 O O . GLN B 1 246 ? 8.68 -28.438 -6.273 1 97.44 246 GLN B O 1
ATOM 5676 N N . VAL B 1 247 ? 8.047 -26.578 -5.168 1 98.5 247 VAL B N 1
ATOM 5677 C CA . VAL B 1 247 ? 7.637 -25.828 -6.348 1 98.5 247 VAL B CA 1
ATOM 5678 C C . VAL B 1 247 ? 8.352 -24.469 -6.371 1 98.5 247 VAL B C 1
ATOM 5680 O O . VAL B 1 247 ? 8.289 -23.719 -5.398 1 98.5 247 VAL B O 1
ATOM 5683 N N . LEU B 1 248 ? 9.078 -24.172 -7.438 1 98.44 248 LEU B N 1
ATOM 5684 C CA . LEU B 1 248 ? 9.734 -22.875 -7.598 1 98.44 248 LEU B CA 1
ATOM 5685 C C . LEU B 1 248 ? 8.898 -21.938 -8.469 1 98.44 248 LEU B C 1
ATOM 5687 O O . LEU B 1 248 ? 8.406 -22.344 -9.523 1 98.44 248 LEU B O 1
ATOM 5691 N N . THR B 1 249 ? 8.688 -20.766 -7.988 1 98.12 249 THR B N 1
ATOM 5692 C CA . THR B 1 249 ? 7.969 -19.734 -8.75 1 98.12 249 THR B CA 1
ATOM 5693 C C . THR B 1 249 ? 8.844 -18.5 -8.953 1 98.12 249 THR B C 1
ATOM 5695 O O . THR B 1 249 ? 9.797 -18.281 -8.211 1 98.12 249 THR B O 1
ATOM 5698 N N . GLY B 1 250 ? 8.523 -17.734 -10 1 97.62 250 GLY B N 1
ATOM 5699 C CA . GLY B 1 250 ? 9.414 -16.672 -10.438 1 97.62 250 GLY B CA 1
ATOM 5700 C C . GLY B 1 250 ? 8.945 -15.297 -10.016 1 97.62 250 GLY B C 1
ATOM 5701 O O . GLY B 1 250 ? 9.109 -14.32 -10.75 1 97.62 250 GLY B O 1
ATOM 5702 N N . GLU B 1 251 ? 8.352 -15.125 -8.883 1 96.69 251 GLU B N 1
ATOM 5703 C CA . GLU B 1 251 ? 7.906 -13.812 -8.43 1 96.69 251 GLU B CA 1
ATOM 5704 C C . GLU B 1 251 ? 9.086 -12.945 -8.008 1 96.69 251 GLU B C 1
ATOM 5706 O O . GLU B 1 251 ? 9.844 -13.312 -7.109 1 96.69 251 GLU B O 1
ATOM 5711 N N . SER B 1 252 ? 9.266 -11.82 -8.688 1 96.69 252 SER B N 1
ATOM 5712 C CA . SER B 1 252 ? 10.273 -10.828 -8.32 1 96.69 252 SER B CA 1
ATOM 5713 C C . SER B 1 252 ? 9.773 -9.922 -7.199 1 96.69 252 SER B C 1
ATOM 5715 O O . SER B 1 252 ? 8.617 -10.023 -6.777 1 96.69 252 SER B O 1
ATOM 5717 N N . ALA B 1 253 ? 10.641 -9.055 -6.746 1 95.31 253 ALA B N 1
ATOM 5718 C CA . ALA B 1 253 ? 10.25 -8.078 -5.734 1 95.31 253 ALA B CA 1
ATOM 5719 C C . ALA B 1 253 ? 9.133 -7.176 -6.246 1 95.31 253 ALA B C 1
ATOM 5721 O O . ALA B 1 253 ? 8.188 -6.867 -5.516 1 95.31 253 ALA B O 1
ATOM 5722 N N . ASN B 1 254 ? 9.25 -6.75 -7.5 1 94 254 ASN B N 1
ATOM 5723 C CA . ASN B 1 254 ? 8.203 -5.93 -8.109 1 94 254 ASN B CA 1
ATOM 5724 C C . ASN B 1 254 ? 6.867 -6.664 -8.141 1 94 254 ASN B C 1
ATOM 5726 O O . ASN B 1 254 ? 5.832 -6.098 -7.781 1 94 254 ASN B O 1
ATOM 5730 N N . HIS B 1 255 ? 6.996 -7.844 -8.539 1 95.31 255 HIS B N 1
ATOM 5731 C CA . HIS B 1 255 ? 5.785 -8.656 -8.641 1 95.31 255 HIS B CA 1
ATOM 5732 C C . HIS B 1 255 ? 5.137 -8.852 -7.27 1 95.31 255 HIS B C 1
ATOM 5734 O O . HIS B 1 255 ? 3.912 -8.812 -7.148 1 95.31 255 HIS B O 1
ATOM 5740 N N . MET B 1 256 ? 5.918 -9.078 -6.352 1 96.12 256 MET B N 1
ATOM 5741 C CA . MET B 1 256 ? 5.402 -9.258 -4.996 1 96.12 256 MET B CA 1
ATOM 5742 C C . MET B 1 256 ? 4.742 -7.98 -4.492 1 96.12 256 MET B C 1
ATOM 5744 O O . MET B 1 256 ? 3.668 -8.031 -3.891 1 96.12 256 MET B O 1
ATOM 5748 N N . ALA B 1 257 ? 5.391 -6.867 -4.719 1 94.44 257 ALA B N 1
ATOM 5749 C CA . ALA B 1 257 ? 4.824 -5.59 -4.301 1 94.44 257 ALA B CA 1
ATOM 5750 C C . ALA B 1 257 ? 3.475 -5.34 -4.973 1 94.44 257 ALA B C 1
ATOM 5752 O O . ALA B 1 257 ? 2.523 -4.895 -4.328 1 94.44 257 ALA B O 1
ATOM 5753 N N . ILE B 1 258 ? 3.406 -5.645 -6.25 1 94 258 ILE B N 1
ATOM 5754 C CA . ILE B 1 258 ? 2.172 -5.488 -7.012 1 94 258 ILE B CA 1
ATOM 5755 C C . ILE B 1 258 ? 1.092 -6.402 -6.434 1 94 258 ILE B C 1
ATOM 5757 O O . ILE B 1 258 ? -0.04 -5.969 -6.207 1 94 258 ILE B O 1
ATOM 5761 N N . ASN B 1 259 ? 1.476 -7.582 -6.176 1 95 259 ASN B N 1
ATOM 5762 C CA . ASN B 1 259 ? 0.515 -8.555 -5.668 1 95 259 ASN B CA 1
ATOM 5763 C C . ASN B 1 259 ? -0.013 -8.164 -4.293 1 95 259 ASN B C 1
ATOM 5765 O O . ASN B 1 259 ? -1.219 -8.219 -4.043 1 95 259 ASN B O 1
ATOM 5769 N N . VAL B 1 260 ? 0.85 -7.781 -3.424 1 94.44 260 VAL B N 1
ATOM 5770 C CA . VAL B 1 260 ? 0.426 -7.496 -2.059 1 94.44 260 VAL B CA 1
ATOM 5771 C C . VAL B 1 260 ? -0.476 -6.262 -2.045 1 94.44 260 VAL B C 1
ATOM 5773 O O . VAL B 1 260 ? -1.497 -6.242 -1.354 1 94.44 260 VAL B O 1
ATOM 5776 N N . LEU B 1 261 ? -0.111 -5.258 -2.803 1 91.81 261 LEU B N 1
ATOM 5777 C CA . LEU B 1 261 ? -0.955 -4.07 -2.855 1 91.81 261 LEU B CA 1
ATOM 5778 C C . LEU B 1 261 ? -2.297 -4.383 -3.508 1 91.81 261 LEU B C 1
ATOM 5780 O O . LEU B 1 261 ? -3.326 -3.822 -3.123 1 91.81 261 LEU B O 1
ATOM 5784 N N . SER B 1 262 ? -2.287 -5.219 -4.5 1 92 262 SER B N 1
ATOM 5785 C CA . SER B 1 262 ? -3.527 -5.652 -5.133 1 92 262 SER B CA 1
ATOM 5786 C C . SER B 1 262 ? -4.418 -6.402 -4.152 1 92 262 SER B C 1
ATOM 5788 O O . SER B 1 262 ? -5.621 -6.145 -4.07 1 92 262 SER B O 1
ATOM 5790 N N . GLU B 1 263 ? -3.82 -7.309 -3.396 1 93.56 263 GLU B N 1
ATOM 5791 C CA . GLU B 1 263 ? -4.574 -8.094 -2.422 1 93.56 263 GLU B CA 1
ATOM 5792 C C . GLU B 1 263 ? -5.184 -7.195 -1.347 1 93.56 263 GLU B C 1
ATOM 5794 O O . GLU B 1 263 ? -6.336 -7.387 -0.953 1 93.56 263 GLU B O 1
ATOM 5799 N N . ILE B 1 264 ? -4.422 -6.293 -0.917 1 90.75 264 ILE B N 1
ATOM 5800 C CA . ILE B 1 264 ? -4.922 -5.348 0.078 1 90.75 264 ILE B CA 1
ATOM 5801 C C . ILE B 1 264 ? -6.113 -4.582 -0.49 1 90.75 264 ILE B C 1
ATOM 5803 O O . ILE B 1 264 ? -7.137 -4.43 0.18 1 90.75 264 ILE B O 1
ATOM 5807 N N . SER B 1 265 ? -5.965 -4.164 -1.697 1 87.25 265 SER B N 1
ATOM 5808 C CA . SER B 1 265 ? -7.02 -3.4 -2.355 1 87.25 265 SER B CA 1
ATOM 5809 C C . SER B 1 265 ? -8.281 -4.238 -2.535 1 87.25 265 SER B C 1
ATOM 5811 O O . SER B 1 265 ? -9.398 -3.715 -2.49 1 87.25 265 SER B O 1
ATOM 5813 N N . LYS B 1 266 ? -8.07 -5.484 -2.684 1 87.31 266 LYS B N 1
ATOM 5814 C CA . LYS B 1 266 ? -9.195 -6.395 -2.883 1 87.31 266 LYS B CA 1
ATOM 5815 C C . LYS B 1 266 ? -9.805 -6.816 -1.55 1 87.31 266 LYS B C 1
ATOM 5817 O O . LYS B 1 266 ? -10.852 -7.461 -1.517 1 87.31 266 LYS B O 1
ATOM 5822 N N . GLY B 1 267 ? -9.141 -6.555 -0.497 1 86.56 267 GLY B N 1
ATOM 5823 C CA . GLY B 1 267 ? -9.672 -6.863 0.823 1 86.56 267 GLY B CA 1
ATOM 5824 C C . GLY B 1 267 ? -9.047 -8.102 1.438 1 86.56 267 GLY B C 1
ATOM 5825 O O . GLY B 1 267 ? -9.602 -8.68 2.379 1 86.56 267 GLY B O 1
ATOM 5826 N N . ARG B 1 268 ? -7.945 -8.523 0.938 1 91.69 268 ARG B N 1
ATOM 5827 C CA . ARG B 1 268 ? -7.273 -9.711 1.45 1 91.69 268 ARG B CA 1
ATOM 5828 C C . ARG B 1 268 ? -5.969 -9.344 2.148 1 91.69 268 ARG B C 1
ATOM 5830 O O . ARG B 1 268 ? -4.996 -10.102 2.09 1 91.69 268 ARG B O 1
ATOM 5837 N N . GLY B 1 269 ? -6 -8.258 2.795 1 90.31 269 GLY B N 1
ATOM 5838 C CA . GLY B 1 269 ? -4.809 -7.77 3.475 1 90.31 269 GLY B CA 1
ATOM 5839 C C . GLY B 1 269 ? -4.332 -8.695 4.578 1 90.31 269 GLY B C 1
ATOM 5840 O O . GLY B 1 269 ? -3.145 -8.711 4.91 1 90.31 269 GLY B O 1
ATOM 5841 N N . TYR B 1 270 ? -5.18 -9.578 5.102 1 90.69 270 TYR B N 1
ATOM 5842 C CA . TYR B 1 270 ? -4.871 -10.438 6.234 1 90.69 270 TYR B CA 1
ATOM 5843 C C . TYR B 1 270 ? -3.771 -11.438 5.879 1 90.69 270 TYR B C 1
ATOM 5845 O O . TYR B 1 270 ? -2.91 -11.742 6.707 1 90.69 270 TYR B O 1
ATOM 5853 N N . ILE B 1 271 ? -3.686 -11.844 4.672 1 93.25 271 ILE B N 1
ATOM 5854 C CA . ILE B 1 271 ? -2.836 -12.977 4.32 1 93.25 271 ILE B CA 1
ATOM 5855 C C . ILE B 1 271 ? -1.551 -12.469 3.666 1 93.25 271 ILE B C 1
ATOM 5857 O O . ILE B 1 271 ? -0.639 -13.25 3.389 1 93.25 271 ILE B O 1
ATOM 5861 N N . VAL B 1 272 ? -1.366 -11.195 3.432 1 94.06 272 VAL B N 1
ATOM 5862 C CA . VAL B 1 272 ? -0.324 -10.648 2.57 1 94.06 272 VAL B CA 1
ATOM 5863 C C . VAL B 1 272 ? 1.05 -10.938 3.172 1 94.06 272 VAL B C 1
ATOM 5865 O O . VAL B 1 272 ? 2.02 -11.148 2.443 1 94.06 272 VAL B O 1
ATOM 5868 N N . PRO B 1 273 ? 1.214 -11.016 4.535 1 93.19 273 PRO B N 1
ATOM 5869 C CA . PRO B 1 273 ? 2.543 -11.344 5.055 1 93.19 273 PRO B CA 1
ATOM 5870 C C . PRO B 1 273 ? 3.027 -12.719 4.617 1 93.19 273 PRO B C 1
ATOM 5872 O O . PRO B 1 273 ? 4.234 -12.953 4.516 1 93.19 273 PRO B O 1
ATOM 5875 N N . LEU B 1 274 ? 2.123 -13.578 4.32 1 94.06 274 LEU B N 1
ATOM 5876 C CA . LEU B 1 274 ? 2.467 -14.938 3.916 1 94.06 274 LEU B CA 1
ATOM 5877 C C . LEU B 1 274 ? 2.791 -14.992 2.428 1 94.06 274 LEU B C 1
ATOM 5879 O O . LEU B 1 274 ? 3.346 -15.984 1.948 1 94.06 274 LEU B O 1
ATOM 5883 N N . GLN B 1 275 ? 2.525 -13.93 1.731 1 94 275 GLN B N 1
ATOM 5884 C CA . GLN B 1 275 ? 2.656 -13.938 0.278 1 94 275 GLN B CA 1
ATOM 5885 C C . GLN B 1 275 ? 4.008 -13.383 -0.156 1 94 275 GLN B C 1
ATOM 5887 O O . GLN B 1 275 ? 4.336 -13.391 -1.346 1 94 275 GLN B O 1
ATOM 5892 N N . ILE B 1 276 ? 4.859 -12.953 0.819 1 95.62 276 ILE B N 1
ATOM 5893 C CA . ILE B 1 276 ? 6.121 -12.336 0.425 1 95.62 276 ILE B CA 1
ATOM 5894 C C . ILE B 1 276 ? 7.289 -13.148 0.991 1 95.62 276 ILE B C 1
ATOM 5896 O O . ILE B 1 276 ? 8.438 -12.719 0.924 1 95.62 276 ILE B O 1
ATOM 5900 N N . VAL B 1 277 ? 7.039 -14.305 1.554 1 95.38 277 VAL B N 1
ATOM 5901 C CA . VAL B 1 277 ? 8.07 -15.117 2.184 1 95.38 277 VAL B CA 1
ATOM 5902 C C . VAL B 1 277 ? 8.812 -15.93 1.123 1 95.38 277 VAL B C 1
ATOM 5904 O O . VAL B 1 277 ? 8.289 -16.156 0.028 1 95.38 277 VAL B O 1
ATOM 5907 N N . LEU B 1 278 ? 10.031 -16.312 1.43 1 96.75 278 LEU B N 1
ATOM 5908 C CA . LEU B 1 278 ? 10.836 -17.141 0.538 1 96.75 278 LEU B CA 1
ATOM 5909 C C . LEU B 1 278 ? 10.242 -18.547 0.411 1 96.75 278 LEU B C 1
ATOM 5911 O O . LEU B 1 278 ? 10.125 -19.078 -0.695 1 96.75 278 LEU B O 1
ATOM 5915 N N . GLU B 1 279 ? 9.891 -19.125 1.5 1 96.88 279 GLU B N 1
ATOM 5916 C CA . GLU B 1 279 ? 9.234 -20.438 1.55 1 96.88 279 GLU B CA 1
ATOM 5917 C C . GLU B 1 279 ? 7.777 -20.297 1.991 1 96.88 279 GLU B C 1
ATOM 5919 O O . GLU B 1 279 ? 7.496 -19.781 3.076 1 96.88 279 GLU B O 1
ATOM 5924 N N . ASP B 1 280 ? 6.945 -20.719 1.158 1 95.69 280 ASP B N 1
ATOM 5925 C CA . ASP B 1 280 ? 5.508 -20.609 1.377 1 95.69 280 ASP B CA 1
ATOM 5926 C C . ASP B 1 280 ? 4.844 -21.984 1.434 1 95.69 280 ASP B C 1
ATOM 5928 O O . ASP B 1 280 ? 4.887 -22.734 0.461 1 95.69 280 ASP B O 1
ATOM 5932 N N . LYS B 1 281 ? 4.156 -22.328 2.494 1 94.44 281 LYS B N 1
ATOM 5933 C CA . LYS B 1 281 ? 3.457 -23.609 2.664 1 94.44 281 LYS B CA 1
ATOM 5934 C C . LYS B 1 281 ? 1.959 -23.391 2.85 1 94.44 281 LYS B C 1
ATOM 5936 O O . LYS B 1 281 ? 1.254 -24.266 3.34 1 94.44 281 LYS B O 1
ATOM 5941 N N . THR B 1 282 ? 1.527 -22.203 2.402 1 93.12 282 THR B N 1
ATOM 5942 C CA . THR B 1 282 ? 0.165 -21.781 2.707 1 93.12 282 THR B CA 1
ATOM 5943 C C . THR B 1 282 ? -0.847 -22.609 1.908 1 93.12 282 THR B C 1
ATOM 5945 O O . THR B 1 282 ? -2.012 -22.703 2.295 1 93.12 282 THR B O 1
ATOM 5948 N N . MET B 1 283 ? -0.471 -23.219 0.836 1 93.38 283 MET B N 1
ATOM 5949 C CA . MET B 1 283 ? -1.398 -23.969 -0.008 1 93.38 283 MET B CA 1
ATOM 5950 C C . MET B 1 283 ? -1.694 -25.344 0.59 1 93.38 283 MET B C 1
ATOM 5952 O O . MET B 1 283 ? -2.631 -26.016 0.166 1 93.38 283 MET B O 1
ATOM 5956 N N . ASN B 1 284 ? -0.89 -25.703 1.544 1 93.69 284 ASN B N 1
ATOM 5957 C CA . ASN B 1 284 ? -1.118 -27.016 2.141 1 93.69 284 ASN B CA 1
ATOM 5958 C C . ASN B 1 284 ? -2.426 -27.047 2.926 1 93.69 284 ASN B C 1
ATOM 5960 O O . ASN B 1 284 ? -2.785 -26.078 3.59 1 93.69 284 ASN B O 1
ATOM 5964 N N . ASN B 1 285 ? -3.18 -28.125 2.803 1 90.44 285 ASN B N 1
ATOM 5965 C CA . ASN B 1 285 ? -4.43 -28.391 3.5 1 90.44 285 ASN B CA 1
ATOM 5966 C C . ASN B 1 285 ? -5.566 -27.516 2.98 1 90.44 285 ASN B C 1
ATOM 5968 O O . ASN B 1 285 ? -6.508 -27.219 3.715 1 90.44 285 ASN B O 1
ATOM 5972 N N . VAL B 1 286 ? -5.41 -27.016 1.767 1 91.81 286 VAL B N 1
ATOM 5973 C CA . VAL B 1 286 ? -6.527 -26.297 1.174 1 91.81 286 VAL B CA 1
ATOM 5974 C C . VAL B 1 286 ? -7.723 -27.219 1.008 1 91.81 286 VAL B C 1
ATOM 5976 O O . VAL B 1 286 ? -7.562 -28.391 0.665 1 91.81 286 VAL B O 1
ATOM 5979 N N . PRO B 1 287 ? -8.914 -26.703 1.188 1 91.5 287 PRO B N 1
ATOM 5980 C CA . PRO B 1 287 ? -10.094 -27.562 1.206 1 91.5 287 PRO B CA 1
ATOM 5981 C C . PRO B 1 287 ? -10.531 -28 -0.191 1 91.5 287 PRO B C 1
ATOM 5983 O O . PRO B 1 287 ? -11.375 -28.891 -0.331 1 91.5 287 PRO B O 1
ATOM 5986 N N . SER B 1 288 ? -9.969 -27.469 -1.185 1 89.12 288 SER B N 1
ATOM 5987 C CA . SER B 1 288 ? -10.375 -27.734 -2.559 1 89.12 288 SER B CA 1
ATOM 5988 C C . SER B 1 288 ? -10.078 -29.188 -2.941 1 89.12 288 SER B C 1
ATOM 5990 O O . SER B 1 288 ? -10.688 -29.734 -3.861 1 89.12 288 SER B O 1
ATOM 5992 N N . PHE B 1 289 ? -9.086 -29.828 -2.197 1 90.44 289 PHE B N 1
ATOM 5993 C CA . PHE B 1 289 ? -8.664 -31.172 -2.564 1 90.44 289 PHE B CA 1
ATOM 5994 C C . PHE B 1 289 ? -8.672 -32.094 -1.348 1 90.44 289 PHE B C 1
ATOM 5996 O O . PHE B 1 289 ? -9.711 -32.312 -0.722 1 90.44 289 PHE B O 1
ATOM 6003 N N . ASN B 1 290 ? -7.582 -32.719 -1.151 1 88.25 290 ASN B N 1
ATOM 6004 C CA . ASN B 1 290 ? -7.574 -33.656 -0.033 1 88.25 290 ASN B CA 1
ATOM 6005 C C . ASN B 1 290 ? -6.613 -33.219 1.067 1 88.25 290 ASN B C 1
ATOM 6007 O O . ASN B 1 290 ? -5.531 -33.781 1.221 1 88.25 290 ASN B O 1
ATOM 6011 N N . PRO B 1 291 ? -7.094 -32.344 1.96 1 85.38 291 PRO B N 1
ATOM 6012 C CA . PRO B 1 291 ? -6.211 -31.719 2.955 1 85.38 291 PRO B CA 1
ATOM 6013 C C . PRO B 1 291 ? -5.609 -32.75 3.918 1 85.38 291 PRO B C 1
ATOM 6015 O O . PRO B 1 291 ? -4.477 -32.562 4.379 1 85.38 291 PRO B O 1
ATOM 6018 N N . GLU B 1 292 ? -6.215 -33.781 4.172 1 83.94 292 GLU B N 1
ATOM 6019 C CA . GLU B 1 292 ? -5.727 -34.719 5.156 1 83.94 292 GLU B CA 1
ATOM 6020 C C . GLU B 1 292 ? -4.695 -35.656 4.543 1 83.94 292 GLU B C 1
ATOM 6022 O O . GLU B 1 292 ? -3.818 -36.188 5.246 1 83.94 292 GLU B O 1
ATOM 6027 N N . THR B 1 293 ? -4.746 -35.812 3.244 1 89 293 THR B N 1
ATOM 6028 C CA . THR B 1 293 ? -3.92 -36.875 2.645 1 89 293 THR B CA 1
ATOM 6029 C C . THR B 1 293 ? -2.896 -36.281 1.688 1 89 293 THR B C 1
ATOM 6031 O O . THR B 1 293 ? -1.9 -36.906 1.35 1 89 293 THR B O 1
ATOM 6034 N N . ASP B 1 294 ? -3.076 -35.094 1.253 1 91.44 294 ASP B N 1
ATOM 6035 C CA . ASP B 1 294 ? -2.152 -34.438 0.318 1 91.44 294 ASP B CA 1
ATOM 6036 C C . ASP B 1 294 ? -0.768 -34.281 0.941 1 91.44 294 ASP B C 1
ATOM 6038 O O . ASP B 1 294 ? -0.649 -33.969 2.129 1 91.44 294 ASP B O 1
ATOM 6042 N N . PRO B 1 295 ? 0.244 -34.594 0.184 1 93.12 295 PRO B N 1
ATOM 6043 C CA . PRO B 1 295 ? 1.592 -34.344 0.698 1 93.12 295 PRO B CA 1
ATOM 6044 C C . PRO B 1 295 ? 1.871 -32.875 0.918 1 93.12 295 PRO B C 1
ATOM 6046 O O . PRO B 1 295 ? 1.208 -32.031 0.321 1 93.12 295 PRO B O 1
ATOM 6049 N N . VAL B 1 296 ? 2.877 -32.656 1.726 1 94.62 296 VAL B N 1
ATOM 6050 C CA . VAL B 1 296 ? 3.266 -31.266 2.012 1 94.62 296 VAL B CA 1
ATOM 6051 C C . VAL B 1 296 ? 4.094 -30.719 0.854 1 94.62 296 VAL B C 1
ATOM 6053 O O . VAL B 1 296 ? 5.07 -31.344 0.43 1 94.62 296 VAL B O 1
ATOM 6056 N N . ILE B 1 297 ? 3.627 -29.641 0.345 1 96.56 297 ILE B N 1
ATOM 6057 C CA . ILE B 1 297 ? 4.328 -28.969 -0.747 1 96.56 297 ILE B CA 1
ATOM 6058 C C . ILE B 1 297 ? 4.875 -27.625 -0.266 1 96.56 297 ILE B C 1
ATOM 6060 O O . ILE B 1 297 ? 4.164 -26.859 0.381 1 96.56 297 ILE B O 1
ATOM 6064 N N . THR B 1 298 ? 6.145 -27.344 -0.549 1 97.56 298 THR B N 1
ATOM 6065 C CA . THR B 1 298 ? 6.766 -26.062 -0.223 1 97.56 298 THR B CA 1
ATOM 6066 C C . THR B 1 298 ? 6.996 -25.234 -1.483 1 97.56 298 THR B C 1
ATOM 6068 O O . THR B 1 298 ? 7.707 -25.672 -2.395 1 97.56 298 THR B O 1
ATOM 6071 N N . TYR B 1 299 ? 6.387 -24.078 -1.543 1 98 299 TYR B N 1
ATOM 6072 C CA . TYR B 1 299 ? 6.668 -23.125 -2.607 1 98 299 TYR B CA 1
ATOM 6073 C C . TYR B 1 299 ? 7.879 -22.266 -2.264 1 98 299 TYR B C 1
ATOM 6075 O O . TYR B 1 299 ? 7.992 -21.766 -1.144 1 98 299 TYR B O 1
ATOM 6083 N N . ILE B 1 300 ? 8.797 -22.172 -3.16 1 98.12 300 ILE B N 1
ATOM 6084 C CA . ILE B 1 300 ? 9.992 -21.375 -2.951 1 98.12 300 ILE B CA 1
ATOM 6085 C C . ILE B 1 300 ? 10.07 -20.281 -4.012 1 98.12 300 ILE B C 1
ATOM 6087 O O . ILE B 1 300 ? 9.852 -20.531 -5.199 1 98.12 300 ILE B O 1
ATOM 6091 N N . ARG B 1 301 ? 10.352 -19.062 -3.564 1 97.69 301 ARG B N 1
ATOM 6092 C CA . ARG B 1 301 ? 10.484 -17.906 -4.453 1 97.69 301 ARG B CA 1
ATOM 6093 C C . ARG B 1 301 ? 11.922 -17.406 -4.484 1 97.69 301 ARG B C 1
ATOM 6095 O O . ARG B 1 301 ? 12.219 -16.344 -3.936 1 97.69 301 ARG B O 1
ATOM 6102 N N . PRO B 1 302 ? 12.703 -18 -5.301 1 97.12 302 PRO B N 1
ATOM 6103 C CA . PRO B 1 302 ? 14.133 -17.719 -5.207 1 97.12 302 PRO B CA 1
ATOM 6104 C C . PRO B 1 302 ? 14.492 -16.344 -5.777 1 97.12 302 PRO B C 1
ATOM 6106 O O . PRO B 1 302 ? 15.57 -15.812 -5.488 1 97.12 302 PRO B O 1
ATOM 6109 N N . VAL B 1 303 ? 13.625 -15.758 -6.582 1 97.31 303 VAL B N 1
ATOM 6110 C CA . VAL B 1 303 ? 13.992 -14.492 -7.203 1 97.31 303 VAL B CA 1
ATOM 6111 C C . VAL B 1 303 ? 13.242 -13.344 -6.523 1 97.31 303 VAL B C 1
ATOM 6113 O O . VAL B 1 303 ? 13.188 -12.234 -7.051 1 97.31 303 VAL B O 1
ATOM 6116 N N . ARG B 1 304 ? 12.711 -13.562 -5.352 1 95.69 304 ARG B N 1
ATOM 6117 C CA . ARG B 1 304 ? 11.883 -12.578 -4.66 1 95.69 304 ARG B CA 1
ATOM 6118 C C . ARG B 1 304 ? 12.695 -11.344 -4.285 1 95.69 304 ARG B C 1
ATOM 6120 O O . ARG B 1 304 ? 12.133 -10.266 -4.09 1 95.69 304 ARG B O 1
ATOM 6127 N N . SER B 1 305 ? 14.031 -11.5 -4.137 1 92.94 305 SER B N 1
ATOM 6128 C CA . SER B 1 305 ? 14.891 -10.398 -3.705 1 92.94 305 SER B CA 1
ATOM 6129 C C . SER B 1 305 ? 15.367 -9.57 -4.891 1 92.94 305 SER B C 1
ATOM 6131 O O . SER B 1 305 ? 16.047 -8.555 -4.715 1 92.94 305 SER B O 1
ATOM 6133 N N . PHE B 1 306 ? 15.008 -9.961 -6.094 1 94.5 306 PHE B N 1
ATOM 6134 C CA . PHE B 1 306 ? 15.469 -9.281 -7.297 1 94.5 306 PHE B CA 1
ATOM 6135 C C . PHE B 1 306 ? 14.422 -8.305 -7.809 1 94.5 306 PHE B C 1
ATOM 6137 O O . PHE B 1 306 ? 13.227 -8.602 -7.781 1 94.5 306 PHE B O 1
ATOM 6144 N N . LEU B 1 307 ? 14.906 -7.148 -8.242 1 91.56 307 LEU B N 1
ATOM 6145 C CA . LEU B 1 307 ? 14.023 -6.223 -8.945 1 91.56 307 LEU B CA 1
ATOM 6146 C C . LEU B 1 307 ? 13.805 -6.668 -10.391 1 91.56 307 LEU B C 1
ATOM 6148 O O . LEU B 1 307 ? 14.664 -7.344 -10.969 1 91.56 307 LEU B O 1
ATOM 6152 N N . SER B 1 308 ? 12.695 -6.27 -10.977 1 91.69 308 SER B N 1
ATOM 6153 C CA . SER B 1 308 ? 12.375 -6.633 -12.352 1 91.69 308 SER B CA 1
ATOM 6154 C C . SER B 1 308 ? 13.445 -6.141 -13.32 1 91.69 308 SER B C 1
ATOM 6156 O O . SER B 1 308 ? 13.789 -6.836 -14.273 1 91.69 308 SER B O 1
ATOM 6158 N N . ASN B 1 309 ? 13.961 -4.973 -13.07 1 88.19 309 ASN B N 1
ATOM 6159 C CA . ASN B 1 309 ? 14.992 -4.434 -13.945 1 88.19 309 ASN B CA 1
ATOM 6160 C C . ASN B 1 309 ? 16.297 -5.23 -13.844 1 88.19 309 ASN B C 1
ATOM 6162 O O . ASN B 1 309 ? 17 -5.406 -14.836 1 88.19 309 ASN B O 1
ATOM 6166 N N . GLU B 1 310 ? 16.578 -5.652 -12.648 1 90.56 310 GLU B N 1
ATOM 6167 C CA . GLU B 1 310 ? 17.75 -6.5 -12.453 1 90.56 310 GLU B CA 1
ATOM 6168 C C . GLU B 1 310 ? 17.625 -7.812 -13.227 1 90.56 310 GLU B C 1
ATOM 6170 O O . GLU B 1 310 ? 18.562 -8.258 -13.867 1 90.56 310 GLU B O 1
ATOM 6175 N N . LEU B 1 311 ? 16.469 -8.391 -13.195 1 95.25 311 LEU B N 1
ATOM 6176 C CA . LEU B 1 311 ? 16.219 -9.656 -13.883 1 95.25 311 LEU B CA 1
ATOM 6177 C C . LEU B 1 311 ? 16.25 -9.469 -15.398 1 95.25 311 LEU B C 1
ATOM 6179 O O . LEU B 1 311 ? 16.797 -10.312 -16.109 1 95.25 311 LEU B O 1
ATOM 6183 N N . ALA B 1 312 ? 15.719 -8.391 -15.852 1 93.81 312 ALA B N 1
ATOM 6184 C CA . ALA B 1 312 ? 15.758 -8.086 -17.281 1 93.81 312 ALA B CA 1
ATOM 6185 C C . ALA B 1 312 ? 17.188 -7.918 -17.781 1 93.81 312 ALA B C 1
ATOM 6187 O O . ALA B 1 312 ? 17.562 -8.43 -18.828 1 93.81 312 ALA B O 1
ATOM 6188 N N . MET B 1 313 ? 17.969 -7.207 -17.016 1 92.88 313 MET B N 1
ATOM 6189 C CA . MET B 1 313 ? 19.375 -6.992 -17.359 1 92.88 313 MET B CA 1
ATOM 6190 C C . MET B 1 313 ? 20.141 -8.305 -17.328 1 92.88 313 MET B C 1
ATOM 6192 O O . MET B 1 313 ? 20.984 -8.555 -18.188 1 92.88 313 MET B O 1
ATOM 6196 N N . TYR B 1 314 ? 19.859 -9.039 -16.297 1 94.94 314 TYR B N 1
ATOM 6197 C CA . TYR B 1 314 ? 20.5 -10.344 -16.203 1 94.94 314 TYR B CA 1
ATOM 6198 C C . TYR B 1 314 ? 20.219 -11.188 -17.438 1 94.94 314 TYR B C 1
ATOM 6200 O O . TYR B 1 314 ? 21.141 -11.758 -18.031 1 94.94 314 TYR B O 1
ATOM 6208 N N . ASN B 1 315 ? 18.969 -11.297 -17.828 1 96.25 315 ASN B N 1
ATOM 6209 C CA . ASN B 1 315 ? 18.594 -12.047 -19.016 1 96.25 315 ASN B CA 1
ATOM 6210 C C . ASN B 1 315 ? 19.297 -11.516 -20.266 1 96.25 315 ASN B C 1
ATOM 6212 O O . ASN B 1 315 ? 19.828 -12.289 -21.062 1 96.25 315 ASN B O 1
ATOM 6216 N N . HIS B 1 316 ? 19.344 -10.266 -20.391 1 94.12 316 HIS B N 1
ATOM 6217 C CA . HIS B 1 316 ? 19.969 -9.633 -21.547 1 94.12 316 HIS B CA 1
ATOM 6218 C C . HIS B 1 316 ? 21.453 -9.977 -21.625 1 94.12 316 HIS B C 1
ATOM 6220 O O . HIS B 1 316 ? 21.953 -10.383 -22.672 1 94.12 316 HIS B O 1
ATOM 6226 N N . TRP B 1 317 ? 22.125 -9.883 -20.562 1 94.25 317 TRP B N 1
ATOM 6227 C CA . TRP B 1 317 ? 23.578 -10.055 -20.516 1 94.25 317 TRP B CA 1
ATOM 6228 C C . TRP B 1 317 ? 23.953 -11.523 -20.625 1 94.25 317 TRP B C 1
ATOM 6230 O O . TRP B 1 317 ? 25.094 -11.859 -20.969 1 94.25 317 TRP B O 1
ATOM 6240 N N . THR B 1 318 ? 23.062 -12.328 -20.234 1 94.62 318 THR B N 1
ATOM 6241 C CA . THR B 1 318 ? 23.344 -13.75 -20.328 1 94.62 318 THR B CA 1
ATOM 6242 C C . THR B 1 318 ? 22.797 -14.344 -21.625 1 94.62 318 THR B C 1
ATOM 6244 O O . THR B 1 318 ? 22.781 -15.562 -21.797 1 94.62 318 THR B O 1
ATOM 6247 N N . GLY B 1 319 ? 22.219 -13.523 -22.484 1 92.62 319 GLY B N 1
ATOM 6248 C CA . GLY B 1 319 ? 21.969 -13.945 -23.859 1 92.62 319 GLY B CA 1
ATOM 6249 C C . GLY B 1 319 ? 20.5 -14.266 -24.125 1 92.62 319 GLY B C 1
ATOM 6250 O O . GLY B 1 319 ? 20.156 -14.773 -25.188 1 92.62 319 GLY B O 1
ATOM 6251 N N . ILE B 1 320 ? 19.641 -14.086 -23.172 1 93.75 320 ILE B N 1
ATOM 6252 C CA . ILE B 1 320 ? 18.219 -14.281 -23.422 1 93.75 320 ILE B CA 1
ATOM 6253 C C . ILE B 1 320 ? 17.656 -13.078 -24.172 1 93.75 320 ILE B C 1
ATOM 6255 O O . ILE B 1 320 ? 17.672 -11.953 -23.656 1 93.75 320 ILE B O 1
ATOM 6259 N N . LYS B 1 321 ? 17.125 -13.258 -25.344 1 84.88 321 LYS B N 1
ATOM 6260 C CA . LYS B 1 321 ? 16.75 -12.141 -26.203 1 84.88 321 LYS B CA 1
ATOM 6261 C C . LYS B 1 321 ? 15.227 -12.023 -26.312 1 84.88 321 LYS B C 1
ATOM 6263 O O . LYS B 1 321 ? 14.711 -10.953 -26.656 1 84.88 321 LYS B O 1
ATOM 6268 N N . LYS B 1 322 ? 14.562 -13.117 -26.094 1 87.88 322 LYS B N 1
ATOM 6269 C CA . LYS B 1 322 ? 13.125 -13.086 -26.312 1 87.88 322 LYS B CA 1
ATOM 6270 C C . LYS B 1 322 ? 12.391 -13.883 -25.234 1 87.88 322 LYS B C 1
ATOM 6272 O O . LYS B 1 322 ? 12.914 -14.875 -24.734 1 87.88 322 LYS B O 1
ATOM 6277 N N . TYR B 1 323 ? 11.273 -13.32 -24.953 1 90.38 323 TYR B N 1
ATOM 6278 C CA . TYR B 1 323 ? 10.352 -14.008 -24.047 1 90.38 323 TYR B CA 1
ATOM 6279 C C . TYR B 1 323 ? 9.164 -14.578 -24.812 1 90.38 323 TYR B C 1
ATOM 6281 O O . TYR B 1 323 ? 8.906 -14.188 -25.953 1 90.38 323 TYR B O 1
ATOM 6289 N N . VAL B 1 324 ? 8.547 -15.539 -24.203 1 87.44 324 VAL B N 1
ATOM 6290 C CA . VAL B 1 324 ? 7.312 -16.062 -24.781 1 87.44 324 VAL B CA 1
ATOM 6291 C C . VAL B 1 324 ? 6.148 -15.133 -24.453 1 87.44 324 VAL B C 1
ATOM 6293 O O . VAL B 1 324 ? 5.914 -14.82 -23.281 1 87.44 324 VAL B O 1
ATOM 6296 N N . PHE B 1 325 ? 5.527 -14.656 -25.406 1 83.56 325 PHE B N 1
ATOM 6297 C CA . PHE B 1 325 ? 4.395 -13.773 -25.172 1 83.56 325 PHE B CA 1
ATOM 6298 C C . PHE B 1 325 ? 3.107 -14.57 -25 1 83.56 325 PHE B C 1
ATOM 6300 O O . PHE B 1 325 ? 2.652 -15.234 -25.938 1 83.56 325 PHE B O 1
ATOM 6307 N N . VAL B 1 326 ? 2.637 -14.555 -23.875 1 80.81 326 VAL B N 1
ATOM 6308 C CA . VAL B 1 326 ? 1.345 -15.172 -23.594 1 80.81 326 VAL B CA 1
ATOM 6309 C C . VAL B 1 326 ? 0.31 -14.094 -23.297 1 80.81 326 VAL B C 1
ATOM 6311 O O . VAL B 1 326 ? 0.507 -13.258 -22.406 1 80.81 326 VAL B O 1
ATOM 6314 N N . LYS B 1 327 ? -0.711 -14.031 -24.031 1 75.5 327 LYS B N 1
ATOM 6315 C CA . LYS B 1 327 ? -1.763 -13.031 -23.859 1 75.5 327 LYS B CA 1
ATOM 6316 C C . LYS B 1 327 ? -2.379 -13.125 -22.469 1 75.5 327 LYS B C 1
ATOM 6318 O O . LYS B 1 327 ? -2.547 -14.219 -21.922 1 75.5 327 LYS B O 1
ATOM 6323 N N . ASN B 1 328 ? -2.523 -11.93 -21.844 1 73.56 328 ASN B N 1
ATOM 6324 C CA . ASN B 1 328 ? -3.227 -11.875 -20.562 1 73.56 328 ASN B CA 1
ATOM 6325 C C . ASN B 1 328 ? -4.531 -11.086 -20.672 1 73.56 328 ASN B C 1
ATOM 6327 O O . ASN B 1 328 ? -4.852 -10.562 -21.75 1 73.56 328 ASN B O 1
ATOM 6331 N N . LEU B 1 329 ? -5.402 -11.203 -19.734 1 69.62 329 LEU B N 1
ATOM 6332 C CA . LEU B 1 329 ? -6.715 -10.562 -19.75 1 69.62 329 LEU B CA 1
ATOM 6333 C C . LEU B 1 329 ? -6.602 -9.086 -20.109 1 69.62 329 LEU B C 1
ATOM 6335 O O . LEU B 1 329 ? -7.461 -8.555 -20.812 1 69.62 329 LEU B O 1
ATOM 6339 N N . THR B 1 330 ? -5.609 -8.43 -19.656 1 58.78 330 THR B N 1
ATOM 6340 C CA . THR B 1 330 ? -5.504 -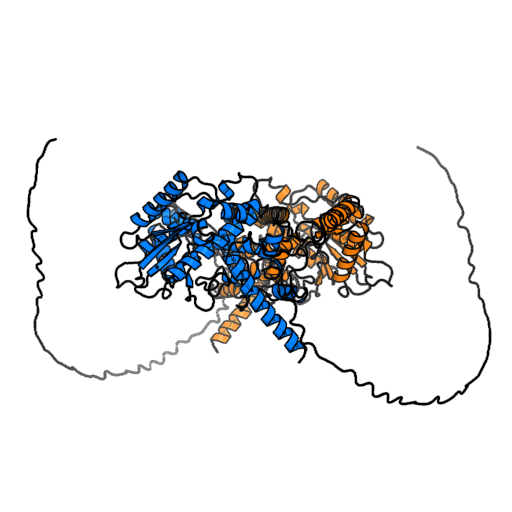6.988 -19.859 1 58.78 330 THR B CA 1
ATOM 6341 C C . THR B 1 330 ? -5.195 -6.672 -21.312 1 58.78 330 THR B C 1
ATOM 6343 O O . THR B 1 330 ? -5.59 -5.621 -21.828 1 58.78 330 THR B O 1
ATOM 6346 N N . THR B 1 331 ? -4.496 -7.465 -21.906 1 50.53 331 THR B N 1
ATOM 6347 C CA . THR B 1 331 ? -4.164 -7.219 -23.297 1 50.53 331 THR B CA 1
ATOM 6348 C C . THR B 1 331 ? -5.391 -7.402 -24.188 1 50.53 331 THR B C 1
ATOM 6350 O O . THR B 1 331 ? -5.457 -6.844 -25.297 1 50.53 331 THR B O 1
ATOM 6353 N N . LYS B 1 332 ? -6.309 -8.195 -23.812 1 47.72 332 LYS B N 1
ATOM 6354 C CA . LYS B 1 332 ? -7.508 -8.461 -24.609 1 47.72 332 LYS B CA 1
ATOM 6355 C C . LYS B 1 332 ? -8.492 -7.301 -24.516 1 47.72 332 LYS B C 1
ATOM 6357 O O . LYS B 1 332 ? -9.117 -6.926 -25.516 1 47.72 332 LYS B O 1
ATOM 6362 N N . ALA B 1 333 ? -8.977 -6.898 -23.188 1 48.12 333 ALA B N 1
ATOM 6363 C CA . ALA B 1 333 ? -10.117 -6.012 -22.969 1 48.12 333 ALA B CA 1
ATOM 6364 C C . ALA B 1 333 ? -9.797 -4.586 -23.406 1 48.12 333 ALA B C 1
ATOM 6366 O O . ALA B 1 333 ? -10.695 -3.752 -23.531 1 48.12 333 ALA B O 1
ATOM 6367 N N . GLY B 1 334 ? -8.828 -4.23 -24.281 1 45.25 334 GLY B N 1
ATOM 6368 C CA . GLY B 1 334 ? -8.453 -2.869 -24.641 1 45.25 334 GLY B CA 1
ATOM 6369 C C . GLY B 1 334 ? -8.039 -2.035 -23.453 1 45.25 334 GLY B C 1
ATOM 6370 O O . GLY B 1 334 ? -8.258 -2.43 -22.297 1 45.25 334 GLY B O 1
ATOM 6371 N N . ALA B 1 335 ? -7.207 -0.798 -23.609 1 42.25 335 ALA B N 1
ATOM 6372 C CA . ALA B 1 335 ? -6.5 0.131 -22.734 1 42.25 335 ALA B CA 1
ATOM 6373 C C . ALA B 1 335 ? -7.395 0.6 -21.594 1 42.25 335 ALA B C 1
ATOM 6375 O O . ALA B 1 335 ? -6.906 1.079 -20.562 1 42.25 335 ALA B O 1
ATOM 6376 N N . ARG B 1 336 ? -8.656 0.651 -21.797 1 44.5 336 ARG B N 1
ATOM 6377 C CA . ARG B 1 336 ? -9.422 1.572 -20.969 1 44.5 336 ARG B CA 1
ATOM 6378 C C . ARG B 1 336 ? -9.828 0.917 -19.656 1 44.5 336 ARG B C 1
ATOM 6380 O O . ARG B 1 336 ? -10.219 1.603 -18.703 1 44.5 336 ARG B O 1
ATOM 6387 N N . GLN B 1 337 ? -10.344 -0.41 -19.672 1 54.84 337 GLN B N 1
ATOM 6388 C CA . GLN B 1 337 ? -10.891 -0.871 -18.406 1 54.84 337 GLN B CA 1
ATOM 6389 C C . GLN B 1 337 ? -9.828 -1.579 -17.562 1 54.84 337 GLN B C 1
ATOM 6391 O O . GLN B 1 337 ? -9.367 -2.66 -17.938 1 54.84 337 GLN B O 1
ATOM 6396 N N . SER B 1 338 ? -9.156 -0.818 -16.703 1 69.81 338 SER B N 1
ATOM 6397 C CA . SER B 1 338 ? -7.965 -1.298 -16 1 69.81 338 SER B CA 1
ATOM 6398 C C . SER B 1 338 ? -8.344 -2.145 -14.789 1 69.81 338 SER B C 1
ATOM 6400 O O . SER B 1 338 ? -9.438 -2.008 -14.242 1 69.81 338 SER B O 1
ATOM 6402 N N . THR B 1 339 ? -7.871 -3.424 -14.742 1 83.06 339 THR B N 1
ATOM 6403 C CA . THR B 1 339 ? -7.965 -4.277 -13.562 1 83.06 339 THR B CA 1
ATOM 6404 C C . THR B 1 339 ? -7.191 -3.668 -12.391 1 83.06 339 THR B C 1
ATOM 6406 O O . THR B 1 339 ? -6.363 -2.777 -12.586 1 83.06 339 THR B O 1
ATOM 6409 N N . ILE B 1 340 ? -7.598 -4.066 -11.219 1 85.81 340 ILE B N 1
ATOM 6410 C CA . ILE B 1 340 ? -6.891 -3.629 -10.023 1 85.81 340 ILE B CA 1
ATOM 6411 C C . ILE B 1 340 ? -5.402 -3.936 -10.164 1 85.81 340 ILE B C 1
ATOM 6413 O O . ILE B 1 340 ? -4.555 -3.082 -9.883 1 85.81 340 ILE B O 1
ATOM 6417 N N . ASN B 1 341 ? -5.086 -5.09 -10.672 1 87.75 341 ASN B N 1
ATOM 6418 C CA . ASN B 1 341 ? -3.688 -5.48 -10.82 1 87.75 341 ASN B CA 1
ATOM 6419 C C . ASN B 1 341 ? -2.951 -4.551 -11.789 1 87.75 341 ASN B C 1
ATOM 6421 O O . ASN B 1 341 ? -1.808 -4.168 -11.531 1 87.75 341 ASN B O 1
ATOM 6425 N N . ARG B 1 342 ? -3.605 -4.246 -12.797 1 87 342 ARG B N 1
ATOM 6426 C CA . ARG B 1 342 ? -2.986 -3.361 -13.773 1 87 342 ARG B CA 1
ATOM 6427 C C . ARG B 1 342 ? -2.797 -1.96 -13.211 1 87 342 ARG B C 1
ATOM 6429 O O . ARG B 1 342 ? -1.767 -1.323 -13.438 1 87 342 ARG B O 1
ATOM 6436 N N . LEU B 1 343 ? -3.801 -1.495 -12.539 1 85 343 LEU B N 1
ATOM 6437 C CA . LEU B 1 343 ? -3.707 -0.181 -11.906 1 85 343 LEU B CA 1
ATOM 6438 C C . LEU B 1 343 ? -2.553 -0.136 -10.914 1 85 343 LEU B C 1
ATOM 6440 O O . LEU B 1 343 ? -1.784 0.829 -10.891 1 85 343 LEU B O 1
ATOM 6444 N N . VAL B 1 344 ? -2.404 -1.184 -10.156 1 89.44 344 VAL B N 1
ATOM 6445 C CA . VAL B 1 344 ? -1.336 -1.266 -9.164 1 89.44 344 VAL B CA 1
ATOM 6446 C C . VAL B 1 344 ? 0.016 -1.349 -9.867 1 89.44 344 VAL B C 1
ATOM 6448 O O . VAL B 1 344 ? 0.984 -0.713 -9.445 1 89.44 344 VAL B O 1
ATOM 6451 N N . GLU B 1 345 ? 0.054 -2.121 -10.852 1 89.56 345 GLU B N 1
ATOM 6452 C CA . GLU B 1 345 ? 1.29 -2.254 -11.617 1 89.56 345 GLU B CA 1
ATOM 6453 C C . GLU B 1 345 ? 1.743 -0.906 -12.18 1 89.56 345 GLU B C 1
ATOM 6455 O O . GLU B 1 345 ? 2.922 -0.558 -12.094 1 89.56 345 GLU B O 1
ATOM 6460 N N . ASP B 1 346 ? 0.838 -0.213 -12.742 1 84.44 346 ASP B N 1
ATOM 6461 C CA . ASP B 1 346 ? 1.146 1.113 -13.273 1 84.44 346 ASP B CA 1
ATOM 6462 C C . ASP B 1 346 ? 1.61 2.053 -12.156 1 84.44 346 ASP B C 1
ATOM 6464 O O . ASP B 1 346 ? 2.557 2.818 -12.344 1 84.44 346 ASP B O 1
ATOM 6468 N N . PHE B 1 347 ? 0.952 1.967 -11.133 1 86 347 PHE B N 1
ATOM 6469 C CA . PHE B 1 347 ? 1.262 2.797 -9.969 1 86 347 PHE B CA 1
ATOM 6470 C C . PHE B 1 347 ? 2.682 2.533 -9.484 1 86 347 PHE B C 1
ATOM 6472 O O . PHE B 1 347 ? 3.465 3.469 -9.305 1 86 347 PHE B O 1
ATOM 6479 N N . ILE B 1 348 ? 3.031 1.292 -9.312 1 88.31 348 ILE B N 1
ATOM 6480 C CA . ILE B 1 348 ? 4.355 0.906 -8.828 1 88.31 348 ILE B CA 1
ATOM 6481 C C . ILE B 1 348 ? 5.414 1.309 -9.852 1 88.31 348 ILE B C 1
ATOM 6483 O O . ILE B 1 348 ? 6.484 1.801 -9.484 1 88.31 348 ILE B O 1
ATOM 6487 N N . SER B 1 349 ? 5.086 1.079 -11.086 1 85.25 349 SER B N 1
ATOM 6488 C CA . SER B 1 349 ? 6.023 1.442 -12.148 1 85.25 349 SER B CA 1
ATOM 6489 C C . SER B 1 349 ? 6.305 2.941 -12.141 1 85.25 349 SER B C 1
ATOM 6491 O O . SER B 1 349 ? 7.445 3.367 -12.32 1 85.25 349 SER B O 1
ATOM 6493 N N . MET B 1 350 ? 5.301 3.73 -11.914 1 81.94 350 MET B N 1
ATOM 6494 C CA . MET B 1 350 ? 5.438 5.184 -11.891 1 81.94 350 MET B CA 1
ATOM 6495 C C . MET B 1 350 ? 6.254 5.637 -10.688 1 81.94 350 MET B C 1
ATOM 6497 O O . MET B 1 350 ? 7.09 6.535 -10.797 1 81.94 350 MET B O 1
ATOM 6501 N N . LEU B 1 351 ? 5.973 5.051 -9.594 1 81.81 351 LEU B N 1
ATOM 6502 C CA . LEU B 1 351 ? 6.695 5.41 -8.375 1 81.81 351 LEU B CA 1
ATOM 6503 C C . LEU B 1 351 ? 8.172 5.059 -8.5 1 81.81 351 LEU B C 1
ATOM 6505 O O . LEU B 1 351 ? 9.039 5.824 -8.062 1 81.81 351 LEU B O 1
ATOM 6509 N N . GLN B 1 352 ? 8.43 3.922 -9.047 1 78.44 352 GLN B N 1
ATOM 6510 C CA . GLN B 1 352 ? 9.797 3.422 -9.148 1 78.44 352 GLN B CA 1
ATOM 6511 C C . GLN B 1 352 ? 10.648 4.312 -10.039 1 78.44 352 GLN B C 1
ATOM 6513 O O . GLN B 1 352 ? 11.875 4.355 -9.906 1 78.44 352 GLN B O 1
ATOM 6518 N N . LYS B 1 353 ? 10.078 4.93 -10.969 1 73.25 353 LYS B N 1
ATOM 6519 C CA . LYS B 1 353 ? 10.812 5.816 -11.859 1 73.25 353 LYS B CA 1
ATOM 6520 C C . LYS B 1 353 ? 11.5 6.938 -11.086 1 73.25 353 LYS B C 1
ATOM 6522 O O . LYS B 1 353 ? 12.664 7.254 -11.344 1 73.25 353 LYS B O 1
ATOM 6527 N N . ASP B 1 354 ? 10.852 7.453 -10.125 1 66.75 354 ASP B N 1
ATOM 6528 C CA . ASP B 1 354 ? 11.375 8.602 -9.398 1 66.75 354 ASP B CA 1
ATOM 6529 C C . ASP B 1 354 ? 11.906 8.18 -8.023 1 66.75 354 ASP B C 1
ATOM 6531 O O . ASP B 1 354 ? 12.734 8.883 -7.434 1 66.75 354 ASP B O 1
ATOM 6535 N N . PHE B 1 355 ? 11.414 6.996 -7.641 1 72.81 355 PHE B N 1
ATOM 6536 C CA . PHE B 1 355 ? 11.789 6.523 -6.312 1 72.81 355 PHE B CA 1
ATOM 6537 C C . PHE B 1 355 ? 12.133 5.039 -6.344 1 72.81 355 PHE B C 1
ATOM 6539 O O . PHE B 1 355 ? 11.344 4.207 -5.891 1 72.81 355 PHE B O 1
ATOM 6546 N N . PRO B 1 356 ? 13.305 4.719 -6.684 1 72.62 356 PRO B N 1
ATOM 6547 C CA . PRO B 1 356 ? 13.703 3.33 -6.93 1 72.62 356 PRO B CA 1
ATOM 6548 C C . PRO B 1 356 ? 13.594 2.453 -5.688 1 72.62 356 PRO B C 1
ATOM 6550 O O . PRO B 1 356 ? 13.508 1.229 -5.793 1 72.62 356 PRO B O 1
ATOM 6553 N N . SER B 1 357 ? 13.508 3.006 -4.512 1 78.19 357 SER B N 1
ATOM 6554 C CA . SER B 1 357 ? 13.477 2.189 -3.303 1 78.19 357 SER B CA 1
ATOM 6555 C C . SER B 1 357 ? 12.047 1.908 -2.863 1 78.19 357 SER B C 1
ATOM 6557 O O . SER B 1 357 ? 11.82 1.263 -1.837 1 78.19 357 SER B O 1
ATOM 6559 N N . THR B 1 358 ? 11.18 2.287 -3.693 1 82.81 358 THR B N 1
ATOM 6560 C CA . THR B 1 358 ? 9.773 2.199 -3.314 1 82.81 358 THR B CA 1
ATOM 6561 C C . THR B 1 358 ? 9.359 0.746 -3.109 1 82.81 358 THR B C 1
ATOM 6563 O O . THR B 1 358 ? 8.688 0.419 -2.127 1 82.81 358 THR B O 1
ATOM 6566 N N . VAL B 1 359 ? 9.766 -0.117 -4.035 1 89.88 359 VAL B N 1
ATOM 6567 C CA . VAL B 1 359 ? 9.391 -1.526 -3.977 1 89.88 359 VAL B CA 1
ATOM 6568 C C . VAL B 1 359 ? 9.875 -2.139 -2.666 1 89.88 359 VAL B C 1
ATOM 6570 O O . VAL B 1 359 ? 9.094 -2.758 -1.937 1 89.88 359 VAL B O 1
ATOM 6573 N N . HIS B 1 360 ? 11.047 -1.844 -2.346 1 87.19 360 HIS B N 1
ATOM 6574 C CA . HIS B 1 360 ? 11.609 -2.387 -1.114 1 87.19 360 HIS B CA 1
ATOM 6575 C C . HIS B 1 360 ? 10.938 -1.777 0.113 1 87.19 360 HIS B C 1
ATOM 6577 O O . HIS B 1 360 ? 10.727 -2.463 1.117 1 87.19 360 HIS B O 1
ATOM 6583 N N . ALA B 1 361 ? 10.672 -0.542 0.025 1 86.25 361 ALA B N 1
ATOM 6584 C CA . ALA B 1 361 ? 9.992 0.127 1.134 1 86.25 361 ALA B CA 1
ATOM 6585 C C . ALA B 1 361 ? 8.641 -0.512 1.413 1 86.25 361 ALA B C 1
ATOM 6587 O O . ALA B 1 361 ? 8.281 -0.748 2.57 1 86.25 361 ALA B O 1
ATOM 6588 N N . ILE B 1 362 ? 7.898 -0.816 0.384 1 89.19 362 ILE B N 1
ATOM 6589 C CA . ILE B 1 362 ? 6.59 -1.449 0.505 1 89.19 362 ILE B CA 1
ATOM 6590 C C . ILE B 1 362 ? 6.742 -2.834 1.132 1 89.19 362 ILE B C 1
ATOM 6592 O O . ILE B 1 362 ? 6.062 -3.156 2.109 1 89.19 362 ILE B O 1
ATOM 6596 N N . LEU B 1 363 ? 7.656 -3.6 0.611 1 92.25 363 LEU B N 1
ATOM 6597 C CA . LEU B 1 363 ? 7.82 -4.973 1.072 1 92.25 363 LEU B CA 1
ATOM 6598 C C . LEU B 1 363 ? 8.32 -5.008 2.512 1 92.25 363 LEU B C 1
ATOM 6600 O O . LEU B 1 363 ? 7.898 -5.855 3.301 1 92.25 363 LEU B O 1
ATOM 6604 N N . ARG B 1 364 ? 9.141 -4.078 2.834 1 88.25 364 ARG B N 1
ATOM 6605 C CA . ARG B 1 364 ? 9.633 -4 4.207 1 88.25 364 ARG B CA 1
ATOM 6606 C C . ARG B 1 364 ? 8.5 -3.668 5.172 1 88.25 364 ARG B C 1
ATOM 6608 O O . ARG B 1 364 ? 8.469 -4.16 6.305 1 88.25 364 ARG B O 1
ATOM 6615 N N . THR B 1 365 ? 7.656 -2.793 4.777 1 88.88 365 THR B N 1
ATOM 6616 C CA . THR B 1 365 ? 6.496 -2.449 5.594 1 88.88 365 THR B CA 1
ATOM 6617 C C . THR B 1 365 ? 5.602 -3.668 5.805 1 88.88 365 THR B C 1
ATOM 6619 O O . THR B 1 365 ? 5.129 -3.912 6.914 1 88.88 365 THR B O 1
ATOM 6622 N N . ILE B 1 366 ? 5.391 -4.418 4.742 1 91.12 366 ILE B N 1
ATOM 6623 C CA . ILE B 1 366 ? 4.535 -5.598 4.805 1 91.12 366 ILE B CA 1
ATOM 6624 C C . ILE B 1 366 ? 5.156 -6.637 5.738 1 91.12 366 ILE B C 1
ATOM 6626 O O . ILE B 1 366 ? 4.445 -7.34 6.457 1 91.12 366 ILE B O 1
ATOM 6630 N N . GLU B 1 367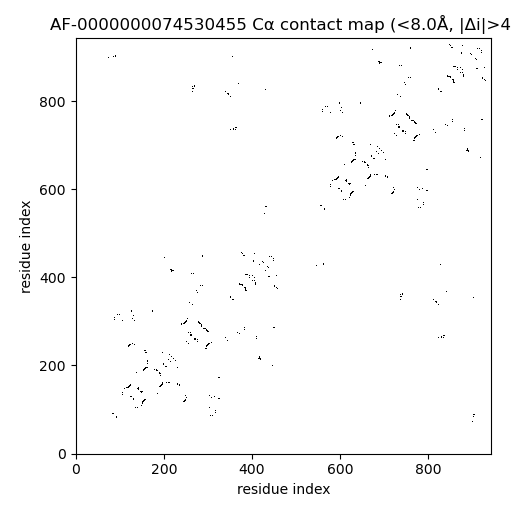 ? 6.465 -6.73 5.734 1 90.12 367 GLU B N 1
ATOM 6631 C CA . GLU B 1 367 ? 7.168 -7.684 6.582 1 90.12 367 GLU B CA 1
ATOM 6632 C C . GLU B 1 367 ? 6.914 -7.402 8.062 1 90.12 367 GLU B C 1
ATOM 6634 O O . GLU B 1 367 ? 7.07 -8.289 8.906 1 90.12 367 GLU B O 1
ATOM 6639 N N . LYS B 1 368 ? 6.477 -6.242 8.367 1 87.56 368 LYS B N 1
ATOM 6640 C CA . LYS B 1 368 ? 6.27 -5.848 9.758 1 87.56 368 LYS B CA 1
ATOM 6641 C C . LYS B 1 368 ? 4.836 -6.129 10.203 1 87.56 368 LYS B C 1
ATOM 6643 O O . LYS B 1 368 ? 4.5 -5.973 11.375 1 87.56 368 LYS B O 1
ATOM 6648 N N . LEU B 1 369 ? 4.059 -6.586 9.328 1 88.94 369 LEU B N 1
ATOM 6649 C CA . LEU B 1 369 ? 2.693 -6.965 9.672 1 88.94 369 LEU B CA 1
ATOM 6650 C C . LEU B 1 369 ? 2.678 -8.273 10.461 1 88.94 369 LEU B C 1
ATOM 6652 O O . LEU B 1 369 ? 3.557 -9.117 10.289 1 88.94 369 LEU B O 1
ATOM 6656 N N . LYS B 1 370 ? 1.634 -8.344 11.266 1 85.88 370 LYS B N 1
ATOM 6657 C CA . LYS B 1 370 ? 1.456 -9.586 12.008 1 85.88 370 LYS B CA 1
ATOM 6658 C C . LYS B 1 370 ? 1.184 -10.758 11.062 1 85.88 370 LYS B C 1
ATOM 6660 O O . LYS B 1 370 ? 0.368 -10.648 10.148 1 85.88 370 LYS B O 1
ATOM 6665 N N . VAL B 1 371 ? 1.891 -11.812 11.281 1 89.62 371 VAL B N 1
ATOM 6666 C CA . VAL B 1 371 ? 1.667 -13.023 10.5 1 89.62 371 VAL B CA 1
ATOM 6667 C C . VAL B 1 371 ? 0.337 -13.656 10.898 1 89.62 371 VAL B C 1
ATOM 6669 O O . VAL B 1 371 ? 0.053 -13.828 12.086 1 89.62 371 VAL B O 1
ATOM 6672 N N . PRO B 1 372 ? -0.47 -13.977 9.938 1 90 372 PRO B N 1
ATOM 6673 C CA . PRO B 1 372 ? -1.776 -14.57 10.234 1 90 372 PRO B CA 1
ATOM 6674 C C . PRO B 1 372 ? -1.668 -15.898 10.977 1 90 372 PRO B C 1
ATOM 6676 O O . PRO B 1 372 ? -0.738 -16.672 10.727 1 90 372 PRO B O 1
ATOM 6679 N N . ASP B 1 373 ? -2.697 -16.047 11.781 1 86.75 373 ASP B N 1
ATOM 6680 C CA . ASP B 1 373 ? -2.832 -17.375 12.391 1 86.75 373 ASP B CA 1
ATOM 6681 C C . ASP B 1 373 ? -3.182 -18.422 11.336 1 86.75 373 ASP B C 1
ATOM 6683 O O . ASP B 1 373 ? -4.02 -18.172 10.469 1 86.75 373 ASP B O 1
ATOM 6687 N N . GLN B 1 374 ? -2.441 -19.453 11.359 1 83.12 374 GLN B N 1
ATOM 6688 C CA . GLN B 1 374 ? -2.691 -20.5 10.391 1 83.12 374 GLN B CA 1
ATOM 6689 C C . GLN B 1 374 ? -3.672 -21.531 10.945 1 83.12 374 GLN B C 1
ATOM 6691 O O . GLN B 1 374 ? -3.287 -22.672 11.227 1 83.12 374 GLN B O 1
ATOM 6696 N N . ASN B 1 375 ? -4.965 -21.016 10.945 1 76.94 375 ASN B N 1
ATOM 6697 C CA . ASN B 1 375 ? -6.043 -21.844 11.469 1 76.94 375 ASN B CA 1
ATOM 6698 C C . ASN B 1 375 ? -6.504 -22.875 10.453 1 76.94 375 ASN B C 1
ATOM 6700 O O . ASN B 1 375 ? -6.047 -22.875 9.305 1 76.94 375 ASN B O 1
ATOM 6704 N N . LYS B 1 376 ? -7.367 -23.75 10.93 1 81.25 376 LYS B N 1
ATOM 6705 C CA . LYS B 1 376 ? -7.867 -24.844 10.102 1 81.25 376 LYS B CA 1
ATOM 6706 C C . LYS B 1 376 ? -8.906 -24.344 9.102 1 81.25 376 LYS B C 1
ATOM 6708 O O . LYS B 1 376 ? -9.07 -24.938 8.031 1 81.25 376 LYS B O 1
ATOM 6713 N N . ILE B 1 377 ? -9.516 -23.266 9.359 1 90.19 377 ILE B N 1
ATOM 6714 C CA . ILE B 1 377 ? -10.617 -22.828 8.508 1 90.19 377 ILE B CA 1
ATOM 6715 C C . ILE B 1 377 ? -10.07 -21.969 7.367 1 90.19 377 ILE B C 1
ATOM 6717 O O . ILE B 1 377 ? -9.375 -20.984 7.609 1 90.19 377 ILE B O 1
ATOM 6721 N N . ARG B 1 378 ? -10.359 -22.359 6.141 1 94.38 378 ARG B N 1
ATOM 6722 C CA . ARG B 1 378 ? -9.859 -21.719 4.934 1 94.38 378 ARG B CA 1
ATOM 6723 C C . ARG B 1 378 ? -11.008 -21.156 4.094 1 94.38 378 ARG B C 1
ATOM 6725 O O . ARG B 1 378 ? -12.133 -21.656 4.172 1 94.38 378 ARG B O 1
ATOM 6732 N N . CYS B 1 379 ? -10.711 -20.156 3.396 1 95.31 379 CYS B N 1
ATOM 6733 C CA . CYS B 1 379 ? -11.68 -19.578 2.471 1 95.31 379 CYS B CA 1
ATOM 6734 C C . CYS B 1 379 ? -12.109 -20.609 1.429 1 95.31 379 CYS B C 1
ATOM 6736 O O . CYS B 1 379 ? -11.266 -21.281 0.837 1 95.31 379 CYS B O 1
ATOM 6738 N N . SER B 1 380 ? -13.367 -20.672 1.08 1 94.56 380 SER B N 1
ATOM 6739 C CA . SER B 1 380 ? -13.938 -21.656 0.167 1 94.56 380 SER B CA 1
ATOM 6740 C C . SER B 1 380 ? -13.547 -21.359 -1.277 1 94.56 380 SER B C 1
ATOM 6742 O O . SER B 1 380 ? -13.617 -22.25 -2.137 1 94.56 380 SER B O 1
ATOM 6744 N N . MET B 1 381 ? -13.133 -20.156 -1.528 1 94.44 381 MET B N 1
ATOM 6745 C CA . MET B 1 381 ? -12.867 -19.766 -2.908 1 94.44 381 MET B CA 1
ATOM 6746 C C . MET B 1 381 ? -11.367 -19.734 -3.189 1 94.44 381 MET B C 1
ATOM 6748 O O . MET B 1 381 ? -10.883 -20.438 -4.082 1 94.44 381 MET B O 1
ATOM 6752 N N . CYS B 1 382 ? -10.664 -19 -2.359 1 94.38 382 CYS B N 1
ATOM 6753 C CA . CYS B 1 382 ? -9.258 -18.797 -2.688 1 94.38 382 CYS B CA 1
ATOM 6754 C C . CYS B 1 382 ? -8.359 -19.672 -1.823 1 94.38 382 CYS B C 1
ATOM 6756 O O . CYS B 1 382 ? -7.152 -19.75 -2.07 1 94.38 382 CYS B O 1
ATOM 6758 N N . GLY B 1 383 ? -8.914 -20.281 -0.804 1 93.88 383 GLY B N 1
ATOM 6759 C CA . GLY B 1 383 ? -8.141 -21.188 0.037 1 93.88 383 GLY B CA 1
ATOM 6760 C C . GLY B 1 383 ? -7.309 -20.469 1.078 1 93.88 383 GLY B C 1
ATOM 6761 O O . GLY B 1 383 ? -6.547 -21.094 1.818 1 93.88 383 GLY B O 1
ATOM 6762 N N . SER B 1 384 ? -7.441 -19.141 1.262 1 93.62 384 SER B N 1
ATOM 6763 C CA . SER B 1 384 ? -6.66 -18.391 2.234 1 93.62 384 SER B CA 1
ATOM 6764 C C . SER B 1 384 ? -7.184 -18.594 3.65 1 93.62 384 SER B C 1
ATOM 6766 O O . SER B 1 384 ? -8.336 -18.984 3.84 1 93.62 384 SER B O 1
ATOM 6768 N N . PHE B 1 385 ? -6.328 -18.344 4.582 1 93.81 385 PHE B N 1
ATOM 6769 C CA . PHE B 1 385 ? -6.738 -18.391 5.98 1 93.81 385 PHE B CA 1
ATOM 6770 C C . PHE B 1 385 ? -7.773 -17.312 6.281 1 93.81 385 PHE B C 1
ATOM 6772 O O . PHE B 1 385 ? -7.668 -16.188 5.785 1 93.81 385 PHE B O 1
ATOM 6779 N N . LEU B 1 386 ? -8.734 -17.688 7.062 1 92.38 386 LEU B N 1
ATOM 6780 C CA . LEU B 1 386 ? -9.75 -16.719 7.465 1 92.38 386 LEU B CA 1
ATOM 6781 C C . LEU B 1 386 ? -9.359 -16.031 8.773 1 92.38 386 LEU B C 1
ATOM 6783 O O . LEU B 1 386 ? -8.836 -16.688 9.68 1 92.38 386 LEU B O 1
ATOM 6787 N N . SER B 1 387 ? -9.578 -14.719 8.789 1 88.12 387 SER B N 1
ATOM 6788 C CA . SER B 1 387 ? -9.32 -13.961 10.008 1 88.12 387 SER B CA 1
ATOM 6789 C C . SER B 1 387 ? -10.43 -14.164 11.031 1 88.12 387 SER B C 1
ATOM 6791 O O . SER B 1 387 ? -11.484 -14.711 10.711 1 88.12 387 SER B O 1
ATOM 6793 N N . LYS B 1 388 ? -10.203 -13.672 12.25 1 83.88 388 LYS B N 1
ATOM 6794 C CA . LYS B 1 388 ? -11.234 -13.711 13.289 1 83.88 388 LYS B CA 1
ATOM 6795 C C . LYS B 1 388 ? -12.453 -12.891 12.891 1 83.88 388 LYS B C 1
ATOM 6797 O O . LYS B 1 388 ? -13.586 -13.25 13.211 1 83.88 388 LYS B O 1
ATOM 6802 N N . GLU B 1 389 ? -12.203 -11.828 12.211 1 82 389 GLU B N 1
ATOM 6803 C CA . GLU B 1 389 ? -13.281 -10.969 11.742 1 82 389 GLU B CA 1
ATOM 6804 C C . GLU B 1 389 ? -14.141 -11.688 10.703 1 82 389 GLU B C 1
ATOM 6806 O O . GLU B 1 389 ? -15.367 -11.531 10.688 1 82 389 GLU B O 1
ATOM 6811 N N . ASP B 1 390 ? -13.523 -12.477 9.844 1 83.31 390 ASP B N 1
ATOM 6812 C CA . ASP B 1 390 ? -14.258 -13.266 8.852 1 83.31 390 ASP B CA 1
ATOM 6813 C C . ASP B 1 390 ? -15.172 -14.281 9.531 1 83.31 390 ASP B C 1
ATOM 6815 O O . ASP B 1 390 ? -16.297 -14.523 9.078 1 83.31 390 ASP B O 1
ATOM 6819 N N . LEU B 1 391 ? -14.703 -14.828 10.625 1 82.88 391 LEU B N 1
ATOM 6820 C CA . LEU B 1 391 ? -15.422 -15.891 11.312 1 82.88 391 LEU B CA 1
ATOM 6821 C C . LEU B 1 391 ? -16.547 -15.328 12.172 1 82.88 391 LEU B C 1
ATOM 6823 O O . LEU B 1 391 ? -17.562 -15.984 12.383 1 82.88 391 LEU B O 1
ATOM 6827 N N . LYS B 1 392 ? -16.344 -14.125 12.719 1 76.44 392 LYS B N 1
ATOM 6828 C CA . LYS B 1 392 ? -17.391 -13.484 13.523 1 76.44 392 LYS B CA 1
ATOM 6829 C C . LYS B 1 392 ? -18.609 -13.156 12.68 1 76.44 392 LYS B C 1
ATOM 6831 O O . LYS B 1 392 ? -19.75 -13.281 13.148 1 76.44 392 LYS B O 1
ATOM 6836 N N . ASP B 1 393 ? -18.469 -12.828 11.555 1 68.81 393 ASP B N 1
ATOM 6837 C CA . ASP B 1 393 ? -19.562 -12.547 10.633 1 68.81 393 ASP B CA 1
ATOM 6838 C C . ASP B 1 393 ? -20.406 -13.789 10.391 1 68.81 393 ASP B C 1
ATOM 6840 O O . ASP B 1 393 ? -21.625 -13.695 10.219 1 68.81 393 ASP B O 1
ATOM 6844 N N . ALA B 1 394 ? -19.844 -14.938 10.445 1 64.69 394 ALA B N 1
ATOM 6845 C CA . ALA B 1 394 ? -20.516 -16.219 10.211 1 64.69 394 ALA B CA 1
ATOM 6846 C C . ALA B 1 394 ? -21.391 -16.609 11.398 1 64.69 394 ALA B C 1
ATOM 6848 O O . ALA B 1 394 ? -22.453 -17.203 11.227 1 64.69 394 ALA B O 1
ATOM 6849 N N . LYS B 1 395 ? -20.953 -16.234 12.555 1 61.62 395 LYS B N 1
ATOM 6850 C CA . LYS B 1 395 ? -21.656 -16.594 13.781 1 61.62 395 LYS B CA 1
ATOM 6851 C C . LYS B 1 395 ? -23 -15.875 13.867 1 61.62 395 LYS B C 1
ATOM 6853 O O . LYS B 1 395 ? -23.969 -16.406 14.438 1 61.62 395 LYS B O 1
ATOM 6858 N N . SER B 1 396 ? -22.953 -14.664 13.414 1 57.81 396 SER B N 1
ATOM 6859 C CA . SER B 1 396 ? -24.141 -13.844 13.57 1 57.81 396 SER B CA 1
ATOM 6860 C C . SER B 1 396 ? -25.25 -14.297 12.617 1 57.81 396 SER B C 1
ATOM 6862 O O . SER B 1 396 ? -26.406 -13.898 12.773 1 57.81 396 SER B O 1
ATOM 6864 N N . THR B 1 397 ? -24.797 -14.945 11.664 1 55.72 397 THR B N 1
ATOM 6865 C CA . THR B 1 397 ? -25.797 -15.328 10.672 1 55.72 397 THR B CA 1
ATOM 6866 C C . THR B 1 397 ? -26.391 -16.703 11 1 55.72 397 THR B C 1
ATOM 6868 O O . THR B 1 397 ? -25.781 -17.484 11.734 1 55.72 397 THR B O 1
ATOM 6871 N N . SER B 1 398 ? -27.656 -16.953 10.5 1 53.59 398 SER B N 1
ATOM 6872 C CA . SER B 1 398 ? -28.609 -18.047 10.664 1 53.59 398 SER B CA 1
ATOM 6873 C C . SER B 1 398 ? -27.938 -19.391 10.43 1 53.59 398 SER B C 1
ATOM 6875 O O . SER B 1 398 ? -26.797 -19.453 9.945 1 53.59 398 SER B O 1
ATOM 6877 N N . GLU B 1 399 ? -28.516 -20.562 10.727 1 56.69 399 GLU B N 1
ATOM 6878 C CA . GLU B 1 399 ? -28.328 -22 10.641 1 56.69 399 GLU B CA 1
ATOM 6879 C C . GLU B 1 399 ? -27.75 -22.406 9.297 1 56.69 399 GLU B C 1
ATOM 6881 O O . GLU B 1 399 ? -27.031 -23.406 9.203 1 56.69 399 GLU B O 1
ATOM 6886 N N . ASP B 1 400 ? -27.797 -21.562 8.203 1 70.19 400 ASP B N 1
ATOM 6887 C CA . ASP B 1 400 ? -27.297 -22.016 6.91 1 70.19 400 ASP B CA 1
ATOM 6888 C C . ASP B 1 400 ? -26.172 -21.125 6.406 1 70.19 400 ASP B C 1
ATOM 6890 O O . ASP B 1 400 ? -26.422 -19.984 6 1 70.19 400 ASP B O 1
ATOM 6894 N N . LEU B 1 401 ? -24.938 -21.656 6.543 1 85 401 LEU B N 1
ATOM 6895 C CA . LEU B 1 401 ? -23.75 -20.922 6.105 1 85 401 LEU B CA 1
ATOM 6896 C C . LEU B 1 401 ? -23.703 -20.812 4.586 1 85 401 LEU B C 1
ATOM 6898 O O . LEU B 1 401 ? -23.578 -21.828 3.898 1 85 401 LEU B O 1
ATOM 6902 N N . SER B 1 402 ? -23.922 -19.641 4.059 1 87.75 402 SER B N 1
ATOM 6903 C CA . SER B 1 402 ? -23.828 -19.391 2.625 1 87.75 402 SER B CA 1
ATOM 6904 C C . SER B 1 402 ? -22.375 -19.438 2.146 1 87.75 402 SER B C 1
ATOM 6906 O O . SER B 1 402 ? -21.453 -19.5 2.961 1 87.75 402 SER B O 1
ATOM 6908 N N . LEU B 1 403 ? -22.203 -19.547 0.803 1 90.56 403 LEU B N 1
ATOM 6909 C CA . LEU B 1 403 ? -20.859 -19.516 0.237 1 90.56 403 LEU B CA 1
ATOM 6910 C C . LEU B 1 403 ? -20.141 -18.234 0.65 1 90.56 403 LEU B C 1
ATOM 6912 O O . LEU B 1 403 ? -18.969 -18.266 1.009 1 90.56 403 LEU B O 1
ATOM 6916 N N . SER B 1 404 ? -20.875 -17.094 0.597 1 89 404 SER B N 1
ATOM 6917 C CA . SER B 1 404 ? -20.281 -15.805 0.932 1 89 404 SER B CA 1
ATOM 6918 C C . SER B 1 404 ? -19.812 -15.773 2.381 1 89 404 SER B C 1
ATOM 6920 O O . SER B 1 404 ? -18.797 -15.148 2.695 1 89 404 SER B O 1
ATOM 6922 N N . THR B 1 405 ? -20.469 -16.484 3.236 1 87.88 405 THR B N 1
ATOM 6923 C CA . THR B 1 405 ? -20.094 -16.5 4.648 1 87.88 405 THR B CA 1
ATOM 6924 C C . THR B 1 405 ? -18.859 -17.359 4.875 1 87.88 405 THR B C 1
ATOM 6926 O O . THR B 1 405 ? -18.141 -17.188 5.867 1 87.88 405 THR B O 1
ATOM 6929 N N . CYS B 1 406 ? -18.625 -18.266 3.918 1 92.12 406 CYS B N 1
ATOM 6930 C CA . CYS B 1 406 ? -17.484 -19.172 4.043 1 92.12 406 CYS B CA 1
ATOM 6931 C C . CYS B 1 406 ? -16.266 -18.641 3.311 1 92.12 406 CYS B C 1
ATOM 6933 O O . CYS B 1 406 ? -15.336 -19.391 3.014 1 92.12 406 CYS B O 1
ATOM 6935 N N . CYS B 1 407 ? -16.328 -17.359 3.035 1 93.44 407 CYS B N 1
ATOM 6936 C CA . CYS B 1 407 ? -15.234 -16.766 2.264 1 93.44 407 CYS B CA 1
ATOM 6937 C C . CYS B 1 407 ? -14.531 -15.664 3.057 1 93.44 407 CYS B C 1
ATOM 6939 O O . CYS B 1 407 ? -15.094 -15.133 4.02 1 93.44 407 CYS B O 1
ATOM 6941 N N . CYS B 1 408 ? -13.281 -15.445 2.709 1 91.88 408 CYS B N 1
ATOM 6942 C CA . CYS B 1 408 ? -12.594 -14.266 3.215 1 91.88 408 CYS B CA 1
ATOM 6943 C C . CYS B 1 408 ? -13.242 -12.984 2.689 1 91.88 408 CYS B C 1
ATOM 6945 O O . CYS B 1 408 ? -14.055 -13.039 1.769 1 91.88 408 CYS B O 1
ATOM 6947 N N . PHE B 1 409 ? -12.898 -11.891 3.191 1 87.56 409 PHE B N 1
ATOM 6948 C CA . PHE B 1 409 ? -13.531 -10.633 2.822 1 87.56 409 PHE B CA 1
ATOM 6949 C C . PHE B 1 409 ? -13.359 -10.352 1.335 1 87.56 409 PHE B C 1
ATOM 6951 O O . PHE B 1 409 ? -14.281 -9.875 0.675 1 87.56 409 PHE B O 1
ATOM 6958 N N . GLY B 1 410 ? -12.125 -10.602 0.787 1 87.75 410 GLY B N 1
ATOM 6959 C CA . GLY B 1 410 ? -11.867 -10.375 -0.627 1 87.75 410 GLY B CA 1
ATOM 6960 C C . GLY B 1 410 ? -12.758 -11.211 -1.532 1 87.75 410 GLY B C 1
ATOM 6961 O O . GLY B 1 410 ? -13.32 -10.695 -2.5 1 87.75 410 GLY B O 1
ATOM 6962 N N . CYS B 1 411 ? -12.898 -12.43 -1.209 1 92 411 CYS B N 1
ATOM 6963 C CA . CYS B 1 411 ? -13.734 -13.312 -2.02 1 92 411 CYS B CA 1
ATOM 6964 C C . CYS B 1 411 ? -15.211 -12.992 -1.832 1 92 411 CYS B C 1
ATOM 6966 O O . CYS B 1 411 ? -16 -13.117 -2.77 1 92 411 CYS B O 1
ATOM 6968 N N . LYS B 1 412 ? -15.586 -12.625 -0.628 1 89 412 LYS B N 1
ATOM 6969 C CA . LYS B 1 412 ? -16.953 -12.164 -0.398 1 89 412 LYS B CA 1
ATOM 6970 C C . LYS B 1 412 ? -17.297 -10.977 -1.295 1 89 412 LYS B C 1
ATOM 6972 O O . LYS B 1 412 ? -18.375 -10.922 -1.88 1 89 412 LYS B O 1
ATOM 6977 N N . ARG B 1 413 ? -16.406 -10.125 -1.366 1 82.88 413 ARG B N 1
ATOM 6978 C CA . ARG B 1 413 ? -16.594 -8.953 -2.213 1 82.88 413 ARG B CA 1
ATOM 6979 C C . ARG B 1 413 ? -16.688 -9.352 -3.682 1 82.88 413 ARG B C 1
ATOM 6981 O O . ARG B 1 413 ? -17.516 -8.812 -4.418 1 82.88 413 ARG B O 1
ATOM 6988 N N . MET B 1 414 ? -15.836 -10.219 -4.07 1 84.69 414 MET B N 1
ATOM 6989 C CA . MET B 1 414 ? -15.867 -10.711 -5.445 1 84.69 414 MET B CA 1
ATOM 6990 C C . MET B 1 414 ? -17.219 -11.32 -5.773 1 84.69 414 MET B C 1
ATOM 6992 O O . MET B 1 414 ? -17.766 -11.102 -6.859 1 84.69 414 MET B O 1
ATOM 6996 N N . LEU B 1 415 ? -17.75 -12.016 -4.836 1 87.19 415 LEU B N 1
ATOM 6997 C CA . LEU B 1 415 ? -19.031 -12.703 -5.027 1 87.19 415 LEU B CA 1
ATOM 6998 C C . LEU B 1 415 ? -20.172 -11.703 -5.168 1 87.19 415 LEU B C 1
ATOM 7000 O O . LEU B 1 415 ? -21.203 -12.008 -5.77 1 87.19 415 LEU B O 1
ATOM 7004 N N . THR B 1 416 ? -19.984 -10.516 -4.598 1 79.69 416 THR B N 1
ATOM 7005 C CA . THR B 1 416 ? -21.031 -9.5 -4.727 1 79.69 416 THR B CA 1
ATOM 7006 C C . THR B 1 416 ? -21.172 -9.047 -6.18 1 79.69 416 THR B C 1
ATOM 7008 O O . THR B 1 416 ? -22.188 -8.484 -6.562 1 79.69 416 THR B O 1
ATOM 7011 N N . TYR B 1 417 ? -20.156 -9.297 -6.973 1 76.31 417 TYR B N 1
ATOM 7012 C CA . TYR B 1 417 ? -20.188 -8.93 -8.383 1 76.31 417 TYR B CA 1
ATOM 7013 C C . TYR B 1 417 ? -20.75 -10.062 -9.234 1 76.31 417 TYR B C 1
ATOM 7015 O O . TYR B 1 417 ? -20.75 -9.977 -10.461 1 76.31 417 TYR B O 1
ATOM 7023 N N . SER B 1 418 ? -21.156 -11.039 -8.562 1 75.56 418 SER B N 1
ATOM 7024 C CA . SER B 1 418 ? -21.719 -12.18 -9.281 1 75.56 418 SER B CA 1
ATOM 7025 C C . SER B 1 418 ? -23.125 -11.867 -9.805 1 75.56 418 SER B C 1
ATOM 7027 O O . SER B 1 418 ? -23.891 -11.172 -9.148 1 75.56 418 SER B O 1
ATOM 7029 N N . ASN B 1 419 ? -23.312 -12.094 -11.047 1 63.88 419 ASN B N 1
ATOM 7030 C CA . ASN B 1 419 ? -24.609 -11.922 -11.68 1 63.88 419 ASN B CA 1
ATOM 7031 C C . ASN B 1 419 ? -25.594 -12.984 -11.219 1 63.88 419 ASN B C 1
ATOM 7033 O O . ASN B 1 419 ? -26.719 -13.047 -11.711 1 63.88 419 ASN B O 1
ATOM 7037 N N . SER B 1 420 ? -25.141 -13.867 -10.375 1 55.06 420 SER B N 1
ATOM 7038 C CA . SER B 1 420 ? -26 -15.023 -10.094 1 55.06 420 SER B CA 1
ATOM 7039 C C . SER B 1 420 ? -27.328 -14.586 -9.469 1 55.06 420 SER B C 1
ATOM 7041 O O . SER B 1 420 ? -27.375 -13.609 -8.727 1 55.06 420 SER B O 1
ATOM 7043 N N . GLN B 1 421 ? -28.438 -14.914 -10.117 1 50.19 421 GLN B N 1
ATOM 7044 C CA . GLN B 1 421 ? -29.797 -14.875 -9.594 1 50.19 421 GLN B CA 1
ATOM 7045 C C . GLN B 1 421 ? -29.828 -15.273 -8.125 1 50.19 421 GLN B C 1
ATOM 7047 O O . GLN B 1 421 ? -30.828 -15.047 -7.441 1 50.19 421 GLN B O 1
ATOM 7052 N N . ASN B 1 422 ? -28.766 -15.828 -7.715 1 46.09 422 ASN B N 1
ATOM 7053 C CA . ASN B 1 422 ? -28.766 -16.375 -6.363 1 46.09 422 ASN B CA 1
ATOM 7054 C C . ASN B 1 422 ? -28.25 -15.367 -5.344 1 46.09 422 ASN B C 1
ATOM 7056 O O . ASN B 1 422 ? -27.703 -15.742 -4.309 1 46.09 422 ASN B O 1
ATOM 7060 N N . THR B 1 423 ? -28.125 -14.219 -5.883 1 48.41 423 THR B N 1
ATOM 7061 C CA . THR B 1 423 ? -27.797 -13.148 -4.949 1 48.41 423 THR B CA 1
ATOM 7062 C C . THR B 1 423 ? -29.031 -12.672 -4.203 1 48.41 423 THR B C 1
ATOM 7064 O O . THR B 1 423 ? -30.031 -12.305 -4.824 1 48.41 423 THR B O 1
ATOM 7067 N N . GLN B 1 424 ? -29.453 -13.281 -3.133 1 41.69 424 GLN B N 1
ATOM 7068 C CA . GLN B 1 424 ? -30.516 -12.703 -2.318 1 41.69 424 GLN B CA 1
ATOM 7069 C C . GLN B 1 424 ? -30.078 -11.367 -1.712 1 41.69 424 GLN B C 1
ATOM 7071 O O . GLN B 1 424 ? -29.172 -11.336 -0.871 1 41.69 424 GLN B O 1
ATOM 7076 N N . SER B 1 425 ? -30.109 -10.492 -2.705 1 40.09 425 SER B N 1
ATOM 7077 C CA . SER B 1 425 ? -29.797 -9.18 -2.129 1 40.09 425 SER B CA 1
ATOM 7078 C C . SER B 1 425 ? -30.812 -8.812 -1.043 1 40.09 425 SER B C 1
ATOM 7080 O O . SER B 1 425 ? -32.031 -8.891 -1.257 1 40.09 425 SER B O 1
ATOM 7082 N N . ILE B 1 426 ? -30.734 -9.148 0.067 1 33.16 426 ILE B N 1
ATOM 7083 C CA . ILE B 1 426 ? -31.719 -8.555 0.968 1 33.16 426 ILE B CA 1
ATOM 7084 C C . ILE B 1 426 ? -31.953 -7.09 0.592 1 33.16 426 ILE B C 1
ATOM 7086 O O . ILE B 1 426 ? -33.094 -6.609 0.605 1 33.16 426 ILE B O 1
ATOM 7090 N N . GLY B 1 427 ? -31.312 -6.125 0.934 1 30.58 427 GLY B N 1
ATOM 7091 C CA . GLY B 1 427 ? -31.562 -4.711 0.707 1 30.58 427 GLY B CA 1
ATOM 7092 C C . GLY B 1 427 ? -30.953 -4.195 -0.585 1 30.58 427 GLY B C 1
ATOM 7093 O O . GLY B 1 427 ? -29.969 -4.754 -1.082 1 30.58 427 GLY B O 1
ATOM 7094 N N . LYS B 1 428 ? -31.859 -3.754 -1.627 1 29.97 428 LYS B N 1
ATOM 7095 C CA . LYS B 1 428 ? -31.641 -3.084 -2.906 1 29.97 428 LYS B CA 1
ATOM 7096 C C . LYS B 1 428 ? -30.406 -2.184 -2.857 1 29.97 428 LYS B C 1
ATOM 7098 O O . LYS B 1 428 ? -30.312 -1.226 -3.625 1 29.97 428 LYS B O 1
ATOM 7103 N N . VAL B 1 429 ? -29.766 -2.047 -1.851 1 29.53 429 VAL B N 1
ATOM 7104 C CA . VAL B 1 429 ? -28.828 -0.947 -1.624 1 29.53 429 VAL B CA 1
ATOM 7105 C C . VAL B 1 429 ? -27.609 -1.1 -2.539 1 29.53 429 VAL B C 1
ATOM 7107 O O . VAL B 1 429 ? -27.141 -2.215 -2.777 1 29.53 429 VAL B O 1
ATOM 7110 N N . ALA B 1 430 ? -27.266 -0.188 -3.395 1 30.8 430 ALA B N 1
ATOM 7111 C CA . ALA B 1 430 ? -26.203 0.044 -4.371 1 30.8 430 ALA B CA 1
ATOM 7112 C C . ALA B 1 430 ? -25 -0.837 -4.086 1 30.8 430 ALA B C 1
ATOM 7114 O O . ALA B 1 430 ? -24.641 -1.687 -4.902 1 30.8 430 ALA B O 1
ATOM 7115 N N . ILE B 1 431 ? -23.781 -0.167 -4.047 1 35.81 431 ILE B N 1
ATOM 7116 C CA . ILE B 1 431 ? -22.453 -0.741 -4.168 1 35.81 431 ILE B CA 1
ATOM 7117 C C . ILE B 1 431 ? -22.328 -1.974 -3.275 1 35.81 431 ILE B C 1
ATOM 7119 O O . ILE B 1 431 ? -22.141 -3.088 -3.766 1 35.81 431 ILE B O 1
ATOM 7123 N N . THR B 1 432 ? -20.984 -2.27 -2.516 1 42 432 THR B N 1
ATOM 7124 C CA . THR B 1 432 ? -20.547 -3.51 -1.892 1 42 432 THR B CA 1
ATOM 7125 C C . THR B 1 432 ? -21.5 -3.93 -0.778 1 42 432 THR B C 1
ATOM 7127 O O . THR B 1 432 ? -21.422 -3.416 0.34 1 42 432 THR B O 1
ATOM 7130 N N . ASP B 1 433 ? -22.672 -3.988 -1.092 1 46.31 433 ASP B N 1
ATOM 7131 C CA . ASP B 1 433 ? -23.516 -4.613 -0.084 1 46.31 433 ASP B CA 1
ATOM 7132 C C . ASP B 1 433 ? -22.922 -5.926 0.406 1 46.31 433 ASP B C 1
ATOM 7134 O O . ASP B 1 433 ? -23.047 -6.957 -0.257 1 46.31 433 ASP B O 1
ATOM 7138 N N . LEU B 1 434 ? -21.906 -5.754 1.146 1 55.81 434 LEU B N 1
ATOM 7139 C CA . LEU B 1 434 ? -21.297 -6.922 1.764 1 55.81 434 LEU B CA 1
ATOM 7140 C C . LEU B 1 434 ? -22.312 -7.719 2.57 1 55.81 434 LEU B C 1
ATOM 7142 O O . LEU B 1 434 ? -21.969 -8.734 3.182 1 55.81 434 LEU B O 1
ATOM 7146 N N . THR B 1 435 ? -23.594 -7.16 2.395 1 57.5 435 THR B N 1
ATOM 7147 C CA . THR B 1 435 ? -24.594 -7.883 3.184 1 57.5 435 THR B CA 1
ATOM 7148 C C . THR B 1 435 ? -25.281 -8.953 2.34 1 57.5 435 THR B C 1
ATOM 7150 O O . THR B 1 435 ? -26 -9.805 2.871 1 57.5 435 THR B O 1
ATOM 7153 N N . SER B 1 436 ? -25.031 -8.859 1.024 1 63.81 436 SER B N 1
ATOM 7154 C CA . SER B 1 436 ? -25.672 -9.867 0.181 1 63.81 436 SER B CA 1
ATOM 7155 C C . SER B 1 436 ? -25 -11.227 0.339 1 63.81 436 SER B C 1
ATOM 7157 O O . SER B 1 436 ? -23.766 -11.312 0.419 1 63.81 436 SER B O 1
ATOM 7159 N N . GLU B 1 437 ? -25.875 -12.227 0.567 1 77 437 GLU B N 1
ATOM 7160 C CA . GLU B 1 437 ? -25.375 -13.586 0.699 1 77 437 GLU B CA 1
ATOM 7161 C C . GLU B 1 437 ? -25.422 -14.328 -0.632 1 77 437 GLU B C 1
ATOM 7163 O O . GLU B 1 437 ? -26.406 -14.219 -1.366 1 77 437 GLU B O 1
ATOM 7168 N N . VAL B 1 438 ? -24.406 -14.891 -1.015 1 83.25 438 VAL B N 1
ATOM 7169 C CA . VAL B 1 438 ? -24.312 -15.711 -2.221 1 83.25 438 VAL B CA 1
ATOM 7170 C C . VAL B 1 438 ? -24.234 -17.188 -1.84 1 83.25 438 VAL B C 1
ATOM 7172 O O . VAL B 1 438 ? -23.406 -17.578 -1.007 1 83.25 438 VAL B O 1
ATOM 7175 N N . PHE B 1 439 ? -25.141 -17.969 -2.451 1 84.88 439 PHE B N 1
ATOM 7176 C CA . PHE B 1 439 ? -25.172 -19.391 -2.172 1 84.88 439 PHE B CA 1
ATOM 7177 C C . PHE B 1 439 ? -24.547 -20.188 -3.318 1 84.88 439 PHE B C 1
ATOM 7179 O O . PHE B 1 439 ? -24.578 -19.75 -4.469 1 84.88 439 PHE B O 1
ATOM 7186 N N . ILE B 1 440 ? -24.031 -21.297 -2.916 1 88.19 440 ILE B N 1
ATOM 7187 C CA . ILE B 1 440 ? -23.359 -22.156 -3.887 1 88.19 440 ILE B CA 1
ATOM 7188 C C . ILE B 1 440 ? -24.406 -22.828 -4.789 1 88.19 440 ILE B C 1
ATOM 7190 O O . ILE B 1 440 ? -25.516 -23.125 -4.352 1 88.19 440 ILE B O 1
ATOM 7194 N N . ASP B 1 441 ? -24.062 -22.922 -6.047 1 87.44 441 ASP B N 1
ATOM 7195 C CA . ASP B 1 441 ? -24.922 -23.672 -6.977 1 87.44 441 ASP B CA 1
ATOM 7196 C C . ASP B 1 441 ? -24.078 -24.469 -7.965 1 87.44 441 ASP B C 1
ATOM 7198 O O . ASP B 1 441 ? -22.859 -24.609 -7.793 1 87.44 441 ASP B O 1
ATOM 7202 N N . ASP B 1 442 ? -24.672 -25.062 -8.984 1 87.69 442 ASP B N 1
ATOM 7203 C CA . ASP B 1 442 ? -24.016 -26.016 -9.875 1 87.69 442 ASP B CA 1
ATOM 7204 C C . ASP B 1 442 ? -23.109 -25.297 -10.875 1 87.69 442 ASP B C 1
ATOM 7206 O O . ASP B 1 442 ? -22.297 -25.938 -11.547 1 87.69 442 ASP B O 1
ATOM 7210 N N . SER B 1 443 ? -23.172 -24.016 -10.898 1 87.88 443 SER B N 1
ATOM 7211 C CA . SER B 1 443 ? -22.312 -23.281 -11.812 1 87.88 443 SER B CA 1
ATOM 7212 C C . SER B 1 443 ? -20.891 -23.203 -11.305 1 87.88 443 SER B C 1
ATOM 7214 O O . SER B 1 443 ? -19.953 -22.969 -12.07 1 87.88 443 SER B O 1
ATOM 7216 N N . PHE B 1 444 ? -20.75 -23.453 -10.039 1 92.56 444 PHE B N 1
ATOM 7217 C CA . PHE B 1 444 ? -19.406 -23.438 -9.469 1 92.56 444 PHE B CA 1
ATOM 7218 C C . PHE B 1 444 ? -18.688 -24.75 -9.734 1 92.56 444 PHE B C 1
ATOM 7220 O O . PHE B 1 444 ? -19.281 -25.828 -9.68 1 92.56 444 PHE B O 1
ATOM 7227 N N . PRO B 1 445 ? -17.438 -24.688 -10.141 1 94.31 445 PRO B N 1
ATOM 7228 C CA . PRO B 1 445 ? -16.688 -25.922 -10.414 1 94.31 445 PRO B CA 1
ATOM 7229 C C . PRO B 1 445 ? -16.562 -26.812 -9.18 1 94.31 445 PRO B C 1
ATOM 7231 O O . PRO B 1 445 ? -16.734 -26.344 -8.055 1 94.31 445 PRO B O 1
ATOM 7234 N N . SER B 1 446 ? -16.266 -28.047 -9.406 1 94.06 446 SER B N 1
ATOM 7235 C CA . SER B 1 446 ? -16.281 -29.078 -8.367 1 94.06 446 SER B CA 1
ATOM 7236 C C . SER B 1 446 ? -15.297 -28.766 -7.25 1 94.06 446 SER B C 1
ATOM 7238 O O . SER B 1 446 ? -15.57 -29.016 -6.078 1 94.06 446 SER B O 1
ATOM 7240 N N . TYR B 1 447 ? -14.133 -28.219 -7.562 1 94.69 447 TYR B N 1
ATOM 7241 C CA . TYR B 1 447 ? -13.133 -27.969 -6.527 1 94.69 447 TYR B CA 1
ATOM 7242 C C . TYR B 1 447 ? -13.609 -26.891 -5.555 1 94.69 447 TYR B C 1
ATOM 7244 O O . TYR B 1 447 ? -13.273 -26.938 -4.367 1 94.69 447 TYR B O 1
ATOM 7252 N N . ILE B 1 448 ? -14.398 -25.922 -6.004 1 95.31 448 ILE B N 1
ATOM 7253 C CA . ILE B 1 448 ? -14.961 -24.906 -5.129 1 95.31 448 ILE B CA 1
ATOM 7254 C C . ILE B 1 448 ? -16.094 -25.5 -4.301 1 95.31 448 ILE B C 1
ATOM 7256 O O . ILE B 1 448 ? -16.25 -25.172 -3.123 1 95.31 448 ILE B O 1
ATOM 7260 N N . GLN B 1 449 ? -16.906 -26.375 -4.953 1 94.31 449 GLN B N 1
ATOM 7261 C CA . GLN B 1 449 ? -17.969 -27.047 -4.234 1 94.31 449 GLN B CA 1
ATOM 7262 C C . GLN B 1 449 ? -17.422 -27.891 -3.092 1 94.31 449 GLN B C 1
ATOM 7264 O O . GLN B 1 449 ? -17.953 -27.875 -1.982 1 94.31 449 GLN B O 1
ATOM 7269 N N . ASN B 1 450 ? -16.391 -28.562 -3.424 1 93.81 450 ASN B N 1
ATOM 7270 C CA . ASN B 1 450 ? -15.727 -29.359 -2.395 1 93.81 450 ASN B CA 1
ATOM 7271 C C . ASN B 1 450 ? -15.188 -28.484 -1.275 1 93.81 450 ASN B C 1
ATOM 7273 O O . ASN B 1 450 ? -15.32 -28.812 -0.096 1 93.81 450 ASN B O 1
ATOM 7277 N N . SER B 1 451 ? -14.57 -27.391 -1.671 1 95.5 451 SER B N 1
ATOM 7278 C CA . SER B 1 451 ? -14.008 -26.453 -0.708 1 95.5 451 SER B CA 1
ATOM 7279 C C . SER B 1 451 ? -15.078 -25.891 0.214 1 95.5 451 SER B C 1
ATOM 7281 O O . SER B 1 451 ? -14.875 -25.781 1.426 1 95.5 451 SER B O 1
ATOM 7283 N N . TYR B 1 452 ? -16.156 -25.562 -0.382 1 94.31 452 TYR B N 1
ATOM 7284 C CA . TYR B 1 452 ? -17.281 -25.031 0.383 1 94.31 452 TYR B CA 1
ATOM 7285 C C . TYR B 1 452 ? -17.781 -26.047 1.408 1 94.31 452 TYR B C 1
ATOM 7287 O O . TYR B 1 452 ? -18.016 -25.688 2.566 1 94.31 452 TYR B O 1
ATOM 7295 N N . GLN B 1 453 ? -17.938 -27.25 1.027 1 93 453 GLN B N 1
ATOM 7296 C CA . GLN B 1 453 ? -18.438 -28.297 1.917 1 93 453 GLN B CA 1
ATOM 7297 C C . GLN B 1 453 ? -17.5 -28.5 3.109 1 93 453 GLN B C 1
ATOM 7299 O O . GLN B 1 453 ? -17.953 -28.609 4.25 1 93 453 GLN B O 1
ATOM 7304 N N . LEU B 1 454 ? -16.297 -28.484 2.842 1 92.94 454 LEU B N 1
ATOM 7305 C CA . LEU B 1 454 ? -15.32 -28.719 3.906 1 92.94 454 LEU B CA 1
ATOM 7306 C C . LEU B 1 454 ? -15.227 -27.516 4.828 1 92.94 454 LEU B C 1
ATOM 7308 O O . LEU B 1 454 ? -15.188 -27.656 6.051 1 92.94 454 LEU B O 1
ATOM 7312 N N . THR B 1 455 ? -15.133 -26.328 4.246 1 93.25 455 THR B N 1
ATOM 7313 C CA . THR B 1 455 ? -15.055 -25.094 5.039 1 93.25 455 THR B CA 1
ATOM 7314 C C . THR B 1 455 ? -16.297 -24.938 5.906 1 93.25 455 THR B C 1
ATOM 7316 O O . THR B 1 455 ? -16.203 -24.578 7.078 1 93.25 455 THR B O 1
ATOM 7319 N N . ARG B 1 456 ? -17.391 -25.25 5.301 1 90.56 456 ARG B N 1
ATOM 7320 C CA . ARG B 1 456 ? -18.656 -25.172 6.02 1 90.56 456 ARG B CA 1
ATOM 7321 C C . ARG B 1 456 ? -18.672 -26.125 7.207 1 90.56 456 ARG B C 1
ATOM 7323 O O . ARG B 1 456 ? -19.109 -25.766 8.297 1 90.56 456 ARG B O 1
ATOM 7330 N N . LYS B 1 457 ? -18.266 -27.281 6.949 1 89.19 457 LYS B N 1
ATOM 7331 C CA . LYS B 1 457 ? -18.188 -28.281 8.016 1 89.19 457 LYS B CA 1
ATOM 7332 C C . LYS B 1 457 ? -17.297 -27.812 9.148 1 89.19 457 LYS B C 1
ATOM 7334 O O . LYS B 1 457 ? -17.656 -27.922 10.32 1 89.19 457 LYS B O 1
ATOM 7339 N N . GLU B 1 458 ? -16.109 -27.312 8.812 1 89 458 GLU B N 1
ATOM 7340 C CA . GLU B 1 458 ? -15.164 -26.844 9.812 1 89 458 GLU B CA 1
ATOM 7341 C C . GLU B 1 458 ? -15.719 -25.656 10.594 1 89 458 GLU B C 1
ATOM 7343 O O . GLU B 1 458 ? -15.508 -25.562 11.805 1 89 458 GLU B O 1
ATOM 7348 N N . MET B 1 459 ? -16.312 -24.766 9.906 1 88.25 459 MET B N 1
ATOM 7349 C CA . MET B 1 459 ? -16.891 -23.578 10.547 1 88.25 459 MET B CA 1
ATOM 7350 C C . MET B 1 459 ? -18.016 -23.984 11.508 1 88.25 459 MET B C 1
ATOM 7352 O O . MET B 1 459 ? -18.125 -23.422 12.602 1 88.25 459 MET B O 1
ATOM 7356 N N . LYS B 1 460 ? -18.844 -24.906 11.125 1 85.06 460 LYS B N 1
ATOM 7357 C CA . LYS B 1 460 ? -19.922 -25.406 11.984 1 85.06 460 LYS B CA 1
ATOM 7358 C C . LYS B 1 460 ? -19.375 -26.047 13.242 1 85.06 460 LYS B C 1
ATOM 7360 O O . LYS B 1 460 ? -19.922 -25.891 14.336 1 85.06 460 LYS B O 1
ATOM 7365 N N . GLU B 1 461 ? -18.328 -26.75 13.047 1 83.69 461 GLU B N 1
ATOM 7366 C CA . GLU B 1 461 ? -17.672 -27.391 14.188 1 83.69 461 GLU B CA 1
ATOM 7367 C C . GLU B 1 461 ? -17.109 -26.359 15.156 1 83.69 461 GLU B C 1
ATOM 7369 O O . GLU B 1 461 ? -17.219 -26.516 16.375 1 83.69 461 GLU B O 1
ATOM 7374 N N . GLN B 1 462 ? -16.562 -25.328 14.664 1 81 462 GLN B N 1
ATOM 7375 C CA . GLN B 1 462 ? -15.977 -24.281 15.5 1 81 462 GLN B CA 1
ATOM 7376 C C . GLN B 1 462 ? -17.062 -23.484 16.203 1 81 462 GLN B C 1
ATOM 7378 O O . GLN B 1 462 ? -16.891 -23.078 17.359 1 81 462 GLN B O 1
ATOM 7383 N N . ILE B 1 463 ? -18.078 -23.172 15.469 1 74.88 463 ILE B N 1
ATOM 7384 C CA . ILE B 1 463 ? -19.203 -22.438 16.047 1 74.88 463 ILE B CA 1
ATOM 7385 C C . ILE B 1 463 ? -19.844 -23.25 17.156 1 74.88 463 ILE B C 1
ATOM 7387 O O . ILE B 1 463 ? -20.203 -22.719 18.219 1 74.88 463 ILE B O 1
ATOM 7391 N N . ALA B 1 464 ? -20 -24.516 16.906 1 72.88 464 ALA B N 1
ATOM 7392 C CA . ALA B 1 464 ? -20.562 -25.422 17.922 1 72.88 464 ALA B CA 1
ATOM 7393 C C . ALA B 1 464 ? -19.688 -25.453 19.172 1 72.88 464 ALA B C 1
ATOM 7395 O O . ALA B 1 464 ? -20.203 -25.5 20.297 1 72.88 464 ALA B O 1
ATOM 7396 N N . GLU B 1 465 ? -18.406 -25.328 18.891 1 69.5 465 GLU B N 1
ATOM 7397 C CA . GLU B 1 465 ? -17.484 -25.328 20.016 1 69.5 465 GLU B CA 1
ATOM 7398 C C . GLU B 1 465 ? -17.609 -24.031 20.812 1 69.5 465 GLU B C 1
ATOM 7400 O O . GLU B 1 465 ? -17.5 -24.047 22.047 1 69.5 465 GLU B O 1
ATOM 7405 N N . PHE B 1 466 ? -17.781 -22.969 20.109 1 64 466 PHE B N 1
ATOM 7406 C CA . PHE B 1 466 ? -17.953 -21.688 20.781 1 64 466 PHE B CA 1
ATOM 7407 C C . PHE B 1 466 ? -19.234 -21.656 21.594 1 64 466 PHE B C 1
ATOM 7409 O O . PHE B 1 466 ? -19.266 -21.109 22.688 1 64 466 PHE B O 1
ATOM 7416 N N . LEU B 1 467 ? -20.25 -22.156 20.984 1 54.59 467 LEU B N 1
ATOM 7417 C CA . LEU B 1 467 ? -21.531 -22.203 21.672 1 54.59 467 LEU B CA 1
ATOM 7418 C C . LEU B 1 467 ? -21.453 -23.125 22.891 1 54.59 467 LEU B C 1
ATOM 7420 O O . LEU B 1 467 ? -22.078 -22.859 23.922 1 54.59 467 LEU B O 1
ATOM 7424 N N . LEU B 1 468 ? -20.719 -24.078 22.734 1 50.44 468 LEU B N 1
ATOM 7425 C CA . LEU B 1 468 ? -20.516 -24.984 23.859 1 50.44 468 LEU B CA 1
ATOM 7426 C C . LEU B 1 468 ? -19.656 -24.312 24.938 1 50.44 468 LEU B C 1
ATOM 7428 O O . LEU B 1 468 ? -19.859 -24.547 26.125 1 50.44 468 LEU B O 1
ATOM 7432 N N . GLU B 1 469 ? -18.719 -23.562 24.484 1 51.5 469 GLU B N 1
ATOM 7433 C CA . GLU B 1 469 ? -17.875 -22.859 25.469 1 51.5 469 GLU B CA 1
ATOM 7434 C C . GLU B 1 469 ? -18.656 -21.766 26.172 1 51.5 469 GLU B C 1
ATOM 7436 O O . GLU B 1 469 ? -18.406 -21.484 27.359 1 51.5 469 GLU B O 1
ATOM 7441 N N . ASP B 1 470 ? -19.438 -21.062 25.516 1 46.66 470 ASP B N 1
ATOM 7442 C CA . ASP B 1 470 ? -20.281 -20.047 26.156 1 46.66 470 ASP B CA 1
ATOM 7443 C C . ASP B 1 470 ? -21.297 -20.688 27.094 1 46.66 470 ASP B C 1
ATOM 7445 O O . ASP B 1 470 ? -21.75 -20.047 28.047 1 46.66 470 ASP B O 1
ATOM 7449 N N . THR B 1 471 ? -21.688 -21.859 26.891 1 40.44 471 THR B N 1
ATOM 7450 C CA . THR B 1 471 ? -22.609 -22.531 27.797 1 40.44 471 THR B CA 1
ATOM 7451 C C . THR B 1 471 ? -21.859 -23.125 28.984 1 40.44 471 THR B C 1
ATOM 7453 O O . THR B 1 471 ? -22.469 -23.5 29.984 1 40.44 471 THR B O 1
ATOM 7456 N N . GLU B 1 472 ? -20.656 -23.266 28.891 1 36.62 472 GLU B N 1
ATOM 7457 C CA . GLU B 1 472 ? -19.969 -23.672 30.125 1 36.62 472 GLU B CA 1
ATOM 7458 C C . GLU B 1 472 ? -19.516 -22.469 30.938 1 36.62 472 GLU B C 1
ATOM 7460 O O . GLU B 1 472 ? -19.031 -21.484 30.375 1 36.62 472 GLU B O 1
#

InterPro domains:
  IPR014729 Rossmann-like alpha/beta/alpha sandwich fold [G3DSA:3.40.50.620] (80-409)
  IPR019407 Cytoplasmic tRNA 2-thiolation protein 2 [MF_03054] (30-419)
  IPR019407 Cytoplasmic tRNA 2-thiolation protein 2 [PF10288] (339-397)
  IPR019407 Cytoplasmic tRNA 2-thiolation protein 2 [PTHR20882] (98-462)

Nearest PDB structures (foldseek):
  4q16-assembly1_A  TM=4.900E-01  e=2.525E-04  Deinococcus radiodurans R1 = ATCC 13939 = DSM 20539
  6kv3-assembly1_B  TM=5.198E-01  e=5.433E-04  Staphylococcus aureus subsp. aureus COL
  6kv3-assembly2_C  TM=4.911E-01  e=1.230E-03  Staphylococcus aureus subsp. aureus COL
  6kv3-assembly2_D  TM=4.728E-01  e=2.158E-03  Staphylococcus aureus subsp. aureus COL
  4f97-assembly1_B  TM=2.663E-01  e=1.924E+00  Streptomyces hygroscopicus subsp. limoneus

Secondary structure (DSSP, 8-state):
-------------------------------------------------------------------HHHHHHHHHHHHSSS--EE-TTS-EE-HHHHHHHHHHHHHHHHTTTS-TT-EEEEE--SSHHHHHHHHHHHHH--S-TTSSS--EEEEEEEE-HHHHT--HHHHHHHHHHHHHHHHHH-SSS--EEEEEHHHHHSTT-HHHHHIIIIISB--HHHHHHHHHHHHHHHHHHHHHHTT-SEEE----HHHHHHHHHHHHHHT-GGGGGGGS-SEE-TTTT-TTS-TTTSPP-EEE-TTTTS-HHHHHHHHHHTT---------HHHHS-TTS--HHHHHHHHHHHHHHH-TTHHHHHHHHHHTBPPPP--S-B-TTT-PBPPHHHHHHHHSS-SS--TGGGS-HHHHHHHHTB--TTEE-SS---S--TT-EE---TTS-HHHHHHHHHHHHHHHHHHHHHHHHHH-/-------------------------------------------------------------------HHHHHHHHHHHHSSS--EE-TTS-EE-HHHHHHHHHHHHHHHHTTTS-TT-EEEEE--SSHHHHHHHHHHHHH--S-TTSS---EEEEEEEE-TTTTT--HHHHHHHHHHHHHHHHHH-SSS--EEEEEHHHHHSTT-HHHHHIIIIISB--HHHHHHHHHHHHHHHHHHHHHHTT-SEEE----HHHHHHHHHHHHHHT-GGGGGGGS-SEE-TTTT-TTS-TTTSPP-EEE-TTTTS-HHHHHHHHHHTT---------HHHHS-TTS--HHHHHHHHHHHHHHH-TTHHHHHHHHHHTBPPPP--S-B-TTT-PBPPHHHHHHHHSS-SS--TGGGS-HHHHHHHHTB--TTEE-SS---S--TT-EE---TTS-HHHHHHHHHHHHHHHHHHHHHHHHHH-

pLDDT: mean 74.55, std 27.34, range [14.22, 98.62]

Radius of gyration: 37.23 Å; Cα contacts (8 Å, |Δi|>4): 1327; chains: 2; bounding box: 127×125×112 Å

Sequence (944 aa):
MSSDNNNNISCSDSCDCHHQNSGGNSEEVQSSNHPATTTECCSGNNHCDNSTTTTKPKKNQPPKKPSKEEREAAKQQAVKGQPAIKGRRGVPVDKQTFIQSNHKQFKINLNEKIAKGDTVLVCFSGGMNSTSLANLLHNCVSPNPNWKLHFKWEYLFVDVTGALGLNSEERESVRQQVRDFCTNLDESNNIIHIRSIEDMLFDGDEQRMKDFIFRQFNTMSVHEDLISQMVKTCIYKFAVEKNFKQVLTGESANHMAINVLSEISKGRGYIVPLQIVLEDKTMNNVPSFNPETDPVITYIRPVRSFLSNELAMYNHWTGIKKYVFVKNLTTKAGARQSTINRLVEDFISMLQKDFPSTVHAILRTIEKLKVPDQNKIRCSMCGSFLSKEDLKDAKSTSEDLSLSTCCCFGCKRMLTYSNSQNTQSIGKVAITDLTSEVFIDDSFPSYIQNSYQLTRKEMKEQIAEFLLEDTEMSSDNNNNISCSDSCDCHHQNSGGNSEEVQSSNHPATTTECCSGNNHCDNSTTTTKPKKNQPPKKPSKEEREAAKQQAVKGQPAIKGRRGVPVDKQTFIQSNHKQFKINLNEKIAKGDTVLVCFSGGMNSTSLANLLHNCVSPNPNWKLHFKWEYLFVDVTGALGLNSEERESVRQQVRDFCTNLDESNNIIHIRSIEDMLFDGDEQRMKDFIFRQFNTMSVHEDLISQMVKTCIYKFAVEKNFKQVLTGESANHMAINVLSEISKGRGYIVPLQIVLEDKTMNNVPSFNPETDPVITYIRPVRSFLSNELAMYNHWTGIKKYVFVKNLTTKAGARQSTINRLVEDFISMLQKDFPSTVHAILRTIEKLKVPDQNKIRCSMCGSFLSKEDLKDAKSTSEDLSLSTCCCFGCKRMLTYSNSQNTQSIGKVAITDLTSEVFIDDSFPSYIQNSYQLTRKEMKEQIAEFLLEDTE

Organism: Naegleria gruberi (NCBI:txid5762)

Solvent-accessible surface area (backbone atoms only — not comparable to full-atom values): 54304 Å² total; per-residue (Å²): 135,88,84,88,92,83,91,82,91,86,80,90,78,95,72,92,73,88,76,91,82,84,89,84,92,82,81,90,81,85,81,81,90,82,83,80,83,80,75,80,72,82,70,81,73,79,73,76,78,73,77,75,72,81,72,74,80,73,75,82,65,77,80,79,77,80,55,72,66,64,53,50,53,56,50,51,65,63,62,73,50,76,82,51,42,61,40,98,67,20,38,47,34,52,69,68,58,46,54,50,51,51,49,51,51,40,48,60,57,46,55,88,71,62,59,78,68,39,59,31,37,33,47,39,73,33,39,70,46,23,46,35,47,53,50,48,46,58,75,62,41,35,91,47,75,86,39,89,46,23,54,47,47,35,36,36,30,75,44,59,44,68,70,71,67,52,51,72,65,58,45,48,51,50,52,48,51,51,51,51,50,47,39,67,69,27,82,89,44,43,54,70,44,80,45,40,54,29,55,71,58,39,81,54,35,53,64,60,45,37,42,47,48,59,63,35,30,78,46,66,43,52,36,53,50,52,52,52,49,48,51,55,48,47,52,50,53,49,33,53,76,70,66,35,49,36,36,39,42,32,47,23,31,48,53,40,41,33,47,42,54,32,32,18,47,50,39,40,43,66,54,38,47,63,68,70,46,53,70,31,55,71,73,48,58,28,44,49,64,53,43,89,72,55,69,73,42,38,36,33,28,54,40,36,87,36,46,60,66,57,43,52,50,50,32,49,75,71,66,51,84,76,68,49,82,64,86,50,72,67,72,68,72,44,94,78,73,70,28,57,57,53,50,37,42,50,49,51,56,57,46,35,73,81,32,73,58,21,50,57,29,46,48,54,46,44,66,53,34,62,71,62,69,87,59,89,47,33,15,20,79,79,34,44,61,46,52,71,70,39,51,51,60,42,67,76,44,70,98,70,80,35,47,32,51,39,23,32,61,26,56,30,54,51,54,58,44,36,63,51,84,54,44,52,52,72,66,92,38,46,83,63,35,81,76,45,45,32,58,80,58,86,75,54,47,62,44,42,52,40,5,37,55,47,28,48,52,49,49,50,52,51,51,51,48,48,56,49,51,71,70,95,144,83,90,82,92,84,92,80,89,84,82,83,89,92,82,90,78,86,82,93,86,87,86,85,92,85,84,87,83,86,82,82,81,87,87,79,84,83,79,84,75,82,71,81,72,81,77,74,79,72,76,76,72,80,70,75,78,75,77,80,65,77,80,80,76,81,56,73,68,66,54,50,50,58,50,50,65,63,62,73,50,76,83,52,42,62,40,98,64,21,38,52,33,51,70,68,58,45,53,51,51,52,50,50,51,41,48,60,58,46,56,90,72,63,60,77,69,39,60,31,37,33,46,39,75,34,41,70,45,22,46,34,44,52,52,47,45,58,74,63,42,34,89,48,74,87,38,90,46,25,57,46,48,36,38,36,31,74,43,61,43,70,70,72,66,53,51,72,67,59,46,48,51,50,52,48,51,50,49,50,49,48,40,67,70,29,83,89,43,44,54,70,44,80,45,41,55,30,56,74,58,39,81,55,33,53,64,61,46,38,41,46,47,61,62,35,32,78,47,66,44,52,36,52,49,50,51,53,48,48,51,54,48,47,52,51,51,50,33,53,76,70,65,34,49,36,37,39,41,32,47,25,31,49,51,39,41,32,48,44,54,34,33,20,49,52,39,40,42,67,54,39,47,63,68,70,47,54,71,31,55,72,73,50,58,28,43,50,63,53,43,88,72,54,69,74,43,38,35,34,29,55,40,37,86,35,46,60,66,56,42,52,50,48,32,50,77,72,66,52,84,76,68,49,83,66,88,49,73,68,73,67,73,43,92,78,73,69,29,58,59,52,50,38,41,50,49,52,54,57,45,35,73,82,32,72,58,22,52,57,29,47,46,55,45,44,66,53,34,62,71,61,68,85,59,90,48,33,16,22,78,79,34,45,62,46,51,71,70,38,51,52,60,42,67,77,44,71,100,69,82,36,47,33,50,39,23,30,60,26,55,30,53,52,54,64,45,36,63,51,85,51,48,52,56,75,67,90,33,67,67,70,41,80,74,44,46,35,55,80,59,86,76,53,47,62,44,43,53,42,5,37,54,48,26,47,52,49,49,51,52,51,51,51,49,47,54,50,51,70,72,96

Foldseek 3Di:
DDDDDDDDDDDDDDPPPDDDDYDDDDDDDDDDDDDDPDPPPPPDPPPPPPPVPPPPPPDCPPDDDPDPVVVVVVVVVCPPDDQQPQALVGGRDDDVVLLVVLLVLLCVLCQPVDDAAAEAEEEAALDLQSLLVLLSCQVNADCDSPDRRHYAYEYEYEQAVLLVPDDPVVSVVLVVVSLVSQCPNHVRHRHYHYHYLCVQFVVNDSVLSNCLLPVFFPALQLSQVQSVLSVVVSVLSVCQVVVHAEYEYRQELLNLLLVQVLCVVLQNNQASLQSLDQKHQLLALQQLDHNVPGDGHIYGYSRHSPDSVSSNSSCVSVPNDDTRDDDDSCNRVDPPRAHSSRVSSVVSVVCCVVPVCVSVVSSVVSNPDDHDDSDNAAQLRRRGDADPVLLVVQLPDDPDQASLSSHHPSVLLRSLRTPPPQFPVVDPDDRPCSVTGHHDDPSDTSSSVSSSVVNVVVSVVVSVVVVVVVVD/DDDDDDDDDDPDDDDDPDDDDYYDDDDDDDDDDDDDDDDPPPPDPPPPPPPVPPPDPPDCDPDDDPDPVVVVVVVVVCPPDDQQDQALVGGRDDDVVLLVVLLVLLCVLCQPVDDAAAEAEEEAALDLQSLLVLLSCLVNADCDSPDRRHYAYEYEYEQAVLLVPDDPVVSVVLVVVSLVSQCPNHVVHRHYHYHYLCVQFVVNDSVLSNCLLPVFFPALQLSQVQSVLSVVVSVLSVCQVVVHAEYEYRQELLNLLLVQVLCVVLQNNQASLQSLDQKHQLLALQQLDHNVPGDGHIYGYSRHSPDSVSSNSNCVSVPNDDTRDDDDSCNRVDPPRAHSSRVSSVVSVVCCVVPVCVSVVSSVVSNPDDHDDSDNAAQLRRRGDADPVLLVVQLPDDPDQASLSSHHPSVLQRSQRTPDPQFPPVDPDDHSCSVTGHHDDPSDTSSSVSSSVVNVVVSVVVSVVVVVVVVD